Protein AF-0000000070588020 (afdb_homodimer)

Organism: Penaeus vannamei (NCBI:txid6689)

Radius of gyration: 31.37 Å; Cα contacts (8 Å, |Δi|>4): 2078; chains: 2; bounding box: 63×96×93 Å

InterPro domains:
  IPR008166 Glycosyltransferase family 92 [PF01697] (218-476)

Structure (mmCIF, N/CA/C/O backbone):
data_AF-0000000070588020-model_v1
#
loop_
_entity.id
_entity.type
_entity.pdbx_description
1 polymer 'Glycosyltransferase family 92 protein'
#
loop_
_atom_site.group_PDB
_atom_site.id
_atom_site.type_symbol
_atom_site.label_atom_id
_atom_site.label_alt_id
_atom_site.label_comp_id
_atom_site.label_asym_id
_atom_site.label_entity_id
_atom_site.label_seq_id
_atom_site.pdbx_PDB_ins_code
_atom_site.Cartn_x
_atom_site.Cartn_y
_atom_site.Cartn_z
_atom_site.occupancy
_atom_site.B_iso_or_equiv
_atom_site.auth_seq_id
_atom_site.auth_comp_id
_atom_site.auth_asym_id
_atom_site.auth_atom_id
_atom_site.pdbx_PDB_model_num
ATOM 1 N N . MET A 1 1 ? 3.719 -5.758 -60.031 1 23.67 1 MET A N 1
ATOM 2 C CA . MET A 1 1 ? 2.352 -5.301 -59.812 1 23.67 1 MET A CA 1
ATOM 3 C C . MET A 1 1 ? 2.18 -4.809 -58.375 1 23.67 1 MET A C 1
ATOM 5 O O . MET A 1 1 ? 1.057 -4.566 -57.906 1 23.67 1 MET A O 1
ATOM 9 N N . THR A 1 2 ? 3.215 -4.965 -57.625 1 24.34 2 THR A N 1
ATOM 10 C CA . THR A 1 2 ? 3.566 -5.09 -56.219 1 24.34 2 THR A CA 1
ATOM 11 C C . THR A 1 2 ? 3.494 -3.732 -55.531 1 24.34 2 THR A C 1
ATOM 13 O O . THR A 1 2 ? 3.756 -3.633 -54.312 1 24.34 2 THR A O 1
ATOM 16 N N . GLY A 1 3 ? 3.375 -2.676 -56.375 1 25.27 3 GLY A N 1
ATOM 17 C CA . GLY A 1 3 ? 3.58 -1.294 -55.969 1 25.27 3 GLY A CA 1
ATOM 18 C C . GLY A 1 3 ? 2.457 -0.75 -55.125 1 25.27 3 GLY A C 1
ATOM 19 O O . GLY A 1 3 ? 2.57 0.342 -54.562 1 25.27 3 GLY A O 1
ATOM 20 N N . THR A 1 4 ? 1.255 -1.271 -55.312 1 26.59 4 THR A N 1
ATOM 21 C CA . THR A 1 4 ? 0.01 -0.587 -55 1 26.59 4 THR A CA 1
ATOM 22 C C . THR A 1 4 ? -0.284 -0.695 -53.5 1 26.59 4 THR A C 1
ATOM 24 O O . THR A 1 4 ? -1.082 0.075 -52.969 1 26.59 4 THR A O 1
ATOM 27 N N . LYS A 1 5 ? 0.119 -1.901 -53.031 1 29.95 5 LYS A N 1
ATOM 28 C CA . LYS A 1 5 ? -0.513 -2.234 -51.75 1 29.95 5 LYS A CA 1
ATOM 29 C C . LYS A 1 5 ? 0.07 -1.399 -50.625 1 29.95 5 LYS A C 1
ATOM 31 O O . LYS A 1 5 ? -0.365 -1.515 -49.469 1 29.95 5 LYS A O 1
ATOM 36 N N . THR A 1 6 ? 1.229 -0.917 -50.938 1 26.84 6 THR A N 1
ATOM 37 C CA . THR A 1 6 ? 1.898 -0.215 -49.844 1 26.84 6 THR A CA 1
ATOM 38 C C . THR A 1 6 ? 1.159 1.074 -49.5 1 26.84 6 THR A C 1
ATOM 40 O O . THR A 1 6 ? 1.281 1.585 -48.406 1 26.84 6 THR A O 1
ATOM 43 N N . SER A 1 7 ? 0.362 1.589 -50.531 1 28.62 7 SER A N 1
ATOM 44 C CA . SER A 1 7 ? -0.241 2.914 -50.438 1 28.62 7 SER A CA 1
ATOM 45 C C . SER A 1 7 ? -1.449 2.908 -49.5 1 28.62 7 SER A C 1
ATOM 47 O O . SER A 1 7 ? -1.743 3.912 -48.875 1 28.62 7 SER A O 1
ATOM 49 N N . LEU A 1 8 ? -2.098 1.747 -49.562 1 28.33 8 LEU A N 1
ATOM 50 C CA . LEU A 1 8 ? -3.396 1.789 -48.906 1 28.33 8 LEU A CA 1
ATOM 51 C C . LEU A 1 8 ? -3.232 1.83 -47.406 1 28.33 8 LEU A C 1
ATOM 53 O O . LEU A 1 8 ? -4.004 2.492 -46.688 1 28.33 8 LEU A O 1
ATOM 57 N N . PHE A 1 9 ? -2.273 1.055 -46.969 1 25.88 9 PHE A N 1
ATOM 58 C CA . PHE A 1 9 ? -2.209 0.863 -45.531 1 25.88 9 PHE A CA 1
ATOM 59 C C . PHE A 1 9 ? -1.79 2.152 -44.844 1 25.88 9 PHE A C 1
ATOM 61 O O . PHE A 1 9 ? -2.334 2.498 -43.781 1 25.88 9 PHE A O 1
ATOM 68 N N . LEU A 1 10 ? -0.881 2.887 -45.438 1 25.8 10 LEU A N 1
ATOM 69 C CA . LEU A 1 10 ? -0.424 4.125 -44.812 1 25.8 10 LEU A CA 1
ATOM 70 C C . LEU A 1 10 ? -1.528 5.176 -44.812 1 25.8 10 LEU A C 1
ATOM 72 O O . LEU A 1 10 ? -1.511 6.102 -44 1 25.8 10 LEU A O 1
ATOM 76 N N . ARG A 1 11 ? -2.443 5.078 -45.719 1 28.81 11 ARG A N 1
ATOM 77 C CA . ARG A 1 11 ? -3.541 6.031 -45.812 1 28.81 11 ARG A CA 1
ATOM 78 C C . ARG A 1 11 ? -4.488 5.906 -44.625 1 28.81 11 ARG A C 1
ATOM 80 O O . ARG A 1 11 ? -5.031 6.906 -44.156 1 28.81 11 ARG A O 1
ATOM 87 N N . ASN A 1 12 ? -4.734 4.684 -44.312 1 24.94 12 ASN A N 1
ATOM 88 C CA . ASN A 1 12 ? -5.719 4.559 -43.25 1 24.94 12 ASN A CA 1
ATOM 89 C C . ASN A 1 12 ? -5.156 5.023 -41.906 1 24.94 12 ASN A C 1
ATOM 91 O O . ASN A 1 12 ? -5.914 5.352 -41 1 24.94 12 ASN A O 1
ATOM 95 N N . LEU A 1 13 ? -3.867 4.84 -41.625 1 25.8 13 LEU A N 1
ATOM 96 C CA . LEU A 1 13 ? -3.354 5.375 -40.375 1 25.8 13 LEU A CA 1
ATOM 97 C C . LEU A 1 13 ? -3.34 6.898 -40.406 1 25.8 13 LEU A C 1
ATOM 99 O O . LEU A 1 13 ? -3.441 7.543 -39.375 1 25.8 13 LEU A O 1
ATOM 103 N N . GLU A 1 14 ? -3.117 7.527 -41.562 1 27.31 14 GLU A N 1
ATOM 104 C CA . GLU A 1 14 ? -3.189 8.977 -41.688 1 27.31 14 GLU A CA 1
ATOM 105 C C . GLU A 1 14 ? -4.598 9.492 -41.406 1 27.31 14 GLU A C 1
ATOM 107 O O . GLU A 1 14 ? -4.801 10.688 -41.188 1 27.31 14 GLU A O 1
ATOM 112 N N . ALA A 1 15 ? -5.586 8.797 -41.844 1 27.66 15 ALA A N 1
ATOM 113 C CA . ALA A 1 15 ? -6.953 9.281 -41.656 1 27.66 15 ALA A CA 1
ATOM 114 C C . ALA A 1 15 ? -7.238 9.57 -40.188 1 27.66 15 ALA A C 1
ATOM 116 O O . ALA A 1 15 ? -8.055 10.438 -39.875 1 27.66 15 ALA A O 1
ATOM 117 N N . LEU A 1 16 ? -6.758 8.75 -39.312 1 26.17 16 LEU A N 1
ATOM 118 C CA . LEU A 1 16 ? -7.32 8.977 -38 1 26.17 16 LEU A CA 1
ATOM 119 C C . LEU A 1 16 ? -6.668 10.18 -37.312 1 26.17 16 LEU A C 1
ATOM 121 O O . LEU A 1 16 ? -7.273 10.82 -36.469 1 26.17 16 LEU A O 1
ATOM 125 N N . VAL A 1 17 ? -5.355 10.391 -37.625 1 27.28 17 VAL A N 1
ATOM 126 C CA . VAL A 1 17 ? -4.82 11.523 -36.875 1 27.28 17 VAL A CA 1
ATOM 127 C C . VAL A 1 17 ? -5.02 12.812 -37.656 1 27.28 17 VAL A C 1
ATOM 129 O O . VAL A 1 17 ? -4.105 13.273 -38.344 1 27.28 17 VAL A O 1
ATOM 132 N N . HIS A 1 18 ? -5.922 12.914 -38.5 1 25.34 18 HIS A N 1
ATOM 133 C CA . HIS A 1 18 ? -6.117 14.281 -38.969 1 25.34 18 HIS A CA 1
ATOM 134 C C . HIS A 1 18 ? -6.363 15.234 -37.812 1 25.34 18 HIS A C 1
ATOM 136 O O . HIS A 1 18 ? -7.445 15.234 -37.219 1 25.34 18 HIS A O 1
ATOM 142 N N . VAL A 1 19 ? -5.344 15.508 -37.125 1 27.91 19 VAL A N 1
ATOM 143 C CA . VAL A 1 19 ? -5.578 16.703 -36.312 1 27.91 19 VAL A CA 1
ATOM 144 C C . VAL A 1 19 ? -5.918 17.875 -37.219 1 27.91 19 VAL A C 1
ATOM 146 O O . VAL A 1 19 ? -5.125 18.25 -38.094 1 27.91 19 VAL A O 1
ATOM 149 N N . PRO A 1 20 ? -7.156 18.109 -37.438 1 26.8 20 PRO A N 1
ATOM 150 C CA . PRO A 1 20 ? -7.395 19.328 -38.219 1 26.8 20 PRO A CA 1
ATOM 151 C C . PRO A 1 20 ? -6.547 20.5 -37.75 1 26.8 20 PRO A C 1
ATOM 153 O O . PRO A 1 20 ? -6.254 20.609 -36.562 1 26.8 20 PRO A O 1
ATOM 156 N N . GLU A 1 21 ? -5.574 21 -38.531 1 30.08 21 GLU A N 1
ATOM 157 C CA . GLU A 1 21 ? -4.789 22.234 -38.406 1 30.08 21 GLU A CA 1
ATOM 158 C C . GLU A 1 21 ? -5.621 23.359 -37.812 1 30.08 21 GLU A C 1
ATOM 160 O O . GLU A 1 21 ? -5.074 24.391 -37.406 1 30.08 21 GLU A O 1
ATOM 165 N N . ASN A 1 22 ? -6.82 23.438 -38.312 1 28.75 22 ASN A N 1
ATOM 166 C CA . ASN A 1 22 ? -7.59 24.609 -37.938 1 28.75 22 ASN A CA 1
ATOM 167 C C . ASN A 1 22 ? -7.957 24.594 -36.438 1 28.75 22 ASN A C 1
ATOM 169 O O . ASN A 1 22 ? -9.023 24.094 -36.062 1 28.75 22 ASN A O 1
ATOM 173 N N . VAL A 1 23 ? -6.945 24.266 -35.688 1 32.94 23 VAL A N 1
ATOM 174 C CA . VAL A 1 23 ? -7.387 24.516 -34.312 1 32.94 23 VAL A CA 1
ATOM 175 C C . VAL A 1 23 ? -7.906 25.953 -34.219 1 32.94 23 VAL A C 1
ATOM 177 O O . VAL A 1 23 ? -7.148 26.906 -34.406 1 32.94 23 VAL A O 1
ATOM 180 N N . SER A 1 24 ? -9.078 26.188 -34.469 1 31.69 24 SER A N 1
ATOM 181 C CA . SER A 1 24 ? -9.734 27.453 -34.188 1 31.69 24 SER A CA 1
ATOM 182 C C . SER A 1 24 ? -9.305 28.031 -32.844 1 31.69 24 SER A C 1
ATOM 184 O O . SER A 1 24 ? -9.07 27.281 -31.906 1 31.69 24 SER A O 1
ATOM 186 N N . SER A 1 25 ? -8.531 29.188 -32.719 1 36.91 25 SER A N 1
ATOM 187 C CA . SER A 1 25 ? -8.266 30.109 -31.609 1 36.91 25 SER A CA 1
ATOM 188 C C . SER A 1 25 ? -9.344 30 -30.547 1 36.91 25 SER A C 1
ATOM 190 O O . SER A 1 25 ? -9.422 30.859 -29.656 1 36.91 25 SER A O 1
ATOM 192 N N . GLU A 1 26 ? -10.273 29.172 -30.719 1 38.88 26 GLU A N 1
ATOM 193 C CA . GLU A 1 26 ? -11.336 29.156 -29.719 1 38.88 26 GLU A CA 1
ATOM 194 C C . GLU A 1 26 ? -10.883 28.484 -28.422 1 38.88 26 GLU A C 1
ATOM 196 O O . GLU A 1 26 ? -10.258 27.422 -28.469 1 38.88 26 GLU A O 1
ATOM 201 N N . GLU A 1 27 ? -10.539 29.312 -27.359 1 48.28 27 GLU A N 1
ATOM 202 C CA . GLU A 1 27 ? -10.398 28.812 -26 1 48.28 27 GLU A CA 1
ATOM 203 C C . GLU A 1 27 ? -11.188 27.516 -25.797 1 48.28 27 GLU A C 1
ATOM 205 O O . GLU A 1 27 ? -12.352 27.438 -26.172 1 48.28 27 GLU A O 1
ATOM 210 N N . PRO A 1 28 ? -10.352 26.453 -25.75 1 53.16 28 PRO A N 1
ATOM 211 C CA . PRO A 1 28 ? -11.148 25.234 -25.547 1 53.16 28 PRO A CA 1
ATOM 212 C C . PRO A 1 28 ? -12.336 25.453 -24.609 1 53.16 28 PRO A C 1
ATOM 214 O O . PRO A 1 28 ? -12.234 26.219 -23.656 1 53.16 28 PRO A O 1
ATOM 217 N N . ASN A 1 29 ? -13.477 25.297 -25.156 1 56.84 29 ASN A N 1
ATOM 218 C CA . ASN A 1 29 ? -14.664 25.328 -24.312 1 56.84 29 ASN A CA 1
ATOM 219 C C . ASN A 1 29 ? -14.523 24.406 -23.094 1 56.84 29 ASN A C 1
ATOM 221 O O . ASN A 1 29 ? -14.68 23.188 -23.234 1 56.84 29 ASN A O 1
ATOM 225 N N . MET A 1 30 ? -13.922 24.969 -22.016 1 62.75 30 MET A N 1
ATOM 226 C CA . MET A 1 30 ? -13.656 24.219 -20.781 1 62.75 30 MET A CA 1
ATOM 227 C C . MET A 1 30 ? -14.883 23.438 -20.344 1 62.75 30 MET A C 1
ATOM 229 O O . MET A 1 30 ? -14.766 22.359 -19.766 1 62.75 30 MET A O 1
ATOM 233 N N . GLU A 1 31 ? -16 24 -20.641 1 62.56 31 GLU A N 1
ATOM 234 C CA . GLU A 1 31 ? -17.219 23.297 -20.234 1 62.56 31 GLU A CA 1
ATOM 235 C C . GLU A 1 31 ? -17.344 21.953 -20.938 1 62.56 31 GLU A C 1
ATOM 237 O O . GLU A 1 31 ? -17.875 21 -20.359 1 62.56 31 GLU A O 1
ATOM 242 N N . GLU A 1 32 ? -16.875 21.906 -22.094 1 58.12 32 GLU A N 1
ATOM 243 C CA . GLU A 1 32 ? -16.891 20.641 -22.844 1 58.12 32 GLU A CA 1
ATOM 244 C C . GLU A 1 32 ? -15.867 19.656 -22.281 1 58.12 32 GLU A C 1
ATOM 246 O O . GLU A 1 32 ? -16.125 18.453 -22.25 1 58.12 32 GLU A O 1
ATOM 251 N N . ILE A 1 33 ? -14.805 20.297 -21.922 1 56.44 33 ILE A N 1
ATOM 252 C CA . ILE A 1 33 ? -13.734 19.453 -21.391 1 56.44 33 ILE A CA 1
ATOM 253 C C . ILE A 1 33 ? -14.156 18.844 -20.062 1 56.44 33 ILE A C 1
ATOM 255 O O . ILE A 1 33 ? -13.766 17.719 -19.734 1 56.44 33 ILE A O 1
ATOM 259 N N . LEU A 1 34 ? -14.875 19.609 -19.375 1 63.94 34 LEU A N 1
ATOM 260 C CA . LEU A 1 34 ? -15.219 19.219 -18.016 1 63.94 34 LEU A CA 1
ATOM 261 C C . LEU A 1 34 ? -16.453 18.312 -17.984 1 63.94 34 LEU A C 1
ATOM 263 O O . LEU A 1 34 ? -17.016 18.062 -16.922 1 63.94 34 LEU A O 1
ATOM 267 N N . VAL A 1 35 ? -16.906 17.906 -19.188 1 53.19 35 VAL A N 1
ATOM 268 C CA . VAL A 1 35 ? -18.031 17 -19.016 1 53.19 35 VAL A CA 1
ATOM 269 C C . VAL A 1 35 ? -17.766 16.047 -17.844 1 53.19 35 VAL A C 1
ATOM 271 O O . VAL A 1 35 ? -16.797 15.289 -17.859 1 53.19 35 VAL A O 1
ATOM 274 N N . VAL A 1 36 ? -18.156 16.594 -16.719 1 52.81 36 VAL A N 1
ATOM 275 C CA . VAL A 1 36 ? -17.984 15.969 -15.406 1 52.81 36 VAL A CA 1
ATOM 276 C C . VAL A 1 36 ? -18.344 14.484 -15.492 1 52.81 36 VAL A C 1
ATOM 278 O O . VAL A 1 36 ? -19.469 14.125 -15.828 1 52.81 36 VAL A O 1
ATOM 281 N N . PRO A 1 37 ? -17.359 13.656 -15.609 1 54.88 37 PRO A N 1
ATOM 282 C CA . PRO A 1 37 ? -17.719 12.242 -15.57 1 54.88 37 PRO A CA 1
ATOM 283 C C . PRO A 1 37 ? -18.672 11.906 -14.438 1 54.88 37 PRO A C 1
ATOM 285 O O . PRO A 1 37 ? -18.656 12.57 -13.398 1 54.88 37 PRO A O 1
ATOM 288 N N . PRO A 1 38 ? -19.641 11.109 -14.742 1 59.38 38 PRO A N 1
ATOM 289 C CA . PRO A 1 38 ? -20.641 10.688 -13.766 1 59.38 38 PRO A CA 1
ATOM 290 C C . PRO A 1 38 ? -20.031 10.164 -12.469 1 59.38 38 PRO A C 1
ATOM 292 O O . PRO A 1 38 ? -18.938 9.609 -12.484 1 59.38 38 PRO A O 1
ATOM 295 N N . THR A 1 39 ? -20.531 10.664 -11.328 1 72.19 39 THR A N 1
ATOM 296 C CA . THR A 1 39 ? -20.297 10.07 -10.016 1 72.19 39 THR A CA 1
ATOM 297 C C . THR A 1 39 ? -20.609 8.578 -10.039 1 72.19 39 THR A C 1
ATOM 299 O O . THR A 1 39 ? -21.484 8.133 -10.789 1 72.19 39 THR A O 1
ATOM 302 N N . LEU A 1 40 ? -19.75 7.793 -9.461 1 85.12 40 LEU A N 1
ATOM 303 C CA . LEU A 1 40 ? -20.031 6.367 -9.336 1 85.12 40 LEU A CA 1
ATOM 304 C C . LEU A 1 40 ? -21.328 6.141 -8.578 1 85.12 40 LEU A C 1
ATOM 306 O O . LEU A 1 40 ? -21.625 6.84 -7.602 1 85.12 40 LEU A O 1
ATOM 310 N N . SER A 1 41 ? -22.172 5.281 -9.078 1 88.44 41 SER A N 1
ATOM 311 C CA . SER A 1 41 ? -23.328 4.832 -8.312 1 88.44 41 SER A CA 1
ATOM 312 C C . SER A 1 41 ? -22.906 4.121 -7.031 1 88.44 41 SER A C 1
ATOM 314 O O . SER A 1 41 ? -21.75 3.727 -6.891 1 88.44 41 SER A O 1
ATOM 316 N N . PRO A 1 42 ? -23.781 4.035 -6.121 1 88.94 42 PRO A N 1
ATOM 317 C CA . PRO A 1 42 ? -23.453 3.307 -4.895 1 88.94 42 PRO A CA 1
ATOM 318 C C . PRO A 1 42 ? -22.969 1.884 -5.16 1 88.94 42 PRO A C 1
ATOM 320 O O . PRO A 1 42 ? -22.031 1.416 -4.512 1 88.94 42 PRO A O 1
ATOM 323 N N . GLU A 1 43 ? -23.609 1.258 -6.094 1 91.94 43 GLU A N 1
ATOM 324 C CA . GLU A 1 43 ? -23.219 -0.107 -6.434 1 91.94 43 GLU A CA 1
ATOM 325 C C . GLU A 1 43 ? -21.812 -0.143 -7.051 1 91.94 43 GLU A C 1
ATOM 327 O O . GLU A 1 43 ? -21.031 -1.05 -6.77 1 91.94 43 GLU A O 1
ATOM 332 N N . GLU A 1 44 ? -21.547 0.805 -7.844 1 92.12 44 GLU A N 1
ATOM 333 C CA . GLU A 1 44 ? -20.234 0.886 -8.477 1 92.12 44 GLU A CA 1
ATOM 334 C C . GLU A 1 44 ? -19.141 1.164 -7.441 1 92.12 44 GLU A C 1
ATOM 336 O O . GLU A 1 44 ? -18.031 0.645 -7.547 1 92.12 44 GLU A O 1
ATOM 341 N N . LYS A 1 45 ? -19.484 2.006 -6.477 1 92.69 45 LYS A N 1
ATOM 342 C CA . LYS A 1 45 ? -18.547 2.291 -5.395 1 92.69 45 LYS A CA 1
ATOM 343 C C . LYS A 1 45 ? -18.203 1.024 -4.617 1 92.69 45 LYS A C 1
ATOM 345 O O . LYS A 1 45 ? -17.031 0.76 -4.336 1 92.69 45 LYS A O 1
ATOM 350 N N . ILE A 1 46 ? -19.234 0.287 -4.348 1 93.88 46 ILE A N 1
ATOM 351 C CA . ILE A 1 46 ? -19.047 -0.957 -3.609 1 93.88 46 ILE A CA 1
ATOM 352 C C . ILE A 1 46 ? -18.188 -1.918 -4.418 1 93.88 46 ILE A C 1
ATOM 354 O O . ILE A 1 46 ? -17.25 -2.525 -3.881 1 93.88 46 ILE A O 1
ATOM 358 N N . ARG A 1 47 ? -18.469 -2.064 -5.66 1 94 47 ARG A N 1
ATOM 359 C CA . ARG A 1 47 ? -17.703 -2.965 -6.523 1 94 47 ARG A CA 1
ATOM 360 C C . ARG A 1 47 ? -16.25 -2.545 -6.602 1 94 47 ARG A C 1
ATOM 362 O O . ARG A 1 47 ? -15.352 -3.393 -6.613 1 94 47 ARG A O 1
ATOM 369 N N . ARG A 1 48 ? -16.031 -1.263 -6.652 1 93.38 48 ARG A N 1
ATOM 370 C CA . ARG A 1 48 ? -14.664 -0.742 -6.738 1 93.38 48 ARG A CA 1
ATOM 371 C C . ARG A 1 48 ? -13.875 -1.063 -5.473 1 93.38 48 ARG A C 1
ATOM 373 O O . ARG A 1 48 ? -12.711 -1.464 -5.547 1 93.38 48 ARG A O 1
ATOM 380 N N . VAL A 1 49 ? -14.492 -0.867 -4.371 1 94.38 49 VAL A N 1
ATOM 381 C CA . VAL A 1 49 ? -13.828 -1.142 -3.102 1 94.38 49 VAL A CA 1
ATOM 382 C C . VAL A 1 49 ? -13.609 -2.645 -2.947 1 94.38 49 VAL A C 1
ATOM 384 O O . VAL A 1 49 ? -12.562 -3.078 -2.455 1 94.38 49 VAL A O 1
ATOM 387 N N . GLU A 1 50 ? -14.617 -3.393 -3.344 1 95.44 50 GLU A N 1
ATOM 388 C CA . GLU A 1 50 ? -14.484 -4.844 -3.287 1 95.44 50 GLU A CA 1
ATOM 389 C C . GLU A 1 50 ? -13.32 -5.328 -4.145 1 95.44 50 GLU A C 1
ATOM 391 O O . GLU A 1 50 ? -12.555 -6.199 -3.727 1 95.44 50 GLU A O 1
ATOM 396 N N . LYS A 1 51 ? -13.188 -4.797 -5.266 1 93 51 LYS A N 1
ATOM 397 C CA . LYS A 1 51 ? -12.07 -5.156 -6.137 1 93 51 LYS A CA 1
ATOM 398 C C . LYS A 1 51 ? -10.742 -4.758 -5.516 1 93 51 LYS A C 1
ATOM 400 O O . LYS A 1 51 ? -9.766 -5.508 -5.594 1 93 51 LYS A O 1
ATOM 405 N N . ALA A 1 52 ? -10.727 -3.613 -4.91 1 93.81 52 ALA A N 1
ATOM 406 C CA . ALA A 1 52 ? -9.5 -3.125 -4.285 1 93.81 52 ALA A CA 1
ATOM 407 C C . ALA A 1 52 ? -9.102 -4 -3.1 1 93.81 52 ALA A C 1
ATOM 409 O O . ALA A 1 52 ? -7.914 -4.191 -2.832 1 93.81 52 ALA A O 1
ATOM 410 N N . SER A 1 53 ? -10.016 -4.535 -2.393 1 94.5 53 SER A N 1
ATOM 411 C CA . SER A 1 53 ? -9.742 -5.34 -1.207 1 94.5 53 SER A CA 1
ATOM 412 C C . SER A 1 53 ? -9.281 -6.742 -1.584 1 94.5 53 SER A C 1
ATOM 414 O O . SER A 1 53 ? -8.609 -7.414 -0.796 1 94.5 53 SER A O 1
ATOM 416 N N . ARG A 1 54 ? -9.75 -7.227 -2.652 1 92.38 54 ARG A N 1
ATOM 417 C CA . ARG A 1 54 ? -9.398 -8.516 -3.23 1 92.38 54 ARG A CA 1
ATOM 418 C C . ARG A 1 54 ? -10.086 -9.656 -2.48 1 92.38 54 ARG A C 1
ATOM 420 O O . ARG A 1 54 ? -10.266 -10.75 -3.027 1 92.38 54 ARG A O 1
ATOM 427 N N . ASN A 1 55 ? -10.453 -9.391 -1.215 1 96.12 55 ASN A N 1
ATOM 428 C CA . ASN A 1 55 ? -10.945 -10.562 -0.496 1 96.12 55 ASN A CA 1
ATOM 429 C C . ASN A 1 55 ? -12.086 -10.203 0.449 1 96.12 55 ASN A C 1
ATOM 431 O O . ASN A 1 55 ? -12.562 -11.047 1.207 1 96.12 55 ASN A O 1
ATOM 435 N N . LEU A 1 56 ? -12.531 -8.992 0.454 1 97.25 56 LEU A N 1
ATOM 436 C CA . LEU A 1 56 ? -13.68 -8.602 1.271 1 97.25 56 LEU A CA 1
ATOM 437 C C . LEU A 1 56 ? -14.984 -8.773 0.499 1 97.25 56 LEU A C 1
ATOM 439 O O . LEU A 1 56 ? -15.086 -8.359 -0.658 1 97.25 56 LEU A O 1
ATOM 443 N N . PRO A 1 57 ? -15.961 -9.375 1.133 1 97.25 57 PRO A N 1
ATOM 444 C CA . PRO A 1 57 ? -17.266 -9.461 0.494 1 97.25 57 PRO A CA 1
ATOM 445 C C . PRO A 1 57 ? -18.125 -8.219 0.72 1 97.25 57 PRO A C 1
ATOM 447 O O . PRO A 1 57 ? -19.219 -8.305 1.278 1 97.25 57 PRO A O 1
ATOM 450 N N . MET A 1 58 ? -17.719 -7.098 0.247 1 94.56 58 MET A N 1
ATOM 451 C CA . MET A 1 58 ? -18.312 -5.805 0.562 1 94.56 58 MET A CA 1
ATOM 452 C C . MET A 1 58 ? -19.797 -5.789 0.173 1 94.56 58 MET A C 1
ATOM 454 O O . MET A 1 58 ? -20.641 -5.371 0.962 1 94.56 58 MET A O 1
ATOM 458 N N . GLY A 1 59 ? -20.109 -6.188 -1.111 1 93.5 59 GLY A N 1
ATOM 459 C CA . GLY A 1 59 ? -21.484 -6.203 -1.543 1 93.5 59 GLY A CA 1
ATOM 460 C C . GLY A 1 59 ? -22.375 -7.055 -0.66 1 93.5 59 GLY A C 1
ATOM 461 O O . GLY A 1 59 ? -23.453 -6.617 -0.245 1 93.5 59 GLY A O 1
ATOM 462 N N . PHE A 1 60 ? -21.938 -8.195 -0.348 1 95.75 60 PHE A N 1
ATOM 463 C CA . PHE A 1 60 ? -22.688 -9.109 0.51 1 95.75 60 PHE A CA 1
ATOM 464 C C . PHE A 1 60 ? -22.828 -8.539 1.916 1 95.75 60 PHE A C 1
ATOM 466 O O . PHE A 1 60 ? -23.891 -8.609 2.518 1 95.75 60 PHE A O 1
ATOM 473 N N . ALA A 1 61 ? -21.75 -8 2.463 1 93.56 61 ALA A N 1
ATOM 474 C CA . ALA A 1 61 ? -21.734 -7.461 3.818 1 93.56 61 ALA A CA 1
ATOM 475 C C . ALA A 1 61 ? -22.734 -6.305 3.953 1 93.56 61 ALA A C 1
ATOM 477 O O . ALA A 1 61 ? -23.438 -6.199 4.957 1 93.56 61 ALA A O 1
ATOM 478 N N . VAL A 1 62 ? -22.766 -5.457 2.979 1 89.38 62 VAL A N 1
ATOM 479 C CA . VAL A 1 62 ? -23.656 -4.309 3.012 1 89.38 62 VAL A CA 1
ATOM 480 C C . VAL A 1 62 ? -25.109 -4.781 2.955 1 89.38 62 VAL A C 1
ATOM 482 O O . VAL A 1 62 ? -25.969 -4.254 3.666 1 89.38 62 VAL A O 1
ATOM 485 N N . ARG A 1 63 ? -25.375 -5.773 2.188 1 89.69 63 ARG A N 1
ATOM 486 C CA . ARG A 1 63 ? -26.734 -6.281 2.039 1 89.69 63 ARG A CA 1
ATOM 487 C C . ARG A 1 63 ? -27.156 -7.098 3.26 1 89.69 63 ARG A C 1
ATOM 489 O O . ARG A 1 63 ? -28.344 -7.184 3.578 1 89.69 63 ARG A O 1
ATOM 496 N N . SER A 1 64 ? -26.188 -7.574 3.947 1 85.88 64 SER A N 1
ATOM 497 C CA . SER A 1 64 ? -26.484 -8.562 4.98 1 85.88 64 SER A CA 1
ATOM 498 C C . SER A 1 64 ? -26.484 -7.926 6.367 1 85.88 64 SER A C 1
ATOM 500 O O . SER A 1 64 ? -27 -8.508 7.324 1 85.88 64 SER A O 1
ATOM 502 N N . HIS A 1 65 ? -25.906 -6.852 6.516 1 76.81 65 HIS A N 1
ATOM 503 C CA . HIS A 1 65 ? -25.594 -6.312 7.84 1 76.81 65 HIS A CA 1
ATOM 504 C C . HIS A 1 65 ? -26.844 -6.207 8.695 1 76.81 65 HIS A C 1
ATOM 506 O O . HIS A 1 65 ? -26.859 -6.672 9.836 1 76.81 65 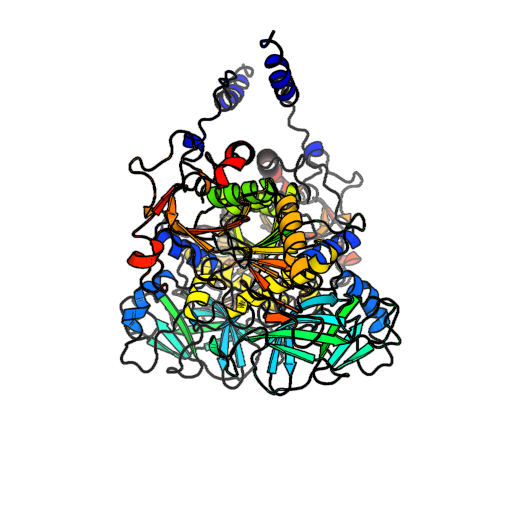HIS A O 1
ATOM 512 N N . MET A 1 66 ? -27.906 -5.703 8.227 1 70.94 66 MET A N 1
ATOM 513 C CA . MET A 1 66 ? -29.094 -5.535 9.055 1 70.94 66 MET A CA 1
ATOM 514 C C . MET A 1 66 ? -29.828 -6.859 9.234 1 70.94 66 MET A C 1
ATOM 516 O O . MET A 1 66 ? -30.281 -7.18 10.328 1 70.94 66 MET A O 1
ATOM 520 N N . LYS A 1 67 ? -29.812 -7.707 8.258 1 72.88 67 LYS A N 1
ATOM 521 C CA . LYS A 1 67 ? -30.609 -8.938 8.25 1 72.88 67 LYS A CA 1
ATOM 522 C C . LYS A 1 67 ? -29.922 -10.031 9.07 1 72.88 67 LYS A C 1
ATOM 524 O O . LYS A 1 67 ? -30.594 -10.773 9.797 1 72.88 67 LYS A O 1
ATOM 529 N N . LYS A 1 68 ? -28.672 -10.039 9.078 1 78.06 68 LYS A N 1
ATOM 530 C CA . LYS A 1 68 ? -27.953 -11.164 9.656 1 78.06 68 LYS A CA 1
ATOM 531 C C . LYS A 1 68 ? -27.391 -10.812 11.031 1 78.06 68 LYS A C 1
ATOM 533 O O . LYS A 1 68 ? -27.016 -11.703 11.805 1 78.06 68 LYS A O 1
ATOM 538 N N . LYS A 1 69 ? -27.312 -9.586 11.367 1 71.06 69 LYS A N 1
ATOM 539 C CA . LYS A 1 69 ? -26.812 -9.156 12.68 1 71.06 69 LYS A CA 1
ATOM 540 C C . LYS A 1 69 ? -27.75 -9.625 13.797 1 71.06 69 LYS A C 1
ATOM 542 O O . LYS A 1 69 ? -27.281 -9.961 14.891 1 71.06 69 LYS A O 1
ATOM 547 N N . MET A 1 70 ? -28.969 -9.781 13.523 1 70.81 70 MET A N 1
ATOM 548 C CA . MET A 1 70 ? -29.969 -10.094 14.539 1 70.81 70 MET A CA 1
ATOM 549 C C . MET A 1 70 ? -30.406 -11.555 14.453 1 70.81 70 MET A C 1
ATOM 551 O O . MET A 1 70 ? -31.469 -11.914 14.945 1 70.81 70 MET A O 1
ATOM 555 N N . ASN A 1 71 ? -29.391 -12.289 14.031 1 72.81 71 ASN A N 1
ATOM 556 C CA . ASN A 1 71 ? -29.828 -13.672 13.875 1 72.81 71 ASN A CA 1
ATOM 557 C C . ASN A 1 71 ? -29.906 -14.391 15.219 1 72.81 71 ASN A C 1
ATOM 559 O O . ASN A 1 71 ? -29.344 -13.938 16.203 1 72.81 71 ASN A O 1
ATOM 563 N N . ASN A 1 72 ? -30.703 -15.383 15.305 1 76.31 72 ASN A N 1
ATOM 564 C CA . ASN A 1 72 ? -30.953 -16.094 16.547 1 76.31 72 ASN A CA 1
ATOM 565 C C . ASN A 1 72 ? -29.953 -17.234 16.75 1 76.31 72 ASN A C 1
ATOM 567 O O . ASN A 1 72 ? -30.172 -18.125 17.578 1 76.31 72 ASN A O 1
ATOM 571 N N . SER A 1 73 ? -28.906 -17.141 16.047 1 78.19 73 SER A N 1
ATOM 572 C CA . SER A 1 73 ? -27.859 -18.125 16.266 1 78.19 73 SER A CA 1
ATOM 573 C C . SER A 1 73 ? -26.828 -17.625 17.281 1 78.19 73 SER A C 1
ATOM 575 O O . SER A 1 73 ? -26.922 -16.5 17.75 1 78.19 73 SER A O 1
ATOM 577 N N . CYS A 1 74 ? -25.859 -18.516 17.609 1 86.38 74 CYS A N 1
ATOM 578 C CA . CYS A 1 74 ? -24.828 -18.141 18.578 1 86.38 74 CYS A CA 1
ATOM 579 C C . CYS A 1 74 ? -23.719 -17.344 17.906 1 86.38 74 CYS A C 1
ATOM 581 O O . CYS A 1 74 ? -22.891 -16.734 18.578 1 86.38 74 CYS A O 1
ATOM 583 N N . ALA A 1 75 ? -23.672 -17.438 16.531 1 89.69 75 ALA A N 1
ATOM 584 C CA . ALA A 1 75 ? -22.641 -16.703 15.805 1 89.69 75 ALA A CA 1
ATOM 585 C C . ALA A 1 75 ? -23.25 -15.508 15.062 1 89.69 75 ALA A C 1
ATOM 587 O O . ALA A 1 75 ? -24.125 -15.68 14.219 1 89.69 75 ALA A O 1
ATOM 588 N N . HIS A 1 76 ? -22.75 -14.352 15.344 1 91.5 76 HIS A N 1
ATOM 589 C CA . HIS A 1 76 ? -23.203 -13.125 14.695 1 91.5 76 HIS A CA 1
ATOM 590 C C . HIS A 1 76 ? -22.359 -12.789 13.477 1 91.5 76 HIS A C 1
ATOM 592 O O . HIS A 1 76 ? -21.141 -13.039 13.477 1 91.5 76 HIS A O 1
ATOM 598 N N . PHE A 1 77 ? -23.062 -12.273 12.477 1 94.31 77 PHE A N 1
ATOM 599 C CA . PHE A 1 77 ? -22.359 -11.789 11.297 1 94.31 77 PHE A CA 1
ATOM 600 C C . PHE A 1 77 ? -21.422 -10.641 11.664 1 94.31 77 PHE A C 1
ATOM 602 O O . PHE A 1 77 ? -21.875 -9.633 12.219 1 94.31 77 PHE A O 1
ATOM 609 N N . PRO A 1 78 ? -20.188 -10.789 11.367 1 94.19 78 PRO A N 1
ATOM 610 C CA . PRO A 1 78 ? -19.281 -9.734 11.82 1 94.19 78 PRO A CA 1
ATOM 611 C C . PRO A 1 78 ? -19.391 -8.461 10.992 1 94.19 78 PRO A C 1
ATOM 613 O O . PRO A 1 78 ? -19.594 -8.531 9.773 1 94.19 78 PRO A O 1
ATOM 616 N N . SER A 1 79 ? -19.219 -7.344 11.648 1 92.06 79 SER A N 1
ATOM 617 C CA . SER A 1 79 ? -19.094 -6.07 10.953 1 92.06 79 SER A CA 1
ATOM 618 C C . SER A 1 79 ? -17.719 -5.953 10.281 1 92.06 79 SER A C 1
ATOM 620 O O . SER A 1 79 ? -16.703 -6.371 10.844 1 92.06 79 SER A O 1
ATOM 622 N N . MET A 1 80 ? -17.719 -5.348 9.125 1 92.19 80 MET A N 1
ATOM 623 C CA . MET A 1 80 ? -16.469 -5.129 8.43 1 92.19 80 MET A CA 1
ATOM 624 C C . MET A 1 80 ? -15.539 -4.242 9.25 1 92.19 80 MET A C 1
ATOM 626 O O . MET A 1 80 ? -14.32 -4.25 9.055 1 92.19 80 MET A O 1
ATOM 630 N N . TYR A 1 81 ? -16.062 -3.51 10.203 1 91.94 81 TYR A N 1
ATOM 631 C CA . TYR A 1 81 ? -15.305 -2.572 11.023 1 91.94 81 TYR A CA 1
ATOM 632 C C . TYR A 1 81 ? -14.75 -3.256 12.266 1 91.94 81 TYR A C 1
ATOM 634 O O . TYR A 1 81 ? -13.953 -2.674 13 1 91.94 81 TYR A O 1
ATOM 642 N N . ASP A 1 82 ? -15.109 -4.5 12.438 1 93.94 82 ASP A N 1
ATOM 643 C CA . ASP A 1 82 ? -14.633 -5.262 13.594 1 93.94 82 ASP A CA 1
ATOM 644 C C . ASP A 1 82 ? -13.594 -6.297 13.172 1 93.94 82 ASP A C 1
ATOM 646 O O . ASP A 1 82 ? -13.039 -7.004 14.023 1 93.94 82 ASP A O 1
ATOM 650 N N . LEU A 1 83 ? -13.383 -6.383 11.906 1 96.94 83 LEU A N 1
ATOM 651 C CA . LEU A 1 83 ? -12.383 -7.328 11.414 1 96.94 83 LEU A CA 1
ATOM 652 C C . LEU A 1 83 ? -10.984 -6.891 11.82 1 96.94 83 LEU A C 1
ATOM 654 O O . LEU A 1 83 ? -10.734 -5.707 12.055 1 96.94 83 LEU A O 1
ATOM 658 N N . HIS A 1 84 ? -10.141 -7.863 11.969 1 98.19 84 HIS A N 1
ATOM 659 C CA . HIS A 1 84 ? -8.727 -7.602 12.219 1 98.19 84 HIS A CA 1
ATOM 660 C C . HIS A 1 84 ? -7.918 -7.676 10.922 1 98.19 84 HIS A C 1
ATOM 662 O O . HIS A 1 84 ? -7.621 -8.766 10.438 1 98.19 84 HIS A O 1
ATOM 668 N N . TYR A 1 85 ? -7.559 -6.535 10.445 1 98.12 85 TYR A N 1
ATOM 669 C CA . TYR A 1 85 ? -6.777 -6.426 9.219 1 98.12 85 TYR A CA 1
ATOM 670 C C . TYR A 1 85 ? -5.285 -6.438 9.516 1 98.12 85 TYR A C 1
ATOM 672 O O . TYR A 1 85 ? -4.863 -6.105 10.633 1 98.12 85 TYR A O 1
ATOM 680 N N . ASN A 1 86 ? -4.512 -6.84 8.602 1 98.12 86 ASN A N 1
ATOM 681 C CA . ASN A 1 86 ? -3.053 -6.836 8.672 1 98.12 86 ASN A CA 1
ATOM 682 C C . ASN A 1 86 ? -2.424 -6.582 7.309 1 98.12 86 ASN A C 1
ATOM 684 O O . ASN A 1 86 ? -2.736 -7.273 6.336 1 98.12 86 ASN A O 1
ATOM 688 N N . ASN A 1 87 ? -1.588 -5.605 7.254 1 97 87 ASN A N 1
ATOM 689 C CA . ASN A 1 87 ? -0.834 -5.301 6.039 1 97 87 ASN A CA 1
ATOM 690 C C . ASN A 1 87 ? -1.723 -5.348 4.801 1 97 87 ASN A C 1
ATOM 692 O O . ASN A 1 87 ? -1.39 -6.016 3.82 1 97 87 ASN A O 1
ATOM 696 N N . MET A 1 88 ? -2.855 -4.746 4.906 1 95.06 88 MET A N 1
ATOM 697 C CA . MET A 1 88 ? -3.77 -4.41 3.82 1 95.06 88 MET A CA 1
ATOM 698 C C . MET A 1 88 ? -4.57 -5.633 3.385 1 95.06 88 MET A C 1
ATOM 700 O O . MET A 1 88 ? -5.789 -5.676 3.564 1 95.06 88 MET A O 1
ATOM 704 N N . TYR A 1 89 ? -3.93 -6.719 2.932 1 96.62 89 TYR A N 1
ATOM 705 C CA . TYR A 1 89 ? -4.652 -7.762 2.213 1 96.62 89 TYR A CA 1
ATOM 706 C C . TYR A 1 89 ? -4.82 -9.008 3.078 1 96.62 89 TYR A C 1
ATOM 708 O O . TYR A 1 89 ? -5.246 -10.055 2.59 1 96.62 89 TYR A O 1
ATOM 716 N N . TRP A 1 90 ? -4.453 -8.883 4.328 1 98.44 90 TRP A N 1
ATOM 717 C CA . TRP A 1 90 ? -4.547 -10.031 5.223 1 98.44 90 TRP A CA 1
ATOM 718 C C . TRP A 1 90 ? -5.559 -9.766 6.336 1 98.44 90 TRP A C 1
ATOM 720 O O . TRP A 1 90 ? -5.684 -8.641 6.82 1 98.44 90 TRP A O 1
ATOM 730 N N . GLN A 1 91 ? -6.297 -10.781 6.656 1 98.69 91 GLN A N 1
ATOM 731 C CA . GLN A 1 91 ? -7.156 -10.781 7.836 1 98.69 91 GLN A CA 1
ATOM 732 C C . GLN A 1 91 ? -6.672 -11.797 8.867 1 98.69 91 GLN A C 1
ATOM 734 O O . GLN A 1 91 ? -6.176 -12.867 8.508 1 98.69 91 GLN A O 1
ATOM 739 N N . THR A 1 92 ? -6.844 -11.484 10.172 1 98.62 92 THR A N 1
ATOM 740 C CA . THR A 1 92 ? -6.195 -12.344 11.148 1 98.62 92 THR A CA 1
ATOM 741 C C . THR A 1 92 ? -7.223 -12.938 12.117 1 98.62 92 THR A C 1
ATOM 743 O O . THR A 1 92 ? -8.273 -12.336 12.352 1 98.62 92 THR A O 1
ATOM 746 N N . VAL A 1 93 ? -6.957 -14.055 12.594 1 98.25 93 VAL A N 1
ATOM 747 C CA . VAL A 1 93 ? -7.641 -14.68 13.727 1 98.25 93 VAL A CA 1
ATOM 748 C C . VAL A 1 93 ? -6.613 -15.273 14.68 1 98.25 93 VAL A C 1
ATOM 750 O O . VAL A 1 93 ? -5.613 -15.852 14.25 1 98.25 93 VAL A O 1
ATOM 753 N N . GLU A 1 94 ? -6.816 -15.031 15.906 1 97.5 94 GLU A N 1
ATOM 754 C CA . GLU A 1 94 ? -5.973 -15.594 16.953 1 97.5 94 GLU A CA 1
ATOM 755 C C . GLU A 1 94 ? -6.723 -16.656 17.75 1 97.5 94 GLU A C 1
ATOM 757 O O . GLU A 1 94 ? -7.848 -16.422 18.203 1 97.5 94 GLU A O 1
ATOM 762 N N . THR A 1 95 ? -6.117 -17.766 17.844 1 97.69 95 THR A N 1
ATOM 763 C CA . THR A 1 95 ? -6.641 -18.844 18.688 1 97.69 95 THR A CA 1
ATOM 764 C C . THR A 1 95 ? -5.879 -18.922 20 1 97.69 95 THR A C 1
ATOM 766 O O . THR A 1 95 ? -5.027 -18.078 20.281 1 97.69 95 THR A O 1
ATOM 769 N N . SER A 1 96 ? -6.152 -19.922 20.781 1 97 96 SER A N 1
ATOM 770 C CA . SER A 1 96 ? -5.512 -20.094 22.078 1 97 96 SER A CA 1
ATOM 771 C C . SER A 1 96 ? -4.008 -20.312 21.938 1 97 96 SER A C 1
ATOM 773 O O . SER A 1 96 ? -3.238 -19.984 22.828 1 97 96 SER A O 1
ATOM 775 N N . ASN A 1 97 ? -3.586 -20.812 20.75 1 95.38 97 ASN A N 1
ATOM 776 C CA . ASN A 1 97 ? -2.152 -21.047 20.609 1 95.38 97 ASN A CA 1
ATOM 777 C C . ASN A 1 97 ? -1.697 -20.906 19.172 1 95.38 97 ASN A C 1
ATOM 779 O O . ASN A 1 97 ? -0.861 -21.688 18.703 1 95.38 97 ASN A O 1
ATOM 783 N N . GLY A 1 98 ? -2.322 -20 18.453 1 96.81 98 GLY A N 1
ATOM 784 C CA . GLY A 1 98 ? -1.897 -19.766 17.094 1 96.81 98 GLY A CA 1
ATOM 785 C C . GLY A 1 98 ? -2.418 -18.453 16.516 1 96.81 98 GLY A C 1
ATOM 786 O O . GLY A 1 98 ? -3.508 -18 16.875 1 96.81 98 GLY A O 1
ATOM 787 N N . LYS A 1 99 ? -1.636 -17.906 15.695 1 97.75 99 LYS A N 1
ATOM 788 C CA . LYS A 1 99 ? -2.041 -16.719 14.938 1 97.75 99 LYS A CA 1
ATOM 789 C C . LYS A 1 99 ? -2.141 -17.047 13.445 1 97.75 99 LYS A C 1
ATOM 791 O O . LYS A 1 99 ? -1.188 -17.547 12.852 1 97.75 99 LYS A O 1
ATOM 796 N N . PHE A 1 100 ? -3.318 -16.75 12.875 1 98.56 100 PHE A N 1
ATOM 797 C CA . PHE A 1 100 ? -3.605 -17.031 11.469 1 98.56 100 PHE A CA 1
ATOM 798 C C . PHE A 1 100 ? -3.678 -15.742 10.664 1 98.56 100 PHE A C 1
ATOM 800 O O . PHE A 1 100 ? -4.348 -14.789 11.062 1 98.56 100 PHE A O 1
ATOM 807 N N . HIS A 1 101 ? -2.967 -15.688 9.602 1 98.56 101 HIS A N 1
ATOM 808 C CA . HIS A 1 101 ? -3.127 -14.648 8.594 1 98.56 101 HIS A CA 1
ATOM 809 C C . HIS A 1 101 ? -3.797 -15.203 7.34 1 98.56 101 HIS A C 1
ATOM 811 O O . HIS A 1 101 ? -3.18 -15.953 6.578 1 98.56 101 HIS A O 1
ATOM 817 N N . LEU A 1 102 ? -5.027 -14.805 7.152 1 98.81 102 LEU A N 1
ATOM 818 C CA . LEU A 1 102 ? -5.836 -15.312 6.051 1 98.81 102 LEU A CA 1
ATOM 819 C C . LEU A 1 102 ? -5.734 -14.406 4.832 1 98.81 102 LEU A C 1
ATOM 821 O O . LEU A 1 102 ? -5.891 -13.188 4.949 1 98.81 102 LEU A O 1
ATOM 825 N N . TYR A 1 103 ? -5.48 -14.984 3.629 1 98.5 103 TYR A N 1
ATOM 826 C CA . TYR A 1 103 ? -5.262 -14.203 2.416 1 98.5 103 TYR A CA 1
ATOM 827 C C . TYR A 1 103 ? -6.496 -14.234 1.521 1 98.5 103 TYR A C 1
ATOM 829 O O . TYR A 1 103 ? -6.945 -13.188 1.042 1 98.5 103 TYR A O 1
ATOM 837 N N . GLY A 1 104 ? -7.008 -15.414 1.247 1 98.44 104 GLY A N 1
ATOM 838 C CA . GLY A 1 104 ? -8.164 -15.555 0.375 1 98.44 104 GLY A CA 1
ATOM 839 C C . GLY A 1 104 ? -8.961 -16.812 0.631 1 98.44 104 GLY A C 1
ATOM 840 O O . GLY A 1 104 ? -8.508 -17.703 1.353 1 98.44 104 GLY A O 1
ATOM 841 N N . ALA A 1 105 ? -10.211 -16.875 0.081 1 98.88 105 ALA A N 1
ATOM 842 C CA . ALA A 1 105 ? -11.102 -18.031 0.144 1 98.88 105 ALA A CA 1
ATOM 843 C C . ALA A 1 105 ? -11.68 -18.359 -1.23 1 98.88 105 ALA A C 1
ATOM 845 O O . ALA A 1 105 ? -11.961 -17.453 -2.021 1 98.88 105 ALA A O 1
ATOM 846 N N . TYR A 1 106 ? -11.906 -19.625 -1.479 1 98.88 106 TYR A N 1
ATOM 847 C CA . TYR A 1 106 ? -12.242 -20.078 -2.824 1 98.88 106 TYR A CA 1
ATOM 848 C C . TYR A 1 106 ? -13.242 -21.234 -2.777 1 98.88 106 TYR A C 1
ATOM 850 O O . TYR A 1 106 ? -13.07 -22.188 -2.002 1 98.88 106 TYR A O 1
ATOM 858 N N . TYR A 1 107 ? -14.227 -21.141 -3.604 1 98.81 107 TYR A N 1
ATOM 859 C CA . TYR A 1 107 ? -15.164 -22.234 -3.77 1 98.81 107 TYR A CA 1
ATOM 860 C C . TYR A 1 107 ? -14.547 -23.359 -4.586 1 98.81 107 TYR A C 1
ATOM 862 O O . TYR A 1 107 ? -14.023 -23.141 -5.68 1 98.81 107 TYR A O 1
ATOM 870 N N . ASP A 1 108 ? -14.523 -24.547 -4.066 1 98.56 108 ASP A N 1
ATOM 871 C CA . ASP A 1 108 ? -13.938 -25.719 -4.719 1 98.56 108 ASP A CA 1
ATOM 872 C C . ASP A 1 108 ? -14.953 -26.859 -4.82 1 98.56 108 ASP A C 1
ATOM 874 O O . ASP A 1 108 ? -15.188 -27.562 -3.846 1 98.56 108 ASP A O 1
ATOM 878 N N . ASN A 1 109 ? -15.461 -27 -5.938 1 97.75 109 ASN A N 1
ATOM 879 C CA . ASN A 1 109 ? -16.438 -28.062 -6.199 1 97.75 109 ASN A CA 1
ATOM 880 C C . ASN A 1 109 ? -15.906 -29.062 -7.223 1 97.75 109 ASN A C 1
ATOM 882 O O . ASN A 1 109 ? -16.688 -29.641 -7.984 1 97.75 109 ASN A O 1
ATOM 886 N N . ARG A 1 110 ? -14.68 -29.234 -7.336 1 96.19 110 ARG A N 1
ATOM 887 C CA . ARG A 1 110 ? -14.07 -30.172 -8.273 1 96.19 110 ARG A CA 1
ATOM 888 C C . ARG A 1 110 ? -14.422 -31.609 -7.926 1 96.19 110 ARG A C 1
ATOM 890 O O . ARG A 1 110 ? -14.523 -31.969 -6.75 1 96.19 110 ARG A O 1
ATOM 897 N N . THR A 1 111 ? -14.445 -32.406 -8.914 1 94.19 111 THR A N 1
ATOM 898 C CA . THR A 1 111 ? -15.008 -33.719 -8.781 1 94.19 111 THR A CA 1
ATOM 899 C C . THR A 1 111 ? -14.078 -34.625 -7.977 1 94.19 111 THR A C 1
ATOM 901 O O . THR A 1 111 ? -14.531 -35.562 -7.312 1 94.19 111 THR A O 1
ATOM 904 N N . LEU A 1 112 ? -12.812 -34.344 -7.973 1 92.38 112 LEU A N 1
ATOM 905 C CA . LEU A 1 112 ? -11.852 -35.219 -7.309 1 92.38 112 LEU A CA 1
ATOM 906 C C . LEU A 1 112 ? -11.805 -34.938 -5.812 1 92.38 112 LEU A C 1
ATOM 908 O O . LEU A 1 112 ? -11.188 -35.688 -5.051 1 92.38 112 LEU A O 1
ATOM 912 N N . GLU A 1 113 ? -12.398 -33.844 -5.387 1 93.19 113 GLU A N 1
ATOM 913 C CA . GLU A 1 113 ? -12.555 -33.562 -3.965 1 93.19 113 GLU A CA 1
ATOM 914 C C . GLU A 1 113 ? -13.664 -34.406 -3.352 1 93.19 113 GLU A C 1
ATOM 916 O O . GLU A 1 113 ? -14.844 -34.219 -3.66 1 93.19 113 GLU A O 1
ATOM 921 N N . PRO A 1 114 ? -13.328 -35.312 -2.504 1 91.38 114 PRO A N 1
ATOM 922 C CA . PRO A 1 114 ? -14.344 -36.25 -2.014 1 91.38 114 PRO A CA 1
ATOM 923 C C . PRO A 1 114 ? -15.422 -35.562 -1.184 1 91.38 114 PRO A C 1
ATOM 925 O O . PRO A 1 114 ? -16.578 -36 -1.184 1 91.38 114 PRO A O 1
ATOM 928 N N . ASP A 1 115 ? -15.086 -34.5 -0.534 1 93.25 115 ASP A N 1
ATOM 929 C CA . ASP A 1 115 ? -16.016 -33.812 0.347 1 93.25 115 ASP A CA 1
ATOM 930 C C . ASP A 1 115 ? -16.656 -32.625 -0.359 1 93.25 115 ASP A C 1
ATOM 932 O O . ASP A 1 115 ? -17.203 -31.719 0.292 1 93.25 115 ASP A O 1
ATOM 936 N N . ARG A 1 116 ? -16.562 -32.594 -1.597 1 95.25 116 ARG A N 1
ATOM 937 C CA . ARG A 1 116 ? -17.047 -31.422 -2.334 1 95.25 116 ARG A CA 1
ATOM 938 C C . ARG A 1 116 ? -18.547 -31.203 -2.098 1 95.25 116 ARG A C 1
ATOM 940 O O . ARG A 1 116 ? -19.281 -32.156 -1.842 1 95.25 116 ARG A O 1
ATOM 947 N N . PRO A 1 117 ? -18.984 -29.984 -2.189 1 98.06 117 PRO A N 1
ATOM 948 C CA . PRO A 1 117 ? -18.172 -28.766 -2.326 1 98.06 117 PRO A CA 1
ATOM 949 C C . PRO A 1 117 ? -17.531 -28.328 -1.012 1 98.06 117 PRO A C 1
ATOM 951 O O . PRO A 1 117 ? -18.047 -28.641 0.064 1 98.06 117 PRO A O 1
ATOM 954 N N . VAL A 1 118 ? -16.453 -27.672 -1.127 1 98.75 118 VAL A N 1
ATOM 955 C CA . VAL A 1 118 ? -15.758 -27.141 0.043 1 98.75 118 VAL A CA 1
ATOM 956 C C . VAL A 1 118 ? -15.336 -25.688 -0.22 1 98.75 118 VAL A C 1
ATOM 958 O O . VAL A 1 118 ? -15.391 -25.219 -1.356 1 98.75 118 VAL A O 1
ATOM 961 N N . VAL A 1 119 ? -14.977 -24.969 0.807 1 98.88 119 VAL A N 1
ATOM 962 C CA . VAL A 1 119 ? -14.289 -23.688 0.709 1 98.88 119 VAL A CA 1
ATOM 963 C C . VAL A 1 119 ? -12.828 -23.844 1.128 1 98.88 119 VAL A C 1
ATOM 965 O O . VAL A 1 119 ? -12.539 -24.359 2.209 1 98.88 119 VAL A O 1
ATOM 968 N N . ARG A 1 120 ? -11.938 -23.5 0.24 1 98.81 120 ARG A N 1
ATOM 969 C CA . ARG A 1 120 ? -10.508 -23.469 0.532 1 98.81 120 ARG A CA 1
ATOM 970 C C . ARG A 1 120 ? -10.07 -22.078 0.987 1 98.81 120 ARG A C 1
ATOM 972 O O . ARG A 1 120 ? -10.57 -21.078 0.484 1 98.81 120 ARG A O 1
ATOM 979 N N . MET A 1 121 ? -9.164 -22.016 1.926 1 98.81 121 MET A N 1
ATOM 980 C CA . MET A 1 121 ? -8.547 -20.75 2.311 1 98.81 121 MET A CA 1
ATOM 981 C C . MET A 1 121 ? -7.023 -20.844 2.256 1 98.81 121 MET A C 1
ATOM 983 O O . MET A 1 121 ? -6.453 -21.875 2.65 1 98.81 121 MET A O 1
ATOM 987 N N . THR A 1 122 ? -6.375 -19.875 1.669 1 98.62 122 THR A N 1
ATOM 988 C CA . THR A 1 122 ? -4.926 -19.75 1.774 1 98.62 122 THR A CA 1
ATOM 989 C C . THR A 1 122 ? -4.539 -18.922 2.996 1 98.62 122 THR A C 1
ATOM 991 O O . THR A 1 122 ? -5.133 -17.875 3.254 1 98.62 122 THR A O 1
ATOM 994 N N . ALA A 1 123 ? -3.547 -19.438 3.771 1 98.5 123 ALA A N 1
ATOM 995 C CA . ALA A 1 123 ? -3.205 -18.781 5.035 1 98.5 123 ALA A CA 1
ATOM 996 C C . ALA A 1 123 ? -1.729 -18.984 5.371 1 98.5 123 ALA A C 1
ATOM 998 O O . ALA A 1 123 ? -1.098 -19.922 4.895 1 98.5 123 ALA A O 1
ATOM 999 N N . ILE A 1 124 ? -1.184 -18.047 6.051 1 97.62 124 ILE A N 1
ATOM 1000 C CA . ILE A 1 124 ? 0.083 -18.188 6.762 1 97.62 124 ILE A CA 1
ATOM 1001 C C . ILE A 1 124 ? -0.178 -18.312 8.266 1 97.62 124 ILE A C 1
ATOM 1003 O O . ILE A 1 124 ? -0.888 -17.484 8.844 1 97.62 124 ILE A O 1
ATOM 1007 N N . ILE A 1 125 ? 0.325 -19.359 8.891 1 97.69 125 ILE A N 1
ATOM 1008 C CA . ILE A 1 125 ? 0.104 -19.641 10.312 1 97.69 125 ILE A CA 1
ATOM 1009 C C . ILE A 1 125 ? 1.446 -19.75 11.031 1 97.69 125 ILE A C 1
ATOM 1011 O O . ILE A 1 125 ? 2.393 -20.344 10.5 1 97.69 125 ILE A O 1
ATOM 1015 N N . ASN A 1 126 ? 1.552 -19.234 12.211 1 96.62 126 ASN A N 1
ATOM 1016 C CA . ASN A 1 126 ? 2.826 -19.219 12.922 1 96.62 126 ASN A CA 1
ATOM 1017 C C . ASN A 1 126 ? 3.02 -20.5 13.742 1 96.62 126 ASN A C 1
ATOM 1019 O O . ASN A 1 126 ? 3.656 -20.469 14.797 1 96.62 126 ASN A O 1
ATOM 1023 N N . ARG A 1 127 ? 2.408 -21.578 13.312 1 96.38 127 ARG A N 1
ATOM 1024 C CA . ARG A 1 127 ? 2.488 -22.844 14.016 1 96.38 127 ARG A CA 1
ATOM 1025 C C . ARG A 1 127 ? 2.742 -24 13.039 1 96.38 127 ARG A C 1
ATOM 1027 O O . ARG A 1 127 ? 2.387 -23.906 11.867 1 96.38 127 ARG A O 1
ATOM 1034 N N . VAL A 1 128 ? 3.309 -25.016 13.508 1 94.81 128 VAL A N 1
ATOM 1035 C CA . VAL A 1 128 ? 3.422 -26.297 12.82 1 94.81 128 VAL A CA 1
ATOM 1036 C C . VAL A 1 128 ? 3.025 -27.438 13.773 1 94.81 128 VAL A C 1
ATOM 1038 O O . VAL A 1 128 ? 2.92 -27.219 14.984 1 94.81 128 VAL A O 1
ATOM 1041 N N . GLY A 1 129 ? 2.705 -28.578 13.234 1 92 129 GLY A N 1
ATOM 1042 C CA . GLY A 1 129 ? 2.287 -29.688 14.078 1 92 129 GLY A CA 1
ATOM 1043 C C . GLY A 1 129 ? 0.881 -29.531 14.625 1 92 129 GLY A C 1
ATOM 1044 O O . GLY A 1 129 ? -0.039 -29.172 13.883 1 92 129 GLY A O 1
ATOM 1045 N N . GLU A 1 130 ? 0.713 -29.844 15.898 1 91.56 130 GLU A N 1
ATOM 1046 C CA . GLU A 1 130 ? -0.614 -29.781 16.5 1 91.56 130 GLU A CA 1
ATOM 1047 C C . GLU A 1 130 ? -0.857 -28.438 17.188 1 91.56 130 GLU A C 1
ATOM 1049 O O . GLU A 1 130 ? -0.054 -28 18.016 1 91.56 130 GLU A O 1
ATOM 1054 N N . PHE A 1 131 ? -1.883 -27.828 16.766 1 93.81 131 PHE A N 1
ATOM 1055 C CA . PHE A 1 131 ? -2.35 -26.594 17.391 1 93.81 131 PHE A CA 1
ATOM 1056 C C . PHE A 1 131 ? -3.865 -26.484 17.297 1 93.81 131 PHE A C 1
ATOM 1058 O O . PHE A 1 131 ? -4.535 -27.406 16.828 1 93.81 131 PHE A O 1
ATOM 1065 N N . ALA A 1 132 ? -4.441 -25.5 17.797 1 95.38 132 ALA A N 1
ATOM 1066 C CA . ALA A 1 132 ? -5.871 -25.359 18.062 1 95.38 132 ALA A CA 1
ATOM 1067 C C . ALA A 1 132 ? -6.695 -25.688 16.812 1 95.38 132 ALA A C 1
ATOM 1069 O O . ALA A 1 132 ? -6.367 -25.25 15.711 1 95.38 132 ALA A O 1
ATOM 1070 N N . GLN A 1 133 ? -7.68 -26.5 17.094 1 96.56 133 GLN A N 1
ATOM 1071 C CA . GLN A 1 133 ? -8.664 -26.75 16.031 1 96.56 133 GLN A CA 1
ATOM 1072 C C . GLN A 1 133 ? -9.5 -25.516 15.758 1 96.56 133 GLN A C 1
ATOM 1074 O O . GLN A 1 133 ? -9.82 -24.75 16.672 1 96.56 133 GLN A O 1
ATOM 1079 N N . THR A 1 134 ? -9.852 -25.328 14.5 1 98.44 134 THR A N 1
ATOM 1080 C CA . THR A 1 134 ? -10.656 -24.172 14.109 1 98.44 134 THR A CA 1
ATOM 1081 C C . THR A 1 134 ? -11.945 -24.625 13.43 1 98.44 134 THR A C 1
ATOM 1083 O O . THR A 1 134 ? -12.102 -25.797 13.094 1 98.44 134 THR A O 1
ATOM 1086 N N . ASN A 1 135 ? -12.844 -23.703 13.375 1 98.5 135 ASN A N 1
ATOM 1087 C CA . ASN A 1 135 ? -14.156 -23.906 12.773 1 98.5 135 ASN A CA 1
ATOM 1088 C C . ASN A 1 135 ? -14.477 -22.828 11.75 1 98.5 135 ASN A C 1
ATOM 1090 O O . ASN A 1 135 ? -14.008 -21.688 11.867 1 98.5 135 ASN A O 1
ATOM 1094 N N . CYS A 1 136 ? -15.297 -23.234 10.797 1 98.62 136 CYS A N 1
ATOM 1095 C CA . CYS A 1 136 ? -15.734 -22.312 9.758 1 98.62 136 CYS A CA 1
ATOM 1096 C C . CYS A 1 136 ? -17.156 -21.844 10.008 1 98.62 136 CYS A C 1
ATOM 1098 O O . CYS A 1 136 ? -18.031 -22.641 10.375 1 98.62 136 CYS A O 1
ATOM 1100 N N . GLN A 1 137 ? -17.391 -20.594 9.969 1 98.12 137 GLN A N 1
ATOM 1101 C CA . GLN A 1 137 ? -18.719 -20 9.805 1 98.12 137 GLN A CA 1
ATOM 1102 C C . GLN A 1 137 ? -18.984 -19.641 8.344 1 98.12 137 GLN A C 1
ATOM 1104 O O . GLN A 1 137 ? -18.469 -18.641 7.84 1 98.12 137 GLN A O 1
ATOM 1109 N N . ILE A 1 138 ? -19.797 -20.422 7.684 1 98.31 138 ILE A N 1
ATOM 1110 C CA . ILE A 1 138 ? -20.031 -20.266 6.254 1 98.31 138 ILE A CA 1
ATOM 1111 C C . ILE A 1 138 ? -21.344 -19.5 6.027 1 98.31 138 ILE A C 1
ATOM 1113 O O . ILE A 1 138 ? -22.406 -19.922 6.5 1 98.31 138 ILE A O 1
ATOM 1117 N N . TRP A 1 139 ? -21.25 -18.422 5.258 1 97.12 139 TRP A N 1
ATOM 1118 C CA . TRP A 1 139 ? -22.391 -17.516 5.098 1 97.12 139 TRP A CA 1
ATOM 1119 C C . TRP A 1 139 ? -22.953 -17.609 3.688 1 97.12 139 TRP A C 1
ATOM 1121 O O . TRP A 1 139 ? -22.219 -17.516 2.701 1 97.12 139 TRP A O 1
ATOM 1131 N N . PHE A 1 140 ? -24.297 -17.781 3.639 1 96.5 140 PHE A N 1
ATOM 1132 C CA . PHE A 1 140 ? -25.031 -17.875 2.377 1 96.5 140 PHE A CA 1
ATOM 1133 C C . PHE A 1 140 ? -25.969 -16.688 2.213 1 96.5 140 PHE A C 1
ATOM 1135 O O . PHE A 1 140 ? -26.422 -16.109 3.201 1 96.5 140 PHE A O 1
ATOM 1142 N N . GLU A 1 141 ? -26.203 -16.234 0.983 1 93.12 141 GLU A N 1
ATOM 1143 C CA . GLU A 1 141 ? -27 -15.062 0.646 1 93.12 141 GLU A CA 1
ATOM 1144 C C . GLU A 1 141 ? -28.375 -15.117 1.318 1 93.12 141 GLU A C 1
ATOM 1146 O O . GLU A 1 141 ? -28.797 -14.148 1.956 1 93.12 141 GLU A O 1
ATOM 1151 N N . ASP A 1 142 ? -29.094 -16.188 1.35 1 88.62 142 ASP A N 1
ATOM 1152 C CA . ASP A 1 142 ? -30.484 -16.203 1.761 1 88.62 142 ASP A CA 1
ATOM 1153 C C . ASP A 1 142 ? -30.656 -16.922 3.096 1 88.62 142 ASP A C 1
ATOM 1155 O O . ASP A 1 142 ? -31.766 -17.297 3.469 1 88.62 142 ASP A O 1
ATOM 1159 N N . LEU A 1 143 ? -29.547 -17.031 3.762 1 92.06 143 LEU A N 1
ATOM 1160 C CA . LEU A 1 143 ? -29.625 -17.625 5.086 1 92.06 143 LEU A CA 1
ATOM 1161 C C . LEU A 1 143 ? -29.219 -16.625 6.164 1 92.06 143 LEU A C 1
ATOM 1163 O O . LEU A 1 143 ? -28.203 -15.953 6.039 1 92.06 143 LEU A O 1
ATOM 1167 N N . GLU A 1 144 ? -29.922 -16.562 7.203 1 89.75 144 GLU A N 1
ATOM 1168 C CA . GLU A 1 144 ? -29.672 -15.617 8.281 1 89.75 144 GLU A CA 1
ATOM 1169 C C . GLU A 1 144 ? -28.531 -16.094 9.18 1 89.75 144 GLU A C 1
ATOM 1171 O O . GLU A 1 144 ? -27.797 -15.281 9.75 1 89.75 144 GLU A O 1
ATOM 1176 N N . LYS A 1 145 ? -28.516 -17.391 9.25 1 92.44 145 LYS A N 1
ATOM 1177 C CA . LYS A 1 145 ? -27.5 -17.984 10.109 1 92.44 145 LYS A CA 1
ATOM 1178 C C . LYS A 1 145 ? -26.391 -18.641 9.289 1 92.44 145 LYS A C 1
ATOM 1180 O O . LYS A 1 145 ? -26.641 -19.125 8.18 1 92.44 145 LYS A O 1
ATOM 1185 N N . PRO A 1 146 ? -25.188 -18.625 9.867 1 95.25 146 PRO A N 1
ATOM 1186 C CA . PRO A 1 146 ? -24.125 -19.359 9.148 1 95.25 146 PRO A CA 1
ATOM 1187 C C . PRO A 1 146 ? -24.25 -20.875 9.297 1 95.25 146 PRO A C 1
ATOM 1189 O O . PRO A 1 146 ? -24.922 -21.359 10.211 1 95.25 146 PRO A O 1
ATOM 1192 N N . VAL A 1 147 ? -23.688 -21.531 8.398 1 96.19 147 VAL A N 1
ATOM 1193 C CA . VAL A 1 147 ? -23.5 -22.969 8.492 1 96.19 147 VAL A CA 1
ATOM 1194 C C . VAL A 1 147 ? -22.125 -23.281 9.07 1 96.19 147 VAL A C 1
ATOM 1196 O O . VAL A 1 147 ? -21.125 -22.703 8.641 1 96.19 147 VAL A O 1
ATOM 1199 N N . PHE A 1 148 ? -22.078 -24.219 10 1 96.56 148 PHE A N 1
ATOM 1200 C CA . PHE A 1 148 ? -20.844 -24.5 10.703 1 96.56 148 PHE A CA 1
ATOM 1201 C C . PHE A 1 148 ? -20.188 -25.766 10.156 1 96.56 148 PHE A C 1
ATOM 1203 O O . PHE A 1 148 ? -20.891 -26.703 9.766 1 96.56 148 PHE A O 1
ATOM 1210 N N . SER A 1 149 ? -18.906 -25.75 10.117 1 97.12 149 SER A N 1
ATOM 1211 C CA . SER A 1 149 ? -18.125 -26.953 9.812 1 97.12 149 SER A CA 1
ATOM 1212 C C . SER A 1 149 ? -16.734 -26.891 10.461 1 97.12 149 SER A C 1
ATOM 1214 O O . SER A 1 149 ? -16.172 -25.812 10.617 1 97.12 149 SER A O 1
ATOM 1216 N N . GLU A 1 150 ? -16.25 -28.047 10.836 1 97.38 150 GLU A N 1
ATOM 1217 C CA . GLU A 1 150 ? -14.867 -28.109 11.312 1 97.38 150 GLU A CA 1
ATOM 1218 C C . GLU A 1 150 ? -13.875 -27.875 10.172 1 97.38 150 GLU A C 1
ATOM 1220 O O . GLU A 1 150 ? -14.07 -28.391 9.07 1 97.38 150 GLU A O 1
ATOM 1225 N N . ALA A 1 151 ? -12.875 -27.125 10.477 1 98.06 151 ALA A N 1
ATOM 1226 C CA . ALA A 1 151 ? -11.867 -26.844 9.461 1 98.06 151 ALA A CA 1
ATOM 1227 C C . ALA A 1 151 ? -10.734 -27.859 9.508 1 98.06 151 ALA A C 1
ATOM 1229 O O . ALA A 1 151 ? -10.328 -28.297 10.594 1 98.06 151 ALA A O 1
ATOM 1230 N N . SER A 1 152 ? -10.32 -28.312 8.406 1 97.38 152 SER A N 1
ATOM 1231 C CA . SER A 1 152 ? -9.07 -29.047 8.281 1 97.38 152 SER A CA 1
ATOM 1232 C C . SER A 1 152 ? -7.996 -28.219 7.586 1 97.38 152 SER A C 1
ATOM 1234 O O . SER A 1 152 ? -8.297 -27.156 7.016 1 97.38 152 SER A O 1
ATOM 1236 N N . ARG A 1 153 ? -6.758 -28.609 7.719 1 97.44 153 ARG A N 1
ATOM 1237 C CA . ARG A 1 153 ? -5.68 -27.828 7.109 1 97.44 153 ARG A CA 1
ATOM 1238 C C . ARG A 1 153 ? -4.531 -28.734 6.68 1 97.44 153 ARG A C 1
ATOM 1240 O O . ARG A 1 153 ? -4.312 -29.797 7.273 1 97.44 153 ARG A O 1
ATOM 1247 N N . VAL A 1 154 ? -3.844 -28.359 5.695 1 95.81 154 VAL A N 1
ATOM 1248 C CA . VAL A 1 154 ? -2.625 -29.031 5.27 1 95.81 154 VAL A CA 1
ATOM 1249 C C . VAL A 1 154 ? -1.506 -28.016 5.074 1 95.81 154 VAL A C 1
ATOM 1251 O O . VAL A 1 154 ? -1.744 -26.906 4.582 1 95.81 154 VAL A O 1
ATOM 1254 N N . LEU A 1 155 ? -0.342 -28.344 5.57 1 96.19 155 LEU A N 1
ATOM 1255 C CA . LEU A 1 155 ? 0.851 -27.531 5.363 1 96.19 155 LEU A CA 1
ATOM 1256 C C . LEU A 1 155 ? 1.356 -27.672 3.932 1 96.19 155 LEU A C 1
ATOM 1258 O O . LEU A 1 155 ? 1.548 -28.781 3.436 1 96.19 155 LEU A O 1
ATOM 1262 N N . VAL A 1 156 ? 1.531 -26.578 3.219 1 95.56 156 VAL A N 1
ATOM 1263 C CA . VAL A 1 156 ? 2.072 -26.609 1.863 1 95.56 156 VAL A CA 1
ATOM 1264 C C . VAL A 1 156 ? 3.566 -26.297 1.896 1 95.56 156 VAL A C 1
ATOM 1266 O O . VAL A 1 156 ? 4.012 -25.297 1.321 1 95.56 156 VAL A O 1
ATOM 1269 N N . TRP A 1 157 ? 4.246 -27.156 2.561 1 92.62 157 TRP A N 1
ATOM 1270 C CA . TRP A 1 157 ? 5.684 -27.047 2.799 1 92.62 157 TRP A CA 1
ATOM 1271 C C . TRP A 1 157 ? 6.262 -28.375 3.271 1 92.62 157 TRP A C 1
ATOM 1273 O O . TRP A 1 157 ? 5.547 -29.219 3.83 1 92.62 157 TRP A O 1
ATOM 1283 N N . TYR A 1 158 ? 7.551 -28.578 2.957 1 90.5 158 TYR A N 1
ATOM 1284 C CA . TYR A 1 158 ? 8.227 -29.766 3.492 1 90.5 158 TYR A CA 1
ATOM 1285 C C . TYR A 1 158 ? 9.156 -29.375 4.637 1 90.5 158 TYR A C 1
ATOM 1287 O O . TYR A 1 158 ? 9.906 -28.406 4.539 1 90.5 158 TYR A O 1
ATOM 1295 N N . LYS A 1 159 ? 9.156 -30.172 5.629 1 88.69 159 LYS A N 1
ATOM 1296 C CA . LYS A 1 159 ? 9.984 -29.938 6.805 1 88.69 159 LYS A CA 1
ATOM 1297 C C . LYS A 1 159 ? 11.461 -29.859 6.434 1 88.69 159 LYS A C 1
ATOM 1299 O O . LYS A 1 159 ? 12.211 -29.078 7.023 1 88.69 159 LYS A O 1
ATOM 1304 N N . GLU A 1 160 ? 11.875 -30.609 5.449 1 88.88 160 GLU A N 1
ATOM 1305 C CA . GLU A 1 160 ? 13.266 -30.719 5.031 1 88.88 160 GLU A CA 1
ATOM 1306 C C . GLU A 1 160 ? 13.773 -29.422 4.438 1 88.88 160 GLU A C 1
ATOM 1308 O O . GLU A 1 160 ? 14.984 -29.203 4.336 1 88.88 160 GLU A O 1
ATOM 1313 N N . TRP A 1 161 ? 12.844 -28.578 4.102 1 87.88 161 TRP A N 1
ATOM 1314 C CA . TRP A 1 161 ? 13.25 -27.328 3.467 1 87.88 161 TRP A CA 1
ATOM 1315 C C . TRP A 1 161 ? 13.578 -26.266 4.516 1 87.88 161 TRP A C 1
ATOM 1317 O O . TRP A 1 161 ? 14.023 -25.172 4.176 1 87.88 161 TRP A O 1
ATOM 1327 N N . GLY A 1 162 ? 13.297 -26.562 5.746 1 85.62 162 GLY A N 1
ATOM 1328 C CA . GLY A 1 162 ? 13.648 -25.672 6.832 1 85.62 162 GLY A CA 1
ATOM 1329 C C . GLY A 1 162 ? 12.516 -24.719 7.203 1 85.62 162 GLY A C 1
ATOM 1330 O O . GLY A 1 162 ? 11.43 -24.797 6.637 1 85.62 162 GLY A O 1
ATOM 1331 N N . HIS A 1 163 ? 12.75 -23.922 8.32 1 85.81 163 HIS A N 1
ATOM 1332 C CA . HIS A 1 163 ? 11.773 -22.969 8.836 1 85.81 163 HIS A CA 1
ATOM 1333 C C . HIS A 1 163 ? 10.484 -23.672 9.25 1 85.81 163 HIS A C 1
ATOM 1335 O O . HIS A 1 163 ? 9.391 -23.219 8.898 1 85.81 163 HIS A O 1
ATOM 1341 N N . TYR A 1 164 ? 10.719 -24.781 9.789 1 88.69 164 TYR A N 1
ATOM 1342 C CA . TYR A 1 164 ? 9.609 -25.609 10.25 1 88.69 164 TYR A CA 1
ATOM 1343 C C . TYR A 1 164 ? 9.531 -25.625 11.773 1 88.69 164 TYR A C 1
ATOM 1345 O O . TYR A 1 164 ? 9.688 -26.672 12.398 1 88.69 164 TYR A O 1
ATOM 1353 N N . ASN A 1 165 ? 9.352 -24.469 12.344 1 90.62 165 ASN A N 1
ATOM 1354 C CA . ASN A 1 165 ? 9.227 -24.297 13.789 1 90.62 165 ASN A CA 1
ATOM 1355 C C . ASN A 1 165 ? 8.008 -23.453 14.156 1 90.62 165 ASN A C 1
ATOM 1357 O O . ASN A 1 165 ? 7.477 -22.734 13.312 1 90.62 165 ASN A O 1
ATOM 1361 N N . ASN A 1 166 ? 7.633 -23.703 15.391 1 92 166 ASN A N 1
ATOM 1362 C CA . ASN A 1 166 ? 6.652 -22.75 15.922 1 92 166 ASN A CA 1
ATOM 1363 C C . ASN A 1 166 ? 7.188 -21.328 15.906 1 92 166 ASN A C 1
ATOM 1365 O O . ASN A 1 166 ? 8.375 -21.094 16.156 1 92 166 ASN A O 1
ATOM 1369 N N . HIS A 1 167 ? 6.387 -20.375 15.516 1 89.94 167 HIS A N 1
ATOM 1370 C CA . HIS A 1 167 ? 6.668 -18.938 15.43 1 89.94 167 HIS A CA 1
ATOM 1371 C C . HIS A 1 167 ? 7.211 -18.578 14.055 1 89.94 167 HIS A C 1
ATOM 1373 O O . HIS A 1 167 ? 7.367 -17.391 13.742 1 89.94 167 HIS A O 1
ATOM 1379 N N . ASP A 1 168 ? 7.52 -19.703 13.266 1 92.25 168 ASP A N 1
ATOM 1380 C CA . ASP A 1 168 ? 7.738 -19.422 11.852 1 92.25 168 ASP A CA 1
ATOM 1381 C C . ASP A 1 168 ? 6.418 -19.188 11.125 1 92.25 168 ASP A C 1
ATOM 1383 O O . ASP A 1 168 ? 5.352 -19.547 11.633 1 92.25 168 ASP A O 1
ATOM 1387 N N . LEU A 1 169 ? 6.5 -18.547 10.109 1 94.38 169 LEU A N 1
ATOM 1388 C CA . LEU A 1 169 ? 5.324 -18.297 9.289 1 94.38 169 LEU A CA 1
ATOM 1389 C C . LEU A 1 169 ? 5.191 -19.359 8.195 1 94.38 169 LEU A C 1
ATOM 1391 O O . LEU A 1 169 ? 5.957 -19.359 7.23 1 94.38 169 LEU A O 1
ATOM 1395 N N . ASN A 1 170 ? 4.199 -20.203 8.352 1 95.44 170 ASN A N 1
ATOM 1396 C CA . ASN A 1 170 ? 4.059 -21.375 7.508 1 95.44 170 ASN A CA 1
ATOM 1397 C C . ASN A 1 170 ? 2.816 -21.297 6.625 1 95.44 170 ASN A C 1
ATOM 1399 O O . ASN A 1 170 ? 1.743 -20.906 7.094 1 95.44 170 ASN A O 1
ATOM 1403 N N . PRO A 1 171 ? 2.967 -21.656 5.352 1 96.62 171 PRO A N 1
ATOM 1404 C CA . PRO A 1 171 ? 1.819 -21.594 4.441 1 96.62 171 PRO A CA 1
ATOM 1405 C C . PRO A 1 171 ? 0.905 -22.812 4.562 1 96.62 171 PRO A C 1
ATOM 1407 O O . PRO A 1 171 ? 1.384 -23.938 4.578 1 96.62 171 PRO A O 1
ATOM 1410 N N . TYR A 1 172 ? -0.365 -22.594 4.645 1 97.69 172 TYR A N 1
ATOM 1411 C CA . TYR A 1 172 ? -1.365 -23.656 4.785 1 97.69 172 TYR A CA 1
ATOM 1412 C C . TYR A 1 172 ? -2.514 -23.453 3.803 1 97.69 172 TYR A C 1
ATOM 1414 O O . TYR A 1 172 ? -2.777 -22.328 3.373 1 97.69 172 TYR A O 1
ATOM 1422 N N . ILE A 1 173 ? -3.123 -24.516 3.416 1 98.31 173 ILE A N 1
ATOM 1423 C CA . ILE A 1 173 ? -4.465 -24.516 2.84 1 98.31 173 ILE A CA 1
ATOM 1424 C C . ILE A 1 173 ? -5.469 -25.047 3.861 1 98.31 173 ILE A C 1
ATOM 1426 O O . ILE A 1 173 ? -5.309 -26.156 4.379 1 98.31 173 ILE A O 1
ATOM 1430 N N . ILE A 1 174 ? -6.438 -24.219 4.168 1 98.69 174 ILE A N 1
ATOM 1431 C CA . ILE A 1 174 ? -7.5 -24.594 5.094 1 98.69 174 ILE A CA 1
ATOM 1432 C C . ILE A 1 174 ? -8.742 -25.016 4.309 1 98.69 174 ILE A C 1
ATOM 1434 O O . ILE A 1 174 ? -9.07 -24.406 3.281 1 98.69 174 ILE A O 1
ATOM 1438 N N . THR A 1 175 ? -9.438 -26.031 4.797 1 98.69 175 THR A N 1
ATOM 1439 C CA . THR A 1 175 ? -10.609 -26.547 4.098 1 98.69 175 THR A CA 1
ATOM 1440 C C . THR A 1 175 ? -11.836 -26.516 5.004 1 98.69 175 THR A C 1
ATOM 1442 O O . THR A 1 175 ? -11.797 -27.031 6.125 1 98.69 175 THR A O 1
ATOM 1445 N N . CYS A 1 176 ? -12.875 -25.922 4.559 1 98.62 176 CYS A N 1
ATOM 1446 C CA . CYS A 1 176 ? -14.188 -25.906 5.199 1 98.62 176 CYS A CA 1
ATOM 1447 C C . CYS A 1 176 ? -15.195 -26.719 4.387 1 98.62 176 CYS A C 1
ATOM 1449 O O . CYS A 1 176 ? -15.633 -26.281 3.318 1 98.62 176 CYS A O 1
ATOM 1451 N N . LYS A 1 177 ? -15.672 -27.75 4.91 1 98.06 177 LYS A N 1
ATOM 1452 C CA . LYS A 1 177 ? -16.641 -28.594 4.227 1 98.06 177 LYS A CA 1
ATOM 1453 C C . LYS A 1 177 ? -18.047 -27.984 4.27 1 98.06 177 LYS A C 1
ATOM 1455 O O . LYS A 1 177 ? -18.469 -27.453 5.301 1 98.06 177 LYS A O 1
ATOM 1460 N N . ILE A 1 178 ? -18.625 -27.969 3.164 1 98.38 178 ILE A N 1
ATOM 1461 C CA . ILE A 1 178 ? -20.031 -27.594 3.143 1 98.38 178 ILE A CA 1
ATOM 1462 C C . ILE A 1 178 ? -20.906 -28.812 3.414 1 98.38 178 ILE A C 1
ATOM 1464 O O . ILE A 1 178 ? -20.844 -29.797 2.676 1 98.38 178 ILE A O 1
ATOM 1468 N N . PRO A 1 179 ? -21.703 -28.734 4.402 1 96.88 179 PRO A N 1
ATOM 1469 C CA . PRO A 1 179 ? -22.531 -29.906 4.75 1 96.88 179 PRO A CA 1
ATOM 1470 C C . PRO A 1 179 ? -23.469 -30.312 3.625 1 96.88 179 PRO A C 1
ATOM 1472 O O . PRO A 1 179 ? -23.875 -29.484 2.811 1 96.88 179 PRO A O 1
ATOM 1475 N N . ALA A 1 180 ? -23.969 -31.516 3.686 1 95.62 180 ALA A N 1
ATOM 1476 C CA . ALA A 1 180 ? -24.797 -32.125 2.643 1 95.62 180 ALA A CA 1
ATOM 1477 C C . ALA A 1 180 ? -26.078 -31.312 2.428 1 95.62 180 ALA A C 1
ATOM 1479 O O . ALA A 1 180 ? -26.547 -31.188 1.3 1 95.62 180 ALA A O 1
ATOM 1480 N N . SER A 1 181 ? -26.594 -30.781 3.434 1 95.38 181 SER A N 1
ATOM 1481 C CA . SER A 1 181 ? -27.859 -30.062 3.385 1 95.38 181 SER A CA 1
ATOM 1482 C C . SER A 1 181 ? -27.734 -28.766 2.588 1 95.38 181 SER A C 1
ATOM 1484 O O . SER A 1 181 ? -28.734 -28.188 2.158 1 95.38 181 SER A O 1
ATOM 1486 N N . HIS A 1 182 ? -26.516 -28.312 2.371 1 96.94 182 HIS A N 1
ATOM 1487 C CA . HIS A 1 182 ? -26.328 -27.016 1.735 1 96.94 182 HIS A CA 1
ATOM 1488 C C . HIS A 1 182 ? -25.453 -27.141 0.488 1 96.94 182 HIS A C 1
ATOM 1490 O O . HIS A 1 182 ? -24.906 -26.141 0.003 1 96.94 182 HIS A O 1
ATOM 1496 N N . ARG A 1 183 ? -25.281 -28.281 -0.05 1 94.81 183 ARG A N 1
ATOM 1497 C CA . ARG A 1 183 ? -24.359 -28.531 -1.155 1 94.81 183 ARG A CA 1
ATOM 1498 C C . ARG A 1 183 ? -24.844 -27.844 -2.432 1 94.81 183 ARG A C 1
ATOM 1500 O O . ARG A 1 183 ? -24.031 -27.578 -3.332 1 94.81 183 ARG A O 1
ATOM 1507 N N . GLY A 1 184 ? -26.062 -27.531 -2.516 1 94.69 184 GLY A N 1
ATOM 1508 C CA . GLY A 1 184 ? -26.594 -26.906 -3.711 1 94.69 184 GLY A CA 1
ATOM 1509 C C . GLY A 1 184 ? -26.453 -25.391 -3.711 1 94.69 184 GLY A C 1
ATOM 1510 O O . GLY A 1 184 ? -26.734 -24.734 -4.711 1 94.69 184 GLY A O 1
ATOM 1511 N N . LEU A 1 185 ? -25.906 -24.844 -2.654 1 96.88 185 LEU A N 1
ATOM 1512 C CA . LEU A 1 185 ? -25.75 -23.391 -2.52 1 96.88 185 LEU A CA 1
ATOM 1513 C C . LEU A 1 185 ? -24.281 -23 -2.607 1 96.88 185 LEU A C 1
ATOM 1515 O O . LEU A 1 185 ? -23.406 -23.797 -2.266 1 96.88 185 LEU A O 1
ATOM 1519 N N . VAL A 1 186 ? -24.016 -21.844 -3.133 1 97.75 186 VAL A N 1
ATOM 1520 C CA . VAL A 1 186 ? -22.672 -21.297 -3.168 1 97.75 186 VAL A CA 1
ATOM 1521 C C . VAL A 1 186 ? -22.5 -20.25 -2.068 1 97.75 186 VAL A C 1
ATOM 1523 O O . VAL A 1 186 ? -23.219 -19.25 -2.045 1 97.75 186 VAL A O 1
ATOM 1526 N N . PRO A 1 187 ? -21.672 -20.469 -1.161 1 98.31 187 PRO A N 1
ATOM 1527 C CA . PRO A 1 187 ? -21.484 -19.484 -0.094 1 98.31 187 PRO A CA 1
ATOM 1528 C C . PRO A 1 187 ? -20.922 -18.156 -0.606 1 98.31 187 PRO A C 1
ATOM 1530 O O . PRO A 1 187 ? -20.156 -18.141 -1.575 1 98.31 187 PRO A O 1
ATOM 1533 N N . GLN A 1 188 ? -21.25 -17.078 0.118 1 98 188 GLN A N 1
ATOM 1534 C CA . GLN A 1 188 ? -20.781 -15.75 -0.251 1 98 188 GLN A CA 1
ATOM 1535 C C . GLN A 1 188 ? -19.531 -15.359 0.546 1 98 188 GLN A C 1
ATOM 1537 O O . GLN A 1 188 ? -18.703 -14.594 0.066 1 98 188 GLN A O 1
ATOM 1542 N N . ALA A 1 189 ? -19.438 -15.875 1.742 1 98.44 189 ALA A N 1
ATOM 1543 C CA . ALA A 1 189 ? -18.328 -15.508 2.633 1 98.44 189 ALA A CA 1
ATOM 1544 C C . ALA A 1 189 ? -18.047 -16.625 3.639 1 98.44 189 ALA A C 1
ATOM 1546 O O . ALA A 1 189 ? -18.875 -17.531 3.811 1 98.44 189 ALA A O 1
ATOM 1547 N N . VAL A 1 190 ? -16.922 -16.562 4.25 1 98.81 190 VAL A N 1
ATOM 1548 C CA . VAL A 1 190 ? -16.547 -17.531 5.27 1 98.81 190 VAL A CA 1
ATOM 1549 C C . VAL A 1 190 ? -15.672 -16.859 6.332 1 98.81 190 VAL A C 1
ATOM 1551 O O . VAL A 1 190 ? -14.898 -15.961 6.023 1 98.81 190 VAL A O 1
ATOM 1554 N N . SER A 1 191 ? -15.859 -17.234 7.551 1 98.62 191 SER A N 1
ATOM 1555 C CA . SER A 1 191 ? -15.008 -16.844 8.672 1 98.62 191 SER A CA 1
ATOM 1556 C C . SER A 1 191 ? -14.383 -18.062 9.352 1 98.62 191 SER A C 1
ATOM 1558 O O . SER A 1 191 ? -14.969 -19.141 9.359 1 98.62 191 SER A O 1
ATOM 1560 N N . LEU A 1 192 ? -13.211 -17.875 9.789 1 98.88 192 LEU A N 1
ATOM 1561 C CA . LEU A 1 192 ? -12.516 -18.875 10.594 1 98.88 192 LEU A CA 1
ATOM 1562 C C . LEU A 1 192 ? -12.469 -18.469 12.055 1 98.88 192 LEU A C 1
ATOM 1564 O O . LEU A 1 192 ? -12.125 -17.328 12.375 1 98.88 192 LEU A O 1
ATOM 1568 N N . VAL A 1 193 ? -12.867 -19.422 12.945 1 98.62 193 VAL A N 1
ATOM 1569 C CA . VAL A 1 193 ? -12.891 -19.172 14.383 1 98.62 193 VAL A CA 1
ATOM 1570 C C . VAL A 1 193 ? -12.375 -20.406 15.125 1 98.62 193 VAL A C 1
ATOM 1572 O O . VAL A 1 193 ? -12.312 -21.5 14.562 1 98.62 193 VAL A O 1
ATOM 1575 N N . GLU A 1 194 ? -11.953 -20.203 16.391 1 98.31 194 GLU A N 1
ATOM 1576 C CA . GLU A 1 194 ? -11.562 -21.359 17.188 1 98.31 194 GLU A CA 1
ATOM 1577 C C . GLU A 1 194 ? -12.773 -22.156 17.641 1 98.31 194 GLU A C 1
ATOM 1579 O O . GLU A 1 194 ? -12.812 -23.391 17.516 1 98.31 194 GLU A O 1
ATOM 1584 N N . ARG A 1 195 ? -13.836 -21.469 18.266 1 96.88 195 ARG A N 1
ATOM 1585 C CA . ARG A 1 195 ? -15.102 -22.094 18.641 1 96.88 195 ARG A CA 1
ATOM 1586 C C . ARG A 1 195 ? -16.219 -21.625 17.719 1 96.88 195 ARG A C 1
ATOM 1588 O O . ARG A 1 195 ? -16.297 -20.453 17.328 1 96.88 195 ARG A O 1
ATOM 1595 N N . PRO A 1 196 ? -17.062 -22.469 17.375 1 95.88 196 PRO A N 1
ATOM 1596 C CA . PRO A 1 196 ? -18.078 -22.188 16.344 1 95.88 196 PRO A CA 1
ATOM 1597 C C . PRO A 1 196 ? -18.828 -20.891 16.609 1 95.88 196 PRO A C 1
ATOM 1599 O O . PRO A 1 196 ? -19.172 -20.156 15.68 1 95.88 196 PRO A O 1
ATOM 1602 N N . CYS A 1 197 ? -19.016 -20.531 17.906 1 95.38 197 CYS A N 1
ATOM 1603 C CA . CYS A 1 197 ? -19.875 -19.406 18.25 1 95.38 197 CYS A CA 1
ATOM 1604 C C . CYS A 1 197 ? -19.062 -18.156 18.594 1 95.38 197 CYS A C 1
ATOM 1606 O O . CYS A 1 197 ? -19.609 -17.172 19.062 1 95.38 197 CYS A O 1
ATOM 1608 N N . ASP A 1 198 ? -17.734 -18.203 18.344 1 96.62 198 ASP A N 1
ATOM 1609 C CA . ASP A 1 198 ? -16.906 -17.016 18.562 1 96.62 198 ASP A CA 1
ATOM 1610 C C . ASP A 1 198 ? -17.297 -15.898 17.609 1 96.62 198 ASP A C 1
ATOM 1612 O O . ASP A 1 198 ? -17.734 -16.156 16.484 1 96.62 198 ASP A O 1
ATOM 1616 N N . TYR A 1 199 ? -17.281 -14.656 18.078 1 96.19 199 TYR A N 1
ATOM 1617 C CA . TYR A 1 199 ? -17.406 -13.523 17.172 1 96.19 199 TYR A CA 1
ATOM 1618 C C . TYR A 1 199 ? -16.188 -13.43 16.25 1 96.19 199 TYR A C 1
ATOM 1620 O O . TYR A 1 199 ? -15.062 -13.258 16.719 1 96.19 199 TYR A O 1
ATOM 1628 N N . ALA A 1 200 ? -16.438 -13.586 15.031 1 97.5 200 ALA A N 1
ATOM 1629 C CA . ALA A 1 200 ? -15.352 -13.695 14.07 1 97.5 200 ALA A CA 1
ATOM 1630 C C . ALA A 1 200 ? -14.648 -12.359 13.875 1 97.5 200 ALA A C 1
ATOM 1632 O O . ALA A 1 200 ? -15.297 -11.312 13.82 1 97.5 200 ALA A O 1
ATOM 1633 N N . THR A 1 201 ? -13.328 -12.367 13.695 1 98.19 201 THR A N 1
ATOM 1634 C CA . THR A 1 201 ? -12.523 -11.188 13.391 1 98.19 201 THR A CA 1
ATOM 1635 C C . THR A 1 201 ? -12.102 -11.188 11.93 1 98.19 201 THR A C 1
ATOM 1637 O O . THR A 1 201 ? -11.188 -10.453 11.539 1 98.19 201 THR A O 1
ATOM 1640 N N . ASN A 1 202 ? -12.609 -12.055 11.141 1 98.62 202 ASN A N 1
ATOM 1641 C CA . ASN A 1 202 ? -12.336 -12.188 9.711 1 98.62 202 ASN A CA 1
ATOM 1642 C C . ASN A 1 202 ? -13.602 -12.531 8.93 1 98.62 202 ASN A C 1
ATOM 1644 O O . ASN A 1 202 ? -14.539 -13.109 9.484 1 98.62 202 ASN A O 1
ATOM 1648 N N . LEU A 1 203 ? -13.633 -12.156 7.754 1 98.31 203 LEU A N 1
ATOM 1649 C CA . LEU A 1 203 ? -14.719 -12.391 6.809 1 98.31 203 LEU A CA 1
ATOM 1650 C C . LEU A 1 203 ? -14.211 -12.344 5.375 1 98.31 203 LEU A C 1
ATOM 1652 O O . LEU A 1 203 ? -14.094 -11.258 4.789 1 98.31 203 LEU A O 1
ATOM 1656 N N . LEU A 1 204 ? -14.008 -13.516 4.773 1 98.81 204 LEU A N 1
ATOM 1657 C CA . LEU A 1 204 ? -13.43 -13.578 3.436 1 98.81 204 LEU A CA 1
ATOM 1658 C C . LEU A 1 204 ? -14.516 -13.812 2.387 1 98.81 204 LEU A C 1
ATOM 1660 O O . LEU A 1 204 ? -15.422 -14.625 2.596 1 98.81 204 LEU A O 1
ATOM 1664 N N . LYS A 1 205 ? -14.461 -13.078 1.346 1 98.62 205 LYS A N 1
ATOM 1665 C CA . LYS A 1 205 ? -15.281 -13.383 0.178 1 98.62 205 LYS A CA 1
ATOM 1666 C C . LYS A 1 205 ? -14.93 -14.758 -0.395 1 98.62 205 LYS A C 1
ATOM 1668 O O . LYS A 1 205 ? -13.75 -15.07 -0.578 1 98.62 205 LYS A O 1
ATOM 1673 N N . VAL A 1 206 ? -15.914 -15.547 -0.613 1 98.75 206 VAL A N 1
ATOM 1674 C CA . VAL A 1 206 ? -15.672 -16.812 -1.293 1 98.75 206 VAL A CA 1
ATOM 1675 C C . VAL A 1 206 ? -15.633 -16.594 -2.803 1 98.75 206 VAL A C 1
ATOM 1677 O O . VAL A 1 206 ? -16.672 -16.344 -3.428 1 98.75 206 VAL A O 1
ATOM 1680 N N . ILE A 1 207 ? -14.492 -16.719 -3.383 1 98.31 207 ILE A N 1
ATOM 1681 C CA . ILE A 1 207 ? -14.258 -16.438 -4.797 1 98.31 207 ILE A CA 1
ATOM 1682 C C . ILE A 1 207 ? -14.703 -17.641 -5.633 1 98.31 207 ILE A C 1
ATOM 1684 O O . ILE A 1 207 ? -14.344 -18.781 -5.34 1 98.31 207 ILE A O 1
ATOM 1688 N N . TYR A 1 208 ? -15.477 -17.375 -6.555 1 97.69 208 TYR A N 1
ATOM 1689 C CA . TYR A 1 208 ? -15.992 -18.344 -7.516 1 97.69 208 TYR A CA 1
ATOM 1690 C C . TYR A 1 208 ? -16 -17.766 -8.922 1 97.69 208 TYR A C 1
ATOM 1692 O O . TYR A 1 208 ? -17.047 -17.344 -9.43 1 97.69 208 TYR A O 1
ATOM 1700 N N . ASN A 1 209 ? -14.805 -17.766 -9.531 1 96.38 209 ASN A N 1
ATOM 1701 C CA . ASN A 1 209 ? -14.656 -17.172 -10.859 1 96.38 209 ASN A CA 1
ATOM 1702 C C . ASN A 1 209 ? -14.992 -18.172 -11.961 1 96.38 209 ASN A C 1
ATOM 1704 O O . ASN A 1 209 ? -14.258 -19.141 -12.164 1 96.38 209 ASN A O 1
ATOM 1708 N N . LEU A 1 210 ? -16.016 -17.922 -12.648 1 95.5 210 LEU A N 1
ATOM 1709 C CA . LEU A 1 210 ? -16.438 -18.781 -13.75 1 95.5 210 LEU A CA 1
ATOM 1710 C C . LEU A 1 210 ? -16.047 -18.172 -15.094 1 95.5 210 LEU A C 1
ATOM 1712 O O . LEU A 1 210 ? -15.883 -16.953 -15.203 1 95.5 210 LEU A O 1
ATOM 1716 N N . PRO A 1 211 ? -15.82 -19.031 -16.031 1 92.19 211 PRO A N 1
ATOM 1717 C CA . PRO A 1 211 ? -15.492 -18.484 -17.344 1 92.19 211 PRO A CA 1
ATOM 1718 C C . PRO A 1 211 ? -16.656 -17.734 -17.969 1 92.19 211 PRO A C 1
ATOM 1720 O O . PRO A 1 211 ? -17.828 -18.062 -17.719 1 92.19 211 PRO A O 1
ATOM 1723 N N . GLU A 1 212 ? -16.438 -16.812 -18.812 1 83.88 212 GLU A N 1
ATOM 1724 C CA . GLU A 1 212 ? -17.453 -15.977 -19.453 1 83.88 212 GLU A CA 1
ATOM 1725 C C . GLU A 1 212 ? -18.328 -16.797 -20.375 1 83.88 212 GLU A C 1
ATOM 1727 O O . GLU A 1 212 ? -19.547 -16.594 -20.438 1 83.88 212 GLU A O 1
ATOM 1732 N N . ASN A 1 213 ? -17.734 -17.703 -21.109 1 88.62 213 ASN A N 1
ATOM 1733 C CA . ASN A 1 213 ? -18.484 -18.438 -22.125 1 88.62 213 ASN A CA 1
ATOM 1734 C C . ASN A 1 213 ? -18.797 -19.859 -21.672 1 88.62 213 ASN A C 1
ATOM 1736 O O . ASN A 1 213 ? -19.156 -20.703 -22.484 1 88.62 213 ASN A O 1
ATOM 1740 N N . GLY A 1 214 ? -18.531 -20.109 -20.438 1 90.62 214 GLY A N 1
ATOM 1741 C CA . GLY A 1 214 ? -18.891 -21.406 -19.875 1 90.62 214 GLY A CA 1
ATOM 1742 C C . GLY A 1 214 ? -17.859 -22.484 -20.125 1 90.62 214 GLY A C 1
ATOM 1743 O O . GLY A 1 214 ? -18.016 -23.625 -19.703 1 90.62 214 GLY A O 1
ATOM 1744 N N . GLN A 1 215 ? -16.844 -22.125 -20.906 1 94.81 215 GLN A N 1
ATOM 1745 C CA . GLN A 1 215 ? -15.781 -23.078 -21.188 1 94.81 215 GLN A CA 1
ATOM 1746 C C . GLN A 1 215 ? -14.43 -22.562 -20.719 1 94.81 215 GLN A C 1
ATOM 1748 O O . GLN A 1 215 ? -14.125 -21.375 -20.859 1 94.81 215 GLN A O 1
ATOM 1753 N N . LYS A 1 216 ? -13.688 -23.547 -20.156 1 96.25 216 LYS A N 1
ATOM 1754 C CA . LYS A 1 216 ? -12.344 -23.172 -19.734 1 96.25 216 LYS A CA 1
ATOM 1755 C C . LYS A 1 216 ? -11.477 -22.781 -20.922 1 96.25 216 LYS A C 1
ATOM 1757 O O . LYS A 1 216 ? -11.547 -23.406 -21.984 1 96.25 216 LYS A O 1
ATOM 1762 N N . GLU A 1 217 ? -10.695 -21.781 -20.719 1 96.81 217 GLU A N 1
ATOM 1763 C CA . GLU A 1 217 ? -9.617 -21.484 -21.656 1 96.81 217 GLU A CA 1
ATOM 1764 C C . GLU A 1 217 ? -8.375 -22.312 -21.359 1 96.81 217 GLU A C 1
ATOM 1766 O O . GLU A 1 217 ? -8.375 -23.125 -20.422 1 96.81 217 GLU A O 1
ATOM 1771 N N . GLY A 1 218 ? -7.344 -22.141 -22.141 1 97.62 218 GLY A N 1
ATOM 1772 C CA . GLY A 1 218 ? -6.223 -23.062 -22.094 1 97.62 218 GLY A CA 1
ATOM 1773 C C . GLY A 1 218 ? -5.273 -22.797 -20.938 1 97.62 218 GLY A C 1
ATOM 1774 O O . GLY A 1 218 ? -5.102 -23.656 -20.062 1 97.62 218 GLY A O 1
ATOM 1775 N N . PHE A 1 219 ? -4.699 -21.547 -20.922 1 98.62 219 PHE A N 1
ATOM 1776 C CA . PHE A 1 219 ? -3.498 -21.422 -20.109 1 98.62 219 PHE A CA 1
ATOM 1777 C C . PHE A 1 219 ? -3.488 -20.094 -19.359 1 98.62 219 PHE A C 1
ATOM 1779 O O . PHE A 1 219 ? -3.57 -19.031 -19.969 1 98.62 219 PHE A O 1
ATOM 1786 N N . ALA A 1 220 ? -3.361 -20.141 -17.984 1 98.44 220 ALA A N 1
ATOM 1787 C CA . ALA A 1 220 ? -3.061 -19 -17.141 1 98.44 220 ALA A CA 1
ATOM 1788 C C . ALA A 1 220 ? -1.621 -19.047 -16.625 1 98.44 220 ALA A C 1
ATOM 1790 O O . ALA A 1 220 ? -1.184 -20.078 -16.094 1 98.44 220 ALA A O 1
ATOM 1791 N N . VAL A 1 221 ? -0.911 -17.984 -16.875 1 98.62 221 VAL A N 1
ATOM 1792 C CA . VAL A 1 221 ? 0.446 -17.891 -16.344 1 98.62 221 VAL A CA 1
ATOM 1793 C C . VAL A 1 221 ? 0.437 -17.125 -15.023 1 98.62 221 VAL A C 1
ATOM 1795 O O . VAL A 1 221 ? -0.093 -16.016 -14.945 1 98.62 221 VAL A O 1
ATOM 1798 N N . CYS A 1 222 ? 1.011 -17.734 -13.945 1 97.94 222 CYS A N 1
ATOM 1799 C CA . CYS A 1 222 ? 1.045 -17.156 -12.609 1 97.94 222 CYS A CA 1
ATOM 1800 C C . CYS A 1 222 ? 2.465 -16.75 -12.227 1 97.94 222 CYS A C 1
ATOM 1802 O O . CYS A 1 222 ? 3.352 -17.594 -12.133 1 97.94 222 CYS A O 1
ATOM 1804 N N . VAL A 1 223 ? 2.625 -15.445 -12.031 1 97.19 223 VAL A N 1
ATOM 1805 C CA . VAL A 1 223 ? 3.924 -14.93 -11.617 1 97.19 223 VAL A CA 1
ATOM 1806 C C . VAL A 1 223 ? 3.889 -14.586 -10.125 1 97.19 223 VAL A C 1
ATOM 1808 O O . VAL A 1 223 ? 3.031 -13.82 -9.68 1 97.19 223 VAL A O 1
ATOM 1811 N N . LYS A 1 224 ? 4.793 -15.141 -9.391 1 93.94 224 LYS A N 1
ATOM 1812 C CA . LYS A 1 224 ? 4.855 -14.906 -7.949 1 93.94 224 LYS A CA 1
ATOM 1813 C C . LYS A 1 224 ? 5.137 -13.438 -7.648 1 93.94 224 LYS A C 1
ATOM 1815 O O . LYS A 1 224 ? 5.227 -12.617 -8.562 1 93.94 224 LYS A O 1
ATOM 1820 N N . GLY A 1 225 ? 5.258 -13.172 -6.316 1 93.06 225 GLY A N 1
ATOM 1821 C CA . GLY A 1 225 ? 5.559 -11.797 -5.93 1 93.06 225 GLY A CA 1
ATOM 1822 C C . GLY A 1 225 ? 6.855 -11.281 -6.527 1 93.06 225 GLY A C 1
ATOM 1823 O O . GLY A 1 225 ? 7.926 -11.844 -6.277 1 93.06 225 GLY A O 1
ATOM 1824 N N . SER A 1 226 ? 6.699 -10.242 -7.379 1 91.75 226 SER A N 1
ATOM 1825 C CA . SER A 1 226 ? 7.852 -9.625 -8.031 1 91.75 226 SER A CA 1
ATOM 1826 C C . SER A 1 226 ? 8.102 -8.219 -7.504 1 91.75 226 SER A C 1
ATOM 1828 O O . SER A 1 226 ? 7.18 -7.559 -7.02 1 91.75 226 SER A O 1
ATOM 1830 N N . GLU A 1 227 ? 9.367 -7.883 -7.504 1 91.5 227 GLU A N 1
ATOM 1831 C CA . GLU A 1 227 ? 9.742 -6.535 -7.082 1 91.5 227 GLU A CA 1
ATOM 1832 C C . GLU A 1 227 ? 10.781 -5.93 -8.023 1 91.5 227 GLU A C 1
ATOM 1834 O O . GLU A 1 227 ? 11.938 -6.352 -8.031 1 91.5 227 GLU A O 1
ATOM 1839 N N . PHE A 1 228 ? 10.398 -4.953 -8.805 1 92.31 228 PHE A N 1
ATOM 1840 C CA . PHE A 1 228 ? 11.289 -4.238 -9.711 1 92.31 228 PHE A CA 1
ATOM 1841 C C . PHE A 1 228 ? 11.281 -2.744 -9.414 1 92.31 228 PHE A C 1
ATOM 1843 O O . PHE A 1 228 ? 11.336 -1.924 -10.336 1 92.31 228 PHE A O 1
ATOM 1850 N N . TYR A 1 229 ? 11.195 -2.432 -8.148 1 93.5 229 TYR A N 1
ATOM 1851 C CA . TYR A 1 229 ? 11.078 -1.038 -7.73 1 93.5 229 TYR A CA 1
ATOM 1852 C C . TYR A 1 229 ? 12.367 -0.276 -8.023 1 93.5 229 TYR A C 1
ATOM 1854 O O . TYR A 1 229 ? 12.328 0.897 -8.398 1 93.5 229 TYR A O 1
ATOM 1862 N N . THR A 1 230 ? 13.5 -0.912 -7.777 1 90.94 230 THR A N 1
ATOM 1863 C CA . THR A 1 230 ? 14.773 -0.241 -7.988 1 90.94 230 THR A CA 1
ATOM 1864 C C . THR A 1 230 ? 15.469 -0.777 -9.242 1 90.94 230 THR A C 1
ATOM 1866 O O . THR A 1 230 ? 16.578 -0.346 -9.578 1 90.94 230 THR A O 1
ATOM 1869 N N . GLY A 1 231 ? 14.922 -1.7 -9.875 1 86.06 231 GLY A N 1
ATOM 1870 C CA . GLY A 1 231 ? 15.445 -2.26 -11.117 1 86.06 231 GLY A CA 1
ATOM 1871 C C . GLY A 1 231 ? 14.523 -2.053 -12.297 1 86.06 231 GLY A C 1
ATOM 1872 O O . GLY A 1 231 ? 13.375 -1.637 -12.133 1 86.06 231 GLY A O 1
ATOM 1873 N N . ASP A 1 232 ? 15.078 -2.219 -13.445 1 85.25 232 ASP A N 1
ATOM 1874 C CA . ASP A 1 232 ? 14.258 -2.057 -14.641 1 85.25 232 ASP A CA 1
ATOM 1875 C C . ASP A 1 232 ? 14.398 -3.26 -15.57 1 85.25 232 ASP A C 1
ATOM 1877 O O . ASP A 1 232 ? 15.445 -3.451 -16.188 1 85.25 232 ASP A O 1
ATOM 1881 N N . ALA A 1 233 ? 13.391 -3.996 -15.648 1 88.75 233 ALA A N 1
ATOM 1882 C CA . ALA A 1 233 ? 13.336 -5.152 -16.547 1 88.75 233 ALA A CA 1
ATOM 1883 C C . ALA A 1 233 ? 12.188 -5.016 -17.547 1 88.75 233 ALA A C 1
ATOM 1885 O O . ALA A 1 233 ? 11.672 -6.016 -18.047 1 88.75 233 ALA A O 1
ATOM 1886 N N . THR A 1 234 ? 11.859 -3.809 -17.812 1 90.44 234 THR A N 1
ATOM 1887 C CA . THR A 1 234 ? 10.625 -3.531 -18.531 1 90.44 234 THR A CA 1
ATOM 1888 C C . THR A 1 234 ? 10.648 -4.168 -19.922 1 90.44 234 THR A C 1
ATOM 1890 O O . THR A 1 234 ? 9.727 -4.887 -20.297 1 90.44 234 THR A O 1
ATOM 1893 N N . VAL A 1 235 ? 11.727 -3.961 -20.734 1 91.06 235 VAL A N 1
ATOM 1894 C CA . VAL A 1 235 ? 11.805 -4.473 -22.094 1 91.06 235 VAL A CA 1
ATOM 1895 C C . VAL A 1 235 ? 11.852 -6 -22.078 1 91.06 235 VAL A C 1
ATOM 1897 O O . VAL A 1 235 ? 11.234 -6.66 -22.906 1 91.06 235 VAL A O 1
ATOM 1900 N N . ARG A 1 236 ? 12.586 -6.535 -21.125 1 93.44 236 ARG A N 1
ATOM 1901 C CA . ARG A 1 236 ? 12.664 -7.984 -20.969 1 93.44 236 ARG A CA 1
ATOM 1902 C C . ARG A 1 236 ? 11.297 -8.578 -20.641 1 93.44 236 ARG A C 1
ATOM 1904 O O . ARG A 1 236 ? 10.938 -9.641 -21.156 1 93.44 236 ARG A O 1
ATOM 1911 N N . ILE A 1 237 ? 10.609 -7.902 -19.812 1 95.88 237 ILE A N 1
ATOM 1912 C CA . ILE A 1 237 ? 9.289 -8.375 -19.438 1 95.88 237 ILE A CA 1
ATOM 1913 C C . ILE A 1 237 ? 8.336 -8.281 -20.625 1 95.88 237 ILE A C 1
ATOM 1915 O O . ILE A 1 237 ? 7.5 -9.164 -20.828 1 95.88 237 ILE A O 1
ATOM 1919 N N . ILE A 1 238 ? 8.43 -7.18 -21.406 1 96.06 238 ILE A N 1
ATOM 1920 C CA . ILE A 1 238 ? 7.617 -7.062 -22.609 1 96.06 238 ILE A CA 1
ATOM 1921 C C . ILE A 1 238 ? 7.887 -8.25 -23.531 1 96.06 238 ILE A C 1
ATOM 1923 O O . ILE A 1 238 ? 6.949 -8.891 -24.016 1 96.06 238 ILE A O 1
ATOM 1927 N N . GLU A 1 239 ? 9.164 -8.547 -23.797 1 96.94 239 GLU A N 1
ATOM 1928 C CA . GLU A 1 239 ? 9.531 -9.695 -24.625 1 96.94 239 GLU A CA 1
ATOM 1929 C C . GLU A 1 239 ? 8.945 -10.984 -24.047 1 96.94 239 GLU A C 1
ATOM 1931 O O . GLU A 1 239 ? 8.398 -11.797 -24.797 1 96.94 239 GLU A O 1
ATOM 1936 N N . TRP A 1 240 ? 9.109 -11.164 -22.781 1 98.38 240 TRP A N 1
ATOM 1937 C CA . TRP A 1 240 ? 8.641 -12.352 -22.078 1 98.38 240 TRP A CA 1
ATOM 1938 C C . TRP A 1 240 ? 7.129 -12.508 -22.203 1 98.38 240 TRP A C 1
ATOM 1940 O O . TRP A 1 240 ? 6.629 -13.602 -22.484 1 98.38 240 TRP A O 1
ATOM 1950 N N . LEU A 1 241 ? 6.383 -11.422 -22.031 1 98.69 241 LEU A N 1
ATOM 1951 C CA . LEU A 1 241 ? 4.934 -11.43 -22.188 1 98.69 241 LEU A CA 1
ATOM 1952 C C . LEU A 1 241 ? 4.543 -11.773 -23.625 1 98.69 241 LEU A C 1
ATOM 1954 O O . LEU A 1 241 ? 3.709 -12.656 -23.844 1 98.69 241 LEU A O 1
ATOM 1958 N N . GLU A 1 242 ? 5.176 -11.094 -24.578 1 98.62 242 GLU A N 1
ATOM 1959 C CA . GLU A 1 242 ? 4.84 -11.305 -25.984 1 98.62 242 GLU A CA 1
ATOM 1960 C C . GLU A 1 242 ? 5.117 -12.742 -26.406 1 98.62 242 GLU A C 1
ATOM 1962 O O . GLU A 1 242 ? 4.395 -13.305 -27.234 1 98.62 242 GLU A O 1
ATOM 1967 N N . LEU A 1 243 ? 6.148 -13.273 -25.906 1 98.75 243 LEU A N 1
ATOM 1968 C CA . LEU A 1 243 ? 6.465 -14.664 -26.219 1 98.75 243 LEU A CA 1
ATOM 1969 C C . LEU A 1 243 ? 5.418 -15.602 -25.641 1 98.75 243 LEU A C 1
ATOM 1971 O O . LEU A 1 243 ? 5.004 -16.562 -26.297 1 98.75 243 LEU A O 1
ATOM 1975 N N . HIS A 1 244 ? 4.988 -15.406 -24.406 1 98.75 244 HIS A N 1
ATOM 1976 C CA . HIS A 1 244 ? 3.916 -16.203 -23.812 1 98.75 244 HIS A CA 1
ATOM 1977 C C . HIS A 1 244 ? 2.656 -16.156 -24.672 1 98.75 244 HIS A C 1
ATOM 1979 O O . HIS A 1 244 ? 2.035 -17.188 -24.938 1 98.75 244 HIS A O 1
ATOM 1985 N N . PHE A 1 245 ? 2.34 -14.969 -25.094 1 98.69 245 PHE A N 1
ATOM 1986 C CA . PHE A 1 245 ? 1.118 -14.82 -25.875 1 98.69 245 PHE A CA 1
ATOM 1987 C C . PHE A 1 245 ? 1.28 -15.445 -27.266 1 98.69 245 PHE A C 1
ATOM 1989 O O . PHE A 1 245 ? 0.339 -16.031 -27.797 1 98.69 245 PHE A O 1
ATOM 1996 N N . ALA A 1 246 ? 2.439 -15.312 -27.828 1 98.56 246 ALA A N 1
ATOM 1997 C CA . ALA A 1 246 ? 2.715 -15.961 -29.094 1 98.56 246 ALA A CA 1
ATOM 1998 C C . ALA A 1 246 ? 2.555 -17.469 -29 1 98.56 246 ALA A C 1
ATOM 2000 O O . ALA A 1 246 ? 2.141 -18.125 -29.953 1 98.56 246 ALA A O 1
ATOM 2001 N N . MET A 1 247 ? 2.832 -18.016 -27.844 1 98.62 247 MET A N 1
ATOM 2002 C CA . MET A 1 247 ? 2.773 -19.469 -27.641 1 98.62 247 MET A CA 1
ATOM 2003 C C . MET A 1 247 ? 1.374 -19.906 -27.234 1 98.62 247 MET A C 1
ATOM 2005 O O . MET A 1 247 ? 1.102 -21.094 -27.109 1 98.62 247 MET A O 1
ATOM 2009 N N . GLY A 1 248 ? 0.53 -18.969 -26.906 1 98.25 248 GLY A N 1
ATOM 2010 C CA . GLY A 1 248 ? -0.863 -19.344 -26.703 1 98.25 248 GLY A CA 1
ATOM 2011 C C . GLY A 1 248 ? -1.33 -19.141 -25.281 1 98.25 248 GLY A C 1
ATOM 2012 O O . GLY A 1 248 ? -2.434 -19.547 -24.906 1 98.25 248 GLY A O 1
ATOM 2013 N N . ALA A 1 249 ? -0.528 -18.547 -24.438 1 98.56 249 ALA A N 1
ATOM 2014 C CA . ALA A 1 249 ? -1.015 -18.188 -23.109 1 98.56 249 ALA A CA 1
ATOM 2015 C C . ALA A 1 249 ? -2.203 -17.234 -23.203 1 98.56 249 ALA A C 1
ATOM 2017 O O . ALA A 1 249 ? -2.215 -16.328 -24.016 1 98.56 249 ALA A O 1
ATOM 2018 N N . ASN A 1 250 ? -3.229 -17.453 -22.344 1 98 250 ASN A N 1
ATOM 2019 C CA . ASN A 1 250 ? -4.438 -16.656 -22.422 1 98 250 ASN A CA 1
ATOM 2020 C C . ASN A 1 250 ? -4.324 -15.398 -21.547 1 98 250 ASN A C 1
ATOM 2022 O O . ASN A 1 250 ? -4.781 -14.32 -21.953 1 98 250 ASN A O 1
ATOM 2026 N N . LYS A 1 251 ? -3.758 -15.586 -20.391 1 98.12 251 LYS A N 1
ATOM 2027 C CA . LYS A 1 251 ? -3.689 -14.484 -19.438 1 98.12 251 LYS A CA 1
ATOM 2028 C C . LYS A 1 251 ? -2.521 -14.664 -18.484 1 98.12 251 LYS A C 1
ATOM 2030 O O . LYS A 1 251 ? -2.156 -15.797 -18.141 1 98.12 251 LYS A O 1
ATOM 2035 N N . VAL A 1 252 ? -1.925 -13.539 -18.125 1 98.69 252 VAL A N 1
ATOM 2036 C CA . VAL A 1 252 ? -0.848 -13.547 -17.141 1 98.69 252 VAL A CA 1
ATOM 2037 C C . VAL A 1 252 ? -1.311 -12.852 -15.859 1 98.69 252 VAL A C 1
ATOM 2039 O O . VAL A 1 252 ? -1.809 -11.727 -15.906 1 98.69 252 VAL A O 1
ATOM 2042 N N . PHE A 1 253 ? -1.211 -13.539 -14.742 1 98.5 253 PHE A N 1
ATOM 2043 C CA . PHE A 1 253 ? -1.464 -12.977 -13.414 1 98.5 253 PHE A CA 1
ATOM 2044 C C . PHE A 1 253 ? -0.156 -12.641 -12.711 1 98.5 253 PHE A C 1
ATOM 2046 O O . PHE A 1 253 ? 0.62 -13.539 -12.367 1 98.5 253 PHE A O 1
ATOM 2053 N N . TYR A 1 254 ? 0.051 -11.352 -12.539 1 98.25 254 TYR A N 1
ATOM 2054 C CA . TYR A 1 254 ? 1.33 -10.828 -12.062 1 98.25 254 TYR A CA 1
ATOM 2055 C C . TYR A 1 254 ? 1.203 -10.266 -10.656 1 98.25 254 TYR A C 1
ATOM 2057 O O . TYR A 1 254 ? 0.666 -9.172 -10.461 1 98.25 254 TYR A O 1
ATOM 2065 N N . TYR A 1 255 ? 1.708 -10.969 -9.648 1 97.56 255 TYR A N 1
ATOM 2066 C CA . TYR A 1 255 ? 1.698 -10.484 -8.273 1 97.56 255 TYR A CA 1
ATOM 2067 C C . TYR A 1 255 ? 2.855 -9.523 -8.023 1 97.56 255 TYR A C 1
ATOM 2069 O O . TYR A 1 255 ? 3.994 -9.797 -8.406 1 97.56 255 TYR A O 1
ATOM 2077 N N . ASP A 1 256 ? 2.561 -8.43 -7.367 1 96.56 256 ASP A N 1
ATOM 2078 C CA . ASP A 1 256 ? 3.514 -7.324 -7.348 1 96.56 256 ASP A CA 1
ATOM 2079 C C . ASP A 1 256 ? 3.729 -6.805 -5.93 1 96.56 256 ASP A C 1
ATOM 2081 O O . ASP A 1 256 ? 2.777 -6.402 -5.258 1 96.56 256 ASP A O 1
ATOM 2085 N N . PHE A 1 257 ? 5.051 -6.738 -5.473 1 95.94 257 PHE A N 1
ATOM 2086 C CA . PHE A 1 257 ? 5.426 -6.105 -4.215 1 95.94 257 PHE A CA 1
ATOM 2087 C C . PHE A 1 257 ? 5.781 -4.641 -4.43 1 95.94 257 PHE A C 1
ATOM 2089 O O . PHE A 1 257 ? 5.914 -3.881 -3.467 1 95.94 257 PHE A O 1
ATOM 2096 N N . GLY A 1 258 ? 5.914 -4.258 -5.648 1 94.56 258 GLY A N 1
ATOM 2097 C CA . GLY A 1 258 ? 6.301 -2.906 -6.023 1 94.56 258 GLY A CA 1
ATOM 2098 C C . GLY A 1 258 ? 7.121 -2.852 -7.297 1 94.56 258 GLY A C 1
ATOM 2099 O O . GLY A 1 258 ? 8.109 -3.572 -7.434 1 94.56 258 GLY A O 1
ATOM 2100 N N . MET A 1 259 ? 6.699 -2.043 -8.25 1 94 259 MET A N 1
ATOM 2101 C CA . MET A 1 259 ? 7.441 -1.897 -9.5 1 94 259 MET A CA 1
ATOM 2102 C C . MET A 1 259 ? 7.695 -0.426 -9.805 1 94 259 MET A C 1
ATOM 2104 O O . MET A 1 259 ? 7.094 0.457 -9.195 1 94 259 MET A O 1
ATOM 2108 N N . ASN A 1 260 ? 8.672 -0.209 -10.633 1 90.38 260 ASN A N 1
ATOM 2109 C CA . ASN A 1 260 ? 8.977 1.162 -11.023 1 90.38 260 ASN A CA 1
ATOM 2110 C C . ASN A 1 260 ? 7.934 1.706 -12 1 90.38 260 ASN A C 1
ATOM 2112 O O . ASN A 1 260 ? 7.062 0.968 -12.461 1 90.38 260 ASN A O 1
ATOM 2116 N N . ARG A 1 261 ? 7.988 2.955 -12.352 1 86.12 261 ARG A N 1
ATOM 2117 C CA . ARG A 1 261 ? 6.969 3.65 -13.133 1 86.12 261 ARG A CA 1
ATOM 2118 C C . ARG A 1 261 ? 6.895 3.107 -14.555 1 86.12 261 ARG A C 1
ATOM 2120 O O . ARG A 1 261 ? 5.816 3.053 -15.148 1 86.12 261 ARG A O 1
ATOM 2127 N N . ARG A 1 262 ? 8.008 2.762 -15.117 1 87.12 262 ARG A N 1
ATOM 2128 C CA . ARG A 1 262 ? 8.039 2.254 -16.484 1 87.12 262 ARG A CA 1
ATOM 2129 C C . ARG A 1 262 ? 7.289 0.929 -16.594 1 87.12 262 ARG A C 1
ATOM 2131 O O . ARG A 1 262 ? 6.465 0.744 -17.484 1 87.12 262 ARG A O 1
ATOM 2138 N N . LEU A 1 263 ? 7.652 0.101 -15.719 1 92.38 263 LEU A N 1
ATOM 2139 C CA . LEU A 1 263 ? 7 -1.202 -15.727 1 92.38 263 LEU A CA 1
ATOM 2140 C C . LEU A 1 263 ? 5.512 -1.065 -15.406 1 92.38 263 LEU A C 1
ATOM 2142 O O . LEU A 1 263 ? 4.684 -1.774 -15.984 1 92.38 263 LEU A O 1
ATOM 2146 N N . ALA A 1 264 ? 5.211 -0.189 -14.469 1 92.06 264 ALA A N 1
ATOM 2147 C CA . ALA A 1 264 ? 3.807 0.041 -14.133 1 92.06 264 ALA A CA 1
ATOM 2148 C C . ALA A 1 264 ? 3.016 0.48 -15.359 1 92.06 264 ALA A C 1
ATOM 2150 O O . ALA A 1 264 ? 1.899 0.007 -15.594 1 92.06 264 ALA A O 1
ATOM 2151 N N . LYS A 1 265 ? 3.555 1.392 -16.078 1 89.44 265 LYS A N 1
ATOM 2152 C CA . LYS A 1 265 ? 2.916 1.862 -17.297 1 89.44 265 LYS A CA 1
ATOM 2153 C C . LYS A 1 265 ? 2.752 0.726 -18.312 1 89.44 265 LYS A C 1
ATOM 2155 O O . LYS A 1 265 ? 1.718 0.623 -18.969 1 89.44 265 LYS A O 1
ATOM 2160 N N . THR A 1 266 ? 3.773 -0.035 -18.406 1 93.38 266 THR A N 1
ATOM 2161 C CA . THR A 1 266 ? 3.75 -1.189 -19.297 1 93.38 266 THR A CA 1
ATOM 2162 C C . THR A 1 266 ? 2.65 -2.166 -18.891 1 93.38 266 THR A C 1
ATOM 2164 O O . THR A 1 266 ? 1.884 -2.635 -19.734 1 93.38 266 THR A O 1
ATOM 2167 N N . MET A 1 267 ? 2.586 -2.461 -17.641 1 96.44 267 MET A N 1
ATOM 2168 C CA . MET A 1 267 ? 1.588 -3.404 -17.141 1 96.44 267 MET A CA 1
ATOM 2169 C C . MET A 1 267 ? 0.178 -2.859 -17.344 1 96.44 267 MET A C 1
ATOM 2171 O O . MET A 1 267 ? -0.752 -3.621 -17.609 1 96.44 267 MET A O 1
ATOM 2175 N N . GLU A 1 268 ? 0.045 -1.601 -17.188 1 93.25 268 GLU A N 1
ATOM 2176 C CA . GLU A 1 268 ? -1.251 -0.985 -17.453 1 93.25 268 GLU A CA 1
ATOM 2177 C C . GLU A 1 268 ? -1.669 -1.196 -18.906 1 93.25 268 GLU A C 1
ATOM 2179 O O . GLU A 1 268 ? -2.842 -1.446 -19.188 1 93.25 268 GLU A O 1
ATOM 2184 N N . TYR A 1 269 ? -0.787 -0.997 -19.812 1 94.5 269 TYR A N 1
ATOM 2185 C CA . TYR A 1 269 ? -1.027 -1.218 -21.234 1 94.5 269 TYR A CA 1
ATOM 2186 C C . TYR A 1 269 ? -1.593 -2.611 -21.484 1 94.5 269 TYR A C 1
ATOM 2188 O O . TYR A 1 269 ? -2.613 -2.764 -22.156 1 94.5 269 TYR A O 1
ATOM 2196 N N . TYR A 1 270 ? -0.98 -3.627 -20.922 1 98.06 270 TYR A N 1
ATOM 2197 C CA . TYR A 1 270 ? -1.411 -5.004 -21.141 1 98.06 270 TYR A CA 1
ATOM 2198 C C . TYR A 1 270 ? -2.701 -5.293 -20.375 1 98.06 270 TYR A C 1
ATOM 2200 O O . TYR A 1 270 ? -3.518 -6.105 -20.812 1 98.06 270 TYR A O 1
ATOM 2208 N N . THR A 1 271 ? -2.836 -4.652 -19.234 1 97.31 271 THR A N 1
ATOM 2209 C CA . THR A 1 271 ? -4.07 -4.816 -18.484 1 97.31 271 THR A CA 1
ATOM 2210 C C . THR A 1 271 ? -5.27 -4.305 -19.266 1 97.31 271 THR A C 1
ATOM 2212 O O . THR A 1 271 ? -6.32 -4.949 -19.297 1 97.31 271 THR A O 1
ATOM 2215 N N . LYS A 1 272 ? -5.145 -3.193 -19.938 1 93.5 272 LYS A N 1
ATOM 2216 C CA . LYS A 1 272 ? -6.211 -2.613 -20.75 1 93.5 272 LYS A CA 1
ATOM 2217 C C . LYS A 1 272 ? -6.586 -3.531 -21.906 1 93.5 272 LYS A C 1
ATOM 2219 O O . LYS A 1 272 ? -7.738 -3.541 -22.344 1 93.5 272 LYS A O 1
ATOM 2224 N N . LYS A 1 273 ? -5.672 -4.312 -22.297 1 96.69 273 LYS A N 1
ATOM 2225 C CA . LYS A 1 273 ? -5.91 -5.258 -23.375 1 96.69 273 LYS A CA 1
ATOM 2226 C C . LYS A 1 273 ? -6.492 -6.562 -22.844 1 96.69 273 LYS A C 1
ATOM 2228 O O . LYS A 1 273 ? -6.84 -7.453 -23.625 1 96.69 273 LYS A O 1
ATOM 2233 N N . GLY A 1 274 ? -6.555 -6.727 -21.531 1 96.62 274 GLY A N 1
ATOM 2234 C CA . GLY A 1 274 ? -7.113 -7.926 -20.922 1 96.62 274 GLY A CA 1
ATOM 2235 C C . GLY A 1 274 ? -6.133 -9.078 -20.859 1 96.62 274 GLY A C 1
ATOM 2236 O O . GLY A 1 274 ? -6.52 -10.219 -20.609 1 96.62 274 GLY A O 1
ATOM 2237 N N . LEU A 1 275 ? -4.848 -8.797 -21.047 1 98.56 275 LEU A N 1
ATOM 2238 C CA . LEU A 1 275 ? -3.854 -9.852 -21.203 1 98.56 275 LEU A CA 1
ATOM 2239 C C . LEU A 1 275 ? -3.092 -10.078 -19.891 1 98.56 275 LEU A C 1
ATOM 2241 O O . LEU A 1 275 ? -2.512 -11.141 -19.688 1 98.56 275 LEU A O 1
ATOM 2245 N N . VAL A 1 276 ? -3.053 -9.039 -19.078 1 98.56 276 VAL A N 1
ATOM 2246 C CA . VAL A 1 276 ? -2.344 -9.125 -17.812 1 98.56 276 VAL A CA 1
ATOM 2247 C C . VAL A 1 276 ? -3.236 -8.609 -16.688 1 98.56 276 VAL A C 1
ATOM 2249 O O . VAL A 1 276 ? -4.016 -7.672 -16.875 1 98.56 276 VAL A O 1
ATOM 2252 N N . GLU A 1 277 ? -3.244 -9.219 -15.586 1 97.81 277 GLU A N 1
ATOM 2253 C CA . GLU A 1 277 ? -3.793 -8.711 -14.328 1 97.81 277 GLU A CA 1
ATOM 2254 C C . GLU A 1 277 ? -2.703 -8.547 -13.273 1 97.81 277 GLU A C 1
ATOM 2256 O O . GLU A 1 277 ? -2.023 -9.516 -12.922 1 97.81 277 GLU A O 1
ATOM 2261 N N . VAL A 1 278 ? -2.535 -7.344 -12.898 1 97.56 278 VAL A N 1
ATOM 2262 C CA . VAL A 1 278 ? -1.567 -7.074 -11.844 1 97.56 278 VAL A CA 1
ATOM 2263 C C . VAL A 1 278 ? -2.254 -7.156 -10.484 1 97.56 278 VAL A C 1
ATOM 2265 O O . VAL A 1 278 ? -3.271 -6.496 -10.25 1 97.56 278 VAL A O 1
ATOM 2268 N N . ILE A 1 279 ? -1.709 -7.93 -9.578 1 97.38 279 ILE A N 1
ATOM 2269 C CA . ILE A 1 279 ? -2.285 -8.125 -8.25 1 97.38 279 ILE A CA 1
ATOM 2270 C C . ILE A 1 279 ? -1.323 -7.609 -7.184 1 97.38 279 ILE A C 1
ATOM 2272 O O . ILE A 1 279 ? -0.268 -8.203 -6.949 1 97.38 279 ILE A O 1
ATOM 2276 N N . PRO A 1 280 ? -1.679 -6.5 -6.547 1 95.88 280 PRO A N 1
ATOM 2277 C CA . PRO A 1 280 ? -0.818 -6.043 -5.453 1 95.88 280 PRO A CA 1
ATOM 2278 C C . PRO A 1 280 ? -0.723 -7.059 -4.316 1 95.88 280 PRO A C 1
ATOM 2280 O O . PRO A 1 280 ? -1.72 -7.695 -3.967 1 95.88 280 PRO A O 1
ATOM 2283 N N . LEU A 1 281 ? 0.468 -7.18 -3.766 1 96.69 281 LEU A N 1
ATOM 2284 C CA . LEU A 1 281 ? 0.761 -8.188 -2.758 1 96.69 281 LEU A CA 1
ATOM 2285 C C . LEU A 1 281 ? 1.499 -7.578 -1.572 1 96.69 281 LEU A C 1
ATOM 2287 O O . LEU A 1 281 ? 2.27 -6.629 -1.737 1 96.69 281 LEU A O 1
ATOM 2291 N N . THR A 1 282 ? 1.233 -8.039 -0.352 1 96.94 282 THR A N 1
ATOM 2292 C CA . THR A 1 282 ? 1.985 -7.672 0.845 1 96.94 282 THR A CA 1
ATOM 2293 C C . THR A 1 282 ? 2.332 -8.914 1.663 1 96.94 282 THR A C 1
ATOM 2295 O O . THR A 1 282 ? 1.704 -9.961 1.504 1 96.94 282 THR A O 1
ATOM 2298 N N . LEU A 1 283 ? 3.369 -8.781 2.418 1 96.88 283 LEU A N 1
ATOM 2299 C CA . LEU A 1 283 ? 3.691 -9.797 3.414 1 96.88 283 LEU A CA 1
ATOM 2300 C C . LEU A 1 283 ? 2.867 -9.602 4.68 1 96.88 283 LEU A C 1
ATOM 2302 O O . LEU A 1 283 ? 2.555 -8.469 5.051 1 96.88 283 LEU A O 1
ATOM 2306 N N . PRO A 1 284 ? 2.502 -10.672 5.344 1 96.75 284 PRO A N 1
ATOM 2307 C CA . PRO A 1 284 ? 1.71 -10.562 6.57 1 96.75 284 PRO A CA 1
ATOM 2308 C C . PRO A 1 284 ? 2.57 -10.297 7.805 1 96.75 284 PRO A C 1
ATOM 2310 O O . PRO A 1 284 ? 3.793 -10.188 7.695 1 96.75 284 PRO A O 1
ATOM 2313 N N . ASP A 1 285 ? 1.937 -10.227 8.961 1 96.12 285 ASP A N 1
ATOM 2314 C CA . ASP A 1 285 ? 2.57 -10.133 10.266 1 96.12 285 ASP A CA 1
ATOM 2315 C C . ASP A 1 285 ? 3.377 -8.836 10.398 1 96.12 285 ASP A C 1
ATOM 2317 O O . ASP A 1 285 ? 2.932 -7.777 9.961 1 96.12 285 ASP A O 1
ATOM 2321 N N . GLU A 1 286 ? 4.539 -8.906 11.07 1 96.5 286 GLU A N 1
ATOM 2322 C CA . GLU A 1 286 ? 5.348 -7.719 11.328 1 96.5 286 GLU A CA 1
ATOM 2323 C C . GLU A 1 286 ? 6.43 -7.547 10.258 1 96.5 286 GLU A C 1
ATOM 2325 O O . GLU A 1 286 ? 7.477 -6.949 10.523 1 96.5 286 GLU A O 1
ATOM 2330 N N . GLN A 1 287 ? 6.16 -8.07 9.102 1 96.25 287 GLN A N 1
ATOM 2331 C CA . GLN A 1 287 ? 7.137 -8.039 8.023 1 96.25 287 GLN A CA 1
ATOM 2332 C C . GLN A 1 287 ? 7.051 -6.73 7.242 1 96.25 287 GLN A C 1
ATOM 2334 O O . GLN A 1 287 ? 6.004 -6.082 7.219 1 96.25 287 GLN A O 1
ATOM 2339 N N . PRO A 1 288 ? 8.125 -6.309 6.613 1 96.12 288 PRO A N 1
ATOM 2340 C CA . PRO A 1 288 ? 8.125 -5.051 5.867 1 96.12 288 PRO A CA 1
ATOM 2341 C C . PRO A 1 288 ? 7.422 -5.164 4.516 1 96.12 288 PRO A C 1
ATOM 2343 O O . PRO A 1 288 ? 7.512 -6.203 3.855 1 96.12 288 PRO A O 1
ATOM 2346 N N . ASN A 1 289 ? 6.766 -4.125 4.129 1 97.06 289 ASN A N 1
ATOM 2347 C CA . ASN A 1 289 ? 6.117 -4.047 2.824 1 97.06 289 ASN A CA 1
ATOM 2348 C C . ASN A 1 289 ? 6.453 -2.746 2.104 1 97.06 289 ASN A C 1
ATOM 2350 O O . ASN A 1 289 ? 5.617 -2.197 1.382 1 97.06 289 ASN A O 1
ATOM 2354 N N . ILE A 1 290 ? 7.652 -2.248 2.314 1 96 290 ILE A N 1
ATOM 2355 C CA . ILE A 1 290 ? 8.195 -1.091 1.607 1 96 290 ILE A CA 1
ATOM 2356 C C . ILE A 1 290 ? 8.766 -1.529 0.261 1 96 290 ILE A C 1
ATOM 2358 O O . ILE A 1 290 ? 9.641 -2.391 0.204 1 96 290 ILE A O 1
ATOM 2362 N N . PRO A 1 291 ? 8.266 -0.87 -0.803 1 94.19 291 PRO A N 1
ATOM 2363 C CA . PRO A 1 291 ? 8.828 -1.259 -2.1 1 94.19 291 PRO A CA 1
ATOM 2364 C C . PRO A 1 291 ? 10.344 -1.138 -2.148 1 94.19 291 PRO A C 1
ATOM 2366 O O . PRO A 1 291 ? 10.898 -0.112 -1.746 1 94.19 291 PRO A O 1
ATOM 2369 N N . GLY A 1 292 ? 11.023 -2.191 -2.654 1 93.12 292 GLY A N 1
ATOM 2370 C CA . GLY A 1 292 ? 12.477 -2.223 -2.746 1 93.12 292 GLY A CA 1
ATOM 2371 C C . GLY A 1 292 ? 13.133 -2.914 -1.567 1 93.12 292 GLY A C 1
ATOM 2372 O O . GLY A 1 292 ? 14.32 -3.25 -1.62 1 93.12 292 GLY A O 1
ATOM 2373 N N . LEU A 1 293 ? 12.352 -3.154 -0.544 1 94.19 293 LEU A N 1
ATOM 2374 C CA . LEU A 1 293 ? 12.914 -3.746 0.665 1 94.19 293 LEU A CA 1
ATOM 2375 C C . LEU A 1 293 ? 12.438 -5.184 0.841 1 94.19 293 LEU A C 1
ATOM 2377 O O . LEU A 1 293 ? 13.062 -5.965 1.564 1 94.19 293 LEU A O 1
ATOM 2381 N N . VAL A 1 294 ? 11.383 -5.59 0.198 1 94 294 VAL A N 1
ATOM 2382 C CA . VAL A 1 294 ? 10.703 -6.855 0.46 1 94 294 VAL A CA 1
ATOM 2383 C C . VAL A 1 294 ? 11.617 -8.023 0.084 1 94 294 VAL A C 1
ATOM 2385 O O . VAL A 1 294 ? 11.844 -8.922 0.892 1 94 294 VAL A O 1
ATOM 2388 N N . TYR A 1 295 ? 12.188 -7.988 -1.067 1 89.31 295 TYR A N 1
ATOM 2389 C CA . TYR A 1 295 ? 13.008 -9.109 -1.521 1 89.31 295 TYR A CA 1
ATOM 2390 C C . TYR A 1 295 ? 14.289 -9.211 -0.71 1 89.31 295 TYR A C 1
ATOM 2392 O O . TYR A 1 295 ? 14.797 -10.312 -0.468 1 89.31 295 TYR A O 1
ATOM 2400 N N . LYS A 1 296 ? 14.82 -8.047 -0.384 1 88.38 296 LYS A N 1
ATOM 2401 C CA . LYS A 1 296 ? 16 -8.078 0.473 1 88.38 296 LYS A CA 1
ATOM 2402 C C . LYS A 1 296 ? 15.695 -8.734 1.812 1 88.38 296 LYS A C 1
ATOM 2404 O O . LYS A 1 296 ? 16.5 -9.516 2.324 1 88.38 296 LYS A O 1
ATOM 2409 N N . TYR A 1 297 ? 14.609 -8.414 2.289 1 92.25 297 TYR A N 1
ATOM 2410 C CA . TYR A 1 297 ? 14.156 -9.016 3.541 1 92.25 297 TYR A CA 1
ATOM 2411 C C . TYR A 1 297 ? 13.953 -10.516 3.383 1 92.25 297 TYR A C 1
ATOM 2413 O O . TYR A 1 297 ? 14.406 -11.305 4.219 1 92.25 297 TYR A O 1
ATOM 2421 N N . LEU A 1 298 ? 13.211 -10.898 2.316 1 88.06 298 LEU A N 1
ATOM 2422 C CA . LEU A 1 298 ? 12.906 -12.305 2.078 1 88.06 298 LEU A CA 1
ATOM 2423 C C . LEU A 1 298 ? 14.18 -13.109 1.855 1 88.06 298 LEU A C 1
ATOM 2425 O O . LEU A 1 298 ? 14.273 -14.266 2.271 1 88.06 298 LEU A O 1
ATOM 2429 N N . ASP A 1 299 ? 15.133 -12.531 1.24 1 83.12 299 ASP A N 1
ATOM 2430 C CA . ASP A 1 299 ? 16.406 -13.195 1.006 1 83.12 299 ASP A CA 1
ATOM 2431 C C . ASP A 1 299 ? 17.156 -13.438 2.318 1 83.12 299 ASP A C 1
ATOM 2433 O O . ASP A 1 299 ? 17.875 -14.43 2.455 1 83.12 299 ASP A O 1
ATOM 2437 N N . ALA A 1 300 ? 16.828 -12.617 3.225 1 82.69 300 ALA A N 1
ATOM 2438 C CA . ALA A 1 300 ? 17.531 -12.703 4.504 1 82.69 300 ALA A CA 1
ATOM 2439 C C . ALA A 1 300 ? 16.797 -13.625 5.473 1 82.69 300 ALA A C 1
ATOM 2441 O O . ALA A 1 300 ? 17.406 -14.203 6.375 1 82.69 300 ALA A O 1
ATOM 2442 N N . LYS A 1 301 ? 15.547 -13.781 5.379 1 78.75 301 LYS A N 1
ATOM 2443 C CA . LYS A 1 301 ? 14.781 -14.461 6.426 1 78.75 301 LYS A CA 1
ATOM 2444 C C . LYS A 1 301 ? 14.039 -15.664 5.867 1 78.75 301 LYS A C 1
ATOM 2446 O O . LYS A 1 301 ? 14.297 -16.797 6.262 1 78.75 301 LYS A O 1
ATOM 2451 N N . PHE A 1 302 ? 12.844 -15.43 5.168 1 69 302 PHE A N 1
ATOM 2452 C CA . PHE A 1 302 ? 11.875 -16.469 4.84 1 69 302 PHE A CA 1
ATOM 2453 C C . PHE A 1 302 ? 11.531 -16.453 3.355 1 69 302 PHE A C 1
ATOM 2455 O O . PHE A 1 302 ? 10.359 -16.516 2.979 1 69 302 PHE A O 1
ATOM 2462 N N . LYS A 1 303 ? 12.336 -16.531 2.553 1 63.84 303 LYS A N 1
ATOM 2463 C CA . LYS A 1 303 ? 12.008 -16.203 1.168 1 63.84 303 LYS A CA 1
ATOM 2464 C C . LYS A 1 303 ? 10.969 -17.172 0.61 1 63.84 303 LYS A C 1
ATOM 2466 O O . LYS A 1 303 ? 9.875 -16.75 0.214 1 63.84 303 LYS A O 1
ATOM 2471 N N . TYR A 1 304 ? 10.953 -18.375 0.756 1 76.75 304 TYR A N 1
ATOM 2472 C CA . TYR A 1 304 ? 10.25 -19.312 -0.106 1 76.75 304 TYR A CA 1
ATOM 2473 C C . TYR A 1 304 ? 8.859 -19.625 0.438 1 76.75 304 TYR A C 1
ATOM 2475 O O . TYR A 1 304 ? 7.926 -19.859 -0.329 1 76.75 304 TYR A O 1
ATOM 2483 N N . GLN A 1 305 ? 8.641 -19.422 1.68 1 87.06 305 GLN A N 1
ATOM 2484 C CA . GLN A 1 305 ? 7.348 -19.766 2.258 1 87.06 305 GLN A CA 1
ATOM 2485 C C . GLN A 1 305 ? 6.273 -18.766 1.823 1 87.06 305 GLN A C 1
ATOM 2487 O O . GLN A 1 305 ? 5.125 -19.156 1.583 1 87.06 305 GLN A O 1
ATOM 2492 N N . HIS A 1 306 ? 6.648 -17.594 1.697 1 90.56 306 HIS A N 1
ATOM 2493 C CA . HIS A 1 306 ? 5.68 -16.562 1.358 1 90.56 306 HIS A CA 1
ATOM 2494 C C . HIS A 1 306 ? 5.289 -16.625 -0.115 1 90.56 306 HIS A C 1
ATOM 2496 O O . HIS A 1 306 ? 4.227 -16.141 -0.505 1 90.56 306 HIS A O 1
ATOM 2502 N N . GLU A 1 307 ? 6.086 -17.266 -0.92 1 92.75 307 GLU A N 1
ATOM 2503 C CA . GLU A 1 307 ? 5.785 -17.391 -2.342 1 92.75 307 GLU A CA 1
ATOM 2504 C C . GLU A 1 307 ? 4.672 -18.422 -2.578 1 92.75 307 GLU A C 1
ATOM 2506 O O . GLU A 1 307 ? 4.043 -18.422 -3.639 1 92.75 307 GLU A O 1
ATOM 2511 N N . VAL A 1 308 ? 4.441 -19.203 -1.637 1 95.19 308 VAL A N 1
ATOM 2512 C CA . VAL A 1 308 ? 3.436 -20.25 -1.755 1 95.19 308 VAL A CA 1
ATOM 2513 C C . VAL A 1 308 ? 2.045 -19.625 -1.854 1 95.19 308 VAL A C 1
ATOM 2515 O O . VAL A 1 308 ? 1.17 -20.156 -2.547 1 95.19 308 VAL A O 1
ATOM 2518 N N . ILE A 1 309 ? 1.854 -18.5 -1.198 1 96.69 309 ILE A N 1
ATOM 2519 C CA . ILE A 1 309 ? 0.536 -17.875 -1.116 1 96.69 309 ILE A CA 1
ATOM 2520 C C . ILE A 1 309 ? 0.11 -17.391 -2.498 1 96.69 309 ILE A C 1
ATOM 2522 O O . ILE A 1 309 ? -0.96 -17.75 -2.99 1 96.69 309 ILE A O 1
ATOM 2526 N N . PRO A 1 310 ? 0.958 -16.625 -3.215 1 96.75 310 PRO A N 1
ATOM 2527 C CA . PRO A 1 310 ? 0.5 -16.203 -4.539 1 96.75 310 PRO A CA 1
ATOM 2528 C C . PRO A 1 310 ? 0.366 -17.359 -5.52 1 96.75 310 PRO A C 1
ATOM 2530 O O . PRO A 1 310 ? -0.493 -17.328 -6.406 1 96.75 310 PRO A O 1
ATOM 2533 N N . TYR A 1 311 ? 1.139 -18.469 -5.422 1 96.75 311 TYR A N 1
ATOM 2534 C CA . TYR A 1 311 ? 0.978 -19.641 -6.277 1 96.75 311 TYR A CA 1
ATOM 2535 C C . TYR A 1 311 ? -0.427 -20.219 -6.148 1 96.75 311 TYR A C 1
ATOM 2537 O O . TYR A 1 311 ? -1.107 -20.438 -7.152 1 96.75 311 TYR A O 1
ATOM 2545 N N . ASN A 1 312 ? -0.772 -20.344 -4.984 1 98.38 312 ASN A N 1
ATOM 2546 C CA . ASN A 1 312 ? -2.041 -21.031 -4.742 1 98.38 312 ASN A CA 1
ATOM 2547 C C . ASN A 1 312 ? -3.225 -20.078 -4.906 1 98.38 312 ASN A C 1
ATOM 2549 O O . ASN A 1 312 ? -4.301 -20.5 -5.34 1 98.38 312 ASN A O 1
ATOM 2553 N N . ASP A 1 313 ? -3.053 -18.797 -4.574 1 98.38 313 ASP A N 1
ATOM 2554 C CA . ASP A 1 313 ? -4.102 -17.828 -4.863 1 98.38 313 ASP A CA 1
ATOM 2555 C C . ASP A 1 313 ? -4.414 -17.781 -6.359 1 98.38 313 ASP A C 1
ATOM 2557 O O . ASP A 1 313 ? -5.582 -17.828 -6.754 1 98.38 313 ASP A O 1
ATOM 2561 N N . CYS A 1 314 ? -3.373 -17.703 -7.148 1 98.31 314 CYS A N 1
ATOM 2562 C CA . CYS A 1 314 ? -3.537 -17.703 -8.594 1 98.31 314 CYS A CA 1
ATOM 2563 C C . CYS A 1 314 ? -4.211 -18.969 -9.078 1 98.31 314 CYS A C 1
ATOM 2565 O O . CYS A 1 314 ? -5.125 -18.922 -9.906 1 98.31 314 CYS A O 1
ATOM 2567 N N . TYR A 1 315 ? -3.77 -20.109 -8.57 1 98.31 315 TYR A N 1
ATOM 2568 C CA . TYR A 1 315 ? -4.32 -21.391 -8.961 1 98.31 315 TYR A CA 1
ATOM 2569 C C . TYR A 1 315 ? -5.812 -21.469 -8.656 1 98.31 315 TYR A C 1
ATOM 2571 O O . TYR A 1 315 ? -6.625 -21.703 -9.555 1 98.31 315 TYR A O 1
ATOM 2579 N N . TYR A 1 316 ? -6.227 -21.172 -7.469 1 98.75 316 TYR A N 1
ATOM 2580 C CA . TYR A 1 316 ? -7.609 -21.359 -7.035 1 98.75 316 TYR A CA 1
ATOM 2581 C C . TYR A 1 316 ? -8.523 -20.344 -7.695 1 98.75 316 TYR A C 1
ATOM 2583 O O . TYR A 1 316 ? -9.688 -20.641 -7.984 1 98.75 316 TYR A O 1
ATOM 2591 N N . ARG A 1 317 ? -8.047 -19.156 -7.941 1 98.12 317 ARG A N 1
ATOM 2592 C CA . ARG A 1 317 ? -8.852 -18.141 -8.625 1 98.12 317 ARG A CA 1
ATOM 2593 C C . ARG A 1 317 ? -9.164 -18.562 -10.055 1 98.12 317 ARG A C 1
ATOM 2595 O O . ARG A 1 317 ? -10.086 -18.031 -10.68 1 98.12 317 ARG A O 1
ATOM 2602 N N . ASN A 1 318 ? -8.383 -19.594 -10.523 1 98.19 318 ASN A N 1
ATOM 2603 C CA . ASN A 1 318 ? -8.469 -19.875 -11.953 1 98.19 318 ASN A CA 1
ATOM 2604 C C . ASN A 1 318 ? -8.828 -21.328 -12.211 1 98.19 318 ASN A C 1
ATOM 2606 O O . ASN A 1 318 ? -8.773 -21.797 -13.352 1 98.19 318 ASN A O 1
ATOM 2610 N N . ILE A 1 319 ? -9.195 -22.078 -11.25 1 98.06 319 ILE A N 1
ATOM 2611 C CA . ILE A 1 319 ? -9.453 -23.5 -11.414 1 98.06 319 ILE A CA 1
ATOM 2612 C C . ILE A 1 319 ? -10.664 -23.703 -12.32 1 98.06 319 ILE A C 1
ATOM 2614 O O . ILE A 1 319 ? -10.789 -24.734 -12.984 1 98.06 319 ILE A O 1
ATOM 2618 N N . TYR A 1 320 ? -11.555 -22.734 -12.477 1 97.81 320 TYR A N 1
ATOM 2619 C CA . TYR A 1 320 ? -12.727 -22.906 -13.336 1 97.81 320 TYR A CA 1
ATOM 2620 C C . TYR A 1 320 ? -12.555 -22.141 -14.648 1 97.81 320 TYR A C 1
ATOM 2622 O O . TYR A 1 320 ? -13.367 -22.281 -15.562 1 97.81 320 TYR A O 1
ATOM 2630 N N . ARG A 1 321 ? -11.516 -21.391 -14.812 1 98 321 ARG A N 1
ATOM 2631 C CA . ARG A 1 321 ? -11.383 -20.516 -15.961 1 98 321 ARG A CA 1
ATOM 2632 C C . ARG A 1 321 ? -10.383 -21.078 -16.969 1 98 321 ARG A C 1
ATOM 2634 O O . ARG A 1 321 ? -10.508 -20.844 -18.172 1 98 321 ARG A O 1
ATOM 2641 N N . TYR A 1 322 ? -9.398 -21.797 -16.469 1 98.19 322 TYR A N 1
ATOM 2642 C CA . TYR A 1 322 ? -8.336 -22.281 -17.344 1 98.19 322 TYR A CA 1
ATOM 2643 C C . TYR A 1 322 ? -8.07 -23.766 -17.094 1 98.19 322 TYR A C 1
ATOM 2645 O O . TYR A 1 322 ? -8.273 -24.266 -15.984 1 98.19 322 TYR A O 1
ATOM 2653 N N . ARG A 1 323 ? -7.613 -24.438 -18.094 1 97.75 323 ARG A N 1
ATOM 2654 C CA . ARG A 1 323 ? -7.316 -25.859 -17.984 1 97.75 323 ARG A CA 1
ATOM 2655 C C . ARG A 1 323 ? -6.012 -26.094 -17.234 1 97.75 323 ARG A C 1
ATOM 2657 O O . ARG A 1 323 ? -5.891 -27.062 -16.469 1 97.75 323 ARG A O 1
ATOM 2664 N N . TYR A 1 324 ? -5.055 -25.188 -17.484 1 98.19 324 TYR A N 1
ATOM 2665 C CA . TYR A 1 324 ? -3.746 -25.297 -16.859 1 98.19 324 TYR A CA 1
ATOM 2666 C C . TYR A 1 324 ? -3.299 -23.969 -16.281 1 98.19 324 TYR A C 1
ATOM 2668 O O . TYR A 1 324 ? -3.557 -22.906 -16.875 1 98.19 324 TYR A O 1
ATOM 2676 N N . THR A 1 325 ? -2.658 -24.016 -15.133 1 98 325 THR A N 1
ATOM 2677 C CA . THR A 1 325 ? -1.862 -22.875 -14.688 1 98 325 THR A CA 1
ATOM 2678 C C . THR A 1 325 ? -0.371 -23.172 -14.828 1 98 325 THR A C 1
ATOM 2680 O O . THR A 1 325 ? 0.061 -24.312 -14.648 1 98 325 THR A O 1
ATOM 2683 N N . VAL A 1 326 ? 0.343 -22.188 -15.234 1 97.88 326 VAL A N 1
ATOM 2684 C CA . VAL A 1 326 ? 1.795 -22.266 -15.352 1 97.88 326 VAL A CA 1
ATOM 2685 C C . VAL A 1 326 ? 2.451 -21.266 -14.414 1 97.88 326 VAL A C 1
ATOM 2687 O O . VAL A 1 326 ? 2.256 -20.047 -14.57 1 97.88 326 VAL A O 1
ATOM 2690 N N . HIS A 1 327 ? 3.164 -21.75 -13.438 1 95.75 327 HIS A N 1
ATOM 2691 C CA . HIS A 1 327 ? 3.861 -20.891 -12.492 1 95.75 327 HIS A CA 1
ATOM 2692 C C . HIS A 1 327 ? 5.297 -20.625 -12.945 1 95.75 327 HIS A C 1
ATOM 2694 O O . HIS A 1 327 ? 6.117 -21.547 -12.984 1 95.75 327 HIS A O 1
ATOM 2700 N N . ALA A 1 328 ? 5.555 -19.406 -13.367 1 93.06 328 ALA A N 1
ATOM 2701 C CA . ALA A 1 328 ? 6.859 -19.125 -13.953 1 93.06 328 ALA A CA 1
ATOM 2702 C C . ALA A 1 328 ? 7.371 -17.75 -13.539 1 93.06 328 ALA A C 1
ATOM 2704 O O . ALA A 1 328 ? 6.594 -16.797 -13.438 1 93.06 328 ALA A O 1
ATOM 2705 N N . ASP A 1 329 ? 8.68 -17.672 -13.289 1 92.94 329 ASP A N 1
ATOM 2706 C CA . ASP A 1 329 ? 9.352 -16.391 -13.117 1 92.94 329 ASP A CA 1
ATOM 2707 C C . ASP A 1 329 ? 9.672 -15.742 -1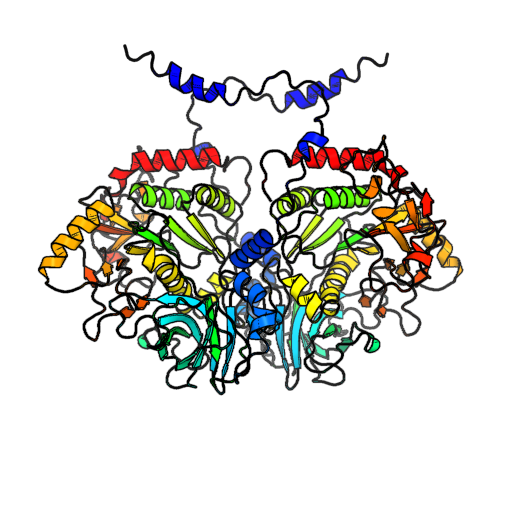4.461 1 92.94 329 ASP A C 1
ATOM 2709 O O . ASP A 1 329 ? 9.734 -16.438 -15.484 1 92.94 329 ASP A O 1
ATOM 2713 N N . PRO A 1 330 ? 9.938 -14.508 -14.43 1 93.56 330 PRO A N 1
ATOM 2714 C CA . PRO A 1 330 ? 10.148 -13.82 -15.703 1 93.56 330 PRO A CA 1
ATOM 2715 C C . PRO A 1 330 ? 11.43 -14.258 -16.406 1 93.56 330 PRO A C 1
ATOM 2717 O O . PRO A 1 330 ? 11.641 -13.938 -17.578 1 93.56 330 PRO A O 1
ATOM 2720 N N . ASP A 1 331 ? 12.297 -14.961 -15.758 1 94.5 331 ASP A N 1
ATOM 2721 C CA . ASP A 1 331 ? 13.5 -15.461 -16.406 1 94.5 331 ASP A CA 1
ATOM 2722 C C . ASP A 1 331 ? 13.344 -16.922 -16.812 1 94.5 331 ASP A C 1
ATOM 2724 O O . ASP A 1 331 ? 14.32 -17.594 -17.156 1 94.5 331 ASP A O 1
ATOM 2728 N N . GLU A 1 332 ? 12.141 -17.344 -16.703 1 95.88 332 GLU A N 1
ATOM 2729 C CA . GLU A 1 332 ? 11.812 -18.734 -17.047 1 95.88 332 GLU A CA 1
ATOM 2730 C C . GLU A 1 332 ? 10.664 -18.797 -18.047 1 95.88 332 GLU A C 1
ATOM 2732 O O . GLU A 1 332 ? 9.711 -18.016 -17.969 1 95.88 332 GLU A O 1
ATOM 2737 N N . ILE A 1 333 ? 10.836 -19.781 -18.984 1 97.44 333 ILE A N 1
ATOM 2738 C CA . ILE A 1 333 ? 9.742 -19.938 -19.938 1 97.44 333 ILE A CA 1
ATOM 2739 C C . ILE A 1 333 ? 9.773 -21.344 -20.531 1 97.44 333 ILE A C 1
ATOM 2741 O O . ILE A 1 333 ? 10.844 -21.875 -20.828 1 97.44 333 ILE A O 1
ATOM 2745 N N . ILE A 1 334 ? 8.625 -21.984 -20.672 1 98.06 334 ILE A N 1
ATOM 2746 C CA . ILE A 1 334 ? 8.492 -23.281 -21.328 1 98.06 334 ILE A CA 1
ATOM 2747 C C . ILE A 1 334 ? 8.289 -23.062 -22.828 1 98.06 334 ILE A C 1
ATOM 2749 O O . ILE A 1 334 ? 7.309 -22.453 -23.25 1 98.06 334 ILE A O 1
ATOM 2753 N N . ILE A 1 335 ? 9.18 -23.641 -23.625 1 98.38 335 ILE A N 1
ATOM 2754 C CA . ILE A 1 335 ? 9.078 -23.484 -25.062 1 98.38 335 ILE A CA 1
ATOM 2755 C C . ILE A 1 335 ? 8.805 -24.828 -25.719 1 98.38 335 ILE A C 1
ATOM 2757 O O . ILE A 1 335 ? 9.531 -25.797 -25.484 1 98.38 335 ILE A O 1
ATOM 2761 N N . PRO A 1 336 ? 7.734 -24.906 -26.562 1 98.5 336 PRO A N 1
ATOM 2762 C CA . PRO A 1 336 ? 7.523 -26.125 -27.344 1 98.5 336 PRO A CA 1
ATOM 2763 C C . PRO A 1 336 ? 8.617 -26.375 -28.375 1 98.5 336 PRO A C 1
ATOM 2765 O O . PRO A 1 336 ? 9.055 -25.438 -29.047 1 98.5 336 PRO A O 1
ATOM 2768 N N . ARG A 1 337 ? 9.039 -27.578 -28.438 1 97.88 337 ARG A N 1
ATOM 2769 C CA . ARG A 1 337 ? 10.047 -27.922 -29.422 1 97.88 337 ARG A CA 1
ATOM 2770 C C . ARG A 1 337 ? 9.406 -28.562 -30.656 1 97.88 337 ARG A C 1
ATOM 2772 O O . ARG A 1 337 ? 9.805 -28.297 -31.781 1 97.88 337 ARG A O 1
ATOM 2779 N N . ASN A 1 338 ? 8.453 -29.406 -30.516 1 96.75 338 ASN A N 1
ATOM 2780 C CA . ASN A 1 338 ? 7.809 -30.109 -31.609 1 96.75 338 ASN A CA 1
ATOM 2781 C C . ASN A 1 338 ? 6.387 -29.625 -31.844 1 96.75 338 ASN A C 1
ATOM 2783 O O . ASN A 1 338 ? 5.508 -30.391 -32.219 1 96.75 338 ASN A O 1
ATOM 2787 N N . ALA A 1 339 ? 6.086 -28.438 -31.422 1 98 339 ALA A N 1
ATOM 2788 C CA . ALA A 1 339 ? 4.789 -27.781 -31.594 1 98 339 ALA A CA 1
ATOM 2789 C C . ALA A 1 339 ? 4.949 -26.281 -31.75 1 98 339 ALA A C 1
ATOM 2791 O O . ALA A 1 339 ? 6.035 -25.734 -31.516 1 98 339 ALA A O 1
ATOM 2792 N N . ASN A 1 340 ? 3.838 -25.641 -32.156 1 97.5 340 ASN A N 1
ATOM 2793 C CA . ASN A 1 340 ? 3.902 -24.203 -32.406 1 97.5 340 ASN A CA 1
ATOM 2794 C C . ASN A 1 340 ? 3.033 -23.422 -31.422 1 97.5 340 ASN A C 1
ATOM 2796 O O . ASN A 1 340 ? 2.807 -22.219 -31.594 1 97.5 340 ASN A O 1
ATOM 2800 N N . SER A 1 341 ? 2.539 -24.141 -30.438 1 98.38 341 SER A N 1
ATOM 2801 C CA . SER A 1 341 ? 1.764 -23.516 -29.359 1 98.38 341 SER A CA 1
ATOM 2802 C C . SER A 1 341 ? 1.675 -24.422 -28.156 1 98.38 341 SER A C 1
ATOM 2804 O O . SER A 1 341 ? 1.956 -25.625 -28.234 1 98.38 341 SER A O 1
ATOM 2806 N N . TRP A 1 342 ? 1.356 -23.875 -27.031 1 98.75 342 TRP A N 1
ATOM 2807 C CA . TRP A 1 342 ? 1.125 -24.672 -25.828 1 98.75 342 TRP A CA 1
ATOM 2808 C C . TRP A 1 342 ? -0.061 -25.609 -26.016 1 98.75 342 TRP A C 1
ATOM 2810 O O . TRP A 1 342 ? -0.066 -26.719 -25.5 1 98.75 342 TRP A O 1
ATOM 2820 N N . HIS A 1 343 ? -1.073 -25.188 -26.781 1 98.38 343 HIS A N 1
ATOM 2821 C CA . HIS A 1 343 ? -2.221 -26.047 -27.062 1 98.38 343 HIS A CA 1
ATOM 2822 C C . HIS A 1 343 ? -1.797 -27.312 -27.797 1 98.38 343 HIS A C 1
ATOM 2824 O O . HIS A 1 343 ? -2.145 -28.422 -27.375 1 98.38 343 HIS A O 1
ATOM 2830 N N . GLU A 1 344 ? -1.082 -27.062 -28.859 1 98.5 344 GLU A N 1
ATOM 2831 C CA . GLU A 1 344 ? -0.599 -28.203 -29.625 1 98.5 344 GLU A CA 1
ATOM 2832 C C . GLU A 1 344 ? 0.327 -29.078 -28.797 1 98.5 344 GLU A C 1
ATOM 2834 O O . GLU A 1 344 ? 0.244 -30.312 -28.859 1 98.5 344 GLU A O 1
ATOM 2839 N N . LEU A 1 345 ? 1.181 -28.469 -28.062 1 98.69 345 LEU A N 1
ATOM 2840 C CA . LEU A 1 345 ? 2.107 -29.203 -27.219 1 98.69 345 LEU A CA 1
ATOM 2841 C C . LEU A 1 345 ? 1.354 -30.094 -26.234 1 98.69 345 LEU A C 1
ATOM 2843 O O . LEU A 1 345 ? 1.641 -31.297 -26.125 1 98.69 345 LEU A O 1
ATOM 2847 N N . MET A 1 346 ? 0.394 -29.531 -25.516 1 98.31 346 MET A N 1
ATOM 2848 C CA . MET A 1 346 ? -0.312 -30.266 -24.469 1 98.31 346 MET A CA 1
ATOM 2849 C C . MET A 1 346 ? -1.161 -31.375 -25.078 1 98.31 346 MET A C 1
ATOM 2851 O O . MET A 1 346 ? -1.332 -32.438 -24.469 1 98.31 346 MET A O 1
ATOM 2855 N N . ASP A 1 347 ? -1.669 -31.141 -26.312 1 97.62 347 ASP A N 1
ATOM 2856 C CA . ASP A 1 347 ? -2.355 -32.219 -27.016 1 97.62 347 ASP A CA 1
ATOM 2857 C C . ASP A 1 347 ? -1.432 -33.438 -27.203 1 97.62 347 ASP A C 1
ATOM 2859 O O . ASP A 1 347 ? -1.834 -34.562 -26.984 1 97.62 347 ASP A O 1
ATOM 2863 N N . ILE A 1 348 ? -0.246 -33.156 -27.594 1 98.06 348 ILE A N 1
ATOM 2864 C CA . ILE A 1 348 ? 0.75 -34.219 -27.812 1 98.06 348 ILE A CA 1
ATOM 2865 C C . ILE A 1 348 ? 1.092 -34.875 -26.5 1 98.06 348 ILE A C 1
ATOM 2867 O O . ILE A 1 348 ? 1.081 -36.125 -26.406 1 98.06 348 ILE A O 1
ATOM 2871 N N . ILE A 1 349 ? 1.375 -34.125 -25.5 1 97.81 349 ILE A N 1
ATOM 2872 C CA . ILE A 1 349 ? 1.863 -34.594 -24.219 1 97.81 349 ILE A CA 1
ATOM 2873 C C . ILE A 1 349 ? 0.781 -35.438 -23.531 1 97.81 349 ILE A C 1
ATOM 2875 O O . ILE A 1 349 ? 1.064 -36.5 -22.984 1 97.81 349 ILE A O 1
ATOM 2879 N N . VAL A 1 350 ? -0.428 -34.938 -23.531 1 96.25 350 VAL A N 1
ATOM 2880 C CA . VAL A 1 350 ? -1.526 -35.625 -22.875 1 96.25 350 VAL A CA 1
ATOM 2881 C C . VAL A 1 350 ? -1.778 -36.969 -23.578 1 96.25 350 VAL A C 1
ATOM 2883 O O . VAL A 1 350 ? -2.008 -37.969 -22.922 1 96.25 350 VAL A O 1
ATOM 2886 N N . LYS A 1 351 ? -1.754 -36.906 -24.875 1 95.88 351 LYS A N 1
ATOM 2887 C CA . LYS A 1 351 ? -1.915 -38.156 -25.625 1 95.88 351 LYS A CA 1
ATOM 2888 C C . LYS A 1 351 ? -0.822 -39.156 -25.266 1 95.88 351 LYS A C 1
ATOM 2890 O O . LYS A 1 351 ? -1.104 -40.344 -25.047 1 95.88 351 LYS A O 1
ATOM 2895 N N . LYS A 1 352 ? 0.359 -38.719 -25.172 1 96.31 352 LYS A N 1
ATOM 2896 C CA . LYS A 1 352 ? 1.483 -39.594 -24.828 1 96.31 352 LYS A CA 1
ATOM 2897 C C . LYS A 1 352 ? 1.354 -40.125 -23.406 1 96.31 352 LYS A C 1
ATOM 2899 O O . LYS A 1 352 ? 1.689 -41.281 -23.125 1 96.31 352 LYS A O 1
ATOM 2904 N N . SER A 1 353 ? 0.917 -39.281 -22.531 1 94.38 353 SER A N 1
ATOM 2905 C CA . SER A 1 353 ? 0.852 -39.625 -21.125 1 94.38 353 SER A CA 1
ATOM 2906 C C . SER A 1 353 ? -0.245 -40.656 -20.844 1 94.38 353 SER A C 1
ATOM 2908 O O . SER A 1 353 ? -0.185 -41.375 -19.859 1 94.38 353 SER A O 1
ATOM 2910 N N . LYS A 1 354 ? -1.231 -40.719 -21.672 1 92.38 354 LYS A N 1
ATOM 2911 C CA . LYS A 1 354 ? -2.346 -41.656 -21.5 1 92.38 354 LYS A CA 1
ATOM 2912 C C . LYS A 1 354 ? -1.87 -43.094 -21.547 1 92.38 354 LYS A C 1
ATOM 2914 O O . LYS A 1 354 ? -2.52 -44 -20.984 1 92.38 354 LYS A O 1
ATOM 2919 N N . LYS A 1 355 ? -0.806 -43.25 -22.156 1 92.81 355 LYS A N 1
ATOM 2920 C CA . LYS A 1 355 ? -0.263 -44.594 -22.281 1 92.81 355 LYS A CA 1
ATOM 2921 C C . LYS A 1 355 ? 0.117 -45.156 -20.922 1 92.81 355 LYS A C 1
ATOM 2923 O O . LYS A 1 355 ? 0.116 -46.375 -20.719 1 92.81 355 LYS A O 1
ATOM 2928 N N . ASP A 1 356 ? 0.465 -44.312 -20 1 90.56 356 ASP A N 1
ATOM 2929 C CA . ASP A 1 356 ? 0.888 -44.719 -18.672 1 90.56 356 ASP A CA 1
ATOM 2930 C C . ASP A 1 356 ? -0.305 -45.188 -17.828 1 90.56 356 ASP A C 1
ATOM 2932 O O . ASP A 1 356 ? -0.131 -45.844 -16.797 1 90.56 356 ASP A O 1
ATOM 2936 N N . LYS A 1 357 ? -1.528 -44.938 -18.203 1 87.12 357 LYS A N 1
ATOM 2937 C CA . LYS A 1 357 ? -2.758 -45.344 -17.516 1 87.12 357 LYS A CA 1
ATOM 2938 C C . LYS A 1 357 ? -2.793 -44.781 -16.094 1 87.12 357 LYS A C 1
ATOM 2940 O O . LYS A 1 357 ? -3.188 -45.5 -15.164 1 87.12 357 LYS A O 1
ATOM 2945 N N . VAL A 1 358 ? -2.174 -43.719 -15.945 1 84.62 358 VAL A N 1
ATOM 2946 C CA . VAL A 1 358 ? -2.207 -43 -14.672 1 84.62 358 VAL A CA 1
ATOM 2947 C C . VAL A 1 358 ? -2.65 -41.562 -14.898 1 84.62 358 VAL A C 1
ATOM 2949 O O . VAL A 1 358 ? -2.557 -41.031 -16.016 1 84.62 358 VAL A O 1
ATOM 2952 N N . LEU A 1 359 ? -3.219 -40.969 -13.82 1 82.94 359 LEU A N 1
ATOM 2953 C CA . LEU A 1 359 ? -3.594 -39.562 -13.867 1 82.94 359 LEU A CA 1
ATOM 2954 C C . LEU A 1 359 ? -2.445 -38.688 -13.398 1 82.94 359 LEU A C 1
ATOM 2956 O O . LEU A 1 359 ? -1.87 -38.906 -12.328 1 82.94 359 LEU A O 1
ATOM 2960 N N . TYR A 1 360 ? -2.102 -37.719 -14.234 1 91.38 360 TYR A N 1
ATOM 2961 C CA . TYR A 1 360 ? -1.044 -36.781 -13.859 1 91.38 360 TYR A CA 1
ATOM 2962 C C . TYR A 1 360 ? -1.629 -35.438 -13.398 1 91.38 360 TYR A C 1
ATOM 2964 O O . TYR A 1 360 ? -2.613 -34.969 -13.969 1 91.38 360 TYR A O 1
ATOM 2972 N N . THR A 1 361 ? -1.033 -34.875 -12.312 1 93.12 361 THR A N 1
ATOM 2973 C CA . THR A 1 361 ? -1.447 -33.594 -11.773 1 93.12 361 THR A CA 1
ATOM 2974 C C . THR A 1 361 ? -0.725 -32.469 -12.484 1 93.12 361 THR A C 1
ATOM 2976 O O . THR A 1 361 ? -1.24 -31.344 -12.555 1 93.12 361 THR A O 1
ATOM 2979 N N . SER A 1 362 ? 0.469 -32.781 -12.977 1 94.06 362 SER A N 1
ATOM 2980 C CA . SER A 1 362 ? 1.272 -31.75 -13.617 1 94.06 362 SER A CA 1
ATOM 2981 C C . SER A 1 362 ? 2.146 -32.344 -14.719 1 94.06 362 SER A C 1
ATOM 2983 O O . SER A 1 362 ? 2.369 -33.562 -14.766 1 94.06 362 SER A O 1
ATOM 2985 N N . TYR A 1 363 ? 2.539 -31.516 -15.633 1 95.88 363 TYR A N 1
ATOM 2986 C CA . TYR A 1 363 ? 3.418 -31.859 -16.75 1 95.88 363 TYR A CA 1
ATOM 2987 C C . TYR A 1 363 ? 4.668 -30.984 -16.734 1 95.88 363 TYR A C 1
ATOM 2989 O O . TYR A 1 363 ? 4.598 -29.781 -17.047 1 95.88 363 TYR A O 1
ATOM 2997 N N . SER A 1 364 ? 5.77 -31.609 -16.406 1 95.38 364 SER A N 1
ATOM 2998 C CA . SER A 1 364 ? 7.008 -30.875 -16.141 1 95.38 364 SER A CA 1
ATOM 2999 C C . SER A 1 364 ? 7.906 -30.828 -17.375 1 95.38 364 SER A C 1
ATOM 3001 O O . SER A 1 364 ? 8.219 -31.875 -17.953 1 95.38 364 SER A O 1
ATOM 3003 N N . ALA A 1 365 ? 8.32 -29.656 -17.703 1 96.12 365 ALA A N 1
ATOM 3004 C CA . ALA A 1 365 ? 9.234 -29.484 -18.828 1 96.12 365 ALA A CA 1
ATOM 3005 C C . ALA A 1 365 ? 10.688 -29.578 -18.375 1 96.12 365 ALA A C 1
ATOM 3007 O O . ALA A 1 365 ? 11.047 -29.047 -17.328 1 96.12 365 ALA A O 1
ATOM 3008 N N . PRO A 1 366 ? 11.508 -30.25 -19.188 1 95.69 366 PRO A N 1
ATOM 3009 C CA . PRO A 1 366 ? 12.914 -30.359 -18.812 1 95.69 366 PRO A CA 1
ATOM 3010 C C . PRO A 1 366 ? 13.625 -29.016 -18.797 1 95.69 366 PRO A C 1
ATOM 3012 O O . PRO A 1 366 ? 13.391 -28.172 -19.688 1 95.69 366 PRO A O 1
ATOM 3015 N N . HIS A 1 367 ? 14.516 -28.859 -17.844 1 95.06 367 HIS A N 1
ATOM 3016 C CA . HIS A 1 367 ? 15.156 -27.578 -17.547 1 95.06 367 HIS A CA 1
ATOM 3017 C C . HIS A 1 367 ? 16.516 -27.469 -18.219 1 95.06 367 HIS A C 1
ATOM 3019 O O . HIS A 1 367 ? 17.281 -28.438 -18.25 1 95.06 367 HIS A O 1
ATOM 3025 N N . THR A 1 368 ? 16.859 -26.375 -18.812 1 95.5 368 THR A N 1
ATOM 3026 C CA . THR A 1 368 ? 18.172 -26.078 -19.359 1 95.5 368 THR A CA 1
ATOM 3027 C C . THR A 1 368 ? 18.531 -24.609 -19.141 1 95.5 368 THR A C 1
ATOM 3029 O O . THR A 1 368 ? 17.641 -23.766 -18.969 1 95.5 368 THR A O 1
ATOM 3032 N N . PHE A 1 369 ? 19.844 -24.312 -19.172 1 96 369 PHE A N 1
ATOM 3033 C CA . PHE A 1 369 ? 20.328 -22.969 -18.891 1 96 369 PHE A CA 1
ATOM 3034 C C . PHE A 1 369 ? 20.688 -22.25 -20.188 1 96 369 PHE A C 1
ATOM 3036 O O . PHE A 1 369 ? 21.328 -22.828 -21.078 1 96 369 PHE A O 1
ATOM 3043 N N . TYR A 1 370 ? 20.25 -21.078 -20.328 1 96.69 370 TYR A N 1
ATOM 3044 C CA . TYR A 1 370 ? 20.766 -20.062 -21.25 1 96.69 370 TYR A CA 1
ATOM 3045 C C . TYR A 1 370 ? 21.453 -18.938 -20.484 1 96.69 370 TYR A C 1
ATOM 3047 O O . TYR A 1 370 ? 20.812 -18.172 -19.766 1 96.69 370 TYR A O 1
ATOM 3055 N N . MET A 1 371 ? 22.797 -18.828 -20.641 1 95.81 371 MET A N 1
ATOM 3056 C CA . MET A 1 371 ? 23.531 -17.875 -19.828 1 95.81 371 MET A CA 1
ATOM 3057 C C . MET A 1 371 ? 24.109 -16.75 -20.688 1 95.81 371 MET A C 1
ATOM 3059 O O . MET A 1 371 ? 24.391 -16.969 -21.875 1 95.81 371 MET A O 1
ATOM 3063 N N . ASP A 1 372 ? 24.172 -15.602 -20.062 1 93.56 372 ASP A N 1
ATOM 3064 C CA . ASP A 1 372 ? 24.75 -14.445 -20.75 1 93.56 372 ASP A CA 1
ATOM 3065 C C . ASP A 1 372 ? 26.156 -14.75 -21.234 1 93.56 372 ASP A C 1
ATOM 3067 O O . ASP A 1 372 ? 26.594 -14.25 -22.281 1 93.56 372 ASP A O 1
ATOM 3071 N N . GLU A 1 373 ? 26.844 -15.516 -20.547 1 92.56 373 GLU A N 1
ATOM 3072 C CA . GLU A 1 373 ? 28.234 -15.836 -20.859 1 92.56 373 GLU A CA 1
ATOM 3073 C C . GLU A 1 373 ? 28.312 -16.812 -22.047 1 92.56 373 GLU A C 1
ATOM 3075 O O . GLU A 1 373 ? 29.406 -17.094 -22.531 1 92.56 373 GLU A O 1
ATOM 3080 N N . MET A 1 374 ? 27.203 -17.219 -22.562 1 92.62 374 MET A N 1
ATOM 3081 C CA . MET A 1 374 ? 27.172 -18.156 -23.672 1 92.62 374 MET A CA 1
ATOM 3082 C C . MET A 1 374 ? 26.906 -17.438 -24.984 1 92.62 374 MET A C 1
ATOM 3084 O O . MET A 1 374 ? 26.812 -18.078 -26.031 1 92.62 374 MET A O 1
ATOM 3088 N N . LEU A 1 375 ? 26.781 -16.172 -24.906 1 87.75 375 LEU A N 1
ATOM 3089 C CA . LEU A 1 375 ? 26.5 -15.391 -26.109 1 87.75 375 LEU A CA 1
ATOM 3090 C C . LEU A 1 375 ? 27.625 -15.547 -27.125 1 87.75 375 LEU A C 1
ATOM 3092 O O . LEU A 1 375 ? 28.766 -15.844 -26.75 1 87.75 375 LEU A O 1
ATOM 3096 N N . PRO A 1 376 ? 27.297 -15.32 -28.391 1 86 376 PRO A N 1
ATOM 3097 C CA . PRO A 1 376 ? 28.344 -15.445 -29.406 1 86 376 PRO A CA 1
ATOM 3098 C C . PRO A 1 376 ? 29.453 -14.391 -29.266 1 86 376 PRO A C 1
ATOM 3100 O O . PRO A 1 376 ? 29.25 -13.391 -28.562 1 86 376 PRO A O 1
ATOM 3103 N N . PRO A 1 377 ? 30.547 -14.625 -29.891 1 81.31 377 PRO A N 1
ATOM 3104 C CA . PRO A 1 377 ? 31.703 -13.727 -29.766 1 81.31 377 PRO A CA 1
ATOM 3105 C C . PRO A 1 377 ? 31.359 -12.281 -30.109 1 81.31 377 PRO A C 1
ATOM 3107 O O . PRO A 1 377 ? 31.906 -11.352 -29.516 1 81.31 377 PRO A O 1
ATOM 3110 N N . GLU A 1 378 ? 30.406 -12.078 -31 1 82.69 378 GLU A N 1
ATOM 3111 C CA . GLU A 1 378 ? 30.031 -10.727 -31.422 1 82.69 378 GLU A CA 1
ATOM 3112 C C . GLU A 1 378 ? 29.141 -10.07 -30.359 1 82.69 378 GLU A C 1
ATOM 3114 O O . GLU A 1 378 ? 28.875 -8.859 -30.438 1 82.69 378 GLU A O 1
ATOM 3119 N N . GLY A 1 379 ? 28.734 -10.875 -29.531 1 82.94 379 GLY A N 1
ATOM 3120 C CA . GLY A 1 379 ? 27.906 -10.375 -28.453 1 82.94 379 GLY A CA 1
ATOM 3121 C C . GLY A 1 379 ? 26.422 -10.414 -28.766 1 82.94 379 GLY A C 1
ATOM 3122 O O . GLY A 1 379 ? 25.578 -10.297 -27.859 1 82.94 379 GLY A O 1
ATOM 3123 N N . HIS A 1 380 ? 26.062 -10.461 -30.062 1 88.12 380 HIS A N 1
ATOM 3124 C CA . HIS A 1 380 ? 24.656 -10.516 -30.453 1 88.12 380 HIS A CA 1
ATOM 3125 C C . HIS A 1 380 ? 24.484 -11.266 -31.766 1 88.12 380 HIS A C 1
ATOM 3127 O O . HIS A 1 380 ? 25.422 -11.383 -32.562 1 88.12 380 HIS A O 1
ATOM 3133 N N . PHE A 1 381 ? 23.297 -11.828 -31.969 1 91.5 381 PHE A N 1
ATOM 3134 C CA . PHE A 1 381 ? 22.922 -12.406 -33.25 1 91.5 381 PHE A CA 1
ATOM 3135 C C . PHE A 1 381 ? 22.422 -11.328 -34.219 1 91.5 381 PHE A C 1
ATOM 3137 O O . PHE A 1 381 ? 21.578 -10.523 -33.844 1 91.5 381 PHE A O 1
ATOM 3144 N N . LYS A 1 382 ? 22.984 -11.227 -35.406 1 85.62 382 LYS A N 1
ATOM 3145 C CA . LYS A 1 382 ? 22.797 -10.133 -36.344 1 85.62 382 LYS A CA 1
ATOM 3146 C C . LYS A 1 382 ? 21.328 -10.016 -36.75 1 85.62 382 LYS A C 1
ATOM 3148 O O . LYS A 1 382 ? 20.812 -8.906 -36.938 1 85.62 382 LYS A O 1
ATOM 3153 N N . ASP A 1 383 ? 20.578 -11.031 -37 1 86.19 383 ASP A N 1
ATOM 3154 C CA . ASP A 1 383 ? 19.219 -10.969 -37.5 1 86.19 383 ASP A CA 1
ATOM 3155 C C . ASP A 1 383 ? 18.203 -10.914 -36.344 1 86.19 383 ASP A C 1
ATOM 3157 O O . ASP A 1 383 ? 17.016 -11.125 -36.531 1 86.19 383 ASP A O 1
ATOM 3161 N N . ILE A 1 384 ? 18.656 -10.594 -35.094 1 92.19 384 ILE A N 1
ATOM 3162 C CA . ILE A 1 384 ? 17.828 -10.453 -33.906 1 92.19 384 ILE A CA 1
ATOM 3163 C C . ILE A 1 384 ? 18.078 -9.086 -33.25 1 92.19 384 ILE A C 1
ATOM 3165 O O . ILE A 1 384 ? 19.219 -8.711 -33 1 92.19 384 ILE A O 1
ATOM 3169 N N . PRO A 1 385 ? 16.969 -8.297 -33.062 1 90.06 385 PRO A N 1
ATOM 3170 C CA . PRO A 1 385 ? 17.188 -7.008 -32.406 1 90.06 385 PRO A CA 1
ATOM 3171 C C . PRO A 1 385 ? 17.953 -7.145 -31.094 1 90.06 385 PRO A C 1
ATOM 3173 O O . PRO A 1 385 ? 17.672 -8.031 -30.281 1 90.06 385 PRO A O 1
ATOM 3176 N N . LYS A 1 386 ? 18.875 -6.238 -30.797 1 86.44 386 LYS A N 1
ATOM 3177 C CA . LYS A 1 386 ? 19.797 -6.305 -29.656 1 86.44 386 LYS A CA 1
ATOM 3178 C C . LYS A 1 386 ? 19.047 -6.145 -28.344 1 86.44 386 LYS A C 1
ATOM 3180 O O . LYS A 1 386 ? 19.516 -6.621 -27.297 1 86.44 386 LYS A O 1
ATOM 3185 N N . TYR A 1 387 ? 17.906 -5.48 -28.406 1 87 387 TYR A N 1
ATOM 3186 C CA . TYR A 1 387 ? 17.203 -5.188 -27.156 1 87 387 TYR A CA 1
ATOM 3187 C C . TYR A 1 387 ? 16.375 -6.383 -26.703 1 87 387 TYR A C 1
ATOM 3189 O O . TYR A 1 387 ? 15.797 -6.367 -25.609 1 87 387 TYR A O 1
ATOM 3197 N N . LEU A 1 388 ? 16.328 -7.387 -27.469 1 93.12 388 LEU A N 1
ATOM 3198 C CA . LEU A 1 388 ? 15.641 -8.609 -27.047 1 93.12 388 LEU A CA 1
ATOM 3199 C C . LEU A 1 388 ? 16.578 -9.539 -26.297 1 93.12 388 LEU A C 1
ATOM 3201 O O . LEU A 1 388 ? 17.703 -9.789 -26.75 1 93.12 388 LEU A O 1
ATOM 3205 N N . HIS A 1 389 ? 16.156 -9.953 -25.172 1 93.56 389 HIS A N 1
ATOM 3206 C CA . HIS A 1 389 ? 17.016 -10.773 -24.312 1 93.56 389 HIS A CA 1
ATOM 3207 C C . HIS A 1 389 ? 16.859 -12.258 -24.656 1 93.56 389 HIS A C 1
ATOM 3209 O O . HIS A 1 389 ? 17.844 -12.953 -24.891 1 93.56 389 HIS A O 1
ATOM 3215 N N . ILE A 1 390 ? 15.617 -12.742 -24.688 1 96.56 390 ILE A N 1
ATOM 3216 C CA . ILE A 1 390 ? 15.336 -14.156 -24.922 1 96.56 390 ILE A CA 1
ATOM 3217 C C . ILE A 1 390 ? 15.781 -14.562 -26.312 1 96.56 390 ILE A C 1
ATOM 3219 O O . ILE A 1 390 ? 16.516 -15.539 -26.484 1 96.56 390 ILE A O 1
ATOM 3223 N N . MET A 1 391 ? 15.508 -13.766 -27.328 1 96.44 391 MET A N 1
ATOM 3224 C CA . MET A 1 391 ? 15.82 -14.094 -28.719 1 96.44 391 MET A CA 1
ATOM 3225 C C . MET A 1 391 ? 17.328 -14.016 -28.969 1 96.44 391 MET A C 1
ATOM 3227 O O . MET A 1 391 ? 17.844 -14.688 -29.859 1 96.44 391 MET A O 1
ATOM 3231 N N . GLN A 1 392 ? 18 -13.258 -28.141 1 94.81 392 GLN A N 1
ATOM 3232 C CA . GLN A 1 392 ? 19.453 -13.133 -28.297 1 94.81 392 GLN A CA 1
ATOM 3233 C C . GLN A 1 392 ? 20.172 -14.312 -27.656 1 94.81 392 GLN A C 1
ATOM 3235 O O . GLN A 1 392 ? 21.375 -14.516 -27.875 1 94.81 392 GLN A O 1
ATOM 3240 N N . HIS A 1 393 ? 19.516 -15.055 -26.859 1 96.19 393 HIS A N 1
ATOM 3241 C CA . HIS A 1 393 ? 20.125 -16.203 -26.203 1 96.19 393 HIS A CA 1
ATOM 3242 C C . HIS A 1 393 ? 19.734 -17.5 -26.906 1 96.19 393 HIS A C 1
ATOM 3244 O O . HIS A 1 393 ? 18.703 -18.094 -26.594 1 96.19 393 HIS A O 1
ATOM 3250 N N . ALA A 1 394 ? 20.672 -17.969 -27.766 1 96.25 394 ALA A N 1
ATOM 3251 C CA . ALA A 1 394 ? 20.391 -19.172 -28.547 1 96.25 394 ALA A CA 1
ATOM 3252 C C . ALA A 1 394 ? 21.438 -20.25 -28.281 1 96.25 394 ALA A C 1
ATOM 3254 O O . ALA A 1 394 ? 21.406 -21.312 -28.906 1 96.25 394 ALA A O 1
ATOM 3255 N N . TYR A 1 395 ? 22.359 -19.984 -27.422 1 96.44 395 TYR A N 1
ATOM 3256 C CA . TYR A 1 395 ? 23.234 -21.047 -26.891 1 96.44 395 TYR A CA 1
ATOM 3257 C C . TYR A 1 395 ? 22.781 -21.484 -25.516 1 96.44 395 TYR A C 1
ATOM 3259 O O . TYR A 1 395 ? 22.469 -20.641 -24.656 1 96.44 395 TYR A O 1
ATOM 3267 N N . ARG A 1 396 ? 22.688 -22.703 -25.312 1 96.88 396 ARG A N 1
ATOM 3268 C CA . ARG A 1 396 ? 22.297 -23.234 -24.016 1 96.88 396 ARG A CA 1
ATOM 3269 C C . ARG A 1 396 ? 23.297 -24.266 -23.516 1 96.88 396 ARG A C 1
ATOM 3271 O O . ARG A 1 396 ? 24.172 -24.688 -24.281 1 96.88 396 ARG A O 1
ATOM 3278 N N . SER A 1 397 ? 23.125 -24.609 -22.266 1 96.44 397 SER A N 1
ATOM 3279 C CA . SER A 1 397 ? 23.875 -25.75 -21.734 1 96.44 397 SER A CA 1
ATOM 3280 C C . SER A 1 397 ? 23.609 -27.016 -22.562 1 96.44 397 SER A C 1
ATOM 3282 O O . SER A 1 397 ? 22.469 -27.281 -22.953 1 96.44 397 SER A O 1
ATOM 3284 N N . ALA A 1 398 ? 24.688 -27.781 -22.797 1 96.81 398 ALA A N 1
ATOM 3285 C CA . ALA A 1 398 ? 24.516 -29.047 -23.516 1 96.81 398 ALA A CA 1
ATOM 3286 C C . ALA A 1 398 ? 23.688 -30.031 -22.688 1 96.81 398 ALA A C 1
ATOM 3288 O O . ALA A 1 398 ? 22.922 -30.812 -23.25 1 96.81 398 ALA A O 1
ATOM 3289 N N . ASN A 1 399 ? 23.828 -29.891 -21.438 1 95 399 ASN A N 1
ATOM 3290 C CA . ASN A 1 399 ? 23.125 -30.781 -20.531 1 95 399 ASN A CA 1
ATOM 3291 C C . ASN A 1 399 ? 21.828 -30.156 -20.016 1 95 399 ASN A C 1
ATOM 3293 O O . ASN A 1 399 ? 21.797 -28.969 -19.703 1 95 399 ASN A O 1
ATOM 3297 N N . TYR A 1 400 ? 20.828 -30.953 -20.062 1 94.69 400 TYR A N 1
ATOM 3298 C CA . TYR A 1 400 ? 19.656 -30.641 -19.25 1 94.69 400 TYR A CA 1
ATOM 3299 C C . TYR A 1 400 ? 19.891 -30.969 -17.781 1 94.69 400 TYR A C 1
ATOM 3301 O O . TYR A 1 400 ? 20.75 -31.781 -17.469 1 94.69 400 TYR A O 1
ATOM 3309 N N . THR A 1 401 ? 19.125 -30.297 -16.922 1 91.88 401 THR A N 1
ATOM 3310 C CA . THR A 1 401 ? 19.156 -30.734 -15.531 1 91.88 401 THR A CA 1
ATOM 3311 C C . THR A 1 401 ? 18.406 -32.031 -15.367 1 91.88 401 THR A C 1
ATOM 3313 O O . THR A 1 401 ? 17.562 -32.406 -16.203 1 91.88 401 THR A O 1
ATOM 3316 N N . PRO A 1 402 ? 18.719 -32.75 -14.289 1 87.25 402 PRO A N 1
ATOM 3317 C CA . PRO A 1 402 ? 18 -34 -14.078 1 87.25 402 PRO A CA 1
ATOM 3318 C C . PRO A 1 402 ? 16.484 -33.812 -13.938 1 87.25 402 PRO A C 1
ATOM 3320 O O . PRO A 1 402 ? 16.047 -32.75 -13.477 1 87.25 402 PRO A O 1
ATOM 3323 N N . PRO A 1 403 ? 15.82 -34.875 -14.344 1 78.75 403 PRO A N 1
ATOM 3324 C CA . PRO A 1 403 ? 14.367 -34.75 -14.195 1 78.75 403 PRO A CA 1
ATOM 3325 C C . PRO A 1 403 ? 13.953 -34.406 -12.766 1 78.75 403 PRO A C 1
ATOM 3327 O O . PRO A 1 403 ? 14.477 -35 -11.805 1 78.75 403 PRO A O 1
ATOM 3330 N N . GLY A 1 404 ? 13.016 -33.438 -12.672 1 75.56 404 GLY A N 1
ATOM 3331 C CA . GLY A 1 404 ? 12.5 -33.062 -11.367 1 75.56 404 GLY A CA 1
ATOM 3332 C C . GLY A 1 404 ? 13.258 -31.891 -10.758 1 75.56 404 GLY A C 1
ATOM 3333 O O . GLY A 1 404 ? 12.781 -31.25 -9.812 1 75.56 404 GLY A O 1
ATOM 3334 N N . ALA A 1 405 ? 14.375 -31.578 -11.328 1 74.88 405 ALA A N 1
ATOM 3335 C CA . ALA A 1 405 ? 15.188 -30.484 -10.781 1 74.88 405 ALA A CA 1
ATOM 3336 C C . ALA A 1 405 ? 14.914 -29.172 -11.516 1 74.88 405 ALA A C 1
ATOM 3338 O O . ALA A 1 405 ? 15.023 -29.109 -12.742 1 74.88 405 ALA A O 1
ATOM 3339 N N . SER A 1 406 ? 14.523 -28.172 -10.758 1 70.44 406 SER A N 1
ATOM 3340 C CA . SER A 1 406 ? 14.391 -26.812 -11.25 1 70.44 406 SER A CA 1
ATOM 3341 C C . SER A 1 406 ? 13.359 -26.719 -12.367 1 70.44 406 SER A C 1
ATOM 3343 O O . SER A 1 406 ? 13.555 -26 -13.352 1 70.44 406 SER A O 1
ATOM 3345 N N . ILE A 1 407 ? 12.375 -27.484 -12.234 1 77.75 407 ILE A N 1
ATOM 3346 C CA . ILE A 1 407 ? 11.422 -27.609 -13.328 1 77.75 407 ILE A CA 1
ATOM 3347 C C . ILE A 1 407 ? 10.273 -26.625 -13.125 1 77.75 407 ILE A C 1
ATOM 3349 O O . ILE A 1 407 ? 10.133 -26.047 -12.047 1 77.75 407 ILE A O 1
ATOM 3353 N N . LYS A 1 408 ? 9.625 -26.344 -14.211 1 90.44 408 LYS A N 1
ATOM 3354 C CA . LYS A 1 408 ? 8.328 -25.672 -14.219 1 90.44 408 LYS A CA 1
ATOM 3355 C C . LYS A 1 408 ? 7.273 -26.547 -14.906 1 90.44 408 LYS A C 1
ATOM 3357 O O . LYS A 1 408 ? 7.594 -27.328 -15.805 1 90.44 408 LYS A O 1
ATOM 3362 N N . CYS A 1 409 ? 6.074 -26.406 -14.516 1 94.38 409 CYS A N 1
ATOM 3363 C CA . CYS A 1 409 ? 5.047 -27.359 -14.938 1 94.38 409 CYS A CA 1
ATOM 3364 C C . CYS A 1 409 ? 3.816 -26.625 -15.461 1 94.38 409 CYS A C 1
ATOM 3366 O O . CYS A 1 409 ? 3.576 -25.469 -15.094 1 94.38 409 CYS A O 1
ATOM 3368 N N . PHE A 1 410 ? 3.133 -27.375 -16.359 1 97.19 410 PHE A N 1
ATOM 3369 C CA . PHE A 1 410 ? 1.703 -27.141 -16.531 1 97.19 410 PHE A CA 1
ATOM 3370 C C . PHE A 1 410 ? 0.909 -27.875 -15.445 1 97.19 410 PHE A C 1
ATOM 3372 O O . PHE A 1 410 ? 0.912 -29.094 -15.375 1 97.19 410 PHE A O 1
ATOM 3379 N N . HIS A 1 411 ? 0.223 -27.172 -14.633 1 96.62 411 HIS A N 1
ATOM 3380 C CA . HIS A 1 411 ? -0.572 -27.781 -13.57 1 96.62 411 HIS A CA 1
ATOM 3381 C C . HIS A 1 411 ? -2.029 -27.938 -13.992 1 96.62 411 HIS A C 1
ATOM 3383 O O . HIS A 1 411 ? -2.682 -26.953 -14.352 1 96.62 411 HIS A O 1
ATOM 3389 N N . ASP A 1 412 ? -2.514 -29.109 -13.93 1 95.44 412 ASP A N 1
ATOM 3390 C CA . ASP A 1 412 ? -3.918 -29.391 -14.219 1 95.44 412 ASP A CA 1
ATOM 3391 C C . ASP A 1 412 ? -4.824 -28.812 -13.133 1 95.44 412 ASP A C 1
ATOM 3393 O O . ASP A 1 412 ? -4.699 -29.156 -11.961 1 95.44 412 ASP A O 1
ATOM 3397 N N . THR A 1 413 ? -5.777 -27.984 -13.453 1 96.75 413 THR A N 1
ATOM 3398 C CA . THR A 1 413 ? -6.57 -27.234 -12.484 1 96.75 413 THR A CA 1
ATOM 3399 C C . THR A 1 413 ? -7.625 -28.125 -11.836 1 96.75 413 THR A C 1
ATOM 3401 O O . THR A 1 413 ? -8.312 -27.703 -10.906 1 96.75 413 THR A O 1
ATOM 3404 N N . GLU A 1 414 ? -7.656 -29.391 -12.227 1 95 414 GLU A N 1
ATOM 3405 C CA . GLU A 1 414 ? -8.641 -30.297 -11.648 1 95 414 GLU A CA 1
ATOM 3406 C C . GLU A 1 414 ? -8.023 -31.156 -10.547 1 95 414 GLU A C 1
ATOM 3408 O O . GLU A 1 414 ? -8.734 -31.875 -9.844 1 95 414 GLU A O 1
ATOM 3413 N N . ARG A 1 415 ? -6.734 -30.953 -10.297 1 94 415 ARG A N 1
ATOM 3414 C CA . ARG A 1 415 ? -6.129 -32.094 -9.586 1 94 415 ARG A CA 1
ATOM 3415 C C . ARG A 1 415 ? -5.34 -31.594 -8.375 1 94 415 ARG A C 1
ATOM 3417 O O . ARG A 1 415 ? -5.156 -32.344 -7.41 1 94 415 ARG A O 1
ATOM 3424 N N . ALA A 1 416 ? -4.805 -30.469 -8.422 1 94.94 416 ALA A N 1
ATOM 3425 C CA . ALA A 1 416 ? -3.898 -30.031 -7.363 1 94.94 416 ALA A CA 1
ATOM 3426 C C . ALA A 1 416 ? -4.676 -29.484 -6.168 1 94.94 416 ALA A C 1
ATOM 3428 O O . ALA A 1 416 ? -5.73 -28.875 -6.336 1 94.94 416 ALA A O 1
ATOM 3429 N N . LEU A 1 417 ? -4.18 -29.75 -4.965 1 95.69 417 LEU A N 1
ATOM 3430 C CA . LEU A 1 417 ? -4.707 -29.156 -3.736 1 95.69 417 LEU A CA 1
ATOM 3431 C C . LEU A 1 417 ? -3.789 -28.047 -3.227 1 95.69 417 LEU A C 1
ATOM 3433 O O . LEU A 1 417 ? -4.262 -26.984 -2.816 1 95.69 417 LEU A O 1
ATOM 3437 N N . GLY A 1 418 ? -2.537 -28.25 -3.18 1 95.5 418 GLY A N 1
ATOM 3438 C CA . GLY A 1 418 ? -1.514 -27.297 -2.793 1 95.5 418 GLY A CA 1
ATOM 3439 C C . GLY A 1 418 ? -0.302 -27.312 -3.707 1 95.5 418 GLY A C 1
ATOM 3440 O O . GLY A 1 418 ? 0.281 -28.375 -3.947 1 95.5 418 GLY A O 1
ATOM 3441 N N . LEU A 1 419 ? 0.042 -26.094 -4.18 1 94.31 419 LEU A N 1
ATOM 3442 C CA . LEU A 1 419 ? 1.107 -26.016 -5.172 1 94.31 419 LEU A CA 1
ATOM 3443 C C . LEU A 1 419 ? 2.326 -25.297 -4.594 1 94.31 419 LEU A C 1
ATOM 3445 O O . LEU A 1 419 ? 2.189 -24.375 -3.793 1 94.31 419 LEU A O 1
ATOM 3449 N N . HIS A 1 420 ? 3.449 -25.797 -4.996 1 90.06 420 HIS A N 1
ATOM 3450 C CA . HIS A 1 420 ? 4.695 -25.047 -4.98 1 90.06 420 HIS A CA 1
ATOM 3451 C C . HIS A 1 420 ? 5.059 -24.547 -6.375 1 90.06 420 HIS A C 1
ATOM 3453 O O . HIS A 1 420 ? 4.32 -24.781 -7.336 1 90.06 420 HIS A O 1
ATOM 3459 N N . ASN A 1 421 ? 6.16 -23.844 -6.512 1 83.88 421 ASN A N 1
ATOM 3460 C CA . ASN A 1 421 ? 6.543 -23.266 -7.793 1 83.88 421 ASN A CA 1
ATOM 3461 C C . ASN A 1 421 ? 6.895 -24.344 -8.812 1 83.88 421 ASN A C 1
ATOM 3463 O O . ASN A 1 421 ? 6.711 -24.141 -10.016 1 83.88 421 ASN A O 1
ATOM 3467 N N . HIS A 1 422 ? 7.355 -25.516 -8.391 1 84.94 422 HIS A N 1
ATOM 3468 C CA . HIS A 1 422 ? 7.895 -26.516 -9.305 1 84.94 422 HIS A CA 1
ATOM 3469 C C . HIS A 1 422 ? 6.945 -27.703 -9.453 1 84.94 422 HIS A C 1
ATOM 3471 O O . HIS A 1 422 ? 6.949 -28.375 -10.484 1 84.94 422 HIS A O 1
ATOM 3477 N N . PHE A 1 423 ? 6.219 -28 -8.414 1 88.19 423 PHE A N 1
ATOM 3478 C CA . PHE A 1 423 ? 5.402 -29.203 -8.422 1 88.19 423 PHE A CA 1
ATOM 3479 C C . PHE A 1 423 ? 4.277 -29.109 -7.402 1 88.19 423 PHE A C 1
ATOM 3481 O O . PHE A 1 423 ? 4.324 -28.266 -6.5 1 88.19 423 PHE A O 1
ATOM 3488 N N . PRO A 1 424 ? 3.291 -29.953 -7.59 1 91.81 424 PRO A N 1
ATOM 3489 C CA . PRO A 1 424 ? 2.25 -30 -6.562 1 91.81 424 PRO A CA 1
ATOM 3490 C C . PRO A 1 424 ? 2.713 -30.703 -5.289 1 91.81 424 PRO A C 1
ATOM 3492 O O . PRO A 1 424 ? 3.406 -31.734 -5.359 1 91.81 424 PRO A O 1
ATOM 3495 N N . ILE A 1 425 ? 2.385 -30.156 -4.18 1 91.81 425 ILE A N 1
ATOM 3496 C CA . ILE A 1 425 ? 2.738 -30.734 -2.885 1 91.81 425 ILE A CA 1
ATOM 3497 C C . ILE A 1 425 ? 1.627 -31.672 -2.418 1 91.81 425 ILE A C 1
ATOM 3499 O O . ILE A 1 425 ? 1.899 -32.75 -1.886 1 91.81 425 ILE A O 1
ATOM 3503 N N . HIS A 1 426 ? 0.425 -31.25 -2.559 1 93.38 426 HIS A N 1
ATOM 3504 C CA . HIS A 1 426 ? -0.763 -32.031 -2.262 1 93.38 426 HIS A CA 1
ATOM 3505 C C . HIS A 1 426 ? -1.694 -32.094 -3.467 1 93.38 426 HIS A C 1
ATOM 3507 O O . HIS A 1 426 ? -1.807 -31.141 -4.227 1 93.38 426 HIS A O 1
ATOM 3513 N N . CYS A 1 427 ? -2.324 -33.25 -3.619 1 94.12 427 CYS A N 1
ATOM 3514 C CA . CYS A 1 427 ? -3.188 -33.469 -4.777 1 94.12 427 CYS A CA 1
ATOM 3515 C C . CYS A 1 427 ? -4.516 -34.094 -4.367 1 94.12 427 CYS A C 1
ATOM 3517 O O . CYS A 1 427 ? -4.617 -34.688 -3.293 1 94.12 427 CYS A O 1
ATOM 3519 N N . LEU A 1 428 ? -5.457 -33.812 -5.16 1 93.06 428 LEU A N 1
ATOM 3520 C CA . LEU A 1 428 ? -6.77 -34.406 -4.969 1 93.06 428 LEU A CA 1
ATOM 3521 C C . LEU A 1 428 ? -6.805 -35.844 -5.531 1 93.06 428 LEU A C 1
ATOM 3523 O O . LEU A 1 428 ? -5.996 -36.188 -6.395 1 93.06 428 LEU A O 1
ATOM 3527 N N . GLY A 1 429 ? -7.785 -36.688 -5.129 1 80.12 429 GLY A N 1
ATOM 3528 C CA . GLY A 1 429 ? -8 -38 -5.711 1 80.12 429 GLY A CA 1
ATOM 3529 C C . GLY A 1 429 ? -7.293 -39.125 -4.957 1 80.12 429 GLY A C 1
ATOM 3530 O O . GLY A 1 429 ? -7.156 -40.219 -5.465 1 80.12 429 GLY A O 1
ATOM 3531 N N . GLY A 1 430 ? -6.922 -39.031 -3.609 1 65.31 430 GLY A N 1
ATOM 3532 C CA . GLY A 1 430 ? -6.406 -40.094 -2.758 1 65.31 430 GLY A CA 1
ATOM 3533 C C . 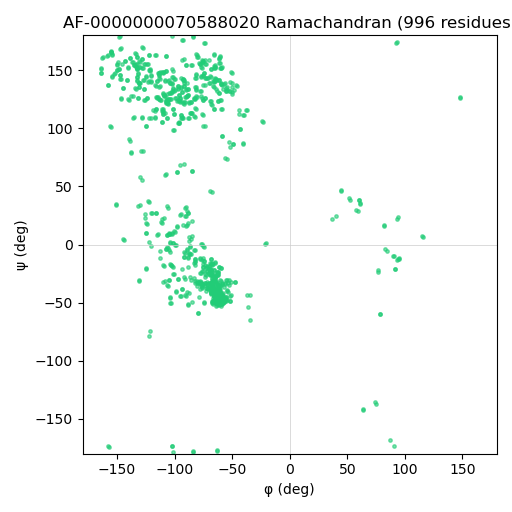GLY A 1 430 ? -4.898 -40.25 -2.836 1 65.31 430 GLY A C 1
ATOM 3534 O O . GLY A 1 430 ? -4.195 -39.312 -3.225 1 65.31 430 GLY A O 1
ATOM 3535 N N . LYS A 1 431 ? -4.195 -41.375 -2.279 1 54.31 431 LYS A N 1
ATOM 3536 C CA . LYS A 1 431 ? -2.812 -41.688 -1.921 1 54.31 431 LYS A CA 1
ATOM 3537 C C . LYS A 1 431 ? -1.879 -41.5 -3.111 1 54.31 431 LYS A C 1
ATOM 3539 O O . LYS A 1 431 ? -0.71 -41.125 -2.939 1 54.31 431 LYS A O 1
ATOM 3544 N N . TYR A 1 432 ? -2.061 -41.938 -4.215 1 53.62 432 TYR A N 1
ATOM 3545 C CA . TYR A 1 432 ? -1.068 -42.125 -5.27 1 53.62 432 TYR A CA 1
ATOM 3546 C C . TYR A 1 432 ? -0.872 -40.844 -6.062 1 53.62 432 TYR A C 1
ATOM 3548 O O . TYR A 1 432 ? -0.254 -40.844 -7.129 1 53.62 432 TYR A O 1
ATOM 3556 N N . ASN A 1 433 ? -1.256 -39.5 -5.504 1 64.5 433 ASN A N 1
ATOM 3557 C CA . ASN A 1 433 ? -1.924 -38.781 -6.578 1 64.5 433 ASN A CA 1
ATOM 3558 C C . ASN A 1 433 ? -1.1 -37.594 -7.043 1 64.5 433 ASN A C 1
ATOM 3560 O O . ASN A 1 433 ? -1.447 -36.938 -8.023 1 64.5 433 ASN A O 1
ATOM 3564 N N . CYS A 1 434 ? 0.012 -37.156 -6.305 1 84.62 434 CYS A N 1
ATOM 3565 C CA . CYS A 1 434 ? 0.563 -35.938 -6.918 1 84.62 434 CYS A CA 1
ATOM 3566 C C . CYS A 1 434 ? 1.648 -36.312 -7.93 1 84.62 434 CYS A C 1
ATOM 3568 O O . CYS A 1 434 ? 2.834 -36.094 -7.676 1 84.62 434 CYS A O 1
ATOM 3570 N N . ARG A 1 435 ? 1.327 -36.906 -9.047 1 86.81 435 ARG A N 1
ATOM 3571 C CA . ARG A 1 435 ? 2.287 -37.344 -10.062 1 86.81 435 ARG A CA 1
ATOM 3572 C C . ARG A 1 435 ? 2.5 -36.25 -11.109 1 86.81 435 ARG A C 1
ATOM 3574 O O . ARG A 1 435 ? 1.551 -35.562 -11.5 1 86.81 435 ARG A O 1
ATOM 3581 N N . SER A 1 436 ? 3.748 -36.156 -11.492 1 91.06 436 SER A N 1
ATOM 3582 C CA . SER A 1 436 ? 4.113 -35.25 -12.578 1 91.06 436 SER A CA 1
ATOM 3583 C C . SER A 1 436 ? 4.645 -36 -13.781 1 91.06 436 SER A C 1
ATOM 3585 O O . SER A 1 436 ? 5.461 -36.938 -13.633 1 91.06 436 SER A O 1
ATOM 3587 N N . TYR A 1 437 ? 4.105 -35.781 -14.898 1 93.94 437 TYR A N 1
ATOM 3588 C CA . TYR A 1 437 ? 4.625 -36.344 -16.141 1 93.94 437 TYR A CA 1
ATOM 3589 C C . TYR A 1 437 ? 5.863 -35.594 -16.609 1 93.94 437 TYR A C 1
ATOM 3591 O O . TYR A 1 437 ? 5.836 -34.344 -16.734 1 93.94 437 TYR A O 1
ATOM 3599 N N . PHE A 1 438 ? 6.91 -36.25 -16.844 1 95 438 PHE A N 1
ATOM 3600 C CA . PHE A 1 438 ? 8.133 -35.625 -17.344 1 95 438 PHE A CA 1
ATOM 3601 C C . PHE A 1 438 ? 8.133 -35.562 -18.859 1 95 438 PHE A C 1
ATOM 3603 O O . PHE A 1 438 ? 8.297 -36.562 -19.547 1 95 438 PHE A O 1
ATOM 3610 N N . ILE A 1 439 ? 7.988 -34.406 -19.328 1 96.31 439 ILE A N 1
ATOM 3611 C CA . ILE A 1 439 ? 7.957 -34.156 -20.766 1 96.31 439 ILE A CA 1
ATOM 3612 C C . ILE A 1 439 ? 9.328 -34.469 -21.375 1 96.31 439 ILE A C 1
ATOM 3614 O O . ILE A 1 439 ? 10.359 -34.125 -20.781 1 96.31 439 ILE A O 1
ATOM 3618 N N . SER A 1 440 ? 9.336 -35.062 -22.562 1 95.69 440 SER A N 1
ATOM 3619 C CA . SER A 1 440 ? 10.602 -35.375 -23.219 1 95.69 440 SER A CA 1
ATOM 3620 C C . SER A 1 440 ? 11.25 -34.094 -23.766 1 95.69 440 SER A C 1
ATOM 3622 O O . SER A 1 440 ? 10.562 -33.125 -24.109 1 95.69 440 SER A O 1
ATOM 3624 N N . THR A 1 441 ? 12.625 -34.125 -23.922 1 95.75 441 THR A N 1
ATOM 3625 C CA . THR A 1 441 ? 13.367 -32.969 -24.438 1 95.75 441 THR A CA 1
ATOM 3626 C C . THR A 1 441 ? 13.016 -32.719 -25.906 1 95.75 441 THR A C 1
ATOM 3628 O O . THR A 1 441 ? 13.273 -31.641 -26.438 1 95.75 441 THR A O 1
ATOM 3631 N N . GLU A 1 442 ? 12.453 -33.688 -26.547 1 96.88 442 GLU A N 1
ATOM 3632 C CA . GLU A 1 442 ? 12.047 -33.531 -27.953 1 96.88 442 GLU A CA 1
ATOM 3633 C C . GLU A 1 442 ? 10.758 -32.719 -28.062 1 96.88 442 GLU A C 1
ATOM 3635 O O . GLU A 1 442 ? 10.508 -32.094 -29.094 1 96.88 442 GLU A O 1
ATOM 3640 N N . ASP A 1 443 ? 10.023 -32.75 -27.016 1 97.94 443 ASP A N 1
ATOM 3641 C CA . ASP A 1 443 ? 8.695 -32.125 -27.078 1 97.94 443 ASP A CA 1
ATOM 3642 C C . ASP A 1 443 ? 8.734 -30.688 -26.562 1 97.94 443 ASP A C 1
ATOM 3644 O O . ASP A 1 443 ? 8.062 -29.812 -27.109 1 97.94 443 ASP A O 1
ATOM 3648 N N . ALA A 1 444 ? 9.406 -30.5 -25.484 1 97.81 444 ALA A N 1
ATOM 3649 C CA . ALA A 1 444 ? 9.461 -29.156 -24.906 1 97.81 444 ALA A CA 1
ATOM 3650 C C . ALA A 1 444 ? 10.719 -28.969 -24.062 1 97.81 444 ALA A C 1
ATOM 3652 O O . ALA A 1 444 ? 11.406 -29.953 -23.734 1 97.81 444 ALA A O 1
ATOM 3653 N N . GLN A 1 445 ? 11.008 -27.75 -23.734 1 97.19 445 GLN A N 1
ATOM 3654 C CA . GLN A 1 445 ? 12.055 -27.438 -22.781 1 97.19 445 GLN A CA 1
ATOM 3655 C C . GLN A 1 445 ? 11.719 -26.188 -21.984 1 97.19 445 GLN A C 1
ATOM 3657 O O . GLN A 1 445 ? 11.008 -25.297 -22.484 1 97.19 445 GLN A O 1
ATOM 3662 N N . MET A 1 446 ? 12.125 -26.156 -20.75 1 96.94 446 MET A N 1
ATOM 3663 C CA . MET A 1 446 ? 12.062 -24.969 -19.906 1 96.94 446 MET A CA 1
ATOM 3664 C C . MET A 1 446 ? 13.375 -24.203 -19.938 1 96.94 446 MET A C 1
ATOM 3666 O O . MET A 1 446 ? 14.406 -24.703 -19.484 1 96.94 446 MET A O 1
ATOM 3670 N N . GLN A 1 447 ? 13.336 -23.047 -20.531 1 97.44 447 GLN A N 1
ATOM 3671 C CA . GLN A 1 447 ? 14.531 -22.234 -20.672 1 97.44 447 GLN A CA 1
ATOM 3672 C C . GLN A 1 447 ? 14.688 -21.266 -19.5 1 97.44 447 GLN A C 1
ATOM 3674 O O . GLN A 1 447 ? 13.773 -20.5 -19.203 1 97.44 447 GLN A O 1
ATOM 3679 N N . HIS A 1 448 ? 15.781 -21.359 -18.828 1 96.31 448 HIS A N 1
ATOM 3680 C CA . HIS A 1 448 ? 16.125 -20.5 -17.719 1 96.31 448 HIS A CA 1
ATOM 3681 C C . HIS A 1 448 ? 17.281 -19.562 -18.078 1 96.31 448 HIS A C 1
ATOM 3683 O O . HIS A 1 448 ? 18.406 -20 -18.312 1 96.31 448 HIS A O 1
ATOM 3689 N N . TYR A 1 449 ? 16.969 -18.328 -18.141 1 96.06 449 TYR A N 1
ATOM 3690 C CA . TYR A 1 449 ? 17.953 -17.312 -18.531 1 96.06 449 TYR A CA 1
ATOM 3691 C C . TYR A 1 449 ? 18.656 -16.734 -17.312 1 96.06 449 TYR A C 1
ATOM 3693 O O . TYR A 1 449 ? 18.016 -16.203 -16.422 1 96.06 449 TYR A O 1
ATOM 3701 N N . ARG A 1 450 ? 19.938 -16.875 -17.312 1 94 450 ARG A N 1
ATOM 3702 C CA . ARG A 1 450 ? 20.766 -16.406 -16.203 1 94 450 ARG A CA 1
ATOM 3703 C C . ARG A 1 450 ? 22.016 -15.688 -16.703 1 94 450 ARG A C 1
ATOM 3705 O O . ARG A 1 450 ? 22.422 -15.859 -17.844 1 94 450 ARG A O 1
ATOM 3712 N N . ARG A 1 451 ? 22.469 -14.867 -15.766 1 91.25 451 ARG A N 1
ATOM 3713 C CA . ARG A 1 451 ? 23.734 -14.227 -16.109 1 91.25 451 ARG A CA 1
ATOM 3714 C C . ARG A 1 451 ? 24.875 -15.25 -16.172 1 91.25 451 ARG A C 1
ATOM 3716 O O . ARG A 1 451 ? 25.672 -15.242 -17.109 1 91.25 451 ARG A O 1
ATOM 3723 N N . THR A 1 452 ? 24.969 -16.047 -15.148 1 93.12 452 THR A N 1
ATOM 3724 C CA . THR A 1 452 ? 26 -17.047 -15 1 93.12 452 THR A CA 1
ATOM 3725 C C . THR A 1 452 ? 25.562 -18.156 -14.031 1 93.12 452 THR A C 1
ATOM 3727 O O . THR A 1 452 ? 24.375 -18.219 -13.664 1 93.12 452 THR A O 1
ATOM 3730 N N . CYS A 1 453 ? 26.531 -19.031 -13.75 1 90.44 453 CYS A N 1
ATOM 3731 C CA . CYS A 1 453 ? 26.266 -20.094 -12.773 1 90.44 453 CYS A CA 1
ATOM 3732 C C . CYS A 1 453 ? 25.922 -19.5 -11.414 1 90.44 453 CYS A C 1
ATOM 3734 O O . CYS A 1 453 ? 26.594 -18.578 -10.938 1 90.44 453 CYS A O 1
ATOM 3736 N N . GLN A 1 454 ? 24.75 -19.969 -11.016 1 81.75 454 GLN A N 1
ATOM 3737 C CA . GLN A 1 454 ? 24.375 -19.562 -9.664 1 81.75 454 GLN A CA 1
ATOM 3738 C C . GLN A 1 454 ? 25.172 -20.328 -8.617 1 81.75 454 GLN A C 1
ATOM 3740 O O . GLN A 1 454 ? 25.484 -21.516 -8.812 1 81.75 454 GLN A O 1
ATOM 3745 N N . GLY A 1 455 ? 25.438 -19.75 -7.578 1 72.75 455 GLY A N 1
ATOM 3746 C CA . GLY A 1 455 ? 26.328 -20.266 -6.555 1 72.75 455 GLY A CA 1
ATOM 3747 C C . GLY A 1 455 ? 25.844 -21.562 -5.941 1 72.75 455 GLY A C 1
ATOM 3748 O O . GLY A 1 455 ? 26.656 -22.406 -5.543 1 72.75 455 GLY A O 1
ATOM 3749 N N . PHE A 1 456 ? 24.547 -21.781 -5.973 1 71.62 456 PHE A N 1
ATOM 3750 C CA . PHE A 1 456 ? 24.047 -22.922 -5.227 1 71.62 456 PHE A CA 1
ATOM 3751 C C . PHE A 1 456 ? 24.016 -24.172 -6.109 1 71.62 456 PHE A C 1
ATOM 3753 O O . PHE A 1 456 ? 23.828 -25.281 -5.613 1 71.62 456 PHE A O 1
ATOM 3760 N N . VAL A 1 457 ? 24.281 -24.078 -7.402 1 81.56 457 VAL A N 1
ATOM 3761 C CA . VAL A 1 457 ? 24.328 -25.219 -8.297 1 81.56 457 VAL A CA 1
ATOM 3762 C C . VAL A 1 457 ? 25.703 -25.875 -8.25 1 81.56 457 VAL A C 1
ATOM 3764 O O . VAL A 1 457 ? 26.703 -25.266 -8.656 1 81.56 457 VAL A O 1
ATOM 3767 N N . GLN A 1 458 ? 25.781 -27.062 -7.746 1 83.12 458 GLN A N 1
ATOM 3768 C CA . GLN A 1 458 ? 27.047 -27.781 -7.609 1 83.12 458 GLN A CA 1
ATOM 3769 C C . GLN A 1 458 ? 27.656 -28.062 -8.977 1 83.12 458 GLN A C 1
ATOM 3771 O O . GLN A 1 458 ? 26.969 -28.484 -9.906 1 83.12 458 GLN A O 1
ATOM 3776 N N . ASN A 1 459 ? 28.984 -27.781 -9.102 1 91.25 459 ASN A N 1
ATOM 3777 C CA . ASN A 1 459 ? 29.75 -28.031 -10.305 1 91.25 459 ASN A CA 1
ATOM 3778 C C . ASN A 1 459 ? 29.078 -27.438 -11.539 1 91.25 459 ASN A C 1
ATOM 3780 O O . ASN A 1 459 ? 29 -28.078 -12.586 1 91.25 459 ASN A O 1
ATOM 3784 N N . CYS A 1 460 ? 28.578 -26.359 -11.375 1 91.94 460 CYS A N 1
ATOM 3785 C CA . CYS A 1 460 ? 27.797 -25.703 -12.414 1 91.94 460 CYS A CA 1
ATOM 3786 C C . CYS A 1 460 ? 28.625 -25.5 -13.68 1 91.94 460 CYS A C 1
ATOM 3788 O O . CYS A 1 460 ? 28.141 -25.734 -14.789 1 91.94 460 CYS A O 1
ATOM 3790 N N . TYR A 1 461 ? 29.859 -25.078 -13.523 1 93.69 461 TYR A N 1
ATOM 3791 C CA . TYR A 1 461 ? 30.703 -24.812 -14.695 1 93.69 461 TYR A CA 1
ATOM 3792 C C . TYR A 1 461 ? 30.938 -26.094 -15.492 1 93.69 461 TYR A C 1
ATOM 3794 O O . TYR A 1 461 ? 30.672 -26.141 -16.688 1 93.69 461 TYR A O 1
ATOM 3802 N N . GLU A 1 462 ? 31.375 -27.125 -14.859 1 94.69 462 GLU A N 1
ATOM 3803 C CA . GLU A 1 462 ? 31.703 -28.375 -15.531 1 94.69 462 GLU A CA 1
ATOM 3804 C C . GLU A 1 462 ? 30.469 -29.031 -16.125 1 94.69 462 GLU A C 1
ATOM 3806 O O . GLU A 1 462 ? 30.531 -29.625 -17.203 1 94.69 462 GLU A O 1
ATOM 3811 N N . THR A 1 463 ? 29.391 -28.828 -15.492 1 94.31 463 THR A N 1
ATOM 3812 C CA . THR A 1 463 ? 28.203 -29.594 -15.852 1 94.31 463 THR A CA 1
ATOM 3813 C C . THR A 1 463 ? 27.344 -28.844 -16.875 1 94.31 463 THR A C 1
ATOM 3815 O O . THR A 1 463 ? 26.766 -29.453 -17.766 1 94.31 463 THR A O 1
ATOM 3818 N N . TYR A 1 464 ? 27.266 -27.5 -16.688 1 94.81 464 TYR A N 1
ATOM 3819 C CA . TYR A 1 464 ? 26.234 -26.812 -17.453 1 94.81 464 TYR A CA 1
ATOM 3820 C C . TYR A 1 464 ? 26.828 -25.688 -18.281 1 94.81 464 TYR A C 1
ATOM 3822 O O . TYR A 1 464 ? 26.219 -25.234 -19.25 1 94.81 464 TYR A O 1
ATOM 3830 N N . LYS A 1 465 ? 27.969 -25.203 -17.953 1 94.56 465 LYS A N 1
ATOM 3831 C CA . LYS A 1 465 ? 28.453 -24 -18.625 1 94.56 465 LYS A CA 1
ATOM 3832 C C . LYS A 1 465 ? 29.578 -24.328 -19.609 1 94.56 465 LYS A C 1
ATOM 3834 O O . LYS A 1 465 ? 29.688 -23.703 -20.656 1 94.56 465 LYS A O 1
ATOM 3839 N N . LYS A 1 466 ? 30.422 -25.266 -19.344 1 93.69 466 LYS A N 1
ATOM 3840 C CA . LYS A 1 466 ? 31.625 -25.594 -20.109 1 93.69 466 LYS A CA 1
ATOM 3841 C C . LYS A 1 466 ? 31.266 -26 -21.531 1 93.69 466 LYS A C 1
ATOM 3843 O O . LYS A 1 466 ? 31.953 -25.594 -22.484 1 93.69 466 LYS A O 1
ATOM 3848 N N . ASN A 1 467 ? 30.312 -26.844 -21.703 1 95.44 467 ASN A N 1
ATOM 3849 C CA . ASN A 1 467 ? 29.859 -27.297 -23.016 1 95.44 467 ASN A CA 1
ATOM 3850 C C . ASN A 1 467 ? 28.516 -26.703 -23.391 1 95.44 467 ASN A C 1
ATOM 3852 O O . ASN A 1 467 ? 27.531 -26.844 -22.656 1 95.44 467 ASN A O 1
ATOM 3856 N N . THR A 1 468 ? 28.484 -26.031 -24.5 1 95.88 468 THR A N 1
ATOM 3857 C CA . THR A 1 468 ? 27.266 -25.375 -24.938 1 95.88 468 THR A CA 1
ATOM 3858 C C . THR A 1 468 ? 26.844 -25.859 -26.328 1 95.88 468 THR A C 1
ATOM 3860 O O . THR A 1 468 ? 27.656 -26.422 -27.062 1 95.88 468 THR A O 1
ATOM 3863 N N . VAL A 1 469 ? 25.609 -25.766 -26.656 1 96.81 469 VAL A N 1
ATOM 3864 C CA . VAL A 1 469 ? 25.078 -26.109 -27.969 1 96.81 469 VAL A CA 1
ATOM 3865 C C . VAL A 1 469 ? 24.188 -24.984 -28.484 1 96.81 469 VAL A C 1
ATOM 3867 O O . VAL A 1 469 ? 23.453 -24.359 -27.703 1 96.81 469 VAL A O 1
ATOM 3870 N N . LEU A 1 470 ? 24.281 -24.672 -29.75 1 96.5 470 LEU A N 1
ATOM 3871 C CA . LEU A 1 470 ? 23.375 -23.734 -30.375 1 96.5 470 LEU A CA 1
ATOM 3872 C C . LEU A 1 470 ? 21.969 -24.328 -30.453 1 96.5 470 LEU A C 1
ATOM 3874 O O . LEU A 1 470 ? 21.766 -25.406 -31.016 1 96.5 470 LEU A O 1
ATOM 3878 N N . ASP A 1 471 ? 20.984 -23.688 -29.859 1 96.81 471 ASP A N 1
ATOM 3879 C CA . ASP A 1 471 ? 19.594 -24.109 -29.828 1 96.81 471 ASP A CA 1
ATOM 3880 C C . ASP A 1 471 ? 18.656 -22.922 -30 1 96.81 471 ASP A C 1
ATOM 3882 O O . ASP A 1 471 ? 18.141 -22.375 -29.031 1 96.81 471 ASP A O 1
ATOM 3886 N N . PRO A 1 472 ? 18.281 -22.609 -31.234 1 95.81 472 PRO A N 1
ATOM 3887 C CA . PRO A 1 472 ? 17.438 -21.453 -31.516 1 95.81 472 PRO A CA 1
ATOM 3888 C C . PRO A 1 472 ? 15.945 -21.797 -31.516 1 95.81 472 PRO A C 1
ATOM 3890 O O . PRO A 1 472 ? 15.188 -21.266 -32.312 1 95.81 472 PRO A O 1
ATOM 3893 N N . THR A 1 473 ? 15.516 -22.75 -30.734 1 96.56 473 THR A N 1
ATOM 3894 C CA . THR A 1 473 ? 14.148 -23.234 -30.719 1 96.56 473 THR A CA 1
ATOM 3895 C C . THR A 1 473 ? 13.164 -22.078 -30.547 1 96.56 473 THR A C 1
ATOM 3897 O O . THR A 1 473 ? 12.094 -22.078 -31.156 1 96.56 473 THR A O 1
ATOM 3900 N N . ALA A 1 474 ? 13.508 -21.062 -29.797 1 97.69 474 ALA A N 1
ATOM 3901 C CA . ALA A 1 474 ? 12.602 -19.938 -29.531 1 97.69 474 ALA A CA 1
ATOM 3902 C C . ALA A 1 474 ? 12.391 -19.094 -30.766 1 97.69 474 ALA A C 1
ATOM 3904 O O . ALA A 1 474 ? 11.406 -18.359 -30.875 1 97.69 474 ALA A O 1
ATOM 3905 N N . TRP A 1 475 ? 13.273 -19.188 -31.797 1 97.5 475 TRP A N 1
ATOM 3906 C CA . TRP A 1 475 ? 13.258 -18.312 -32.969 1 97.5 475 TRP A CA 1
ATOM 3907 C C . TRP A 1 475 ? 12.031 -18.609 -33.844 1 97.5 475 TRP A C 1
ATOM 3909 O O . TRP A 1 475 ? 11.672 -17.797 -34.688 1 97.5 475 TRP A O 1
ATOM 3919 N N . LYS A 1 476 ? 11.453 -19.703 -33.719 1 96.94 476 LYS A N 1
ATOM 3920 C CA . LYS A 1 476 ? 10.242 -19.969 -34.5 1 96.94 476 LYS A CA 1
ATOM 3921 C C . LYS A 1 476 ? 9.156 -18.953 -34.188 1 96.94 476 LYS A C 1
ATOM 3923 O O . LYS A 1 476 ? 8.234 -18.75 -34.969 1 96.94 476 LYS A O 1
ATOM 3928 N N . PHE A 1 477 ? 9.273 -18.281 -33.031 1 98.06 477 PHE A N 1
ATOM 3929 C CA . PHE A 1 477 ? 8.297 -17.266 -32.625 1 98.06 477 PHE A CA 1
ATOM 3930 C C . PHE A 1 477 ? 8.852 -15.867 -32.812 1 98.06 477 PHE A C 1
ATOM 3932 O O . PHE A 1 477 ? 8.195 -14.883 -32.469 1 98.06 477 PHE A O 1
ATOM 3939 N N . LYS A 1 478 ? 10.039 -15.711 -33.312 1 97.06 478 LYS A N 1
ATOM 3940 C CA . LYS A 1 478 ? 10.781 -14.453 -33.281 1 97.06 478 LYS A CA 1
ATOM 3941 C C . LYS A 1 478 ? 10.047 -13.344 -34.031 1 97.06 478 LYS A C 1
ATOM 3943 O O . LYS A 1 478 ? 9.992 -12.203 -33.562 1 97.06 478 LYS A O 1
ATOM 3948 N N . ASP A 1 479 ? 9.453 -13.641 -35.219 1 96.81 479 ASP A N 1
ATOM 3949 C CA . ASP A 1 479 ? 8.797 -12.594 -36 1 96.81 479 ASP A CA 1
ATOM 3950 C C . ASP A 1 479 ? 7.598 -12.016 -35.25 1 96.81 479 ASP A C 1
ATOM 3952 O O . ASP A 1 479 ? 7.426 -10.797 -35.219 1 96.81 479 ASP A O 1
ATOM 3956 N N . GLN A 1 480 ? 6.836 -12.852 -34.75 1 97.56 480 GLN A N 1
ATOM 3957 C CA . GLN A 1 480 ? 5.668 -12.414 -34 1 97.56 480 GLN A CA 1
ATOM 3958 C C . GLN A 1 480 ? 6.078 -11.641 -32.75 1 97.56 480 GLN A C 1
ATOM 3960 O O . GLN A 1 480 ? 5.465 -10.633 -32.406 1 97.56 480 GLN A O 1
ATOM 3965 N N . VAL A 1 481 ? 7.066 -12.102 -32.031 1 98.12 481 VAL A N 1
ATOM 3966 C CA . VAL A 1 481 ? 7.531 -11.477 -30.812 1 98.12 481 VAL A CA 1
ATOM 3967 C C . VAL A 1 481 ? 8.109 -10.094 -31.125 1 98.12 481 VAL A C 1
ATOM 3969 O O . VAL A 1 481 ? 7.812 -9.117 -30.422 1 98.12 481 VAL A O 1
ATOM 3972 N N . ILE A 1 482 ? 8.914 -10.047 -32.188 1 95.19 482 ILE A N 1
ATOM 3973 C CA . ILE A 1 482 ? 9.508 -8.773 -32.562 1 95.19 482 ILE A CA 1
ATOM 3974 C C . ILE A 1 482 ? 8.406 -7.77 -32.906 1 95.19 482 ILE A C 1
ATOM 3976 O O . ILE A 1 482 ? 8.445 -6.625 -32.438 1 95.19 482 ILE A O 1
ATOM 3980 N N . ALA A 1 483 ? 7.438 -8.164 -33.656 1 95.94 483 ALA A N 1
ATOM 3981 C CA . ALA A 1 483 ? 6.32 -7.289 -34 1 95.94 483 ALA A CA 1
ATOM 3982 C C . ALA A 1 483 ? 5.566 -6.832 -32.75 1 95.94 483 ALA A C 1
ATOM 3984 O O . ALA A 1 483 ? 5.195 -5.66 -32.625 1 95.94 483 ALA A O 1
ATOM 3985 N N . GLY A 1 484 ? 5.324 -7.77 -31.859 1 96.56 484 GLY A N 1
ATOM 3986 C CA . GLY A 1 484 ? 4.621 -7.445 -30.625 1 96.56 484 GLY A CA 1
ATOM 3987 C C . GLY A 1 484 ? 5.379 -6.477 -29.75 1 96.56 484 GLY A C 1
ATOM 3988 O O . GLY A 1 484 ? 4.809 -5.512 -29.234 1 96.56 484 GLY A O 1
ATOM 3989 N N . VAL A 1 485 ? 6.629 -6.742 -29.516 1 94.81 485 VAL A N 1
ATOM 3990 C CA . VAL A 1 485 ? 7.469 -5.891 -28.672 1 94.81 485 VAL A CA 1
ATOM 3991 C C . VAL A 1 485 ? 7.527 -4.484 -29.266 1 94.81 485 VAL A C 1
ATOM 3993 O O . VAL A 1 485 ? 7.367 -3.496 -28.547 1 94.81 485 VAL A O 1
ATOM 3996 N N . ASN A 1 486 ? 7.742 -4.441 -30.594 1 91 486 ASN A N 1
ATOM 3997 C CA . ASN A 1 486 ? 7.824 -3.145 -31.266 1 91 486 ASN A CA 1
ATOM 3998 C C . ASN A 1 486 ? 6.523 -2.359 -31.125 1 91 486 ASN A C 1
ATOM 4000 O O . ASN A 1 486 ? 6.543 -1.149 -30.891 1 91 486 ASN A O 1
ATOM 4004 N N . ARG A 1 487 ? 5.445 -2.965 -31.297 1 93.19 487 ARG A N 1
ATOM 4005 C CA . ARG A 1 487 ? 4.141 -2.326 -31.141 1 93.19 487 ARG A CA 1
ATOM 4006 C C . ARG A 1 487 ? 3.969 -1.764 -29.734 1 93.19 487 ARG A C 1
ATOM 4008 O O . ARG A 1 487 ? 3.494 -0.639 -29.562 1 93.19 487 ARG A O 1
ATOM 4015 N N . THR A 1 488 ? 4.281 -2.578 -28.75 1 92.75 488 THR A N 1
ATOM 4016 C CA . THR A 1 488 ? 4.141 -2.146 -27.359 1 92.75 488 THR A CA 1
ATOM 4017 C C . THR A 1 488 ? 5.059 -0.962 -27.062 1 92.75 488 THR A C 1
ATOM 4019 O O . THR A 1 488 ? 4.633 0.02 -26.453 1 92.75 488 THR A O 1
ATOM 4022 N N . LEU A 1 489 ? 6.312 -1.083 -27.484 1 88.81 489 LEU A N 1
ATOM 4023 C CA . LEU A 1 489 ? 7.27 -0.009 -27.25 1 88.81 489 LEU A CA 1
ATOM 4024 C C . LEU A 1 489 ? 6.824 1.276 -27.938 1 88.81 489 LEU A C 1
ATOM 4026 O O . LEU A 1 489 ? 6.965 2.367 -27.391 1 88.81 489 LEU A O 1
ATOM 4030 N N . ALA A 1 490 ? 6.305 1.196 -29.125 1 85.12 490 ALA A N 1
ATOM 4031 C CA . ALA A 1 490 ? 5.805 2.354 -29.859 1 85.12 490 ALA A CA 1
ATOM 4032 C C . ALA A 1 490 ? 4.605 2.98 -29.156 1 85.12 490 ALA A C 1
ATOM 4034 O O . ALA A 1 490 ? 4.523 4.207 -29.031 1 85.12 490 ALA A O 1
ATOM 4035 N N . ALA A 1 491 ? 3.725 2.119 -28.719 1 86.62 491 ALA A N 1
ATOM 4036 C CA . ALA A 1 491 ? 2.51 2.586 -28.047 1 86.62 491 ALA A CA 1
ATOM 4037 C C . ALA A 1 491 ? 2.842 3.33 -26.766 1 86.62 491 ALA A C 1
ATOM 4039 O O . ALA A 1 491 ? 2.154 4.285 -26.391 1 86.62 491 ALA A O 1
ATOM 4040 N N . LEU A 1 492 ? 3.789 2.91 -26.078 1 84.69 492 LEU A N 1
ATOM 4041 C CA . LEU A 1 492 ? 4.137 3.473 -24.781 1 84.69 492 LEU A CA 1
ATOM 4042 C C . LEU A 1 492 ? 5.094 4.648 -24.938 1 84.69 492 LEU A C 1
ATOM 4044 O O . LEU A 1 492 ? 5.41 5.328 -23.953 1 84.69 492 LEU A O 1
ATOM 4048 N N . ASN A 1 493 ? 5.34 5.02 -25.891 1 76.19 493 ASN A N 1
ATOM 4049 C CA . ASN A 1 493 ? 6.332 6.062 -26.141 1 76.19 493 ASN A CA 1
ATOM 4050 C C . ASN A 1 493 ? 7.52 5.945 -25.188 1 76.19 493 ASN A C 1
ATOM 4052 O O . ASN A 1 493 ? 7.93 6.93 -24.578 1 76.19 493 ASN A O 1
ATOM 4056 N N . TYR A 1 494 ? 7.734 4.824 -24.656 1 61.28 494 TYR A N 1
ATOM 4057 C CA . TYR A 1 494 ? 8.633 4.477 -23.562 1 61.28 494 TYR A CA 1
ATOM 4058 C C . TYR A 1 494 ? 9.898 5.328 -23.609 1 61.28 494 TYR A C 1
ATOM 4060 O O . TYR A 1 494 ? 10.406 5.738 -22.562 1 61.28 494 TYR A O 1
ATOM 4068 N N . PHE A 1 495 ? 10.844 5.453 -24.391 1 53.38 495 PHE A N 1
ATOM 4069 C CA . PHE A 1 495 ? 12.227 5.848 -24.188 1 53.38 495 PHE A CA 1
ATOM 4070 C C . PHE A 1 495 ? 12.383 7.359 -24.281 1 53.38 495 PHE A C 1
ATOM 4072 O O . PHE A 1 495 ? 13.375 7.918 -23.812 1 53.38 495 PHE A O 1
ATOM 4079 N N . ARG A 1 496 ? 11.57 8.023 -24.812 1 51.56 496 ARG A N 1
ATOM 4080 C CA . ARG A 1 496 ? 11.93 9.438 -24.859 1 51.56 496 ARG A CA 1
ATOM 4081 C C . ARG A 1 496 ? 11.672 10.109 -23.516 1 51.56 496 ARG A C 1
ATOM 4083 O O . ARG A 1 496 ? 12.453 10.961 -23.078 1 51.56 496 ARG A O 1
ATOM 4090 N N . ASN A 1 497 ? 10.57 9.891 -22.891 1 49.69 497 ASN A N 1
ATOM 4091 C CA . ASN A 1 497 ? 10.117 10.812 -21.859 1 49.69 497 ASN A CA 1
ATOM 4092 C C . ASN A 1 497 ? 9.836 10.086 -20.547 1 49.69 497 ASN A C 1
ATOM 4094 O O . ASN A 1 497 ? 9.086 10.586 -19.703 1 49.69 497 ASN A O 1
ATOM 4098 N N . TYR A 1 498 ? 10.516 8.82 -20.375 1 55.22 498 TYR A N 1
ATOM 4099 C CA . TYR A 1 498 ? 9.992 8.297 -19.125 1 55.22 498 TYR A CA 1
ATOM 4100 C C . TYR A 1 498 ? 11.125 7.875 -18.188 1 55.22 498 TYR A C 1
ATOM 4102 O O . TYR A 1 498 ? 11.641 6.758 -18.297 1 55.22 498 TYR A O 1
ATOM 4110 N N . PRO A 1 499 ? 11.672 8.891 -17.531 1 55.16 499 PRO A N 1
ATOM 4111 C CA . PRO A 1 499 ? 12.664 8.484 -16.547 1 55.16 499 PRO A CA 1
ATOM 4112 C C . PRO A 1 499 ? 12.148 7.395 -15.609 1 55.16 499 PRO A C 1
ATOM 4114 O O . PRO A 1 499 ? 10.938 7.219 -15.461 1 55.16 499 PRO A O 1
ATOM 4117 N N . LEU A 1 500 ? 13.156 6.422 -15.094 1 53.56 500 LEU A N 1
ATOM 4118 C CA . LEU A 1 500 ? 12.82 5.332 -14.188 1 53.56 500 LEU A CA 1
ATOM 4119 C C . LEU A 1 500 ? 12.078 5.852 -12.953 1 53.56 500 LEU A C 1
ATOM 4121 O O . LEU A 1 500 ? 12.406 6.922 -12.438 1 53.56 500 LEU A O 1
ATOM 4125 N N . MET B 1 1 ? -2.432 50.812 -31.891 1 22.92 1 MET B N 1
ATOM 4126 C CA . MET B 1 1 ? -1.103 50.219 -32.062 1 22.92 1 MET B CA 1
ATOM 4127 C C . MET B 1 1 ? -1.066 48.781 -31.562 1 22.92 1 MET B C 1
ATOM 4129 O O . MET B 1 1 ? 0.009 48.188 -31.422 1 22.92 1 MET B O 1
ATOM 4133 N N . THR B 1 2 ? -2.174 48.344 -31.078 1 24.16 2 THR B N 1
ATOM 4134 C CA . THR B 1 2 ? -2.627 47.312 -30.156 1 24.16 2 THR B CA 1
ATOM 4135 C C . THR B 1 2 ? -2.572 45.938 -30.844 1 24.16 2 THR B C 1
ATOM 4137 O O . THR B 1 2 ? -2.898 44.906 -30.219 1 24.16 2 THR B O 1
ATOM 4140 N N . GLY B 1 3 ? -2.402 45.969 -32.188 1 25.19 3 GLY B N 1
ATOM 4141 C CA . GLY B 1 3 ? -2.596 44.844 -33.094 1 25.19 3 GLY B CA 1
ATOM 4142 C C . GLY B 1 3 ? -1.496 43.781 -32.969 1 25.19 3 GLY B C 1
ATOM 4143 O O . GLY B 1 3 ? -1.615 42.688 -33.531 1 25.19 3 GLY B O 1
ATOM 4144 N N . THR B 1 4 ? -0.275 44.219 -32.656 1 26.62 4 THR B N 1
ATOM 4145 C CA . THR B 1 4 ? 0.964 43.531 -32.969 1 26.62 4 THR B CA 1
ATOM 4146 C C . THR B 1 4 ? 1.202 42.375 -32 1 26.62 4 THR B C 1
ATOM 4148 O O . THR B 1 4 ? 1.985 41.469 -32.281 1 26.62 4 THR B O 1
ATOM 4151 N N . LYS B 1 5 ? 0.819 42.688 -30.75 1 30.02 5 LYS B N 1
ATOM 4152 C CA . LYS B 1 5 ? 1.41 41.844 -29.719 1 30.02 5 LYS B CA 1
ATOM 4153 C C . LYS B 1 5 ? 0.789 40.438 -29.75 1 30.02 5 LYS B C 1
ATOM 4155 O O . LYS B 1 5 ? 1.223 39.562 -29.016 1 30.02 5 LYS B O 1
ATOM 4160 N N . THR B 1 6 ? -0.357 40.438 -30.375 1 26.88 6 THR B N 1
ATOM 4161 C CA . THR B 1 6 ? -1.07 39.188 -30.328 1 26.88 6 THR B CA 1
ATOM 4162 C C . THR B 1 6 ? -0.353 38.125 -31.156 1 26.88 6 THR B C 1
ATOM 4164 O O . THR B 1 6 ? -0.53 36.906 -30.938 1 26.88 6 THR B O 1
ATOM 4167 N N . SER B 1 7 ? 0.494 38.625 -32.156 1 28.38 7 SER B N 1
ATOM 4168 C CA . SER B 1 7 ? 1.086 37.75 -33.156 1 28.38 7 SER B CA 1
ATOM 4169 C C . SER B 1 7 ? 2.248 36.938 -32.562 1 28.38 7 SER B C 1
ATOM 4171 O O . SER B 1 7 ? 2.512 35.812 -33 1 28.38 7 SER B O 1
ATOM 4173 N N . LEU B 1 8 ? 2.92 37.656 -31.672 1 28.09 8 LEU B N 1
ATOM 4174 C CA . LEU B 1 8 ? 4.191 37.031 -31.281 1 28.09 8 LEU B CA 1
ATOM 4175 C C . LEU B 1 8 ? 3.963 35.812 -30.438 1 28.09 8 LEU B C 1
ATOM 4177 O O . LEU B 1 8 ? 4.711 34.812 -30.531 1 28.09 8 LEU B O 1
ATOM 4181 N N . PHE B 1 9 ? 2.971 35.969 -29.609 1 25.98 9 PHE B N 1
ATOM 4182 C CA . PHE B 1 9 ? 2.85 34.906 -28.609 1 25.98 9 PHE B CA 1
ATOM 4183 C C . PHE B 1 9 ? 2.455 33.594 -29.25 1 25.98 9 PHE B C 1
ATOM 4185 O O . PHE B 1 9 ? 2.969 32.531 -28.891 1 25.98 9 PHE B O 1
ATOM 4192 N N . LEU B 1 10 ? 1.57 33.656 -30.25 1 25.58 10 LEU B N 1
ATOM 4193 C CA . LEU B 1 10 ? 1.104 32.438 -30.891 1 25.58 10 LEU B CA 1
ATOM 4194 C C . LEU B 1 10 ? 2.221 31.781 -31.703 1 25.58 10 LEU B C 1
ATOM 4196 O O . LEU B 1 10 ? 2.203 30.562 -31.938 1 25.58 10 LEU B O 1
ATOM 4200 N N . ARG B 1 11 ? 3.158 32.562 -32.156 1 28.42 11 ARG B N 1
ATOM 4201 C CA . ARG B 1 11 ? 4.254 32.031 -32.969 1 28.42 11 ARG B CA 1
ATOM 4202 C C . ARG B 1 11 ? 5.164 31.125 -32.125 1 28.42 11 ARG B C 1
ATOM 4204 O O . ARG B 1 11 ? 5.695 30.141 -32.656 1 28.42 11 ARG B O 1
ATOM 4211 N N . ASN B 1 12 ? 5.398 31.594 -30.938 1 25.23 12 ASN B N 1
ATOM 4212 C CA . ASN B 1 12 ? 6.344 30.781 -30.172 1 25.23 12 ASN B CA 1
ATOM 4213 C C . ASN B 1 12 ? 5.734 29.438 -29.781 1 25.23 12 ASN B C 1
ATOM 4215 O O . ASN B 1 12 ? 6.457 28.5 -29.453 1 25.23 12 ASN B O 1
ATOM 4219 N N . LEU B 1 13 ? 4.422 29.344 -29.516 1 25.77 13 LEU B N 1
ATOM 4220 C CA . LEU B 1 13 ? 3.863 28.031 -29.234 1 25.77 13 LEU B CA 1
ATOM 4221 C C . LEU B 1 13 ? 3.891 27.141 -30.469 1 25.77 13 LEU B C 1
ATOM 4223 O O . LEU B 1 13 ? 3.957 25.922 -30.359 1 25.77 13 LEU B O 1
ATOM 4227 N N . GLU B 1 14 ? 3.756 27.719 -31.672 1 27.3 14 GLU B N 1
ATOM 4228 C CA . GLU B 1 14 ? 3.85 26.953 -32.906 1 27.3 14 GLU B CA 1
ATOM 4229 C C . GLU B 1 14 ? 5.246 26.359 -33.094 1 27.3 14 GLU B C 1
ATOM 4231 O O . GLU B 1 14 ? 5.441 25.453 -33.906 1 27.3 14 GLU B O 1
ATOM 4236 N N . ALA B 1 15 ? 6.27 27.094 -32.75 1 28.05 15 ALA B N 1
ATOM 4237 C CA . ALA B 1 15 ? 7.629 26.609 -33 1 28.05 15 ALA B CA 1
ATOM 4238 C C . ALA B 1 15 ? 7.848 25.25 -32.312 1 28.05 15 ALA B C 1
ATOM 4240 O O . ALA B 1 15 ? 8.672 24.453 -32.781 1 28.05 15 ALA B O 1
ATOM 4241 N N . LEU B 1 16 ? 7.301 25.047 -31.156 1 26.23 16 LEU B N 1
ATOM 4242 C CA . LEU B 1 16 ? 7.789 23.828 -30.5 1 26.23 16 LEU B CA 1
ATOM 4243 C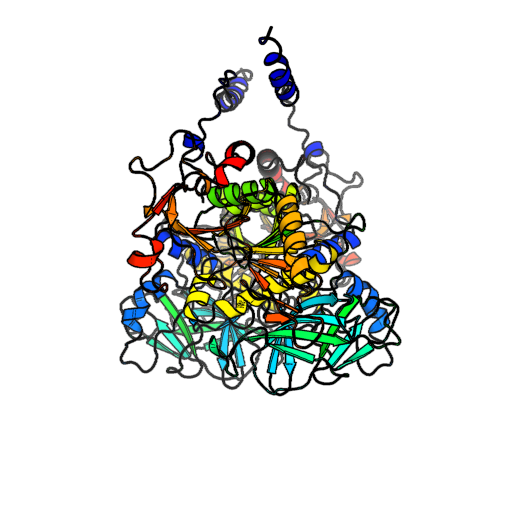 C . LEU B 1 16 ? 7.141 22.594 -31.109 1 26.23 16 LEU B C 1
ATOM 4245 O O . LEU B 1 16 ? 7.73 21.516 -31.109 1 26.23 16 LEU B O 1
ATOM 4249 N N . VAL B 1 17 ? 5.859 22.75 -31.547 1 27.42 17 VAL B N 1
ATOM 4250 C CA . VAL B 1 17 ? 5.309 21.469 -32.031 1 27.42 17 VAL B CA 1
ATOM 4251 C C . VAL B 1 17 ? 5.578 21.312 -33.5 1 27.42 17 VAL B C 1
ATOM 4253 O O . VAL B 1 17 ? 4.707 21.594 -34.344 1 27.42 17 VAL B O 1
ATOM 4256 N N . HIS B 1 18 ? 6.531 21.906 -34.062 1 25.42 18 HIS B N 1
ATOM 4257 C CA . HIS B 1 18 ? 6.766 21.469 -35.438 1 25.42 18 HIS B CA 1
ATOM 4258 C C . HIS B 1 18 ? 6.992 19.953 -35.469 1 25.42 18 HIS B C 1
ATOM 4260 O O . HIS B 1 18 ? 8.062 19.469 -35.094 1 25.42 18 HIS B O 1
ATOM 4266 N N . VAL B 1 19 ? 5.969 19.234 -35.312 1 27.83 19 VAL B N 1
ATOM 4267 C CA . VAL B 1 19 ? 6.203 17.859 -35.75 1 27.83 19 VAL B CA 1
ATOM 4268 C C . VAL B 1 19 ? 6.59 17.844 -37.219 1 27.83 19 VAL B C 1
ATOM 4270 O O . VAL B 1 19 ? 5.832 18.312 -38.062 1 27.83 19 VAL B O 1
ATOM 4273 N N . PRO B 1 20 ? 7.844 17.859 -37.5 1 26.92 20 PRO B N 1
ATOM 4274 C CA . PRO B 1 20 ? 8.133 17.719 -38.938 1 26.92 20 PRO B CA 1
ATOM 4275 C C . PRO B 1 20 ? 7.293 16.641 -39.594 1 26.92 20 PRO B C 1
ATOM 4277 O O . PRO B 1 20 ? 6.949 15.641 -38.969 1 26.92 20 PRO B O 1
ATOM 4280 N N . GLU B 1 21 ? 6.391 16.953 -40.562 1 29.98 21 GLU B N 1
ATOM 4281 C CA . GLU B 1 21 ? 5.621 16.125 -41.469 1 29.98 21 GLU B CA 1
ATOM 4282 C C . GLU B 1 21 ? 6.43 14.914 -41.938 1 29.98 21 GLU B C 1
ATOM 4284 O O . GLU B 1 21 ? 5.871 13.961 -42.469 1 29.98 21 GLU B O 1
ATOM 4289 N N . ASN B 1 22 ? 7.656 15.188 -42.25 1 28.58 22 ASN B N 1
ATOM 4290 C CA . ASN B 1 22 ? 8.422 14.133 -42.906 1 28.58 22 ASN B CA 1
ATOM 4291 C C . ASN B 1 22 ? 8.719 12.977 -41.969 1 28.58 22 ASN B C 1
ATOM 4293 O O . ASN B 1 22 ? 9.75 12.977 -41.281 1 28.58 22 ASN B O 1
ATOM 4297 N N . VAL B 1 23 ? 7.668 12.602 -41.281 1 33.16 23 VAL B N 1
ATOM 4298 C CA . VAL B 1 23 ? 8.023 11.359 -40.625 1 33.16 23 VAL B CA 1
ATOM 4299 C C . VAL B 1 23 ? 8.586 10.367 -41.625 1 33.16 23 VAL B C 1
ATOM 4301 O O . VAL B 1 23 ? 7.875 9.922 -42.531 1 33.16 23 VAL B O 1
ATOM 4304 N N . SER B 1 24 ? 9.797 10.414 -41.938 1 31.58 24 SER B N 1
ATOM 4305 C CA . SER B 1 24 ? 10.469 9.398 -42.719 1 31.58 24 SER B CA 1
ATOM 4306 C C . SER B 1 24 ? 10.031 7.996 -42.312 1 31.58 24 SER B C 1
ATOM 4308 O O . SER B 1 24 ? 9.766 7.738 -41.156 1 31.58 24 SER B O 1
ATOM 4310 N N . SER B 1 25 ? 9.266 7.164 -43.156 1 36.75 25 SER B N 1
ATOM 4311 C CA . SER B 1 25 ? 8.984 5.734 -43.156 1 36.75 25 SER B CA 1
ATOM 4312 C C . SER B 1 25 ? 10.039 4.957 -42.375 1 36.75 25 SER B C 1
ATOM 4314 O O . SER B 1 25 ? 10.117 3.73 -42.469 1 36.75 25 SER B O 1
ATOM 4316 N N . GLU B 1 26 ? 10.977 5.609 -41.844 1 38.56 26 GLU B N 1
ATOM 4317 C CA . GLU B 1 26 ? 12.023 4.836 -41.188 1 38.56 26 GLU B CA 1
ATOM 4318 C C . GLU B 1 26 ? 11.539 4.262 -39.875 1 38.56 26 GLU B C 1
ATOM 4320 O O . GLU B 1 26 ? 10.906 4.969 -39.062 1 38.56 26 GLU B O 1
ATOM 4325 N N . GLU B 1 27 ? 11.188 2.908 -39.844 1 47.81 27 GLU B N 1
ATOM 4326 C CA . GLU B 1 27 ? 11.008 2.17 -38.625 1 47.81 27 GLU B CA 1
ATOM 4327 C C . GLU B 1 27 ? 11.789 2.812 -37.469 1 47.81 27 GLU B C 1
ATOM 4329 O O . GLU B 1 27 ? 12.961 3.152 -37.625 1 47.81 27 GLU B O 1
ATOM 4334 N N . PRO B 1 28 ? 10.961 3.463 -36.594 1 52.91 28 PRO B N 1
ATOM 4335 C CA . PRO B 1 28 ? 11.75 4.07 -35.531 1 52.91 28 PRO B CA 1
ATOM 4336 C C . PRO B 1 28 ? 12.922 3.195 -35.094 1 52.91 28 PRO B C 1
ATOM 4338 O O . PRO B 1 28 ? 12.812 1.966 -35.094 1 52.91 28 PRO B O 1
ATOM 4341 N N . ASN B 1 29 ? 14.062 3.68 -35.312 1 56.41 29 ASN B N 1
ATOM 4342 C CA . ASN B 1 29 ? 15.242 2.988 -34.812 1 56.41 29 ASN B CA 1
ATOM 4343 C C . ASN B 1 29 ? 15.086 2.619 -33.344 1 56.41 29 ASN B C 1
ATOM 4345 O O . ASN B 1 29 ? 15.227 3.473 -32.438 1 56.41 29 ASN B O 1
ATOM 4349 N N . MET B 1 30 ? 14.469 1.433 -33.094 1 62.06 30 MET B N 1
ATOM 4350 C CA . MET B 1 30 ? 14.18 0.93 -31.75 1 62.06 30 MET B CA 1
ATOM 4351 C C . MET B 1 30 ? 15.398 1.056 -30.844 1 62.06 30 MET B C 1
ATOM 4353 O O . MET B 1 30 ? 15.258 1.271 -29.641 1 62.06 30 MET B O 1
ATOM 4357 N N . GLU B 1 31 ? 16.516 0.927 -31.438 1 62.12 31 GLU B N 1
ATOM 4358 C CA . GLU B 1 31 ? 17.719 1.032 -30.625 1 62.12 31 GLU B CA 1
ATOM 4359 C C . GLU B 1 31 ? 17.844 2.42 -30 1 62.12 31 GLU B C 1
ATOM 4361 O O . GLU B 1 31 ? 18.375 2.564 -28.906 1 62.12 31 GLU B O 1
ATOM 4366 N N . GLU B 1 32 ? 17.406 3.369 -30.703 1 57.56 32 GLU B N 1
ATOM 4367 C CA . GLU B 1 32 ? 17.422 4.734 -30.188 1 57.56 32 GLU B CA 1
ATOM 4368 C C . GLU B 1 32 ? 16.375 4.922 -29.094 1 57.56 32 GLU B C 1
ATOM 4370 O O . GLU B 1 32 ? 16.609 5.641 -28.125 1 57.56 32 GLU B O 1
ATOM 4375 N N . ILE B 1 33 ? 15.32 4.254 -29.391 1 56.38 33 ILE B N 1
ATOM 4376 C CA . ILE B 1 33 ? 14.227 4.367 -28.438 1 56.38 33 ILE B CA 1
ATOM 4377 C C . ILE B 1 33 ? 14.625 3.699 -27.125 1 56.38 33 ILE B C 1
ATOM 4379 O O . ILE B 1 33 ? 14.234 4.152 -26.047 1 56.38 33 ILE B O 1
ATOM 4383 N N . LEU B 1 34 ? 15.328 2.688 -27.266 1 63.44 34 LEU B N 1
ATOM 4384 C CA . LEU B 1 34 ? 15.648 1.852 -26.109 1 63.44 34 LEU B CA 1
ATOM 4385 C C . LEU B 1 34 ? 16.875 2.381 -25.375 1 63.44 34 LEU B C 1
ATOM 4387 O O . LEU B 1 34 ? 17.406 1.719 -24.484 1 63.44 34 LEU B O 1
ATOM 4391 N N . VAL B 1 35 ? 17.406 3.529 -25.812 1 52.47 35 VAL B N 1
ATOM 4392 C CA . VAL B 1 35 ? 18.531 3.934 -25 1 52.47 35 VAL B CA 1
ATOM 4393 C C . VAL B 1 35 ? 18.234 3.674 -23.531 1 52.47 35 VAL B C 1
ATOM 4395 O O . VAL B 1 35 ? 17.281 4.242 -22.969 1 52.47 35 VAL B O 1
ATOM 4398 N N . VAL B 1 36 ? 18.547 2.465 -23.188 1 51.97 36 VAL B N 1
ATOM 4399 C CA . VAL B 1 36 ? 18.344 1.848 -21.891 1 51.97 36 VAL B CA 1
ATOM 4400 C C . VAL B 1 36 ? 18.734 2.832 -20.781 1 51.97 36 VAL B C 1
ATOM 4402 O O . VAL B 1 36 ? 19.875 3.295 -20.719 1 51.97 36 VAL B O 1
ATOM 4405 N N . PRO B 1 37 ? 17.766 3.479 -20.203 1 54.81 37 PRO B N 1
ATOM 4406 C CA . PRO B 1 37 ? 18.141 4.312 -19.062 1 54.81 37 PRO B CA 1
ATOM 4407 C C . PRO B 1 37 ? 19.078 3.598 -18.094 1 54.81 37 PRO B C 1
ATOM 4409 O O . PRO B 1 37 ? 19.016 2.371 -17.969 1 54.81 37 PRO B O 1
ATOM 4412 N N . PRO B 1 38 ? 20.047 4.305 -17.672 1 58.62 38 PRO B N 1
ATOM 4413 C CA . PRO B 1 38 ? 21.031 3.777 -16.719 1 58.62 38 PRO B CA 1
ATOM 4414 C C . PRO B 1 38 ? 20.375 3.117 -15.508 1 58.62 38 PRO B C 1
ATOM 4416 O O . PRO B 1 38 ? 19.297 3.523 -15.094 1 58.62 38 PRO B O 1
ATOM 4419 N N . THR B 1 39 ? 20.812 1.875 -15.188 1 71.88 39 THR B N 1
ATOM 4420 C CA . THR B 1 39 ? 20.562 1.233 -13.898 1 71.88 39 THR B CA 1
ATOM 4421 C C . THR B 1 39 ? 20.891 2.182 -12.75 1 71.88 39 THR B C 1
ATOM 4423 O O . THR B 1 39 ? 21.781 3.027 -12.867 1 71.88 39 THR B O 1
ATOM 4426 N N . LEU B 1 40 ? 20 2.277 -11.797 1 85 40 LEU B N 1
ATOM 4427 C CA . LEU B 1 40 ? 20.281 3.07 -10.609 1 85 40 LEU B CA 1
ATOM 4428 C C . LEU B 1 40 ? 21.562 2.609 -9.938 1 85 40 LEU B C 1
ATOM 4430 O O . LEU B 1 40 ? 21.844 1.409 -9.867 1 85 40 LEU B O 1
ATOM 4434 N N . SER B 1 41 ? 22.406 3.539 -9.562 1 88.44 41 SER B N 1
ATOM 4435 C CA . SER B 1 41 ? 23.547 3.211 -8.719 1 88.44 41 SER B CA 1
ATOM 4436 C C . SER B 1 41 ? 23.109 2.658 -7.371 1 88.44 41 SER B C 1
ATOM 4438 O O . SER B 1 41 ? 21.938 2.809 -6.988 1 88.44 41 SER B O 1
ATOM 4440 N N . PRO B 1 42 ? 23.969 1.987 -6.727 1 88.88 42 PRO B N 1
ATOM 4441 C CA . PRO B 1 42 ? 23.625 1.487 -5.395 1 88.88 42 PRO B CA 1
ATOM 4442 C C . PRO B 1 42 ? 23.125 2.59 -4.461 1 88.88 42 PRO B C 1
ATOM 4444 O O . PRO B 1 42 ? 22.172 2.385 -3.703 1 88.88 42 PRO B O 1
ATOM 4447 N N . GLU B 1 43 ? 23.781 3.711 -4.547 1 91.88 43 GLU B N 1
ATOM 4448 C CA . GLU B 1 43 ? 23.391 4.832 -3.703 1 91.88 43 GLU B CA 1
ATOM 4449 C C . GLU B 1 43 ? 22.016 5.348 -4.078 1 91.88 43 GLU B C 1
ATOM 4451 O O . GLU B 1 43 ? 21.219 5.703 -3.205 1 91.88 43 GLU B O 1
ATOM 4456 N N . GLU B 1 44 ? 21.75 5.371 -5.32 1 92.12 44 GLU B N 1
ATOM 4457 C CA . GLU B 1 44 ? 20.438 5.82 -5.793 1 92.12 44 GLU B CA 1
ATOM 4458 C C . GLU B 1 44 ? 19.344 4.852 -5.379 1 92.12 44 GLU B C 1
ATOM 4460 O O . GLU B 1 44 ? 18.219 5.266 -5.055 1 92.12 44 GLU B O 1
ATOM 4465 N N . LYS B 1 45 ? 19.672 3.57 -5.434 1 92.69 45 LYS B N 1
ATOM 4466 C CA . LYS B 1 45 ? 18.719 2.557 -4.992 1 92.69 45 LYS B CA 1
ATOM 4467 C C . LYS B 1 45 ? 18.359 2.742 -3.521 1 92.69 45 LYS B C 1
ATOM 4469 O O . LYS B 1 45 ? 17.172 2.693 -3.154 1 92.69 45 LYS B O 1
ATOM 4474 N N . ILE B 1 46 ? 19.375 2.984 -2.762 1 93.88 46 ILE B N 1
ATOM 4475 C CA . ILE B 1 46 ? 19.188 3.186 -1.329 1 93.88 46 ILE B CA 1
ATOM 4476 C C . ILE B 1 46 ? 18.328 4.426 -1.097 1 93.88 46 ILE B C 1
ATOM 4478 O O . ILE B 1 46 ? 17.375 4.395 -0.3 1 93.88 46 ILE B O 1
ATOM 4482 N N . ARG B 1 47 ? 18.625 5.488 -1.757 1 93.94 47 ARG B N 1
ATOM 4483 C CA . ARG B 1 47 ? 17.875 6.73 -1.604 1 93.94 47 ARG B CA 1
ATOM 4484 C C . ARG B 1 47 ? 16.406 6.539 -1.999 1 93.94 47 ARG B C 1
ATOM 4486 O O . ARG B 1 47 ? 15.508 7.086 -1.356 1 93.94 47 ARG B O 1
ATOM 4493 N N . ARG B 1 48 ? 16.203 5.777 -3.035 1 93.44 48 ARG B N 1
ATOM 4494 C CA . ARG B 1 48 ? 14.844 5.527 -3.514 1 93.44 48 ARG B CA 1
ATOM 4495 C C . ARG B 1 48 ? 14.031 4.75 -2.482 1 93.44 48 ARG B C 1
ATOM 4497 O O . ARG B 1 48 ? 12.867 5.066 -2.23 1 93.44 48 ARG B O 1
ATOM 4504 N N . VAL B 1 49 ? 14.648 3.766 -1.936 1 94.38 49 VAL B N 1
ATOM 4505 C CA . VAL B 1 49 ? 13.961 2.951 -0.936 1 94.38 49 VAL B CA 1
ATOM 4506 C C . VAL B 1 49 ? 13.727 3.773 0.33 1 94.38 49 VAL B C 1
ATOM 4508 O O . VAL B 1 49 ? 12.672 3.668 0.962 1 94.38 49 VAL B O 1
ATOM 4511 N N . GLU B 1 50 ? 14.742 4.535 0.682 1 95.5 50 GLU B N 1
ATOM 4512 C CA . GLU B 1 50 ? 14.602 5.398 1.851 1 95.5 50 GLU B CA 1
ATOM 4513 C C . GLU B 1 50 ? 13.445 6.379 1.676 1 95.5 50 GLU B C 1
ATOM 4515 O O . GLU B 1 50 ? 12.672 6.605 2.607 1 95.5 50 GLU B O 1
ATOM 4520 N N . LYS B 1 51 ? 13.328 6.918 0.558 1 93 51 LYS B N 1
ATOM 4521 C CA . LYS B 1 51 ? 12.219 7.832 0.274 1 93 51 LYS B CA 1
ATOM 4522 C C . LYS B 1 51 ? 10.875 7.109 0.335 1 93 51 LYS B C 1
ATOM 4524 O O . LYS B 1 51 ? 9.898 7.648 0.859 1 93 51 LYS B O 1
ATOM 4529 N N . ALA B 1 52 ? 10.867 5.914 -0.17 1 93.81 52 ALA B N 1
ATOM 4530 C CA . ALA B 1 52 ? 9.641 5.133 -0.173 1 93.81 52 ALA B CA 1
ATOM 4531 C C . ALA B 1 52 ? 9.219 4.766 1.247 1 93.81 52 ALA B C 1
ATOM 4533 O O . ALA B 1 52 ? 8.023 4.688 1.548 1 93.81 52 ALA B O 1
ATOM 4534 N N . SER B 1 53 ? 10.117 4.547 2.115 1 94.5 53 SER B N 1
ATOM 4535 C CA . SER B 1 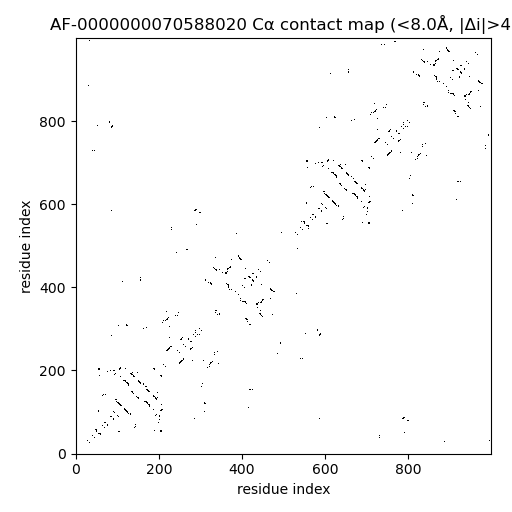53 ? 9.828 4.129 3.482 1 94.5 53 SER B CA 1
ATOM 4536 C C . SER B 1 53 ? 9.359 5.305 4.336 1 94.5 53 SER B C 1
ATOM 4538 O O . SER B 1 53 ? 8.672 5.117 5.34 1 94.5 53 SER B O 1
ATOM 4540 N N . ARG B 1 54 ? 9.852 6.438 4.055 1 92.38 54 ARG B N 1
ATOM 4541 C CA . ARG B 1 54 ? 9.5 7.699 4.695 1 92.38 54 ARG B CA 1
ATOM 4542 C C . ARG B 1 54 ? 10.156 7.82 6.066 1 92.38 54 ARG B C 1
ATOM 4544 O O . ARG B 1 54 ? 10.336 8.922 6.582 1 92.38 54 ARG B O 1
ATOM 4551 N N . ASN B 1 55 ? 10.523 6.664 6.652 1 96.25 55 ASN B N 1
ATOM 4552 C CA . ASN B 1 55 ? 10.992 6.828 8.023 1 96.25 55 ASN B CA 1
ATOM 4553 C C . ASN B 1 55 ? 12.117 5.855 8.352 1 96.25 55 ASN B C 1
ATOM 4555 O O . ASN B 1 55 ? 12.57 5.781 9.492 1 96.25 55 ASN B O 1
ATOM 4559 N N . LEU B 1 56 ? 12.578 5.094 7.402 1 97.31 56 LEU B N 1
ATOM 4560 C CA . LEU B 1 56 ? 13.711 4.207 7.621 1 97.31 56 LEU B CA 1
ATOM 4561 C C . LEU B 1 56 ? 15.023 4.91 7.293 1 97.31 56 LEU B C 1
ATOM 4563 O O . LEU B 1 56 ? 15.141 5.559 6.25 1 97.31 56 LEU B O 1
ATOM 4567 N N . PRO B 1 57 ? 16 4.781 8.164 1 97.31 57 PRO B N 1
ATOM 4568 C CA . PRO B 1 57 ? 17.328 5.324 7.855 1 97.31 57 PRO B CA 1
ATOM 4569 C C . PRO B 1 57 ? 18.172 4.359 7.035 1 97.31 57 PRO B C 1
ATOM 4571 O O . PRO B 1 57 ? 19.266 3.973 7.465 1 97.31 57 PRO B O 1
ATOM 4574 N N . MET B 1 58 ? 17.766 4.039 5.852 1 94.62 58 MET B N 1
ATOM 4575 C CA . MET B 1 58 ? 18.375 2.979 5.051 1 94.62 58 MET B CA 1
ATOM 4576 C C . MET B 1 58 ? 19.844 3.262 4.809 1 94.62 58 MET B C 1
ATOM 4578 O O . MET B 1 58 ? 20.688 2.377 4.98 1 94.62 58 MET B O 1
ATOM 4582 N N . GLY B 1 59 ? 20.172 4.516 4.328 1 93.5 59 GLY B N 1
ATOM 4583 C CA . GLY B 1 59 ? 21.562 4.855 4.082 1 93.5 59 GLY B CA 1
ATOM 4584 C C . GLY B 1 59 ? 22.438 4.695 5.309 1 93.5 59 GLY B C 1
ATOM 4585 O O . GLY B 1 59 ? 23.516 4.098 5.234 1 93.5 59 GLY B O 1
ATOM 4586 N N . PHE B 1 60 ? 21.984 5.164 6.398 1 95.94 60 PHE B N 1
ATOM 4587 C CA . PHE B 1 60 ? 22.719 5.062 7.656 1 95.94 60 PHE B CA 1
ATOM 4588 C C . PHE B 1 60 ? 22.844 3.607 8.094 1 95.94 60 PHE B C 1
ATOM 4590 O O . PHE B 1 60 ? 23.906 3.176 8.531 1 95.94 60 PHE B O 1
ATOM 4597 N N . ALA B 1 61 ? 21.766 2.848 7.996 1 93.56 61 ALA B N 1
ATOM 4598 C CA . ALA B 1 61 ? 21.75 1.449 8.422 1 93.56 61 ALA B CA 1
ATOM 4599 C C . ALA B 1 61 ? 22.734 0.619 7.613 1 93.56 61 ALA B C 1
ATOM 4601 O O . ALA B 1 61 ? 23.438 -0.235 8.164 1 93.56 61 ALA B O 1
ATOM 4602 N N . VAL B 1 62 ? 22.781 0.844 6.344 1 89.44 62 VAL B N 1
ATOM 4603 C CA . VAL B 1 62 ? 23.688 0.094 5.477 1 89.44 62 VAL B CA 1
ATOM 4604 C C . VAL B 1 62 ? 25.141 0.427 5.828 1 89.44 62 VAL B C 1
ATOM 4606 O O . VAL B 1 62 ? 25.984 -0.461 5.871 1 89.44 62 VAL B O 1
ATOM 4609 N N . ARG B 1 63 ? 25.406 1.643 6.133 1 89.75 63 ARG B N 1
ATOM 4610 C CA . ARG B 1 63 ? 26.766 2.066 6.449 1 89.75 63 ARG B CA 1
ATOM 4611 C C . ARG B 1 63 ? 27.172 1.62 7.852 1 89.75 63 ARG B C 1
ATOM 4613 O O . ARG B 1 63 ? 28.359 1.413 8.125 1 89.75 63 ARG B O 1
ATOM 4620 N N . SER B 1 64 ? 26.188 1.39 8.641 1 85.81 64 SER B N 1
ATOM 4621 C CA . SER B 1 64 ? 26.484 1.202 10.062 1 85.81 64 SER B CA 1
ATOM 4622 C C . SER B 1 64 ? 26.453 -0.275 10.445 1 85.81 64 SER B C 1
ATOM 4624 O O . SER B 1 64 ? 26.938 -0.658 11.5 1 85.81 64 SER B O 1
ATOM 4626 N N . HIS B 1 65 ? 25.875 -1.062 9.688 1 76.94 65 HIS B N 1
ATOM 4627 C CA . HIS B 1 65 ? 25.547 -2.422 10.094 1 76.94 65 HIS B CA 1
ATOM 4628 C C . HIS B 1 65 ? 26.781 -3.172 10.578 1 76.94 65 HIS B C 1
ATOM 4630 O O . HIS B 1 65 ? 26.781 -3.764 11.656 1 76.94 65 HIS B O 1
ATOM 4636 N N . MET B 1 66 ? 27.844 -3.139 9.898 1 71 66 MET B N 1
ATOM 4637 C CA . MET B 1 66 ? 29.016 -3.906 10.305 1 71 66 MET B CA 1
ATOM 4638 C C . MET B 1 66 ? 29.734 -3.225 11.461 1 71 66 MET B C 1
ATOM 4640 O O . MET B 1 66 ? 30.172 -3.887 12.406 1 71 66 MET B O 1
ATOM 4644 N N . LYS B 1 67 ? 29.766 -1.928 11.523 1 73.69 67 LYS B N 1
ATOM 4645 C CA . LYS B 1 67 ? 30.547 -1.169 12.492 1 73.69 67 LYS B CA 1
ATOM 4646 C C . LYS B 1 67 ? 29.844 -1.112 13.844 1 73.69 67 LYS B C 1
ATOM 4648 O O . LYS B 1 67 ? 30.484 -1.221 14.891 1 73.69 67 LYS B O 1
ATOM 4653 N N . LYS B 1 68 ? 28.578 -1.099 13.844 1 79 68 LYS B N 1
ATOM 4654 C CA . LYS B 1 68 ? 27.844 -0.845 15.07 1 79 68 LYS B CA 1
ATOM 4655 C C . LYS B 1 68 ? 27.281 -2.141 15.648 1 79 68 LYS B C 1
ATOM 4657 O O . LYS B 1 68 ? 26.891 -2.188 16.812 1 79 68 LYS B O 1
ATOM 4662 N N . LYS B 1 69 ? 27.203 -3.176 14.891 1 72.12 69 LYS B N 1
ATOM 4663 C CA . LYS B 1 69 ? 26.703 -4.461 15.367 1 72.12 69 LYS B CA 1
ATOM 4664 C C . LYS B 1 69 ? 27.625 -5.051 16.438 1 72.12 69 LYS B C 1
ATOM 4666 O O . LYS B 1 69 ? 27.156 -5.695 17.375 1 72.12 69 LYS B O 1
ATOM 4671 N N . MET B 1 70 ? 28.844 -4.723 16.406 1 71 70 MET B N 1
ATOM 4672 C CA . MET B 1 70 ? 29.844 -5.324 17.297 1 71 70 MET B CA 1
ATOM 4673 C C . MET B 1 70 ? 30.266 -4.34 18.375 1 71 70 MET B C 1
ATOM 4675 O O . MET B 1 70 ? 31.344 -4.484 18.969 1 71 70 MET B O 1
ATOM 4679 N N . ASN B 1 71 ? 29.25 -3.58 18.703 1 73.06 71 ASN B N 1
ATOM 4680 C CA . ASN B 1 71 ? 29.672 -2.586 19.688 1 73.06 71 ASN B CA 1
ATOM 4681 C C . ASN B 1 71 ? 29.766 -3.186 21.094 1 73.06 71 ASN B C 1
ATOM 4683 O O . ASN B 1 71 ? 29.203 -4.25 21.344 1 73.06 71 ASN B O 1
ATOM 4687 N N . ASN B 1 72 ? 30.531 -2.619 21.922 1 77.38 72 ASN B N 1
ATOM 4688 C CA . ASN B 1 72 ? 30.781 -3.139 23.266 1 77.38 72 ASN B CA 1
ATOM 4689 C C . ASN B 1 72 ? 29.766 -2.6 24.266 1 77.38 72 ASN B C 1
ATOM 4691 O O . ASN B 1 72 ? 29.969 -2.705 25.484 1 77.38 72 ASN B O 1
ATOM 4695 N N . SER B 1 73 ? 28.719 -2.1 23.75 1 79.06 73 SER B N 1
ATOM 4696 C CA . SER B 1 73 ? 27.656 -1.65 24.641 1 79.06 73 SER B CA 1
ATOM 4697 C C . SER B 1 73 ? 26.625 -2.746 24.859 1 79.06 73 SER B C 1
ATOM 4699 O O . SER B 1 73 ? 26.719 -3.822 24.266 1 79.06 73 SER B O 1
ATOM 4701 N N . CYS B 1 74 ? 25.641 -2.465 25.734 1 86.88 74 CYS B N 1
ATOM 4702 C CA . CYS B 1 74 ? 24.609 -3.447 26.016 1 86.88 74 CYS B CA 1
ATOM 4703 C C . CYS B 1 74 ? 23.5 -3.406 24.969 1 86.88 74 CYS B C 1
ATOM 4705 O O . CYS B 1 74 ? 22.656 -4.305 24.906 1 86.88 74 CYS B O 1
ATOM 4707 N N . ALA B 1 75 ? 23.484 -2.289 24.188 1 90.19 75 ALA B N 1
ATOM 4708 C CA . ALA B 1 75 ? 22.469 -2.158 23.141 1 90.19 75 ALA B CA 1
ATOM 4709 C C . ALA B 1 75 ? 23.078 -2.324 21.75 1 90.19 75 ALA B C 1
ATOM 4711 O O . ALA B 1 75 ? 23.969 -1.564 21.375 1 90.19 75 ALA B O 1
ATOM 4712 N N . HIS B 1 76 ? 22.578 -3.258 21.016 1 91.62 76 HIS B N 1
ATOM 4713 C CA . HIS B 1 76 ? 23.062 -3.52 19.672 1 91.62 76 HIS B CA 1
ATOM 4714 C C . HIS B 1 76 ? 22.219 -2.775 18.625 1 91.62 76 HIS B C 1
ATOM 4716 O O . HIS B 1 76 ? 21.016 -2.617 18.812 1 91.62 76 HIS B O 1
ATOM 4722 N N . PHE B 1 77 ? 22.938 -2.318 17.609 1 94.38 77 PHE B N 1
ATOM 4723 C CA . PHE B 1 77 ? 22.25 -1.697 16.484 1 94.38 77 PHE B CA 1
ATOM 4724 C C . PHE B 1 77 ? 21.328 -2.699 15.797 1 94.38 77 PHE B C 1
ATOM 4726 O O . PHE B 1 77 ? 21.766 -3.764 15.367 1 94.38 77 PHE B O 1
ATOM 4733 N N . PRO B 1 78 ? 20.078 -2.365 15.711 1 94.25 78 PRO B N 1
ATOM 4734 C CA . PRO B 1 78 ? 19.172 -3.373 15.164 1 94.25 78 PRO B CA 1
ATOM 4735 C C . PRO B 1 78 ? 19.297 -3.521 13.648 1 94.25 78 PRO B C 1
ATOM 4737 O O . PRO B 1 78 ? 19.516 -2.531 12.945 1 94.25 78 PRO B O 1
ATOM 4740 N N . SER B 1 79 ? 19.141 -4.742 13.18 1 92.12 79 SER B N 1
ATOM 4741 C CA . SER B 1 79 ? 19.016 -4.988 11.75 1 92.12 79 SER B CA 1
ATOM 4742 C C . SER B 1 79 ? 17.656 -4.531 11.219 1 92.12 79 SER B C 1
ATOM 4744 O O . SER B 1 79 ? 16.641 -4.699 11.891 1 92.12 79 SER B O 1
ATOM 4746 N N . MET B 1 80 ? 17.688 -4.008 10.023 1 92.31 80 MET B N 1
ATOM 4747 C CA . MET B 1 80 ? 16.438 -3.594 9.406 1 92.31 80 MET B CA 1
ATOM 4748 C C . MET B 1 80 ? 15.5 -4.785 9.219 1 92.31 80 MET B C 1
ATOM 4750 O O . MET B 1 80 ? 14.289 -4.613 9.086 1 92.31 80 MET B O 1
ATOM 4754 N N . TYR B 1 81 ? 16.031 -5.988 9.242 1 92.25 81 TYR B N 1
ATOM 4755 C CA . TYR B 1 81 ? 15.258 -7.203 9.016 1 92.25 81 TYR B CA 1
ATOM 4756 C C . TYR B 1 81 ? 14.68 -7.746 10.32 1 92.25 81 TYR B C 1
ATOM 4758 O O . TYR B 1 81 ? 13.875 -8.68 10.312 1 92.25 81 TYR B O 1
ATOM 4766 N N . ASP B 1 82 ? 15.031 -7.098 11.406 1 94 82 ASP B N 1
ATOM 4767 C CA . ASP B 1 82 ? 14.531 -7.52 12.711 1 94 82 ASP B CA 1
ATOM 4768 C C . ASP B 1 82 ? 13.492 -6.539 13.25 1 94 82 ASP B C 1
ATOM 4770 O O . ASP B 1 82 ? 12.922 -6.754 14.32 1 94 82 ASP B O 1
ATOM 4774 N N . LEU B 1 83 ? 13.297 -5.5 12.516 1 96.94 83 LEU B N 1
ATOM 4775 C CA . LEU B 1 83 ? 12.305 -4.52 12.938 1 96.94 83 LEU B CA 1
ATOM 4776 C C . LEU B 1 83 ? 10.891 -5.098 12.836 1 96.94 83 LEU B C 1
ATOM 4778 O O . LEU B 1 83 ? 10.656 -6.023 12.055 1 96.94 83 LEU B O 1
ATOM 4782 N N . HIS B 1 84 ? 10.047 -4.605 13.688 1 98.25 84 HIS B N 1
ATOM 4783 C CA . HIS B 1 84 ? 8.633 -4.957 13.625 1 98.25 84 HIS B CA 1
ATOM 4784 C C . HIS B 1 84 ? 7.836 -3.9 12.867 1 98.25 84 HIS B C 1
ATOM 4786 O O . HIS B 1 84 ? 7.531 -2.838 13.414 1 98.25 84 HIS B O 1
ATOM 4792 N N . TYR B 1 85 ? 7.496 -4.246 11.672 1 98.19 85 TYR B N 1
ATOM 4793 C CA . TYR B 1 85 ? 6.73 -3.352 10.812 1 98.19 85 TYR B CA 1
ATOM 4794 C C . TYR B 1 85 ? 5.23 -3.568 10.992 1 98.19 85 TYR B C 1
ATOM 4796 O O . TYR B 1 85 ? 4.801 -4.637 11.43 1 98.19 85 TYR B O 1
ATOM 4804 N N . ASN B 1 86 ? 4.469 -2.598 10.727 1 98.19 86 ASN B N 1
ATOM 4805 C CA . ASN B 1 86 ? 3.01 -2.648 10.75 1 98.19 86 ASN B CA 1
ATOM 4806 C C . ASN B 1 86 ? 2.398 -1.742 9.688 1 98.19 86 ASN B C 1
ATOM 4808 O O . ASN B 1 86 ? 2.719 -0.554 9.617 1 98.19 86 ASN B O 1
ATOM 4812 N N . ASN B 1 87 ? 1.573 -2.303 8.875 1 97.12 87 ASN B N 1
ATOM 4813 C CA . ASN B 1 87 ? 0.843 -1.548 7.863 1 97.12 87 ASN B CA 1
ATOM 4814 C C . ASN B 1 87 ? 1.749 -0.554 7.145 1 97.12 87 ASN B C 1
ATOM 4816 O O . ASN B 1 87 ? 1.428 0.631 7.051 1 97.12 87 ASN B O 1
ATOM 4820 N N . MET B 1 88 ? 2.883 -1.02 6.758 1 95.25 88 MET B N 1
ATOM 4821 C CA . MET B 1 88 ? 3.816 -0.386 5.832 1 95.25 88 MET B CA 1
ATOM 4822 C C . MET B 1 88 ? 4.609 0.713 6.527 1 95.25 88 MET B C 1
ATOM 4824 O O . MET B 1 88 ? 5.824 0.588 6.707 1 95.25 88 MET B O 1
ATOM 4828 N N . TYR B 1 89 ? 3.971 1.757 7.074 1 96.69 89 TYR B N 1
ATOM 4829 C CA . TYR B 1 89 ? 4.691 2.969 7.453 1 96.69 89 TYR B CA 1
ATOM 4830 C C . TYR B 1 89 ? 4.832 3.072 8.969 1 96.69 89 TYR B C 1
ATOM 4832 O O . TYR B 1 89 ? 5.254 4.105 9.484 1 96.69 89 TYR B O 1
ATOM 4840 N N . TRP B 1 90 ? 4.449 2.027 9.641 1 98.44 90 TRP B N 1
ATOM 4841 C CA . TRP B 1 90 ? 4.523 2.045 11.094 1 98.44 90 TRP B CA 1
ATOM 4842 C C . TRP B 1 90 ? 5.523 1.008 11.602 1 98.44 90 TRP B C 1
ATOM 4844 O O . TRP B 1 90 ? 5.652 -0.073 11.023 1 98.44 90 TRP B O 1
ATOM 4854 N N . GLN B 1 91 ? 6.25 1.385 12.609 1 98.69 91 GLN B N 1
ATOM 4855 C CA . GLN B 1 91 ? 7.098 0.461 13.352 1 98.69 91 GLN B CA 1
ATOM 4856 C C . GLN B 1 91 ? 6.598 0.288 14.789 1 98.69 91 GLN B C 1
ATOM 4858 O O . GLN B 1 91 ? 6.102 1.239 15.398 1 98.69 91 GLN B O 1
ATOM 4863 N N . THR B 1 92 ? 6.75 -0.921 15.352 1 98.62 92 THR B N 1
ATOM 4864 C CA . THR B 1 92 ? 6.082 -1.151 16.625 1 98.62 92 THR B CA 1
ATOM 4865 C C . THR B 1 92 ? 7.094 -1.538 17.703 1 98.62 92 THR B C 1
ATOM 4867 O O . THR B 1 92 ? 8.141 -2.105 17.406 1 98.62 92 THR B O 1
ATOM 4870 N N . VAL B 1 93 ? 6.82 -1.194 18.875 1 98.25 93 VAL B N 1
ATOM 4871 C CA . VAL B 1 93 ? 7.488 -1.683 20.078 1 98.25 93 VAL B CA 1
ATOM 4872 C C . VAL B 1 93 ? 6.445 -2.066 21.125 1 98.25 93 VAL B C 1
ATOM 4874 O O . VAL B 1 93 ? 5.441 -1.371 21.297 1 98.25 93 VAL B O 1
ATOM 4877 N N . GLU B 1 94 ? 6.641 -3.176 21.688 1 97.5 94 GLU B N 1
ATOM 4878 C CA . GLU B 1 94 ? 5.785 -3.646 22.781 1 97.5 94 GLU B CA 1
ATOM 4879 C C . GLU B 1 94 ? 6.52 -3.609 24.109 1 97.5 94 GLU B C 1
ATOM 4881 O O . GLU B 1 94 ? 7.645 -4.102 24.219 1 97.5 94 GLU B O 1
ATOM 4886 N N . THR B 1 95 ? 5.898 -2.982 25.047 1 97.69 95 THR B N 1
ATOM 4887 C CA . THR B 1 95 ? 6.406 -2.969 26.406 1 97.69 95 THR B CA 1
ATOM 4888 C C . THR B 1 95 ? 5.629 -3.951 27.281 1 97.69 95 THR B C 1
ATOM 4890 O O . THR B 1 95 ? 4.785 -4.699 26.797 1 97.69 95 THR B O 1
ATOM 4893 N N . SER B 1 96 ? 5.891 -3.938 28.547 1 97 96 SER B N 1
ATOM 4894 C CA . SER B 1 96 ? 5.234 -4.836 29.5 1 97 96 SER B CA 1
ATOM 4895 C C . SER B 1 96 ? 3.73 -4.582 29.547 1 97 96 SER B C 1
ATOM 4897 O O . SER B 1 96 ? 2.951 -5.488 29.844 1 97 96 SER B O 1
ATOM 4899 N N . ASN B 1 97 ? 3.316 -3.346 29.203 1 95.38 97 ASN B N 1
ATOM 4900 C CA . ASN B 1 97 ? 1.882 -3.094 29.281 1 95.38 97 ASN B CA 1
ATOM 4901 C C . ASN B 1 97 ? 1.444 -2.045 28.266 1 95.38 97 ASN B C 1
ATOM 4903 O O . ASN B 1 97 ? 0.603 -1.196 28.562 1 95.38 97 ASN B O 1
ATOM 4907 N N . GLY B 1 98 ? 2.082 -2.066 27.125 1 96.81 98 GLY B N 1
ATOM 4908 C CA . GLY B 1 98 ? 1.676 -1.137 26.078 1 96.81 98 GLY B CA 1
ATOM 4909 C C . GLY B 1 98 ? 2.211 -1.507 24.703 1 96.81 98 GLY B C 1
ATOM 4910 O O . GLY B 1 98 ? 3.299 -2.074 24.594 1 96.81 98 GLY B O 1
ATOM 4911 N N . LYS B 1 99 ? 1.447 -1.2 23.75 1 97.75 99 LYS B N 1
ATOM 4912 C CA . LYS B 1 99 ? 1.867 -1.34 22.359 1 97.75 99 LYS B CA 1
ATOM 4913 C C . LYS B 1 99 ? 1.979 0.022 21.672 1 97.75 99 LYS B C 1
ATOM 4915 O O . LYS B 1 99 ? 1.028 0.806 21.688 1 97.75 99 LYS B O 1
ATOM 4920 N N . PHE B 1 100 ? 3.164 0.284 21.109 1 98.56 100 PHE B N 1
ATOM 4921 C CA . PHE B 1 100 ? 3.459 1.555 20.453 1 98.56 100 PHE B CA 1
ATOM 4922 C C . PHE B 1 100 ? 3.555 1.379 18.953 1 98.56 100 PHE B C 1
ATOM 4924 O O . PHE B 1 100 ? 4.223 0.462 18.469 1 98.56 100 PHE B O 1
ATOM 4931 N N . HIS B 1 101 ? 2.855 2.172 18.234 1 98.5 101 HIS B N 1
ATOM 4932 C CA . HIS B 1 101 ? 3.037 2.314 16.797 1 98.5 101 HIS B CA 1
ATOM 4933 C C . HIS B 1 101 ? 3.721 3.635 16.453 1 98.5 101 HIS B C 1
ATOM 4935 O O . HIS B 1 101 ? 3.107 4.699 16.547 1 98.5 101 HIS B O 1
ATOM 4941 N N . LEU B 1 102 ? 4.965 3.525 16.031 1 98.81 102 LEU B N 1
ATOM 4942 C CA . LEU B 1 102 ? 5.785 4.699 15.758 1 98.81 102 LEU B CA 1
ATOM 4943 C C . LEU B 1 102 ? 5.703 5.082 14.281 1 98.81 102 LEU B C 1
ATOM 4945 O O . LEU B 1 102 ? 5.863 4.227 13.406 1 98.81 102 LEU B O 1
ATOM 4949 N N . TYR B 1 103 ? 5.457 6.383 13.984 1 98.5 103 TYR B N 1
ATOM 4950 C CA . TYR B 1 103 ? 5.258 6.844 12.609 1 98.5 103 TYR B CA 1
ATOM 4951 C C . TYR B 1 103 ? 6.5 7.555 12.086 1 98.5 103 TYR B C 1
ATOM 4953 O O . TYR B 1 103 ? 6.961 7.281 10.977 1 98.5 103 TYR B O 1
ATOM 4961 N N . GLY B 1 104 ? 7.008 8.516 12.859 1 98.44 104 GLY B N 1
ATOM 4962 C CA . GLY B 1 104 ? 8.172 9.273 12.438 1 98.44 104 GLY B CA 1
ATOM 4963 C C . GLY B 1 104 ? 8.961 9.859 13.594 1 98.44 104 GLY B C 1
ATOM 4964 O O . GLY B 1 104 ? 8.492 9.852 14.734 1 98.44 104 GLY B O 1
ATOM 4965 N N . ALA B 1 105 ? 10.219 10.312 13.312 1 98.88 105 ALA B N 1
ATOM 4966 C CA . ALA B 1 105 ? 11.102 10.984 14.266 1 98.88 105 ALA B CA 1
ATOM 4967 C C . ALA B 1 105 ? 11.695 12.25 13.664 1 98.88 105 ALA B C 1
ATOM 4969 O O . ALA B 1 105 ? 11.992 12.297 12.469 1 98.88 105 ALA B O 1
ATOM 4970 N N . TYR B 1 106 ? 11.922 13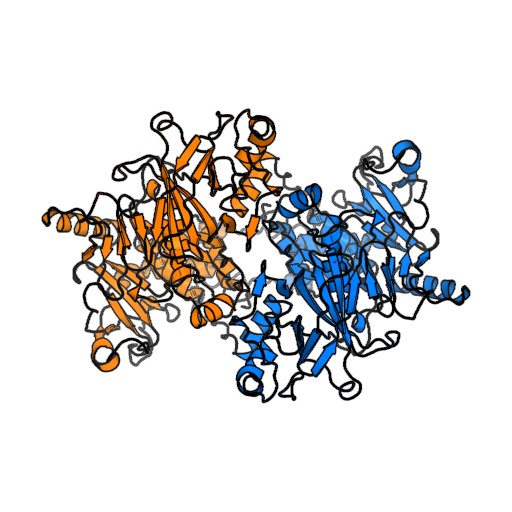.242 14.5 1 98.88 106 TYR B N 1
ATOM 4971 C CA . TYR B 1 106 ? 12.266 14.57 14.023 1 98.88 106 TYR B CA 1
ATOM 4972 C C . TYR B 1 106 ? 13.258 15.25 14.961 1 98.88 106 TYR B C 1
ATOM 4974 O O . TYR B 1 106 ? 13.078 15.234 16.188 1 98.88 106 TYR B O 1
ATOM 4982 N N . TYR B 1 107 ? 14.25 15.836 14.383 1 98.81 107 TYR B N 1
ATOM 4983 C CA . TYR B 1 107 ? 15.188 16.656 15.148 1 98.81 107 TYR B CA 1
ATOM 4984 C C . TYR B 1 107 ? 14.57 18 15.516 1 98.81 107 TYR B C 1
ATOM 4986 O O . TYR B 1 107 ? 14.062 18.703 14.648 1 98.81 107 TYR B O 1
ATOM 4994 N N . ASP B 1 108 ? 14.531 18.328 16.75 1 98.56 108 ASP B N 1
ATOM 4995 C CA . ASP B 1 108 ? 13.945 19.562 17.25 1 98.56 108 ASP B CA 1
ATOM 4996 C C . ASP B 1 108 ? 14.953 20.344 18.078 1 98.56 108 ASP B C 1
ATOM 4998 O O . ASP B 1 108 ? 15.172 20.031 19.25 1 98.56 108 ASP B O 1
ATOM 5002 N N . ASN B 1 109 ? 15.484 21.312 17.516 1 97.81 109 ASN B N 1
ATOM 5003 C CA . ASN B 1 109 ? 16.453 22.172 18.188 1 97.81 109 ASN B CA 1
ATOM 5004 C C . ASN B 1 109 ? 15.93 23.594 18.328 1 97.81 109 ASN B C 1
ATOM 5006 O O . ASN B 1 109 ? 16.703 24.547 18.312 1 97.81 109 ASN B O 1
ATOM 5010 N N . ARG B 1 110 ? 14.695 23.797 18.375 1 96.25 110 ARG B N 1
ATOM 5011 C CA . ARG B 1 110 ? 14.094 25.125 18.516 1 96.25 110 ARG B CA 1
ATOM 5012 C C . ARG B 1 110 ? 14.43 25.734 19.859 1 96.25 110 ARG B C 1
ATOM 5014 O O . ARG B 1 110 ? 14.508 25.047 20.875 1 96.25 110 ARG B O 1
ATOM 5021 N N . THR B 1 111 ? 14.461 27 19.859 1 94.19 111 THR B N 1
ATOM 5022 C CA . THR B 1 111 ? 15.016 27.734 21 1 94.19 111 THR B CA 1
ATOM 5023 C C . THR B 1 111 ? 14.062 27.672 22.188 1 94.19 111 THR B C 1
ATOM 5025 O O . THR B 1 111 ? 14.5 27.719 23.344 1 94.19 111 THR B O 1
ATOM 5028 N N . LEU B 1 112 ? 12.805 27.5 21.969 1 92.56 112 LEU B N 1
ATOM 5029 C CA . LEU B 1 112 ? 11.828 27.531 23.047 1 92.56 112 LEU B CA 1
ATOM 5030 C C . LEU B 1 112 ? 11.766 26.188 23.75 1 92.56 112 LEU B C 1
ATOM 5032 O O . LEU B 1 112 ? 11.133 26.062 24.812 1 92.56 112 LEU B O 1
ATOM 5036 N N . GLU B 1 113 ? 12.359 25.172 23.172 1 93.38 113 GLU B N 1
ATOM 5037 C CA . GLU B 1 113 ? 12.508 23.875 23.844 1 93.38 113 GLU B CA 1
ATOM 5038 C C . GLU B 1 113 ? 13.602 23.922 24.906 1 93.38 113 GLU B C 1
ATOM 5040 O O . GLU B 1 113 ? 14.781 24.031 24.578 1 93.38 113 GLU B O 1
ATOM 5045 N N . PRO B 1 114 ? 13.242 23.828 26.141 1 91.5 114 PRO B N 1
ATOM 5046 C CA . PRO B 1 114 ? 14.25 24.031 27.188 1 91.5 114 PRO B CA 1
ATOM 5047 C C . PRO B 1 114 ? 15.328 22.953 27.172 1 91.5 114 PRO B C 1
ATOM 5049 O O . PRO B 1 114 ? 16.484 23.219 27.531 1 91.5 114 PRO B O 1
ATOM 5052 N N . ASP B 1 115 ? 15 21.781 26.75 1 93.38 115 ASP B N 1
ATOM 5053 C CA . ASP B 1 115 ? 15.93 20.656 26.766 1 93.38 115 ASP B CA 1
ATOM 5054 C C . ASP B 1 115 ? 16.578 20.453 25.406 1 93.38 115 ASP B C 1
ATOM 5056 O O . ASP B 1 115 ? 17.125 19.391 25.125 1 93.38 115 ASP B O 1
ATOM 5060 N N . ARG B 1 116 ? 16.484 21.391 24.594 1 95.25 116 ARG B N 1
ATOM 5061 C CA . ARG B 1 116 ? 16.984 21.234 23.234 1 95.25 116 ARG B CA 1
ATOM 5062 C C . ARG B 1 116 ? 18.469 20.906 23.234 1 95.25 116 ARG B C 1
ATOM 5064 O O . ARG B 1 116 ? 19.203 21.312 24.141 1 95.25 116 ARG B O 1
ATOM 5071 N N . PRO B 1 117 ? 18.922 20.219 22.219 1 98.06 117 PRO B N 1
ATOM 5072 C CA . PRO B 1 117 ? 18.141 19.578 21.172 1 98.06 117 PRO B CA 1
ATOM 5073 C C . PRO B 1 117 ? 17.484 18.281 21.641 1 98.06 117 PRO B C 1
ATOM 5075 O O . PRO B 1 117 ? 17.984 17.625 22.562 1 98.06 117 PRO B O 1
ATOM 5078 N N . VAL B 1 118 ? 16.406 17.953 21.062 1 98.75 118 VAL B N 1
ATOM 5079 C CA . VAL B 1 118 ? 15.703 16.719 21.359 1 98.75 118 VAL B CA 1
ATOM 5080 C C . VAL B 1 118 ? 15.289 16.016 20.078 1 98.75 118 VAL B C 1
ATOM 5082 O O . VAL B 1 118 ? 15.359 16.609 19 1 98.75 118 VAL B O 1
ATOM 5085 N N . VAL B 1 119 ? 14.93 14.766 20.141 1 98.88 119 VAL B N 1
ATOM 5086 C CA . VAL B 1 119 ? 14.25 14.047 19.062 1 98.88 119 VAL B CA 1
ATOM 5087 C C . VAL B 1 119 ? 12.781 13.828 19.438 1 98.88 119 VAL B C 1
ATOM 5089 O O . VAL B 1 119 ? 12.484 13.312 20.516 1 98.88 119 VAL B O 1
ATOM 5092 N N . ARG B 1 120 ? 11.906 14.32 18.609 1 98.81 120 ARG B N 1
ATOM 5093 C CA . ARG B 1 120 ? 10.477 14.078 18.734 1 98.81 120 ARG B CA 1
ATOM 5094 C C . ARG B 1 120 ? 10.039 12.852 17.938 1 98.81 120 ARG B C 1
ATOM 5096 O O . ARG B 1 120 ? 10.555 12.617 16.844 1 98.81 120 ARG B O 1
ATOM 5103 N N . MET B 1 121 ? 9.125 12.086 18.469 1 98.88 121 MET B N 1
ATOM 5104 C CA . MET B 1 121 ? 8.508 11 17.703 1 98.88 121 MET B CA 1
ATOM 5105 C C . MET B 1 121 ? 6.988 11.117 17.734 1 98.88 121 MET B C 1
ATOM 5107 O O . MET B 1 121 ? 6.402 11.453 18.766 1 98.88 121 MET B O 1
ATOM 5111 N N . THR B 1 122 ? 6.352 10.977 16.594 1 98.62 122 THR B N 1
ATOM 5112 C CA . THR B 1 122 ? 4.898 10.82 16.547 1 98.62 122 THR B CA 1
ATOM 5113 C C . THR B 1 122 ? 4.504 9.352 16.656 1 98.62 122 THR B C 1
ATOM 5115 O O . THR B 1 122 ? 5.098 8.492 16 1 98.62 122 THR B O 1
ATOM 5118 N N . ALA B 1 123 ? 3.492 9.07 17.531 1 98.5 123 ALA B N 1
ATOM 5119 C CA . ALA B 1 123 ? 3.143 7.684 17.812 1 98.5 123 ALA B CA 1
ATOM 5120 C C . ALA B 1 123 ? 1.66 7.551 18.156 1 98.5 123 ALA B C 1
ATOM 5122 O O . ALA B 1 123 ? 1.025 8.516 18.578 1 98.5 123 ALA B O 1
ATOM 5123 N N . ILE B 1 124 ? 1.112 6.43 17.844 1 97.5 124 ILE B N 1
ATOM 5124 C CA . ILE B 1 124 ? -0.165 5.969 18.375 1 97.5 124 ILE B CA 1
ATOM 5125 C C . ILE B 1 124 ? 0.073 4.871 19.406 1 97.5 124 ILE B C 1
ATOM 5127 O O . ILE B 1 124 ? 0.775 3.895 19.125 1 97.5 124 ILE B O 1
ATOM 5131 N N . ILE B 1 125 ? -0.438 5.047 20.625 1 97.62 125 ILE B N 1
ATOM 5132 C CA . ILE B 1 125 ? -0.234 4.109 21.719 1 97.62 125 ILE B CA 1
ATOM 5133 C C . ILE B 1 125 ? -1.585 3.621 22.234 1 97.62 125 ILE B C 1
ATOM 5135 O O . ILE B 1 125 ? -2.531 4.402 22.359 1 97.62 125 ILE B O 1
ATOM 5139 N N . ASN B 1 126 ? -1.704 2.367 22.578 1 96.62 126 ASN B N 1
ATOM 5140 C CA . ASN B 1 126 ? -2.984 1.811 23 1 96.62 126 ASN B CA 1
ATOM 5141 C C . ASN B 1 126 ? -3.195 1.972 24.5 1 96.62 126 ASN B C 1
ATOM 5143 O O . ASN B 1 126 ? -3.834 1.131 25.141 1 96.62 126 ASN B O 1
ATOM 5147 N N . ARG B 1 127 ? -2.586 2.98 25.078 1 96.38 127 ARG B N 1
ATOM 5148 C CA . ARG B 1 127 ? -2.684 3.23 26.516 1 96.38 127 ARG B CA 1
ATOM 5149 C C . ARG B 1 127 ? -2.936 4.707 26.797 1 96.38 127 ARG B C 1
ATOM 5151 O O . ARG B 1 127 ? -2.562 5.57 26 1 96.38 127 ARG B O 1
ATOM 5158 N N . VAL B 1 128 ? -3.514 4.988 27.875 1 94.88 128 VAL B N 1
ATOM 5159 C CA . VAL B 1 128 ? -3.629 6.324 28.438 1 94.88 128 VAL B CA 1
ATOM 5160 C C . VAL B 1 128 ? -3.252 6.285 29.922 1 94.88 128 VAL B C 1
ATOM 5162 O O . VAL B 1 128 ? -3.158 5.211 30.516 1 94.88 128 VAL B O 1
ATOM 5165 N N . GLY B 1 129 ? -2.932 7.43 30.484 1 92.06 129 GLY B N 1
ATOM 5166 C CA . GLY B 1 129 ? -2.527 7.473 31.875 1 92.06 129 GLY B CA 1
ATOM 5167 C C . GLY B 1 129 ? -1.129 6.934 32.125 1 92.06 129 GLY B C 1
ATOM 5168 O O . GLY B 1 129 ? -0.197 7.27 31.375 1 92.06 129 GLY B O 1
ATOM 5169 N N . GLU B 1 130 ? -0.982 6.125 33.156 1 91.56 130 GLU B N 1
ATOM 5170 C CA . GLU B 1 130 ? 0.336 5.609 33.5 1 91.56 130 GLU B CA 1
ATOM 5171 C C . GLU B 1 130 ? 0.578 4.234 32.906 1 91.56 130 GLU B C 1
ATOM 5173 O O . GLU B 1 130 ? -0.236 3.324 33.062 1 91.56 130 GLU B O 1
ATOM 5178 N N . PHE B 1 131 ? 1.614 4.164 32.156 1 93.69 131 PHE B N 1
ATOM 5179 C CA . PHE B 1 131 ? 2.076 2.902 31.594 1 93.69 131 PHE B CA 1
ATOM 5180 C C . PHE B 1 131 ? 3.596 2.891 31.469 1 93.69 131 PHE B C 1
ATOM 5182 O O . PHE B 1 131 ? 4.266 3.83 31.906 1 93.69 131 PHE B O 1
ATOM 5189 N N . ALA B 1 132 ? 4.18 1.898 31.016 1 95.25 132 ALA B N 1
ATOM 5190 C CA . ALA B 1 132 ? 5.605 1.592 31.094 1 95.25 132 ALA B CA 1
ATOM 5191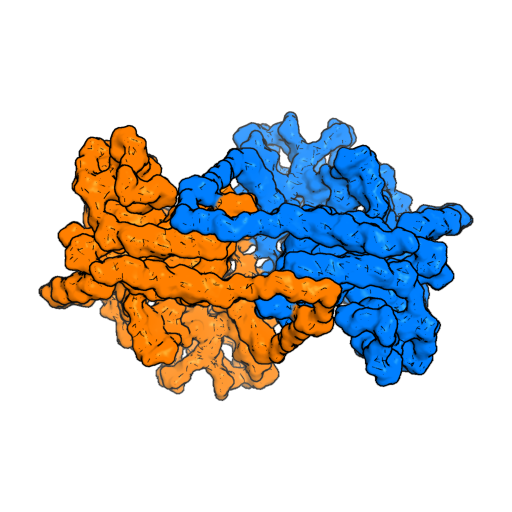 C C . ALA B 1 132 ? 6.445 2.762 30.578 1 95.25 132 ALA B C 1
ATOM 5193 O O . ALA B 1 132 ? 6.133 3.357 29.547 1 95.25 132 ALA B O 1
ATOM 5194 N N . GLN B 1 133 ? 7.414 3.051 31.391 1 96.5 133 GLN B N 1
ATOM 5195 C CA . GLN B 1 133 ? 8.406 4.023 30.953 1 96.5 133 GLN B CA 1
ATOM 5196 C C . GLN B 1 133 ? 9.266 3.461 29.812 1 96.5 133 GLN B C 1
ATOM 5198 O O . GLN B 1 133 ? 9.57 2.268 29.797 1 96.5 133 GLN B O 1
ATOM 5203 N N . THR B 1 134 ? 9.625 4.336 28.891 1 98.44 134 THR B N 1
ATOM 5204 C CA . THR B 1 134 ? 10.445 3.912 27.766 1 98.44 134 THR B CA 1
ATOM 5205 C C . THR B 1 134 ? 11.734 4.719 27.703 1 98.44 134 THR B C 1
ATOM 5207 O O . THR B 1 134 ? 11.891 5.715 28.422 1 98.44 134 THR B O 1
ATOM 5210 N N . ASN B 1 135 ? 12.648 4.18 26.969 1 98.5 135 ASN B N 1
ATOM 5211 C CA . ASN B 1 135 ? 13.969 4.773 26.766 1 98.5 135 ASN B CA 1
ATOM 5212 C C . ASN B 1 135 ? 14.312 4.895 25.281 1 98.5 135 ASN B C 1
ATOM 5214 O O . ASN B 1 135 ? 13.844 4.098 24.469 1 98.5 135 ASN B O 1
ATOM 5218 N N . CYS B 1 136 ? 15.133 5.887 25.031 1 98.69 136 CYS B N 1
ATOM 5219 C CA . CYS B 1 136 ? 15.586 6.109 23.656 1 98.69 136 CYS B CA 1
ATOM 5220 C C . CYS B 1 136 ? 17.016 5.617 23.469 1 98.69 136 CYS B C 1
ATOM 5222 O O . CYS B 1 136 ? 17.875 5.82 24.344 1 98.69 136 CYS B O 1
ATOM 5224 N N . GLN B 1 137 ? 17.25 4.867 22.469 1 98.19 137 GLN B N 1
ATOM 5225 C CA . GLN B 1 137 ? 18.578 4.617 21.922 1 98.19 137 GLN B CA 1
ATOM 5226 C C . GLN B 1 137 ? 18.875 5.531 20.734 1 98.19 137 GLN B C 1
ATOM 5228 O O . GLN B 1 137 ? 18.375 5.305 19.625 1 98.19 137 GLN B O 1
ATOM 5233 N N . ILE B 1 138 ? 19.688 6.539 20.953 1 98.31 138 ILE B N 1
ATOM 5234 C CA . ILE B 1 138 ? 19.938 7.562 19.938 1 98.31 138 ILE B CA 1
ATOM 5235 C C . ILE B 1 138 ? 21.25 7.254 19.219 1 98.31 138 ILE B C 1
ATOM 5237 O O . ILE B 1 138 ? 22.297 7.133 19.859 1 98.31 138 ILE B O 1
ATOM 5241 N N . TRP B 1 139 ? 21.188 7.172 17.891 1 97.19 139 TRP B N 1
ATOM 5242 C CA . TRP B 1 139 ? 22.328 6.727 17.094 1 97.19 139 TRP B CA 1
ATOM 5243 C C . TRP B 1 139 ? 22.922 7.883 16.297 1 97.19 139 TRP B C 1
ATOM 5245 O O . TRP B 1 139 ? 22.203 8.602 15.602 1 97.19 139 TRP B O 1
ATOM 5255 N N . PHE B 1 140 ? 24.25 8.031 16.422 1 96.56 140 PHE B N 1
ATOM 5256 C CA . PHE B 1 140 ? 25 9.062 15.719 1 96.56 140 PHE B CA 1
ATOM 5257 C C . PHE B 1 140 ? 25.953 8.445 14.703 1 96.56 140 PHE B C 1
ATOM 5259 O O . PHE B 1 140 ? 26.391 7.305 14.867 1 96.56 140 PHE B O 1
ATOM 5266 N N . GLU B 1 141 ? 26.203 9.117 13.578 1 93.06 141 GLU B N 1
ATOM 5267 C CA . GLU B 1 141 ? 27.016 8.641 12.461 1 93.06 141 GLU B CA 1
ATOM 5268 C C . GLU B 1 141 ? 28.375 8.141 12.938 1 93.06 141 GLU B C 1
ATOM 5270 O O . GLU B 1 141 ? 28.797 7.031 12.594 1 93.06 141 GLU B O 1
ATOM 5275 N N . ASP B 1 142 ? 29.078 8.773 13.805 1 88.75 142 ASP B N 1
ATOM 5276 C CA . ASP B 1 142 ? 30.469 8.461 14.094 1 88.75 142 ASP B CA 1
ATOM 5277 C C . ASP B 1 142 ? 30.625 7.867 15.5 1 88.75 142 ASP B C 1
ATOM 5279 O O . ASP B 1 142 ? 31.734 7.797 16.031 1 88.75 142 ASP B O 1
ATOM 5283 N N . LEU B 1 143 ? 29.5 7.402 15.977 1 92.19 143 LEU B N 1
ATOM 5284 C CA . LEU B 1 143 ? 29.562 6.742 17.281 1 92.19 143 LEU B CA 1
ATOM 5285 C C . LEU B 1 143 ? 29.156 5.281 17.156 1 92.19 143 LEU B C 1
ATOM 5287 O O . LEU B 1 143 ? 28.125 4.969 16.531 1 92.19 143 LEU B O 1
ATOM 5291 N N . GLU B 1 144 ? 29.828 4.426 17.766 1 89.94 144 GLU B N 1
ATOM 5292 C CA . GLU B 1 144 ? 29.562 2.99 17.688 1 89.94 144 GLU B CA 1
ATOM 5293 C C . GLU B 1 144 ? 28.422 2.594 18.609 1 89.94 144 GLU B C 1
ATOM 5295 O O . GLU B 1 144 ? 27.703 1.634 18.344 1 89.94 144 GLU B O 1
ATOM 5300 N N . LYS B 1 145 ? 28.391 3.365 19.656 1 92.62 145 LYS B N 1
ATOM 5301 C CA . LYS B 1 145 ? 27.359 3.072 20.656 1 92.62 145 LYS B CA 1
ATOM 5302 C C . LYS B 1 145 ? 26.266 4.129 20.625 1 92.62 145 LYS B C 1
ATOM 5304 O O . LYS B 1 145 ? 26.516 5.297 20.328 1 92.62 145 LYS B O 1
ATOM 5309 N N . PRO B 1 146 ? 25.062 3.678 20.969 1 95.31 146 PRO B N 1
ATOM 5310 C CA . PRO B 1 146 ? 24 4.691 21.078 1 95.31 146 PRO B CA 1
ATOM 5311 C C . PRO B 1 146 ? 24.125 5.527 22.344 1 95.31 146 PRO B C 1
ATOM 5313 O O . PRO B 1 146 ? 24.781 5.113 23.312 1 95.31 146 PRO B O 1
ATOM 5316 N N . VAL B 1 147 ? 23.562 6.645 22.297 1 96.31 147 VAL B N 1
ATOM 5317 C CA . VAL B 1 147 ? 23.359 7.477 23.484 1 96.31 147 VAL B CA 1
ATOM 5318 C C . VAL B 1 147 ? 21.984 7.227 24.078 1 96.31 147 VAL B C 1
ATOM 5320 O O . VAL B 1 147 ? 20.984 7.199 23.344 1 96.31 147 VAL B O 1
ATOM 5323 N N . PHE B 1 148 ? 21.922 7.078 25.375 1 96.69 148 PHE B N 1
ATOM 5324 C CA . PHE B 1 148 ? 20.672 6.711 26.031 1 96.69 148 PHE B CA 1
ATOM 5325 C C . PHE B 1 148 ? 20.016 7.93 26.672 1 96.69 148 PHE B C 1
ATOM 5327 O O . PHE B 1 148 ? 20.703 8.82 27.172 1 96.69 148 PHE B O 1
ATOM 5334 N N . SER B 1 149 ? 18.734 7.961 26.625 1 97.25 149 SER B N 1
ATOM 5335 C CA . SER B 1 149 ? 17.938 8.953 27.359 1 97.25 149 SER B CA 1
ATOM 5336 C C . SER B 1 149 ? 16.562 8.422 27.703 1 97.25 149 SER B C 1
ATOM 5338 O O . SER B 1 149 ? 15.992 7.625 26.938 1 97.25 149 SER B O 1
ATOM 5340 N N . GLU B 1 150 ? 16.047 8.852 28.828 1 97.44 150 GLU B N 1
ATOM 5341 C CA . GLU B 1 150 ? 14.672 8.523 29.156 1 97.44 150 GLU B CA 1
ATOM 5342 C C . GLU B 1 150 ? 13.695 9.281 28.25 1 97.44 150 GLU B C 1
ATOM 5344 O O . GLU B 1 150 ? 13.898 10.461 27.969 1 97.44 150 GLU B O 1
ATOM 5349 N N . ALA B 1 151 ? 12.688 8.578 27.844 1 98.12 151 ALA B N 1
ATOM 5350 C CA . ALA B 1 151 ? 11.695 9.203 26.969 1 98.12 151 ALA B CA 1
ATOM 5351 C C . ALA B 1 151 ? 10.555 9.812 27.781 1 98.12 151 ALA B C 1
ATOM 5353 O O . ALA B 1 151 ? 10.125 9.234 28.797 1 98.12 151 ALA B O 1
ATOM 5354 N N . SER B 1 152 ? 10.156 10.953 27.438 1 97.44 152 SER B N 1
ATOM 5355 C CA . SER B 1 152 ? 8.906 11.523 27.922 1 97.44 152 SER B CA 1
ATOM 5356 C C . SER B 1 152 ? 7.848 11.555 26.828 1 97.44 152 SER B C 1
ATOM 5358 O O . SER B 1 152 ? 8.164 11.336 25.656 1 97.44 152 SER B O 1
ATOM 5360 N N . ARG B 1 153 ? 6.598 11.703 27.203 1 97.44 153 ARG B N 1
ATOM 5361 C CA . ARG B 1 153 ? 5.535 11.703 26.203 1 97.44 153 ARG B CA 1
ATOM 5362 C C . ARG B 1 153 ? 4.383 12.609 26.625 1 97.44 153 ARG B C 1
ATOM 5364 O O . ARG B 1 153 ? 4.16 12.82 27.812 1 97.44 153 ARG B O 1
ATOM 5371 N N . VAL B 1 154 ? 3.717 13.141 25.703 1 95.88 154 VAL B N 1
ATOM 5372 C CA . VAL B 1 154 ? 2.498 13.906 25.953 1 95.88 154 VAL B CA 1
ATOM 5373 C C . VAL B 1 154 ? 1.388 13.43 25.016 1 95.88 154 VAL B C 1
ATOM 5375 O O . VAL B 1 154 ? 1.64 13.117 23.859 1 95.88 154 VAL B O 1
ATOM 5378 N N . LEU B 1 155 ? 0.206 13.258 25.562 1 96.31 155 LEU B N 1
ATOM 5379 C CA . LEU B 1 155 ? -0.979 12.914 24.781 1 96.31 155 LEU B CA 1
ATOM 5380 C C . LEU B 1 155 ? -1.467 14.117 23.984 1 96.31 155 LEU B C 1
ATOM 5382 O O . LEU B 1 155 ? -1.656 15.203 24.531 1 96.31 155 LEU B O 1
ATOM 5386 N N . VAL B 1 156 ? -1.625 14 22.703 1 95.62 156 VAL B N 1
ATOM 5387 C CA . VAL B 1 156 ? -2.148 15.078 21.875 1 95.62 156 VAL B CA 1
ATOM 5388 C C . VAL B 1 156 ? -3.641 14.867 21.625 1 95.62 156 VAL B C 1
ATOM 5390 O O . VAL B 1 156 ? -4.07 14.688 20.484 1 95.62 156 VAL B O 1
ATOM 5393 N N . TRP B 1 157 ? -4.344 14.883 22.688 1 92.62 157 TRP B N 1
ATOM 5394 C CA . TRP B 1 157 ? -5.781 14.633 22.734 1 92.62 157 TRP B CA 1
ATOM 5395 C C . TRP B 1 157 ? -6.375 15.102 24.062 1 92.62 157 TRP B C 1
ATOM 5397 O O . TRP B 1 157 ? -5.672 15.188 25.062 1 92.62 157 TRP B O 1
ATOM 5407 N N . TYR B 1 158 ? -7.652 15.484 24 1 90.5 158 TYR B N 1
ATOM 5408 C CA . TYR B 1 158 ? -8.344 15.812 25.25 1 90.5 158 TYR B CA 1
ATOM 5409 C C . TYR B 1 158 ? -9.289 14.688 25.656 1 90.5 158 TYR B C 1
ATOM 5411 O O . TYR B 1 158 ? -10.031 14.164 24.812 1 90.5 158 TYR B O 1
ATOM 5419 N N . LYS B 1 159 ? -9.312 14.406 26.891 1 88.75 159 LYS B N 1
ATOM 5420 C CA . LYS B 1 159 ? -10.148 13.336 27.422 1 88.75 159 LYS B CA 1
ATOM 5421 C C . LYS B 1 159 ? -11.625 13.586 27.109 1 88.75 159 LYS B C 1
ATOM 5423 O O . LYS B 1 159 ? -12.383 12.648 26.859 1 88.75 159 LYS B O 1
ATOM 5428 N N . GLU B 1 160 ? -12.023 14.836 27.078 1 88.69 160 GLU B N 1
ATOM 5429 C CA . GLU B 1 160 ? -13.414 15.242 26.875 1 88.69 160 GLU B CA 1
ATOM 5430 C C . GLU B 1 160 ? -13.906 14.891 25.484 1 88.69 160 GLU B C 1
ATOM 5432 O O . GLU B 1 160 ? -15.109 14.836 25.234 1 88.69 160 GLU B O 1
ATOM 5437 N N . TRP B 1 161 ? -12.961 14.633 24.641 1 87.62 161 TRP B N 1
ATOM 5438 C CA . TRP B 1 161 ? -13.344 14.352 23.25 1 87.62 161 TRP B CA 1
ATOM 5439 C C . TRP B 1 161 ? -13.68 12.875 23.078 1 87.62 161 TRP B C 1
ATOM 5441 O O . TRP B 1 161 ? -14.125 12.453 22.016 1 87.62 161 TRP B O 1
ATOM 5451 N N . GLY B 1 162 ? -13.43 12.078 24.094 1 85.69 162 GLY B N 1
ATOM 5452 C CA . GLY B 1 162 ? -13.781 10.672 24.062 1 85.69 162 GLY B CA 1
ATOM 5453 C C . GLY B 1 162 ? -12.656 9.781 23.562 1 85.69 162 GLY B C 1
ATOM 5454 O O . GLY B 1 162 ? -11.555 10.266 23.281 1 85.69 162 GLY B O 1
ATOM 5455 N N . HIS B 1 163 ? -12.898 8.414 23.641 1 85.69 163 HIS B N 1
ATOM 5456 C CA . HIS B 1 163 ? -11.93 7.402 23.234 1 85.69 163 HIS B CA 1
ATOM 5457 C C . HIS B 1 163 ? -10.648 7.504 24.047 1 85.69 163 HIS B C 1
ATOM 5459 O O . HIS B 1 163 ? -9.547 7.484 23.5 1 85.69 163 HIS B O 1
ATOM 5465 N N . TYR B 1 164 ? -10.883 7.781 25.25 1 88.56 164 TYR B N 1
ATOM 5466 C CA . TYR B 1 164 ? -9.789 7.93 26.203 1 88.56 164 TYR B CA 1
ATOM 5467 C C . TYR B 1 164 ? -9.734 6.75 27.156 1 88.56 164 TYR B C 1
ATOM 5469 O O . TYR B 1 164 ? -9.914 6.918 28.359 1 88.56 164 TYR B O 1
ATOM 5477 N N . ASN B 1 165 ? -9.539 5.578 26.609 1 90.56 165 ASN B N 1
ATOM 5478 C CA . ASN B 1 165 ? -9.43 4.352 27.391 1 90.56 165 ASN B CA 1
ATOM 5479 C C . ASN B 1 165 ? -8.203 3.533 26.984 1 90.56 165 ASN B C 1
ATOM 5481 O O . ASN B 1 165 ? -7.656 3.732 25.891 1 90.56 165 ASN B O 1
ATOM 5485 N N . ASN B 1 166 ? -7.859 2.723 27.953 1 91.88 166 ASN B N 1
ATOM 5486 C CA . ASN B 1 166 ? -6.879 1.718 27.562 1 91.88 166 ASN B CA 1
ATOM 5487 C C . ASN B 1 166 ? -7.398 0.837 26.422 1 91.88 166 ASN B C 1
ATOM 5489 O O . ASN B 1 166 ? -8.586 0.515 26.375 1 91.88 166 ASN B O 1
ATOM 5493 N N . HIS B 1 167 ? -6.59 0.53 25.469 1 89.88 167 HIS B N 1
ATOM 5494 C CA . HIS B 1 167 ? -6.855 -0.296 24.297 1 89.88 167 HIS B CA 1
ATOM 5495 C C . HIS B 1 167 ? -7.375 0.545 23.125 1 89.88 167 HIS B C 1
ATOM 5497 O O . HIS B 1 167 ? -7.512 0.048 22.016 1 89.88 167 HIS B O 1
ATOM 5503 N N . ASP B 1 168 ? -7.688 1.869 23.516 1 92.06 168 ASP B N 1
ATOM 5504 C CA . ASP B 1 168 ? -7.887 2.797 22.406 1 92.06 168 ASP B CA 1
ATOM 5505 C C . ASP B 1 168 ? -6.551 3.207 21.781 1 92.06 168 ASP B C 1
ATOM 5507 O O . ASP B 1 168 ? -5.496 3.02 22.391 1 92.06 168 ASP B O 1
ATOM 5511 N N . LEU B 1 169 ? -6.613 3.621 20.656 1 94.25 169 LEU B N 1
ATOM 5512 C CA . LEU B 1 169 ? -5.426 4.102 19.969 1 94.25 169 LEU B CA 1
ATOM 5513 C C . LEU B 1 169 ? -5.285 5.613 20.109 1 94.25 169 LEU B C 1
ATOM 5515 O O . LEU B 1 169 ? -6.031 6.375 19.484 1 94.25 169 LEU B O 1
ATOM 5519 N N . ASN B 1 170 ? -4.309 6.008 20.891 1 95.31 170 ASN B N 1
ATOM 5520 C CA . ASN B 1 170 ? -4.164 7.406 21.281 1 95.31 170 ASN B CA 1
ATOM 5521 C C . ASN B 1 170 ? -2.91 8.031 20.688 1 95.31 170 ASN B C 1
ATOM 5523 O O . ASN B 1 170 ? -1.841 7.422 20.703 1 95.31 170 ASN B O 1
ATOM 5527 N N . PRO B 1 171 ? -3.053 9.25 20.172 1 96.56 171 PRO B N 1
ATOM 5528 C CA . PRO B 1 171 ? -1.893 9.914 19.562 1 96.56 171 PRO B CA 1
ATOM 5529 C C . PRO B 1 171 ? -0.988 10.578 20.609 1 96.56 171 PRO B C 1
ATOM 5531 O O . PRO B 1 171 ? -1.474 11.273 21.5 1 96.56 171 PRO B O 1
ATOM 5534 N N . TYR B 1 172 ? 0.287 10.383 20.516 1 97.69 172 TYR B N 1
ATOM 5535 C CA . TYR B 1 172 ? 1.277 10.922 21.438 1 97.69 172 TYR B CA 1
ATOM 5536 C C . TYR B 1 172 ? 2.439 11.555 20.672 1 97.69 172 TYR B C 1
ATOM 5538 O O . TYR B 1 172 ? 2.717 11.188 19.531 1 97.69 172 TYR B O 1
ATOM 5546 N N . ILE B 1 173 ? 3.043 12.523 21.281 1 98.31 173 ILE B N 1
ATOM 5547 C CA . ILE B 1 173 ? 4.391 12.961 20.922 1 98.31 173 ILE B CA 1
ATOM 5548 C C . ILE B 1 173 ? 5.379 12.492 21.984 1 98.31 173 ILE B C 1
ATOM 5550 O O . ILE B 1 173 ? 5.207 12.781 23.172 1 98.31 173 ILE B O 1
ATOM 5554 N N . ILE B 1 174 ? 6.344 11.742 21.547 1 98.69 174 ILE B N 1
ATOM 5555 C CA . ILE B 1 174 ? 7.395 11.242 22.438 1 98.69 174 ILE B CA 1
ATOM 5556 C C . ILE B 1 174 ? 8.648 12.109 22.281 1 98.69 174 ILE B C 1
ATOM 5558 O O . ILE B 1 174 ? 8.984 12.531 21.172 1 98.69 174 ILE B O 1
ATOM 5562 N N . THR B 1 175 ? 9.336 12.359 23.391 1 98.69 175 THR B N 1
ATOM 5563 C CA . THR B 1 175 ? 10.508 13.219 23.375 1 98.69 175 THR B CA 1
ATOM 5564 C C . THR B 1 175 ? 11.727 12.484 23.938 1 98.69 175 THR B C 1
ATOM 5566 O O . THR B 1 175 ? 11.672 11.922 25.031 1 98.69 175 THR B O 1
ATOM 5569 N N . CYS B 1 176 ? 12.781 12.445 23.203 1 98.62 176 CYS B N 1
ATOM 5570 C CA . CYS B 1 176 ? 14.086 11.938 23.609 1 98.62 176 CYS B CA 1
ATOM 5571 C C . CYS B 1 176 ? 15.102 13.062 23.75 1 98.62 176 CYS B C 1
ATOM 5573 O O . CYS B 1 176 ? 15.555 13.625 22.75 1 98.62 176 CYS B O 1
ATOM 5575 N N . LYS B 1 177 ? 15.562 13.305 24.891 1 98.06 177 LYS B N 1
ATOM 5576 C CA . LYS B 1 177 ? 16.531 14.359 25.141 1 98.06 177 LYS B CA 1
ATOM 5577 C C . LYS B 1 177 ? 17.938 13.938 24.703 1 98.06 177 LYS B C 1
ATOM 5579 O O . LYS B 1 177 ? 18.344 12.797 24.953 1 98.06 177 LYS B O 1
ATOM 5584 N N . ILE B 1 178 ? 18.516 14.789 24.016 1 98.38 178 ILE B N 1
ATOM 5585 C CA . ILE B 1 178 ? 19.922 14.562 23.719 1 98.38 178 ILE B CA 1
ATOM 5586 C C . ILE B 1 178 ? 20.797 15.102 24.844 1 98.38 178 ILE B C 1
ATOM 5588 O O . ILE B 1 178 ? 20.734 16.297 25.156 1 98.38 178 ILE B O 1
ATOM 5592 N N . PRO B 1 179 ? 21.594 14.297 25.422 1 96.94 179 PRO B N 1
ATOM 5593 C CA . PRO B 1 179 ? 22.406 14.742 26.547 1 96.94 179 PRO B CA 1
ATOM 5594 C C . PRO B 1 179 ? 23.359 15.875 26.188 1 96.94 179 PRO B C 1
ATOM 5596 O O . PRO B 1 179 ? 23.766 15.984 25.031 1 96.94 179 PRO B O 1
ATOM 5599 N N . ALA B 1 180 ? 23.828 16.562 27.172 1 95.69 180 ALA B N 1
ATOM 5600 C CA . ALA B 1 180 ? 24.672 17.75 27 1 95.69 180 ALA B CA 1
ATOM 5601 C C . ALA B 1 180 ? 25.953 17.406 26.25 1 95.69 180 ALA B C 1
ATOM 5603 O O . ALA B 1 180 ? 26.453 18.219 25.453 1 95.69 180 ALA B O 1
ATOM 5604 N N . SER B 1 181 ? 26.469 16.281 26.453 1 95.38 181 SER B N 1
ATOM 5605 C CA . SER B 1 181 ? 27.75 15.859 25.875 1 95.38 181 SER B CA 1
ATOM 5606 C C . SER B 1 181 ? 27.641 15.672 24.375 1 95.38 181 SER B C 1
ATOM 5608 O O . SER B 1 181 ? 28.656 15.641 23.672 1 95.38 181 SER B O 1
ATOM 5610 N N . HIS B 1 182 ? 26.406 15.578 23.875 1 96.94 182 HIS B N 1
ATOM 5611 C CA . HIS B 1 182 ? 26.234 15.258 22.469 1 96.94 182 HIS B CA 1
ATOM 5612 C C . HIS B 1 182 ? 25.375 16.312 21.766 1 96.94 182 HIS B C 1
ATOM 5614 O O . HIS B 1 182 ? 24.859 16.062 20.672 1 96.94 182 HIS B O 1
ATOM 5620 N N . ARG B 1 183 ? 25.219 17.453 22.312 1 94.94 183 ARG B N 1
ATOM 5621 C CA . ARG B 1 183 ? 24.312 18.484 21.812 1 94.94 183 ARG B CA 1
ATOM 5622 C C . ARG B 1 183 ? 24.812 19.031 20.484 1 94.94 183 ARG B C 1
ATOM 5624 O O . ARG B 1 183 ? 24.031 19.578 19.703 1 94.94 183 ARG B O 1
ATOM 5631 N N . GLY B 1 184 ? 26.031 18.891 20.203 1 94.69 184 GLY B N 1
ATOM 5632 C CA . GLY B 1 184 ? 26.594 19.438 18.969 1 94.69 184 GLY B CA 1
ATOM 5633 C C . GLY B 1 184 ? 26.453 18.484 17.781 1 94.69 184 GLY B C 1
ATOM 5634 O O . GLY B 1 184 ? 26.766 18.859 16.656 1 94.69 184 GLY B O 1
ATOM 5635 N N . LEU B 1 185 ? 25.906 17.312 18.016 1 96.88 185 LEU B N 1
ATOM 5636 C CA . LEU B 1 185 ? 25.75 16.312 16.969 1 96.88 185 LEU B CA 1
ATOM 5637 C C . LEU B 1 185 ? 24.281 16.156 16.594 1 96.88 185 LEU B C 1
ATOM 5639 O O . LEU B 1 185 ? 23.391 16.375 17.422 1 96.88 185 LEU B O 1
ATOM 5643 N N . VAL B 1 186 ? 24.047 15.844 15.344 1 97.75 186 VAL B N 1
ATOM 5644 C CA . VAL B 1 186 ? 22.688 15.531 14.883 1 97.75 186 VAL B CA 1
ATOM 5645 C C . VAL B 1 186 ? 22.516 14.023 14.75 1 97.75 186 VAL B C 1
ATOM 5647 O O . VAL B 1 186 ? 23.234 13.375 13.992 1 97.75 186 VAL B O 1
ATOM 5650 N N . PRO B 1 187 ? 21.672 13.469 15.484 1 98.38 187 PRO B N 1
ATOM 5651 C CA . PRO B 1 187 ? 21.484 12.023 15.383 1 98.38 187 PRO B CA 1
ATOM 5652 C C . PRO B 1 187 ? 20.938 11.594 14.023 1 98.38 187 PRO B C 1
ATOM 5654 O O . PRO B 1 187 ? 20.188 12.344 13.391 1 98.38 187 PRO B O 1
ATOM 5657 N N . GLN B 1 188 ? 21.266 10.352 13.633 1 98 188 GLN B N 1
ATOM 5658 C CA . GLN B 1 188 ? 20.812 9.805 12.352 1 98 188 GLN B CA 1
ATOM 5659 C C . GLN B 1 188 ? 19.562 8.945 12.531 1 98 188 GLN B C 1
ATOM 5661 O O . GLN B 1 188 ? 18.734 8.852 11.617 1 98 188 GLN B O 1
ATOM 5666 N N . ALA B 1 189 ? 19.438 8.336 13.672 1 98.44 189 ALA B N 1
ATOM 5667 C CA . ALA B 1 189 ? 18.328 7.418 13.938 1 98.44 189 ALA B CA 1
ATOM 5668 C C . ALA B 1 189 ? 18.031 7.332 15.43 1 98.44 189 ALA B C 1
ATOM 5670 O O . ALA B 1 189 ? 18.828 7.766 16.25 1 98.44 189 ALA B O 1
ATOM 5671 N N . VAL B 1 190 ? 16.875 6.824 15.75 1 98.81 190 VAL B N 1
ATOM 5672 C CA . VAL B 1 190 ? 16.484 6.641 17.141 1 98.81 190 VAL B CA 1
ATOM 5673 C C . VAL B 1 190 ? 15.609 5.395 17.266 1 98.81 190 VAL B C 1
ATOM 5675 O O . VAL B 1 190 ? 14.836 5.074 16.359 1 98.81 190 VAL B O 1
ATOM 5678 N N . SER B 1 191 ? 15.773 4.676 18.328 1 98.62 191 SER B N 1
ATOM 5679 C CA . SER B 1 191 ? 14.906 3.561 18.703 1 98.62 191 SER B CA 1
ATOM 5680 C C . SER B 1 191 ? 14.266 3.793 20.062 1 98.62 191 SER B C 1
ATOM 5682 O O . SER B 1 191 ? 14.844 4.465 20.922 1 98.62 191 SER B O 1
ATOM 5684 N N . LEU B 1 192 ? 13.094 3.338 20.188 1 98.88 192 LEU B N 1
ATOM 5685 C CA . LEU B 1 192 ? 12.383 3.348 21.453 1 98.88 192 LEU B CA 1
ATOM 5686 C C . LEU B 1 192 ? 12.312 1.945 22.047 1 98.88 192 LEU B C 1
ATOM 5688 O O . LEU B 1 192 ? 11.969 0.987 21.359 1 98.88 192 LEU B O 1
ATOM 5692 N N . VAL B 1 193 ? 12.703 1.843 23.359 1 98.62 193 VAL B N 1
ATOM 5693 C CA . VAL B 1 193 ? 12.703 0.564 24.062 1 98.62 193 VAL B CA 1
ATOM 5694 C C . VAL B 1 193 ? 12.172 0.751 25.484 1 98.62 193 VAL B C 1
ATOM 5696 O O . VAL B 1 193 ? 12.117 1.876 25.984 1 98.62 193 VAL B O 1
ATOM 5699 N N . GLU B 1 194 ? 11.742 -0.351 26.109 1 98.31 194 GLU B N 1
ATOM 5700 C CA . GLU B 1 194 ? 11.328 -0.254 27.5 1 98.31 194 GLU B CA 1
ATOM 5701 C C . GLU B 1 194 ? 12.531 -0.12 28.438 1 98.31 194 GLU B C 1
ATOM 5703 O O . GLU B 1 194 ? 12.562 0.751 29.297 1 98.31 194 GLU B O 1
ATOM 5708 N N . ARG B 1 195 ? 13.586 -1.028 28.281 1 96.94 195 ARG B N 1
ATOM 5709 C CA . ARG B 1 195 ? 14.852 -0.938 29.016 1 96.94 195 ARG B CA 1
ATOM 5710 C C . ARG B 1 195 ? 15.984 -0.512 28.094 1 96.94 195 ARG B C 1
ATOM 5712 O O . ARG B 1 195 ? 16.062 -0.951 26.938 1 96.94 195 ARG B O 1
ATOM 5719 N N . PRO B 1 196 ? 16.828 0.259 28.547 1 96.06 196 PRO B N 1
ATOM 5720 C CA . PRO B 1 196 ? 17.844 0.869 27.688 1 96.06 196 PRO B CA 1
ATOM 5721 C C . PRO B 1 196 ? 18.609 -0.157 26.859 1 96.06 196 PRO B C 1
ATOM 5723 O O . PRO B 1 196 ? 18.953 0.115 25.703 1 96.06 196 PRO B O 1
ATOM 5726 N N . CYS B 1 197 ? 18.781 -1.396 27.391 1 95.5 197 CYS B N 1
ATOM 5727 C CA . CYS B 1 197 ? 19.641 -2.367 26.734 1 95.5 197 CYS B CA 1
ATOM 5728 C C . CYS B 1 197 ? 18.828 -3.404 25.969 1 95.5 197 CYS B C 1
ATOM 5730 O O . CYS B 1 197 ? 19.359 -4.406 25.5 1 95.5 197 CYS B O 1
ATOM 5732 N N . ASP B 1 198 ? 17.5 -3.182 25.844 1 96.75 198 ASP B N 1
ATOM 5733 C CA . ASP B 1 198 ? 16.672 -4.082 25.031 1 96.75 198 ASP B CA 1
ATOM 5734 C C . ASP B 1 198 ? 17.094 -4.039 23.562 1 96.75 198 ASP B C 1
ATOM 5736 O O . ASP B 1 198 ? 17.531 -2.998 23.078 1 96.75 198 ASP B O 1
ATOM 5740 N N . TYR B 1 199 ? 17.078 -5.18 22.891 1 96.25 199 TYR B N 1
ATOM 5741 C CA . TYR B 1 199 ? 17.219 -5.176 21.438 1 96.25 199 TYR B CA 1
ATOM 5742 C C . TYR B 1 199 ? 16.016 -4.508 20.781 1 96.25 199 TYR B C 1
ATOM 5744 O O . TYR B 1 199 ? 14.875 -4.969 20.922 1 96.25 199 TYR B O 1
ATOM 5752 N N . ALA B 1 200 ? 16.281 -3.459 20.141 1 97.56 200 ALA B N 1
ATOM 5753 C CA . ALA B 1 200 ? 15.203 -2.629 19.625 1 97.56 200 ALA B CA 1
ATOM 5754 C C . ALA B 1 200 ? 14.508 -3.311 18.453 1 97.56 200 ALA B C 1
ATOM 5756 O O . ALA B 1 200 ? 15.156 -3.924 17.594 1 97.56 200 ALA B O 1
ATOM 5757 N N . THR B 1 201 ? 13.188 -3.16 18.328 1 98.25 201 THR B N 1
ATOM 5758 C CA . THR B 1 201 ? 12.398 -3.654 17.203 1 98.25 201 THR B CA 1
ATOM 5759 C C . THR B 1 201 ? 11.992 -2.508 16.281 1 98.25 201 THR B C 1
ATOM 5761 O O . THR B 1 201 ? 11.094 -2.66 15.453 1 98.25 201 THR B O 1
ATOM 5764 N N . ASN B 1 202 ? 12.508 -1.358 16.484 1 98.62 202 ASN B N 1
ATOM 5765 C CA . ASN B 1 202 ? 12.25 -0.162 15.68 1 98.62 202 ASN B CA 1
ATOM 5766 C C . ASN B 1 202 ? 13.516 0.659 15.477 1 98.62 202 ASN B C 1
ATOM 5768 O O . ASN B 1 202 ? 14.453 0.581 16.281 1 98.62 202 ASN B O 1
ATOM 5772 N N . LEU B 1 203 ? 13.562 1.355 14.445 1 98.31 203 LEU B N 1
ATOM 5773 C CA . LEU B 1 203 ? 14.656 2.236 14.055 1 98.31 203 LEU B CA 1
ATOM 5774 C C . LEU B 1 203 ? 14.164 3.328 13.109 1 98.31 203 LEU B C 1
ATOM 5776 O O . LEU B 1 203 ? 14.055 3.107 11.906 1 98.31 203 LEU B O 1
ATOM 5780 N N . LEU B 1 204 ? 13.977 4.531 13.656 1 98.81 204 LEU B N 1
ATOM 5781 C CA . LEU B 1 204 ? 13.422 5.617 12.859 1 98.81 204 LEU B CA 1
ATOM 5782 C C . LEU B 1 204 ? 14.516 6.574 12.398 1 98.81 204 LEU B C 1
ATOM 5784 O O . LEU B 1 204 ? 15.414 6.91 13.18 1 98.81 204 LEU B O 1
ATOM 5788 N N . LYS B 1 205 ? 14.477 6.93 11.172 1 98.62 205 LYS B N 1
ATOM 5789 C CA . LYS B 1 205 ? 15.305 8.031 10.695 1 98.62 205 LYS B CA 1
ATOM 5790 C C . LYS B 1 205 ? 14.953 9.336 11.406 1 98.62 205 LYS B C 1
ATOM 5792 O O . LYS B 1 205 ? 13.781 9.68 11.531 1 98.62 205 LYS B O 1
ATOM 5797 N N . VAL B 1 206 ? 15.938 9.992 11.898 1 98.75 206 VAL B N 1
ATOM 5798 C CA . VAL B 1 206 ? 15.695 11.312 12.461 1 98.75 206 VAL B CA 1
ATOM 5799 C C . VAL B 1 206 ? 15.68 12.352 11.344 1 98.75 206 VAL B C 1
ATOM 5801 O O . VAL B 1 206 ? 16.719 12.68 10.781 1 98.75 206 VAL B O 1
ATOM 5804 N N . ILE B 1 207 ? 14.547 12.891 11.07 1 98.38 207 ILE B N 1
ATOM 5805 C CA . ILE B 1 207 ? 14.328 13.828 9.977 1 98.38 207 ILE B CA 1
ATOM 5806 C C . ILE B 1 207 ? 14.773 15.227 10.391 1 98.38 207 ILE B C 1
ATOM 5808 O O . ILE B 1 207 ? 14.398 15.711 11.461 1 98.38 207 ILE B O 1
ATOM 5812 N N . TYR B 1 208 ? 15.562 15.766 9.617 1 97.75 208 TYR B N 1
ATOM 5813 C CA . TYR B 1 208 ? 16.078 17.125 9.781 1 97.75 208 TYR B CA 1
ATOM 5814 C C . TYR B 1 208 ? 16.109 17.859 8.445 1 97.75 208 TYR B C 1
ATOM 5816 O O . TYR B 1 208 ? 17.172 17.984 7.824 1 97.75 208 TYR B O 1
ATOM 5824 N N . ASN B 1 209 ? 14.914 18.344 8.055 1 96.38 209 ASN B N 1
ATOM 5825 C CA . ASN B 1 209 ? 14.789 19 6.762 1 96.38 209 ASN B CA 1
ATOM 5826 C C . ASN B 1 209 ? 15.133 20.484 6.863 1 96.38 209 ASN B C 1
ATOM 5828 O O . ASN B 1 209 ? 14.383 21.266 7.473 1 96.38 209 ASN B O 1
ATOM 5832 N N . LEU B 1 210 ? 16.172 20.875 6.258 1 95.56 210 LEU B N 1
ATOM 5833 C CA . LEU B 1 210 ? 16.609 22.266 6.246 1 95.56 210 LEU B CA 1
ATOM 5834 C C . LEU B 1 210 ? 16.234 22.938 4.93 1 95.56 210 LEU B C 1
ATOM 5836 O O . LEU B 1 210 ? 16.062 22.266 3.908 1 95.56 210 LEU B O 1
ATOM 5840 N N . PRO B 1 211 ? 16 24.203 5.023 1 92.25 211 PRO B N 1
ATOM 5841 C CA . PRO B 1 211 ? 15.695 24.891 3.766 1 92.25 211 PRO B CA 1
ATOM 5842 C C . PRO B 1 211 ? 16.875 24.891 2.793 1 92.25 211 PRO B C 1
ATOM 5844 O O . PRO B 1 211 ? 18.031 24.891 3.219 1 92.25 211 PRO B O 1
ATOM 5847 N N . GLU B 1 212 ? 16.656 24.984 1.549 1 83.94 212 GLU B N 1
ATOM 5848 C CA . GLU B 1 212 ? 17.688 24.953 0.513 1 83.94 212 GLU B CA 1
ATOM 5849 C C . GLU B 1 212 ? 18.578 26.188 0.582 1 83.94 212 GLU B C 1
ATOM 5851 O O . GLU B 1 212 ? 19.797 26.094 0.408 1 83.94 212 GLU B O 1
ATOM 5856 N N . ASN B 1 213 ? 18 27.328 0.831 1 88.62 213 ASN B N 1
ATOM 5857 C CA . ASN B 1 213 ? 18.75 28.578 0.775 1 88.62 213 ASN B CA 1
ATOM 5858 C C . ASN B 1 213 ? 19.047 29.109 2.172 1 88.62 213 ASN B C 1
ATOM 5860 O O . ASN B 1 213 ? 19.422 30.281 2.326 1 88.62 213 ASN B O 1
ATOM 5864 N N . GLY B 1 214 ? 18.781 28.312 3.135 1 90.62 214 GLY B N 1
ATOM 5865 C CA . GLY B 1 214 ? 19.109 28.672 4.5 1 90.62 214 GLY B CA 1
ATOM 5866 C C . GLY B 1 214 ? 18.062 29.562 5.156 1 90.62 214 GLY B C 1
ATOM 5867 O O . GLY B 1 214 ? 18.203 29.938 6.32 1 90.62 214 GLY B O 1
ATOM 5868 N N . GLN B 1 215 ? 17.062 29.938 4.387 1 94.81 215 GLN B N 1
ATOM 5869 C CA . GLN B 1 215 ? 16 30.781 4.938 1 94.81 215 GLN B CA 1
ATOM 5870 C C . GLN B 1 215 ? 14.641 30.078 4.809 1 94.81 215 GLN B C 1
ATOM 5872 O O . GLN B 1 215 ? 14.352 29.453 3.791 1 94.81 215 GLN B O 1
ATOM 5877 N N . LYS B 1 216 ? 13.891 30.281 5.906 1 96.25 216 LYS B N 1
ATOM 5878 C CA . LYS B 1 216 ? 12.539 29.719 5.867 1 96.25 216 LYS B CA 1
ATOM 5879 C C . LYS B 1 216 ? 11.688 30.406 4.809 1 96.25 216 LYS B C 1
ATOM 5881 O O . LYS B 1 216 ? 11.766 31.625 4.637 1 96.25 216 LYS B O 1
ATOM 5886 N N . GLU B 1 217 ? 10.914 29.625 4.141 1 96.81 217 GLU B N 1
ATOM 5887 C CA . GLU B 1 217 ? 9.844 30.172 3.307 1 96.81 217 GLU B CA 1
ATOM 5888 C C . GLU B 1 217 ? 8.594 30.453 4.129 1 96.81 217 GLU B C 1
ATOM 5890 O O . GLU B 1 217 ? 8.578 30.25 5.344 1 96.81 217 GLU B O 1
ATOM 5895 N N . GLY B 1 218 ? 7.578 30.969 3.494 1 97.62 218 GLY B N 1
ATOM 5896 C CA . GLY B 1 218 ? 6.449 31.516 4.227 1 97.62 218 GLY B CA 1
ATOM 5897 C C . GLY B 1 218 ? 5.488 30.469 4.73 1 97.62 218 GLY B C 1
ATOM 5898 O O . GLY B 1 218 ? 5.305 30.312 5.941 1 97.62 218 GLY B O 1
ATOM 5899 N N . PHE B 1 219 ? 4.922 29.672 3.764 1 98.62 219 PHE B N 1
ATOM 5900 C CA . PHE B 1 219 ? 3.717 28.953 4.168 1 98.62 219 PHE B CA 1
ATOM 5901 C C . PHE B 1 219 ? 3.707 27.547 3.602 1 98.62 219 PHE B C 1
ATOM 5903 O O . PHE B 1 219 ? 3.805 27.359 2.387 1 98.62 219 PHE B O 1
ATOM 5910 N N . ALA B 1 220 ? 3.559 26.5 4.484 1 98.44 220 ALA B N 1
ATOM 5911 C CA . ALA B 1 220 ? 3.256 25.109 4.125 1 98.44 220 ALA B CA 1
ATOM 5912 C C . ALA B 1 220 ? 1.811 24.766 4.465 1 98.44 220 ALA B C 1
ATOM 5914 O O . ALA B 1 220 ? 1.361 24.984 5.594 1 98.44 220 ALA B O 1
ATOM 5915 N N . VAL B 1 221 ? 1.11 24.297 3.467 1 98.62 221 VAL B N 1
ATOM 5916 C CA . VAL B 1 221 ? -0.252 23.828 3.715 1 98.62 221 VAL B CA 1
ATOM 5917 C C . VAL B 1 221 ? -0.252 22.328 3.945 1 98.62 221 VAL B C 1
ATOM 5919 O O . VAL B 1 221 ? 0.284 21.562 3.135 1 98.62 221 VAL B O 1
ATOM 5922 N N . CYS B 1 222 ? -0.839 21.859 5.082 1 97.88 222 CYS B N 1
ATOM 5923 C CA . CYS B 1 222 ? -0.885 20.453 5.461 1 97.88 222 CYS B CA 1
ATOM 5924 C C . CYS B 1 222 ? -2.307 19.906 5.371 1 97.88 222 CYS B C 1
ATOM 5926 O O . CYS B 1 222 ? -3.197 20.375 6.086 1 97.88 222 CYS B O 1
ATOM 5928 N N . VAL B 1 223 ? -2.461 18.953 4.473 1 97.06 223 VAL B N 1
ATOM 5929 C CA . VAL B 1 223 ? -3.762 18.312 4.312 1 97.06 223 VAL B CA 1
ATOM 5930 C C . VAL B 1 223 ? -3.742 16.938 4.973 1 97.06 223 VAL B C 1
ATOM 5932 O O . VAL B 1 223 ? -2.877 16.109 4.676 1 97.06 223 VAL B O 1
ATOM 5935 N N . LYS B 1 224 ? -4.668 16.703 5.855 1 93.69 224 LYS B N 1
ATOM 5936 C CA . LYS B 1 224 ? -4.75 15.438 6.566 1 93.69 224 LYS B CA 1
ATOM 5937 C C . LYS B 1 224 ? -5.012 14.281 5.605 1 93.69 224 LYS B C 1
ATOM 5939 O O . LYS B 1 224 ? -5.051 14.477 4.387 1 93.69 224 LYS B O 1
ATOM 5944 N N . GLY B 1 225 ? -5.164 13.07 6.223 1 92.81 225 GLY B N 1
ATOM 5945 C CA . GLY B 1 225 ? -5.453 11.922 5.387 1 92.81 225 GLY B CA 1
ATOM 5946 C C . GLY B 1 225 ? -6.738 12.07 4.594 1 92.81 225 GLY B C 1
ATOM 5947 O O . GLY B 1 225 ? -7.816 12.219 5.172 1 92.81 225 GLY B O 1
ATOM 5948 N N . SER B 1 226 ? -6.555 12.094 3.25 1 91.75 226 SER B N 1
ATOM 5949 C CA . SER B 1 226 ? -7.695 12.227 2.352 1 91.75 226 SER B CA 1
ATOM 5950 C C . SER B 1 226 ? -7.945 10.93 1.583 1 91.75 226 SER B C 1
ATOM 5952 O O . SER B 1 226 ? -7.027 10.133 1.389 1 91.75 226 SER B O 1
ATOM 5954 N N . GLU B 1 227 ? -9.219 10.727 1.308 1 91.44 227 GLU B N 1
ATOM 5955 C CA . GLU B 1 227 ? -9.586 9.562 0.517 1 91.44 227 GLU B CA 1
ATOM 5956 C C . GLU B 1 227 ? -10.609 9.922 -0.555 1 91.44 227 GLU B C 1
ATOM 5958 O O . GLU B 1 227 ? -11.773 10.211 -0.242 1 91.44 227 GLU B O 1
ATOM 5963 N N . PHE B 1 228 ? -10.219 9.914 -1.797 1 92.19 228 PHE B N 1
ATOM 5964 C CA . PHE B 1 228 ? -11.094 10.18 -2.934 1 92.19 228 PHE B CA 1
ATOM 5965 C C . PHE B 1 228 ? -11.078 9.016 -3.914 1 92.19 228 PHE B C 1
ATOM 5967 O O . PHE B 1 228 ? -11.117 9.219 -5.129 1 92.19 228 PHE B O 1
ATOM 5974 N N . TYR B 1 229 ? -11.008 7.832 -3.373 1 93.56 229 TYR B N 1
ATOM 5975 C CA . TYR B 1 229 ? -10.891 6.637 -4.199 1 93.56 229 TYR B CA 1
ATOM 5976 C C . TYR B 1 229 ? -12.172 6.395 -4.992 1 93.56 229 TYR B C 1
ATOM 5978 O O . TYR B 1 229 ? -12.117 5.957 -6.145 1 93.56 229 TYR B O 1
ATOM 5986 N N . THR B 1 230 ? -13.312 6.605 -4.359 1 91.06 230 THR B N 1
ATOM 5987 C CA . THR B 1 230 ? -14.578 6.363 -5.031 1 91.06 230 THR B CA 1
ATOM 5988 C C . THR B 1 230 ? -15.258 7.676 -5.406 1 91.06 230 THR B C 1
ATOM 5990 O O . THR B 1 230 ? -16.359 7.68 -5.973 1 91.06 230 THR B O 1
ATOM 5993 N N . GLY B 1 231 ? -14.719 8.742 -5.066 1 86.12 231 GLY B N 1
ATOM 5994 C CA . GLY B 1 231 ? -15.234 10.062 -5.41 1 86.12 231 GLY B CA 1
ATOM 5995 C C . GLY B 1 231 ? -14.297 10.852 -6.305 1 86.12 231 GLY B C 1
ATOM 5996 O O . GLY B 1 231 ? -13.141 10.461 -6.508 1 86.12 231 GLY B O 1
ATOM 5997 N N . ASP B 1 232 ? -14.844 11.859 -6.906 1 85.38 232 ASP B N 1
ATOM 5998 C CA . ASP B 1 232 ? -14.016 12.688 -7.773 1 85.38 232 ASP B CA 1
ATOM 5999 C C . ASP B 1 232 ? -14.141 14.164 -7.414 1 85.38 232 ASP B C 1
ATOM 6001 O O . ASP B 1 232 ? -15.18 14.781 -7.668 1 85.38 232 ASP B O 1
ATOM 6005 N N . ALA B 1 233 ? -13.141 14.68 -6.863 1 88.75 233 ALA B N 1
ATOM 6006 C CA . ALA B 1 233 ? -13.07 16.094 -6.512 1 88.75 233 ALA B CA 1
ATOM 6007 C C . ALA B 1 233 ? -11.906 16.781 -7.23 1 88.75 233 ALA B C 1
ATOM 6009 O O . ALA B 1 233 ? -11.391 17.797 -6.754 1 88.75 233 ALA B O 1
ATOM 6010 N N . THR B 1 234 ? -11.562 16.25 -8.344 1 90.56 234 THR B N 1
ATOM 6011 C CA . THR B 1 234 ? -10.32 16.625 -9 1 90.56 234 THR B CA 1
ATOM 6012 C C . THR B 1 234 ? -10.336 18.109 -9.367 1 90.56 234 THR B C 1
ATOM 6014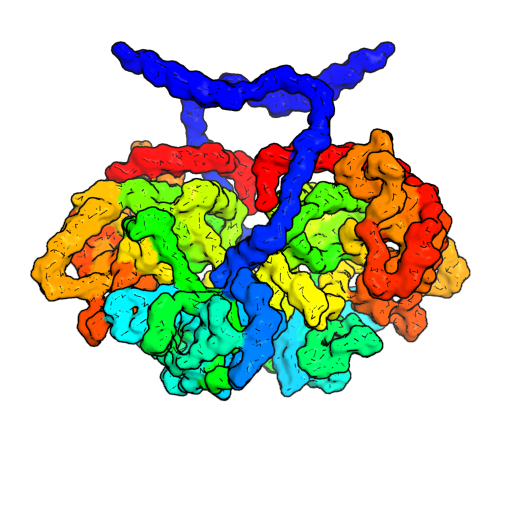 O O . THR B 1 234 ? -9.406 18.844 -9.039 1 90.56 234 THR B O 1
ATOM 6017 N N . VAL B 1 235 ? -11.398 18.609 -10.047 1 91 235 VAL B N 1
ATOM 6018 C CA . VAL B 1 235 ? -11.461 20 -10.5 1 91 235 VAL B CA 1
ATOM 6019 C C . VAL B 1 235 ? -11.523 20.938 -9.289 1 91 235 VAL B C 1
ATOM 6021 O O . VAL B 1 235 ? -10.898 22 -9.289 1 91 235 VAL B O 1
ATOM 6024 N N . ARG B 1 236 ? -12.273 20.531 -8.281 1 93.38 236 ARG B N 1
ATOM 6025 C CA . ARG B 1 236 ? -12.359 21.312 -7.059 1 93.38 236 ARG B CA 1
ATOM 6026 C C . ARG B 1 236 ? -11 21.422 -6.379 1 93.38 236 ARG B C 1
ATOM 6028 O O . ARG B 1 236 ? -10.648 22.484 -5.855 1 93.38 236 ARG B O 1
ATOM 6035 N N . ILE B 1 237 ? -10.328 20.359 -6.375 1 95.81 237 ILE B N 1
ATOM 6036 C CA . ILE B 1 237 ? -9.008 20.344 -5.746 1 95.81 237 ILE B CA 1
ATOM 6037 C C . ILE B 1 237 ? -8.039 21.203 -6.555 1 95.81 237 ILE B C 1
ATOM 6039 O O . ILE B 1 237 ? -7.211 21.906 -5.984 1 95.81 237 ILE B O 1
ATOM 6043 N N . ILE B 1 238 ? -8.117 21.141 -7.91 1 96 238 ILE B N 1
ATOM 6044 C CA . ILE B 1 238 ? -7.293 22 -8.742 1 96 238 ILE B CA 1
ATOM 6045 C C . ILE B 1 238 ? -7.555 23.469 -8.391 1 96 238 ILE B C 1
ATOM 6047 O O . ILE B 1 238 ? -6.621 24.234 -8.188 1 96 238 ILE B O 1
ATOM 6051 N N . GLU B 1 239 ? -8.836 23.859 -8.336 1 96.88 239 GLU B N 1
ATOM 6052 C CA . GLU B 1 239 ? -9.195 25.219 -7.961 1 96.88 239 GLU B CA 1
ATOM 6053 C C . GLU B 1 239 ? -8.633 25.594 -6.59 1 96.88 239 GLU B C 1
ATOM 6055 O O . GLU B 1 239 ? -8.078 26.672 -6.414 1 96.88 239 GLU B O 1
ATOM 6060 N N . TRP B 1 240 ? -8.812 24.703 -5.66 1 98.31 240 TRP B N 1
ATOM 6061 C CA . TRP B 1 240 ? -8.352 24.891 -4.289 1 98.31 240 TRP B CA 1
ATOM 6062 C C . TRP B 1 240 ? -6.844 25.094 -4.238 1 98.31 240 TRP B C 1
ATOM 6064 O O . TRP B 1 240 ? -6.348 25.984 -3.543 1 98.31 240 TRP B O 1
ATOM 6074 N N . LEU B 1 241 ? -6.09 24.266 -4.965 1 98.69 241 LEU B N 1
ATOM 6075 C CA . LEU B 1 241 ? -4.637 24.391 -5.039 1 98.69 241 LEU B CA 1
ATOM 6076 C C . LEU B 1 241 ? -4.23 25.719 -5.66 1 98.69 241 LEU B C 1
ATOM 6078 O O . LEU B 1 241 ? -3.402 26.438 -5.102 1 98.69 241 LEU B O 1
ATOM 6082 N N . GLU B 1 242 ? -4.848 26.047 -6.797 1 98.62 242 GLU B N 1
ATOM 6083 C CA . GLU B 1 242 ? -4.496 27.266 -7.504 1 98.62 242 GLU B CA 1
ATOM 6084 C C . GLU B 1 242 ? -4.777 28.5 -6.645 1 98.62 242 GLU B C 1
ATOM 6086 O O . GLU B 1 242 ? -4.051 29.5 -6.719 1 98.62 242 GLU B O 1
ATOM 6091 N N . LEU B 1 243 ? -5.824 28.453 -5.926 1 98.75 243 LEU B N 1
ATOM 6092 C CA . LEU B 1 243 ? -6.145 29.562 -5.043 1 98.75 243 LEU B CA 1
ATOM 6093 C C . LEU B 1 243 ? -5.105 29.688 -3.934 1 98.75 243 LEU B C 1
ATOM 6095 O O . LEU B 1 243 ? -4.688 30.797 -3.594 1 98.75 243 LEU B O 1
ATOM 6099 N N . HIS B 1 244 ? -4.688 28.594 -3.314 1 98.75 244 HIS B N 1
ATOM 6100 C CA . HIS B 1 244 ? -3.627 28.625 -2.311 1 98.75 244 HIS B CA 1
ATOM 6101 C C . HIS B 1 244 ? -2.355 29.266 -2.871 1 98.75 244 HIS B C 1
ATOM 6103 O O . HIS B 1 244 ? -1.737 30.109 -2.219 1 98.75 244 HIS B O 1
ATOM 6109 N N . PHE B 1 245 ? -2.033 28.844 -4.059 1 98.69 245 PHE B N 1
ATOM 6110 C CA . PHE B 1 245 ? -0.804 29.359 -4.652 1 98.69 245 PHE B CA 1
ATOM 6111 C C . PHE B 1 245 ? -0.954 30.828 -5.027 1 98.69 245 PHE B C 1
ATOM 6113 O O . PHE B 1 245 ? -0.008 31.609 -4.891 1 98.69 245 PHE B O 1
ATOM 6120 N N . ALA B 1 246 ? -2.102 31.203 -5.484 1 98.56 246 ALA B N 1
ATOM 6121 C CA . ALA B 1 246 ? -2.365 32.594 -5.781 1 98.56 246 ALA B CA 1
ATOM 6122 C C . ALA B 1 246 ? -2.215 33.469 -4.531 1 98.56 246 ALA B C 1
ATOM 6124 O O . ALA B 1 246 ? -1.792 34.625 -4.613 1 98.56 246 ALA B O 1
ATOM 6125 N N . MET B 1 247 ? -2.506 32.906 -3.389 1 98.62 247 MET B N 1
ATOM 6126 C CA . MET B 1 247 ? -2.457 33.656 -2.139 1 98.62 247 MET B CA 1
ATOM 6127 C C . MET B 1 247 ? -1.065 33.594 -1.52 1 98.62 247 MET B C 1
ATOM 6129 O O . MET B 1 247 ? -0.801 34.25 -0.508 1 98.62 247 MET B O 1
ATOM 6133 N N . GLY B 1 248 ? -0.217 32.75 -2.041 1 98.19 248 GLY B N 1
ATOM 6134 C CA . GLY B 1 248 ? 1.172 32.812 -1.614 1 98.19 248 GLY B CA 1
ATOM 6135 C C . GLY B 1 248 ? 1.623 31.562 -0.877 1 98.19 248 GLY B C 1
ATOM 6136 O O . GLY B 1 248 ? 2.727 31.531 -0.329 1 98.19 248 GLY B O 1
ATOM 6137 N N . ALA B 1 249 ? 0.817 30.547 -0.831 1 98.56 249 ALA B N 1
ATOM 6138 C CA . ALA B 1 249 ? 1.291 29.281 -0.272 1 98.56 249 ALA B CA 1
ATOM 6139 C C . ALA B 1 249 ? 2.484 28.75 -1.058 1 98.56 249 ALA B C 1
ATOM 6141 O O . ALA B 1 249 ? 2.508 28.828 -2.289 1 98.56 249 ALA B O 1
ATOM 6142 N N . ASN B 1 250 ? 3.504 28.234 -0.342 1 98 250 ASN B N 1
ATOM 6143 C CA . ASN B 1 250 ? 4.719 27.766 -1.004 1 98 250 ASN B CA 1
ATOM 6144 C C . ASN B 1 250 ? 4.602 26.312 -1.443 1 98 250 ASN B C 1
ATOM 6146 O O . ASN B 1 250 ? 5.066 25.953 -2.523 1 98 250 ASN B O 1
ATOM 6150 N N . LYS B 1 251 ? 4.02 25.531 -0.571 1 98.12 251 LYS B N 1
ATOM 6151 C CA . LYS B 1 251 ? 3.943 24.094 -0.835 1 98.12 251 LYS B CA 1
ATOM 6152 C C . LYS B 1 251 ? 2.762 23.469 -0.106 1 98.12 251 LYS B C 1
ATOM 6154 O O . LYS B 1 251 ? 2.387 23.906 0.981 1 98.12 251 LYS B O 1
ATOM 6159 N N . VAL B 1 252 ? 2.168 22.484 -0.778 1 98.69 252 VAL B N 1
ATOM 6160 C CA . VAL B 1 252 ? 1.079 21.734 -0.169 1 98.69 252 VAL B CA 1
ATOM 6161 C C . VAL B 1 252 ? 1.528 20.297 0.091 1 98.69 252 VAL B C 1
ATOM 6163 O O . VAL B 1 252 ? 2.029 19.625 -0.812 1 98.69 252 VAL B O 1
ATOM 6166 N N . PHE B 1 253 ? 1.417 19.859 1.33 1 98.5 253 PHE B N 1
ATOM 6167 C CA . PHE B 1 253 ? 1.657 18.469 1.723 1 98.5 253 PHE B CA 1
ATOM 6168 C C . PHE B 1 253 ? 0.342 17.719 1.882 1 98.5 253 PHE B C 1
ATOM 6170 O O . PHE B 1 253 ? -0.444 18.016 2.785 1 98.5 253 PHE B O 1
ATOM 6177 N N . TYR B 1 254 ? 0.141 16.766 0.973 1 98.25 254 TYR B N 1
ATOM 6178 C CA . TYR B 1 254 ? -1.14 16.078 0.843 1 98.25 254 TYR B CA 1
ATOM 6179 C C . TYR B 1 254 ? -1.027 14.625 1.283 1 98.25 254 TYR B C 1
ATOM 6181 O O . TYR B 1 254 ? -0.49 13.789 0.553 1 98.25 254 TYR B O 1
ATOM 6189 N N . TYR B 1 255 ? -1.553 14.289 2.461 1 97.44 255 TYR B N 1
ATOM 6190 C CA . TYR B 1 255 ? -1.556 12.914 2.939 1 97.44 255 TYR B CA 1
ATOM 6191 C C . TYR B 1 255 ? -2.713 12.125 2.336 1 97.44 255 TYR B C 1
ATOM 6193 O O . TYR B 1 255 ? -3.848 12.609 2.297 1 97.44 255 TYR B O 1
ATOM 6201 N N . ASP B 1 256 ? -2.416 10.922 1.895 1 96.5 256 ASP B N 1
ATOM 6202 C CA . ASP B 1 256 ? -3.365 10.227 1.033 1 96.5 256 ASP B CA 1
ATOM 6203 C C . ASP B 1 256 ? -3.592 8.789 1.51 1 96.5 256 ASP B C 1
ATOM 6205 O O . ASP B 1 256 ? -2.641 8.016 1.631 1 96.5 256 ASP B O 1
ATOM 6209 N N . PHE B 1 257 ? -4.914 8.398 1.73 1 95.81 257 PHE B N 1
ATOM 6210 C CA . PHE B 1 257 ? -5.297 7.02 2.02 1 95.81 257 PHE B CA 1
ATOM 6211 C C . PHE B 1 257 ? -5.641 6.273 0.736 1 95.81 257 PHE B C 1
ATOM 6213 O O . PHE B 1 257 ? -5.777 5.047 0.742 1 95.81 257 PHE B O 1
ATOM 6220 N N . GLY B 1 258 ? -5.762 6.996 -0.332 1 94.5 258 GLY B N 1
ATOM 6221 C CA . GLY B 1 258 ? -6.137 6.445 -1.623 1 94.5 258 GLY B CA 1
ATOM 6222 C C . GLY B 1 258 ? -6.945 7.406 -2.471 1 94.5 258 GLY B C 1
ATOM 6223 O O . GLY B 1 258 ? -7.953 7.949 -2.012 1 94.5 258 GLY B O 1
ATOM 6224 N N . MET B 1 259 ? -6.504 7.652 -3.688 1 93.94 259 MET B N 1
ATOM 6225 C CA . MET B 1 259 ? -7.23 8.539 -4.59 1 93.94 259 MET B CA 1
ATOM 6226 C C . MET B 1 259 ? -7.477 7.863 -5.934 1 93.94 259 MET B C 1
ATOM 6228 O O . MET B 1 259 ? -6.875 6.828 -6.234 1 93.94 259 MET B O 1
ATOM 6232 N N . ASN B 1 260 ? -8.445 8.375 -6.629 1 90.25 260 ASN B N 1
ATOM 6233 C CA . ASN B 1 260 ? -8.734 7.828 -7.949 1 90.25 260 ASN B CA 1
ATOM 6234 C C . ASN B 1 260 ? -7.684 8.242 -8.977 1 90.25 260 ASN B C 1
ATOM 6236 O O . ASN B 1 260 ? -6.809 9.062 -8.672 1 90.25 260 ASN B O 1
ATOM 6240 N N . ARG B 1 261 ? -7.727 7.738 -10.172 1 86.06 261 ARG B N 1
ATOM 6241 C CA . ARG B 1 261 ? -6.691 7.902 -11.195 1 86.06 261 ARG B CA 1
ATOM 6242 C C . ARG B 1 261 ? -6.609 9.352 -11.656 1 86.06 261 ARG B C 1
ATOM 6244 O O . ARG B 1 261 ? -5.523 9.844 -11.977 1 86.06 261 ARG B O 1
ATOM 6251 N N . ARG B 1 262 ? -7.723 10.016 -11.75 1 87.25 262 ARG B N 1
ATOM 6252 C CA . ARG B 1 262 ? -7.734 11.406 -12.211 1 87.25 262 ARG B CA 1
ATOM 6253 C C . ARG B 1 262 ? -6.988 12.312 -11.234 1 87.25 262 ARG B C 1
ATOM 6255 O O . ARG B 1 262 ? -6.16 13.125 -11.648 1 87.25 262 ARG B O 1
ATOM 6262 N N . LEU B 1 263 ? -7.363 12.156 -10.039 1 92.44 263 LEU B N 1
ATOM 6263 C CA . LEU B 1 263 ? -6.711 12.969 -9.023 1 92.44 263 LEU B CA 1
ATOM 6264 C C . LEU B 1 263 ? -5.23 12.625 -8.914 1 92.44 263 LEU B C 1
ATOM 6266 O O . LEU B 1 263 ? -4.398 13.508 -8.711 1 92.44 263 LEU B O 1
ATOM 6270 N N . ALA B 1 264 ? -4.945 11.336 -9.008 1 92.12 264 ALA B N 1
ATOM 6271 C CA . ALA B 1 264 ? -3.543 10.922 -8.969 1 92.12 264 ALA B CA 1
ATOM 6272 C C . ALA B 1 264 ? -2.738 11.602 -10.07 1 92.12 264 ALA B C 1
ATOM 6274 O O . ALA B 1 264 ? -1.62 12.07 -9.836 1 92.12 264 ALA B O 1
ATOM 6275 N N . LYS B 1 265 ? -3.268 11.594 -11.227 1 89.44 265 LYS B N 1
ATOM 6276 C CA . LYS B 1 265 ? -2.619 12.25 -12.352 1 89.44 265 LYS B CA 1
ATOM 6277 C C . LYS B 1 265 ? -2.441 13.742 -12.094 1 89.44 265 LYS B C 1
ATOM 6279 O O . LYS B 1 265 ? -1.399 14.32 -12.414 1 89.44 265 LYS B O 1
ATOM 6284 N N . THR B 1 266 ? -3.453 14.297 -11.57 1 93.38 266 THR B N 1
ATOM 6285 C CA . THR B 1 266 ? -3.422 15.719 -11.227 1 93.38 266 THR B CA 1
ATOM 6286 C C . THR B 1 266 ? -2.33 16 -10.195 1 93.38 266 THR B C 1
ATOM 6288 O O . THR B 1 266 ? -1.557 16.953 -10.352 1 93.38 266 THR B O 1
ATOM 6291 N N . MET B 1 267 ? -2.285 15.203 -9.18 1 96.44 267 MET B N 1
ATOM 6292 C CA . MET B 1 267 ? -1.296 15.398 -8.125 1 96.44 267 MET B CA 1
ATOM 6293 C C . MET B 1 267 ? 0.119 15.211 -8.656 1 96.44 267 MET B C 1
ATOM 6295 O O . MET B 1 267 ? 1.049 15.891 -8.227 1 96.44 267 MET B O 1
ATOM 6299 N N . GLU B 1 268 ? 0.25 14.312 -9.555 1 93.31 268 GLU B N 1
ATOM 6300 C CA . GLU B 1 268 ? 1.553 14.133 -10.188 1 93.31 268 GLU B CA 1
ATOM 6301 C C . GLU B 1 268 ? 1.986 15.398 -10.922 1 93.31 268 GLU B C 1
ATOM 6303 O O . GLU B 1 268 ? 3.162 15.766 -10.891 1 93.31 268 GLU B O 1
ATOM 6308 N N . TYR B 1 269 ? 1.117 15.984 -11.648 1 94.62 269 TYR B N 1
ATOM 6309 C CA . TYR B 1 269 ? 1.371 17.234 -12.359 1 94.62 269 TYR B CA 1
ATOM 6310 C C . TYR B 1 269 ? 1.932 18.297 -11.414 1 94.62 269 TYR B C 1
ATOM 6312 O O . TYR B 1 269 ? 2.959 18.906 -11.711 1 94.62 269 TYR B O 1
ATOM 6320 N N . TYR B 1 270 ? 1.312 18.484 -10.289 1 98.06 270 TYR B N 1
ATOM 6321 C CA . TYR B 1 270 ? 1.737 19.516 -9.336 1 98.06 270 TYR B CA 1
ATOM 6322 C C . TYR B 1 270 ? 3.016 19.094 -8.625 1 98.06 270 TYR B C 1
ATOM 6324 O O . TYR B 1 270 ? 3.828 19.953 -8.25 1 98.06 270 TYR B O 1
ATOM 6332 N N . THR B 1 271 ? 3.143 17.812 -8.414 1 97.38 271 THR B N 1
ATOM 6333 C CA . THR B 1 271 ? 4.367 17.312 -7.797 1 97.38 271 THR B CA 1
ATOM 6334 C C . THR B 1 271 ? 5.574 17.609 -8.68 1 97.38 271 THR B C 1
ATOM 6336 O O . THR B 1 271 ? 6.625 18.016 -8.188 1 97.38 271 THR B O 1
ATOM 6339 N N . LYS B 1 272 ? 5.465 17.438 -9.969 1 93.75 272 LYS B N 1
ATOM 6340 C CA . LYS B 1 272 ? 6.543 17.703 -10.914 1 93.75 272 LYS B CA 1
ATOM 6341 C C . LYS B 1 272 ? 6.926 19.172 -10.914 1 93.75 272 LYS B C 1
ATOM 6343 O O . LYS B 1 272 ? 8.078 19.531 -11.164 1 93.75 272 LYS B O 1
ATOM 6348 N N . LYS B 1 273 ? 6.008 19.969 -10.555 1 96.75 273 LYS B N 1
ATOM 6349 C CA . LYS B 1 273 ? 6.25 21.406 -10.492 1 96.75 273 LYS B CA 1
ATOM 6350 C C . LYS B 1 273 ? 6.824 21.812 -9.141 1 96.75 273 LYS B C 1
ATOM 6352 O O . LYS B 1 273 ? 7.176 22.969 -8.93 1 96.75 273 LYS B O 1
ATOM 6357 N N . GLY B 1 274 ? 6.863 20.875 -8.195 1 96.62 274 GLY B N 1
ATOM 6358 C CA . GLY B 1 274 ? 7.41 21.141 -6.871 1 96.62 274 GLY B CA 1
ATOM 6359 C C . GLY B 1 274 ? 6.422 21.828 -5.945 1 96.62 274 GLY B C 1
ATOM 6360 O O . GLY B 1 274 ? 6.805 22.344 -4.891 1 96.62 274 GLY B O 1
ATOM 6361 N N . LEU B 1 275 ? 5.141 21.797 -6.281 1 98.56 275 LEU B N 1
ATOM 6362 C CA . LEU B 1 275 ? 4.145 22.578 -5.566 1 98.56 275 LEU B CA 1
ATOM 6363 C C . LEU B 1 275 ? 3.369 21.703 -4.582 1 98.56 275 LEU B C 1
ATOM 6365 O O . LEU B 1 275 ? 2.777 22.219 -3.629 1 98.56 275 LEU B O 1
ATOM 6369 N N . VAL B 1 276 ? 3.328 20.422 -4.887 1 98.56 276 VAL B N 1
ATOM 6370 C CA . VAL B 1 276 ? 2.605 19.484 -4.031 1 98.56 276 VAL B CA 1
ATOM 6371 C C . VAL B 1 276 ? 3.49 18.281 -3.721 1 98.56 276 VAL B C 1
ATOM 6373 O O . VAL B 1 276 ? 4.277 17.844 -4.562 1 98.56 276 VAL B O 1
ATOM 6376 N N . GLU B 1 277 ? 3.48 17.812 -2.553 1 97.81 277 GLU B N 1
ATOM 6377 C CA . GLU B 1 277 ? 4.02 16.516 -2.162 1 97.81 277 GLU B CA 1
ATOM 6378 C C . GLU B 1 277 ? 2.92 15.586 -1.642 1 97.81 277 GLU B C 1
ATOM 6380 O O . GLU B 1 277 ? 2.236 15.922 -0.67 1 97.81 277 GLU B O 1
ATOM 6385 N N . VAL B 1 278 ? 2.75 14.539 -2.354 1 97.56 278 VAL B N 1
ATOM 6386 C CA . VAL B 1 278 ? 1.772 13.547 -1.912 1 97.56 278 VAL B CA 1
ATOM 6387 C C . VAL B 1 278 ? 2.443 12.531 -0.992 1 97.56 278 VAL B C 1
ATOM 6389 O O . VAL B 1 278 ? 3.465 11.938 -1.352 1 97.56 278 VAL B O 1
ATOM 6392 N N . ILE B 1 279 ? 1.886 12.312 0.169 1 97.38 279 ILE B N 1
ATOM 6393 C CA . ILE B 1 279 ? 2.447 11.398 1.158 1 97.38 279 ILE B CA 1
ATOM 6394 C C . ILE B 1 279 ? 1.476 10.25 1.41 1 97.38 279 ILE B C 1
ATOM 6396 O O . ILE B 1 279 ? 0.415 10.445 2.01 1 97.38 279 ILE B O 1
ATOM 6400 N N . PRO B 1 280 ? 1.826 9.047 0.956 1 95.88 280 PRO B N 1
ATOM 6401 C CA . PRO B 1 280 ? 0.956 7.914 1.273 1 95.88 280 PRO B CA 1
ATOM 6402 C C . PRO B 1 280 ? 0.837 7.66 2.775 1 95.88 280 PRO B C 1
ATOM 6404 O O . PRO B 1 280 ? 1.823 7.785 3.504 1 95.88 280 PRO B O 1
ATOM 6407 N N . LEU B 1 281 ? -0.355 7.312 3.197 1 96.62 281 LEU B N 1
ATOM 6408 C CA . LEU B 1 281 ? -0.668 7.16 4.613 1 96.62 281 LEU B CA 1
ATOM 6409 C C . LEU B 1 281 ? -1.418 5.855 4.867 1 96.62 281 LEU B C 1
ATOM 6411 O O . LEU B 1 281 ? -2.184 5.398 4.016 1 96.62 281 LEU B O 1
ATOM 6415 N N . THR B 1 282 ? -1.179 5.18 5.992 1 96.81 282 THR B N 1
ATOM 6416 C CA . THR B 1 282 ? -1.942 4.02 6.449 1 96.81 282 THR B CA 1
ATOM 6417 C C . THR B 1 282 ? -2.309 4.16 7.922 1 96.81 282 THR B C 1
ATOM 6419 O O . THR B 1 282 ? -1.688 4.938 8.648 1 96.81 282 THR B O 1
ATOM 6422 N N . LEU B 1 283 ? -3.354 3.494 8.281 1 96.69 283 LEU B N 1
ATOM 6423 C CA . LEU B 1 283 ? -3.695 3.355 9.695 1 96.69 283 LEU B CA 1
ATOM 6424 C C . LEU B 1 283 ? -2.885 2.238 10.344 1 96.69 283 LEU B C 1
ATOM 6426 O O . LEU B 1 283 ? -2.562 1.242 9.688 1 96.69 283 LEU B O 1
ATOM 6430 N N . PRO B 1 284 ? -2.541 2.387 11.594 1 96.56 284 PRO B N 1
ATOM 6431 C CA . PRO B 1 284 ? -1.762 1.356 12.281 1 96.56 284 PRO B CA 1
ATOM 6432 C C . PRO B 1 284 ? -2.631 0.233 12.844 1 96.56 284 PRO B C 1
ATOM 6434 O O . PRO B 1 284 ? -3.854 0.254 12.68 1 96.56 284 PRO B O 1
ATOM 6437 N N . ASP B 1 285 ? -2.014 -0.712 13.5 1 96 285 ASP B N 1
ATOM 6438 C CA . ASP B 1 285 ? -2.656 -1.794 14.234 1 96 285 ASP B CA 1
ATOM 6439 C C . ASP B 1 285 ? -3.461 -2.693 13.305 1 96 285 ASP B C 1
ATOM 6441 O O . ASP B 1 285 ? -3.006 -3.025 12.203 1 96 285 ASP B O 1
ATOM 6445 N N . GLU B 1 286 ? -4.633 -3.162 13.758 1 96.44 286 GLU B N 1
ATOM 6446 C CA . GLU B 1 286 ? -5.438 -4.102 12.984 1 96.44 286 GLU B CA 1
ATOM 6447 C C . GLU B 1 286 ? -6.504 -3.373 12.172 1 96.44 286 GLU B C 1
ATOM 6449 O O . GLU B 1 286 ? -7.547 -3.945 11.852 1 96.44 286 GLU B O 1
ATOM 6454 N N . GLN B 1 287 ? -6.234 -2.141 11.867 1 96 287 GLN B N 1
ATOM 6455 C CA . GLN B 1 287 ? -7.203 -1.315 11.156 1 96 287 GLN B CA 1
ATOM 6456 C C . GLN B 1 287 ? -7.098 -1.525 9.648 1 96 287 GLN B C 1
ATOM 6458 O O . GLN B 1 287 ? -6.039 -1.911 9.141 1 96 287 GLN B O 1
ATOM 6463 N N . PRO B 1 288 ? -8.164 -1.292 8.906 1 95.94 288 PRO B N 1
ATOM 6464 C CA . PRO B 1 288 ? -8.141 -1.495 7.457 1 95.94 288 PRO B CA 1
ATOM 6465 C C . PRO B 1 288 ? -7.426 -0.374 6.711 1 95.94 288 PRO B C 1
ATOM 6467 O O . PRO B 1 288 ? -7.516 0.792 7.105 1 95.94 288 PRO B O 1
ATOM 6470 N N . ASN B 1 289 ? -6.742 -0.725 5.672 1 96.94 289 ASN B N 1
ATOM 6471 C CA . ASN B 1 289 ? -6.078 0.24 4.801 1 96.94 289 ASN B CA 1
ATOM 6472 C C . ASN B 1 289 ? -6.402 -0.012 3.332 1 96.94 289 ASN B C 1
ATOM 6474 O O . ASN B 1 289 ? -5.551 0.182 2.461 1 96.94 289 ASN B O 1
ATOM 6478 N N . ILE B 1 290 ? -7.605 -0.465 3.066 1 96 290 ILE B N 1
ATOM 6479 C CA . ILE B 1 290 ? -8.133 -0.635 1.718 1 96 290 ILE B CA 1
ATOM 6480 C C . ILE B 1 290 ? -8.688 0.692 1.211 1 96 290 ILE B C 1
ATOM 6482 O O . ILE B 1 290 ? -9.578 1.281 1.836 1 96 290 ILE B O 1
ATOM 6486 N N . PRO B 1 291 ? -8.18 1.105 0.037 1 94.19 291 PRO B N 1
ATOM 6487 C CA . PRO B 1 291 ? -8.727 2.365 -0.478 1 94.19 291 PRO B CA 1
ATOM 6488 C C . PRO B 1 291 ? -10.242 2.338 -0.617 1 94.19 291 PRO B C 1
ATOM 6490 O O . PRO B 1 291 ? -10.797 1.39 -1.176 1 94.19 291 PRO B O 1
ATOM 6493 N N . GLY B 1 292 ? -10.914 3.398 -0.116 1 93.06 292 GLY B N 1
ATOM 6494 C CA . GLY B 1 292 ? -12.367 3.502 -0.165 1 93.06 292 GLY B CA 1
ATOM 6495 C C . GLY B 1 292 ? -13.039 3.018 1.104 1 93.06 292 GLY B C 1
ATOM 6496 O O . GLY B 1 292 ? -14.227 3.275 1.319 1 93.06 292 GLY B O 1
ATOM 6497 N N . LEU B 1 293 ? -12.266 2.365 1.939 1 94.06 293 LEU B N 1
ATOM 6498 C CA . LEU B 1 293 ? -12.852 1.795 3.148 1 94.06 293 LEU B CA 1
ATOM 6499 C C . LEU B 1 293 ? -12.383 2.551 4.387 1 94.06 293 LEU B C 1
ATOM 6501 O O . LEU B 1 293 ? -13.016 2.477 5.441 1 94.06 293 LEU B O 1
ATOM 6505 N N . VAL B 1 294 ? -11.328 3.303 4.309 1 93.62 294 VAL B N 1
ATOM 6506 C CA . VAL B 1 294 ? -10.656 3.885 5.465 1 93.62 294 VAL B CA 1
ATOM 6507 C C . VAL B 1 294 ? -11.57 4.91 6.133 1 93.62 294 VAL B C 1
ATOM 6509 O O . VAL B 1 294 ? -11.82 4.844 7.336 1 93.62 294 VAL B O 1
ATOM 6512 N N . TYR B 1 295 ? -12.133 5.793 5.383 1 89 295 TYR B N 1
ATOM 6513 C CA . TYR B 1 295 ? -12.945 6.852 5.965 1 89 295 TYR B CA 1
ATOM 6514 C C . TYR B 1 295 ? -14.242 6.285 6.535 1 89 295 TYR B C 1
ATOM 6516 O O . TYR B 1 295 ? -14.758 6.781 7.539 1 89 295 TYR B O 1
ATOM 6524 N N . LYS B 1 296 ? -14.766 5.305 5.82 1 88 296 LYS B N 1
ATOM 6525 C CA . LYS B 1 296 ? -15.961 4.656 6.363 1 88 296 LYS B CA 1
ATOM 6526 C C . LYS B 1 296 ? -15.672 4.02 7.719 1 88 296 LYS B C 1
ATOM 6528 O O . LYS B 1 296 ? -16.484 4.109 8.641 1 88 296 LYS B O 1
ATOM 6533 N N . TYR B 1 297 ? -14.594 3.443 7.785 1 91.81 297 TYR B N 1
ATOM 6534 C CA . TYR B 1 297 ? -14.164 2.836 9.039 1 91.81 297 TYR B CA 1
ATOM 6535 C C . TYR B 1 297 ? -13.969 3.895 10.117 1 91.81 297 TYR B C 1
ATOM 6537 O O . TYR B 1 297 ? -14.438 3.734 11.25 1 91.81 297 TYR B O 1
ATOM 6545 N N . LEU B 1 298 ? -13.227 4.961 9.758 1 87.31 298 LEU B N 1
ATOM 6546 C CA . LEU B 1 298 ? -12.93 6.02 10.719 1 87.31 298 LEU B CA 1
ATOM 6547 C C . LEU B 1 298 ? -14.203 6.703 11.188 1 87.31 298 LEU B C 1
ATOM 6549 O O . LEU B 1 298 ? -14.312 7.102 12.352 1 87.31 298 LEU B O 1
ATOM 6553 N N . ASP B 1 299 ? -15.133 6.82 10.32 1 82.44 299 ASP B N 1
ATOM 6554 C CA . ASP B 1 299 ? -16.406 7.43 10.68 1 82.44 299 ASP B CA 1
ATOM 6555 C C . ASP B 1 299 ? -17.172 6.559 11.672 1 82.44 299 ASP B C 1
ATOM 6557 O O . ASP B 1 299 ? -17.906 7.07 12.516 1 82.44 299 ASP B O 1
ATOM 6561 N N . ALA B 1 300 ? -16.859 5.34 11.609 1 81.75 300 ALA B N 1
ATOM 6562 C CA . ALA B 1 300 ? -17.578 4.395 12.461 1 81.75 300 ALA B CA 1
ATOM 6563 C C . ALA B 1 300 ? -16.875 4.207 13.797 1 81.75 300 ALA B C 1
ATOM 6565 O O . ALA B 1 300 ? -17.5 3.896 14.805 1 81.75 300 ALA B O 1
ATOM 6566 N N . LYS B 1 301 ? -15.625 4.34 13.883 1 77.38 301 LYS B N 1
ATOM 6567 C CA . LYS B 1 301 ? -14.891 3.932 15.078 1 77.38 301 LYS B CA 1
ATOM 6568 C C . LYS B 1 301 ? -14.141 5.109 15.688 1 77.38 301 LYS B C 1
ATOM 6570 O O . LYS B 1 301 ? -14.312 5.422 16.859 1 77.38 301 LYS B O 1
ATOM 6575 N N . PHE B 1 302 ? -12.984 5.551 15.031 1 66.19 302 PHE B N 1
ATOM 6576 C CA . PHE B 1 302 ? -12.016 6.449 15.656 1 66.19 302 PHE B CA 1
ATOM 6577 C C . PHE B 1 302 ? -11.695 7.625 14.742 1 66.19 302 PHE B C 1
ATOM 6579 O O . PHE B 1 302 ? -10.531 8 14.594 1 66.19 302 PHE B O 1
ATOM 6586 N N . LYS B 1 303 ? -12.523 8.391 14.32 1 64 303 LYS B N 1
ATOM 6587 C CA . LYS B 1 303 ? -12.148 9.234 13.188 1 64 303 LYS B CA 1
ATOM 6588 C C . LYS B 1 303 ? -11.086 10.25 13.578 1 64 303 LYS B C 1
ATOM 6590 O O . LYS B 1 303 ? -10.023 10.32 12.953 1 64 303 LYS B O 1
ATOM 6595 N N . TYR B 1 304 ? -10.977 10.789 14.68 1 77.56 304 TYR B N 1
ATOM 6596 C CA . TYR B 1 304 ? -10.273 12.062 14.828 1 77.56 304 TYR B CA 1
ATOM 6597 C C . TYR B 1 304 ? -8.883 11.844 15.422 1 77.56 304 TYR B C 1
ATOM 6599 O O . TYR B 1 304 ? -7.969 12.633 15.18 1 77.56 304 TYR B O 1
ATOM 6607 N N . GLN B 1 305 ? -8.648 10.711 16.031 1 86.56 305 GLN B N 1
ATOM 6608 C CA . GLN B 1 305 ? -7.363 10.516 16.688 1 86.56 305 GLN B CA 1
ATOM 6609 C C . GLN B 1 305 ? -6.258 10.242 15.68 1 86.56 305 GLN B C 1
ATOM 6611 O O . GLN B 1 305 ? -5.125 10.688 15.852 1 86.56 305 GLN B O 1
ATOM 6616 N N . HIS B 1 306 ? -6.617 9.594 14.664 1 90.12 306 HIS B N 1
ATOM 6617 C CA . HIS B 1 306 ? -5.621 9.211 13.664 1 90.12 306 HIS B CA 1
ATOM 6618 C C . HIS B 1 306 ? -5.219 10.406 12.805 1 90.12 306 HIS B C 1
ATOM 6620 O O . HIS B 1 306 ? -4.141 10.414 12.211 1 90.12 306 HIS B O 1
ATOM 6626 N N . GLU B 1 307 ? -6.023 11.422 12.781 1 92.31 307 GLU B N 1
ATOM 6627 C CA . GLU B 1 307 ? -5.711 12.617 11.992 1 92.31 307 GLU B CA 1
ATOM 6628 C C . GLU B 1 307 ? -4.609 13.438 12.656 1 92.31 307 GLU B C 1
ATOM 6630 O O . GLU B 1 307 ? -3.973 14.273 12 1 92.31 307 GLU B O 1
ATOM 6635 N N . VAL B 1 308 ? -4.402 13.195 13.867 1 94.88 308 VAL B N 1
ATOM 6636 C CA . VAL B 1 308 ? -3.4 13.938 14.625 1 94.88 308 VAL B CA 1
ATOM 6637 C C . VAL B 1 308 ? -2.006 13.617 14.094 1 94.88 308 VAL B C 1
ATOM 6639 O O . VAL B 1 308 ? -1.124 14.484 14.086 1 94.88 308 VAL B O 1
ATOM 6642 N N . ILE B 1 309 ? -1.828 12.391 13.609 1 96.56 309 ILE B N 1
ATOM 6643 C CA . ILE B 1 309 ? -0.507 11.93 13.195 1 96.56 309 ILE B CA 1
ATOM 6644 C C . ILE B 1 309 ? -0.061 12.703 11.953 1 96.56 309 ILE B C 1
ATOM 6646 O O . ILE B 1 309 ? 1.014 13.305 11.945 1 96.56 309 ILE B O 1
ATOM 6650 N N . PRO B 1 310 ? -0.901 12.789 10.906 1 96.56 310 PRO B N 1
ATOM 6651 C CA . PRO B 1 310 ? -0.426 13.555 9.75 1 96.56 310 PRO B CA 1
ATOM 6652 C C . PRO B 1 310 ? -0.282 15.047 10.047 1 96.56 310 PRO B C 1
ATOM 6654 O O . PRO B 1 310 ? 0.588 15.711 9.477 1 96.56 310 PRO B O 1
ATOM 6657 N N . TYR B 1 311 ? -1.061 15.664 10.945 1 96.62 311 TYR B N 1
ATOM 6658 C CA . TYR B 1 311 ? -0.898 17.062 11.328 1 96.62 311 TYR B CA 1
ATOM 6659 C C . TYR B 1 311 ? 0.497 17.312 11.883 1 96.62 311 TYR B C 1
ATOM 6661 O O . TYR B 1 311 ? 1.188 18.234 11.445 1 96.62 311 TYR B O 1
ATOM 6669 N N . ASN B 1 312 ? 0.828 16.484 12.727 1 98.31 312 ASN B N 1
ATOM 6670 C CA . ASN B 1 312 ? 2.088 16.719 13.43 1 98.31 312 ASN B CA 1
ATOM 6671 C C . ASN B 1 312 ? 3.281 16.234 12.602 1 98.31 312 ASN B C 1
ATOM 6673 O O . ASN B 1 312 ? 4.363 16.828 12.672 1 98.31 312 ASN B O 1
ATOM 6677 N N . ASP B 1 313 ? 3.107 15.188 11.797 1 98.38 313 ASP B N 1
ATOM 6678 C CA . ASP B 1 313 ? 4.164 14.797 10.867 1 98.38 313 ASP B CA 1
ATOM 6679 C C . ASP B 1 313 ? 4.5 15.938 9.914 1 98.38 313 ASP B C 1
ATOM 6681 O O . ASP B 1 313 ? 5.672 16.266 9.703 1 98.38 313 ASP B O 1
ATOM 6685 N N . CYS B 1 314 ? 3.471 16.516 9.352 1 98.31 314 CYS B N 1
ATOM 6686 C CA . CYS B 1 314 ? 3.652 17.641 8.438 1 98.31 314 CYS B CA 1
ATOM 6687 C C . CYS B 1 314 ? 4.32 18.812 9.148 1 98.31 314 CYS B C 1
ATOM 6689 O O . CYS B 1 314 ? 5.246 19.422 8.609 1 98.31 314 CYS B O 1
ATOM 6691 N N . TYR B 1 315 ? 3.877 19.125 10.336 1 98.38 315 TYR B N 1
ATOM 6692 C CA . TYR B 1 315 ? 4.422 20.234 11.109 1 98.38 315 TYR B CA 1
ATOM 6693 C C . TYR B 1 315 ? 5.91 20.031 11.375 1 98.38 315 TYR B C 1
ATOM 6695 O O . TYR B 1 315 ? 6.73 20.875 11 1 98.38 315 TYR B O 1
ATOM 6703 N N . TYR B 1 316 ? 6.309 18.922 11.898 1 98.75 316 TYR B N 1
ATOM 6704 C CA . TYR B 1 316 ? 7.684 18.688 12.328 1 98.75 316 TYR B CA 1
ATOM 6705 C C . TYR B 1 316 ? 8.617 18.562 11.133 1 98.75 316 TYR B C 1
ATOM 6707 O O . TYR B 1 316 ? 9.781 18.969 11.195 1 98.75 316 TYR B O 1
ATOM 6715 N N . ARG B 1 317 ? 8.141 18 10.039 1 98.12 317 ARG B N 1
ATOM 6716 C CA . ARG B 1 317 ? 8.969 17.906 8.836 1 98.12 317 ARG B CA 1
ATOM 6717 C C . ARG B 1 317 ? 9.289 19.281 8.281 1 98.12 317 ARG B C 1
ATOM 6719 O O . ARG B 1 317 ? 10.219 19.438 7.484 1 98.12 317 ARG B O 1
ATOM 6726 N N . ASN B 1 318 ? 8.508 20.297 8.773 1 98.19 318 ASN B N 1
ATOM 6727 C CA . ASN B 1 318 ? 8.609 21.594 8.102 1 98.19 318 ASN B CA 1
ATOM 6728 C C . ASN B 1 318 ? 8.961 22.703 9.086 1 98.19 318 ASN B C 1
ATOM 6730 O O . ASN B 1 318 ? 8.914 23.875 8.734 1 98.19 318 ASN B O 1
ATOM 6734 N N . ILE B 1 319 ? 9.312 22.406 10.266 1 98.06 319 ILE B N 1
ATOM 6735 C CA . ILE B 1 319 ? 9.562 23.438 11.281 1 98.06 319 ILE B CA 1
ATOM 6736 C C . ILE B 1 319 ? 10.781 24.266 10.883 1 98.06 319 ILE B C 1
ATOM 6738 O O . ILE B 1 319 ? 10.898 25.422 11.273 1 98.06 319 ILE B O 1
ATOM 6742 N N . TYR B 1 320 ? 11.672 23.781 10.047 1 97.81 320 TYR B N 1
ATOM 6743 C CA . TYR B 1 320 ? 12.852 24.547 9.656 1 97.81 320 TYR B CA 1
ATOM 6744 C C . TYR B 1 320 ? 12.703 25.109 8.25 1 97.81 320 TYR B C 1
ATOM 6746 O O . TYR B 1 320 ? 13.523 25.906 7.797 1 97.81 320 TYR B O 1
ATOM 6754 N N . ARG B 1 321 ? 11.664 24.766 7.543 1 98 321 ARG B N 1
ATOM 6755 C CA . ARG B 1 321 ? 11.547 25.109 6.133 1 98 321 ARG B CA 1
ATOM 6756 C C . ARG B 1 321 ? 10.555 26.25 5.926 1 98 321 ARG B C 1
ATOM 6758 O O . ARG B 1 321 ? 10.703 27.047 4.996 1 98 321 ARG B O 1
ATOM 6765 N N . TYR B 1 322 ? 9.57 26.328 6.793 1 98.19 322 TYR B N 1
ATOM 6766 C CA . TYR B 1 322 ? 8.508 27.312 6.625 1 98.19 322 TYR B CA 1
ATOM 6767 C C . TYR B 1 322 ? 8.234 28.047 7.93 1 98.19 322 TYR B C 1
ATOM 6769 O O . TYR B 1 322 ? 8.422 27.5 9.016 1 98.19 322 TYR B O 1
ATOM 6777 N N . ARG B 1 323 ? 7.785 29.25 7.824 1 97.75 323 ARG B N 1
ATOM 6778 C CA . ARG B 1 323 ? 7.48 30.062 9 1 97.75 323 ARG B CA 1
ATOM 6779 C C . ARG B 1 323 ? 6.168 29.625 9.641 1 97.75 323 ARG B C 1
ATOM 6781 O O . ARG B 1 323 ? 6.027 29.641 10.867 1 97.75 323 ARG B O 1
ATOM 6788 N N . TYR B 1 324 ? 5.215 29.266 8.758 1 98.25 324 TYR B N 1
ATOM 6789 C CA . TYR B 1 324 ? 3.898 28.859 9.219 1 98.25 324 TYR B CA 1
ATOM 6790 C C . TYR B 1 324 ? 3.453 27.578 8.531 1 98.25 324 TYR B C 1
ATOM 6792 O O . TYR B 1 324 ? 3.723 27.375 7.34 1 98.25 324 TYR B O 1
ATOM 6800 N N . THR B 1 325 ? 2.803 26.703 9.281 1 98.06 325 THR B N 1
ATOM 6801 C CA . THR B 1 325 ? 2.008 25.656 8.664 1 98.06 325 THR B CA 1
ATOM 6802 C C . THR B 1 325 ? 0.518 25.953 8.781 1 98.06 325 THR B C 1
ATOM 6804 O O . THR B 1 325 ? 0.077 26.547 9.773 1 98.06 325 THR B O 1
ATOM 6807 N N . VAL B 1 326 ? -0.186 25.641 7.754 1 97.88 326 VAL B N 1
ATOM 6808 C CA . VAL B 1 326 ? -1.638 25.797 7.734 1 97.88 326 VAL B CA 1
ATOM 6809 C C . VAL B 1 326 ? -2.295 24.438 7.52 1 97.88 326 VAL B C 1
ATOM 6811 O O . VAL B 1 326 ? -2.088 23.797 6.488 1 97.88 326 VAL B O 1
ATOM 6814 N N . HIS B 1 327 ? -3.031 23.984 8.5 1 95.75 327 HIS B N 1
ATOM 6815 C CA . HIS B 1 327 ? -3.732 22.703 8.406 1 95.75 327 HIS B CA 1
ATOM 6816 C C . HIS B 1 327 ? -5.16 22.891 7.91 1 95.75 327 HIS B C 1
ATOM 6818 O O . HIS B 1 327 ? -5.988 23.5 8.594 1 95.75 327 HIS B O 1
ATOM 6824 N N . ALA B 1 328 ? -5.395 22.469 6.699 1 92.81 328 ALA B N 1
ATOM 6825 C CA . ALA B 1 328 ? -6.695 22.766 6.102 1 92.81 328 ALA B CA 1
ATOM 6826 C C . ALA B 1 328 ? -7.199 21.578 5.277 1 92.81 328 ALA B C 1
ATOM 6828 O O . ALA B 1 328 ? -6.418 20.906 4.605 1 92.81 328 ALA B O 1
ATOM 6829 N N . ASP B 1 329 ? -8.523 21.344 5.352 1 92.81 329 ASP B N 1
ATOM 6830 C CA . ASP B 1 329 ? -9.188 20.406 4.445 1 92.81 329 ASP B CA 1
ATOM 6831 C C . ASP B 1 329 ? -9.477 21.062 3.1 1 92.81 329 ASP B C 1
ATOM 6833 O O . ASP B 1 329 ? -9.539 22.297 2.998 1 92.81 329 ASP B O 1
ATOM 6837 N N . PRO B 1 330 ? -9.75 20.266 2.145 1 93.44 330 PRO B N 1
ATOM 6838 C CA . PRO B 1 330 ? -9.938 20.828 0.808 1 93.44 330 PRO B CA 1
ATOM 6839 C C . PRO B 1 330 ? -11.211 21.672 0.694 1 93.44 330 PRO B C 1
ATOM 6841 O O . PRO B 1 330 ? -11.391 22.391 -0.292 1 93.44 330 PRO B O 1
ATOM 6844 N N . ASP B 1 331 ? -12.086 21.609 1.646 1 94.44 331 ASP B N 1
ATOM 6845 C CA . ASP B 1 331 ? -13.281 22.438 1.613 1 94.44 331 ASP B CA 1
ATOM 6846 C C . ASP B 1 331 ? -13.125 23.656 2.508 1 94.44 331 ASP B C 1
ATOM 6848 O O . ASP B 1 331 ? -14.102 24.359 2.801 1 94.44 331 ASP B O 1
ATOM 6852 N N . GLU B 1 332 ? -11.938 23.844 2.91 1 95.88 332 GLU B N 1
ATOM 6853 C CA . GLU B 1 332 ? -11.617 24.969 3.783 1 95.88 332 GLU B CA 1
ATOM 6854 C C . GLU B 1 332 ? -10.461 25.781 3.221 1 95.88 332 GLU B C 1
ATOM 6856 O O . GLU B 1 332 ? -9.5 25.234 2.674 1 95.88 332 GLU B O 1
ATOM 6861 N N . ILE B 1 333 ? -10.625 27.141 3.416 1 97.44 333 ILE B N 1
ATOM 6862 C CA . ILE B 1 333 ? -9.523 27.969 2.955 1 97.44 333 ILE B CA 1
ATOM 6863 C C . ILE B 1 333 ? -9.555 29.312 3.678 1 97.44 333 ILE B C 1
ATOM 6865 O O . ILE B 1 333 ? -10.625 29.875 3.902 1 97.44 333 ILE B O 1
ATOM 6869 N N . ILE B 1 334 ? -8.414 29.812 4.105 1 98.12 334 ILE B N 1
ATOM 6870 C CA . ILE B 1 334 ? -8.281 31.141 4.707 1 98.12 334 ILE B CA 1
ATOM 6871 C C . ILE B 1 334 ? -8.062 32.188 3.613 1 98.12 334 ILE B C 1
ATOM 6873 O O . ILE B 1 334 ? -7.066 32.125 2.885 1 98.12 334 ILE B O 1
ATOM 6877 N N . ILE B 1 335 ? -8.938 33.156 3.555 1 98.38 335 ILE B N 1
ATOM 6878 C CA . ILE B 1 335 ? -8.828 34.188 2.529 1 98.38 335 ILE B CA 1
ATOM 6879 C C . ILE B 1 335 ? -8.547 35.531 3.186 1 98.38 335 ILE B C 1
ATOM 6881 O O . ILE B 1 335 ? -9.281 35.969 4.082 1 98.38 335 ILE B O 1
ATOM 6885 N N . PRO B 1 336 ? -7.477 36.219 2.719 1 98.5 336 PRO B N 1
ATOM 6886 C CA . PRO B 1 336 ? -7.262 37.594 3.197 1 98.5 336 PRO B CA 1
ATOM 6887 C C . PRO B 1 336 ? -8.352 38.562 2.734 1 98.5 336 PRO B C 1
ATOM 6889 O O . PRO B 1 336 ? -8.773 38.5 1.576 1 98.5 336 PRO B O 1
ATOM 6892 N N . ARG B 1 337 ? -8.781 39.375 3.637 1 97.88 337 ARG B N 1
ATOM 6893 C CA . ARG B 1 337 ? -9.781 40.375 3.273 1 97.88 337 ARG B CA 1
ATOM 6894 C C . ARG B 1 337 ? -9.125 41.719 3.023 1 97.88 337 ARG B C 1
ATOM 6896 O O . ARG B 1 337 ? -9.508 42.438 2.094 1 97.88 337 ARG B O 1
ATOM 6903 N N . ASN B 1 338 ? -8.164 42.125 3.779 1 96.75 338 ASN B N 1
ATOM 6904 C CA . ASN B 1 338 ? -7.52 43.438 3.648 1 96.75 338 ASN B CA 1
ATOM 6905 C C . ASN B 1 338 ? -6.09 43.312 3.135 1 96.75 338 ASN B C 1
ATOM 6907 O O . ASN B 1 338 ? -5.207 44.062 3.521 1 96.75 338 ASN B O 1
ATOM 6911 N N . ALA B 1 339 ? -5.785 42.219 2.475 1 98 339 ALA B N 1
ATOM 6912 C CA . ALA B 1 339 ? -4.484 41.938 1.874 1 98 339 ALA B CA 1
ATOM 6913 C C . ALA B 1 339 ? -4.633 41.125 0.591 1 98 339 ALA B C 1
ATOM 6915 O O . ALA B 1 339 ? -5.715 40.625 0.297 1 98 339 ALA B O 1
ATOM 6916 N N . ASN B 1 340 ? -3.508 41.031 -0.142 1 97.5 340 ASN B N 1
ATOM 6917 C CA . ASN B 1 340 ? -3.561 40.344 -1.423 1 97.5 340 ASN B CA 1
ATOM 6918 C C . ASN B 1 340 ? -2.701 39.062 -1.41 1 97.5 340 ASN B C 1
ATOM 6920 O O . ASN B 1 340 ? -2.467 38.469 -2.457 1 97.5 340 ASN B O 1
ATOM 6924 N N . SER B 1 341 ? -2.236 38.75 -0.228 1 98.38 341 SER B N 1
ATOM 6925 C CA . SER B 1 341 ? -1.471 37.531 -0.035 1 98.38 341 SER B CA 1
ATOM 6926 C C . SER B 1 341 ? -1.398 37.156 1.439 1 98.38 341 SER B C 1
ATOM 6928 O O . SER B 1 341 ? -1.686 37.969 2.312 1 98.38 341 SER B O 1
ATOM 6930 N N . TRP B 1 342 ? -1.083 35.906 1.7 1 98.75 342 TRP B N 1
ATOM 6931 C CA . TRP B 1 342 ? -0.869 35.469 3.074 1 98.75 342 TRP B CA 1
ATOM 6932 C C . TRP B 1 342 ? 0.315 36.219 3.703 1 98.75 342 TRP B C 1
ATOM 6934 O O . TRP B 1 342 ? 0.31 36.5 4.902 1 98.75 342 TRP B O 1
ATOM 6944 N N . HIS B 1 343 ? 1.338 36.531 2.904 1 98.38 343 HIS B N 1
ATOM 6945 C CA . HIS B 1 343 ? 2.482 37.281 3.418 1 98.38 343 HIS B CA 1
ATOM 6946 C C . HIS B 1 343 ? 2.061 38.656 3.941 1 98.38 343 HIS B C 1
ATOM 6948 O O . HIS B 1 343 ? 2.4 39.031 5.066 1 98.38 343 HIS B O 1
ATOM 6954 N N . GLU B 1 344 ? 1.35 39.312 3.082 1 98.5 344 GLU B N 1
ATOM 6955 C CA . GLU B 1 344 ? 0.867 40.656 3.48 1 98.5 344 GLU B CA 1
ATOM 6956 C C . GLU B 1 344 ? -0.074 40.562 4.68 1 98.5 344 GLU B C 1
ATOM 6958 O O . GLU B 1 344 ? -0.001 41.375 5.598 1 98.5 344 GLU B O 1
ATOM 6963 N N . LEU B 1 345 ? -0.927 39.594 4.656 1 98.69 345 LEU B N 1
ATOM 6964 C CA . LEU B 1 345 ? -1.869 39.406 5.754 1 98.69 345 LEU B CA 1
ATOM 6965 C C . LEU B 1 345 ? -1.133 39.188 7.07 1 98.69 345 LEU B C 1
ATOM 6967 O O . LEU B 1 345 ? -1.432 39.844 8.07 1 98.69 345 LEU B O 1
ATOM 6971 N N . MET B 1 346 ? -0.17 38.25 7.082 1 98.31 346 MET B N 1
ATOM 6972 C CA . MET B 1 346 ? 0.521 37.906 8.32 1 98.31 346 MET B CA 1
ATOM 6973 C C . MET B 1 346 ? 1.367 39.094 8.82 1 98.31 346 MET B C 1
ATOM 6975 O O . MET B 1 346 ? 1.523 39.281 10.023 1 98.31 346 MET B O 1
ATOM 6979 N N . ASP B 1 347 ? 1.896 39.906 7.871 1 97.62 347 ASP B N 1
ATOM 6980 C CA . ASP B 1 347 ? 2.58 41.125 8.289 1 97.62 347 ASP B CA 1
ATOM 6981 C C . ASP B 1 347 ? 1.65 42.031 9.094 1 97.62 347 ASP B C 1
ATOM 6983 O O . ASP B 1 347 ? 2.043 42.562 10.133 1 97.62 347 ASP B O 1
ATOM 6987 N N . ILE B 1 348 ? 0.464 42.156 8.641 1 98.06 348 ILE B N 1
ATOM 6988 C CA . ILE B 1 348 ? -0.537 43 9.297 1 98.06 348 ILE B CA 1
ATOM 6989 C C . ILE B 1 348 ? -0.899 42.375 10.648 1 98.06 348 ILE B C 1
ATOM 6991 O O . ILE B 1 348 ? -0.899 43.094 11.672 1 98.06 348 ILE B O 1
ATOM 6995 N N . ILE B 1 349 ? -1.184 41.125 10.664 1 97.81 349 ILE B N 1
ATOM 6996 C CA . ILE B 1 349 ? -1.693 40.438 11.836 1 97.81 349 ILE B CA 1
ATOM 6997 C C . ILE B 1 349 ? -0.627 40.406 12.93 1 97.81 349 ILE B C 1
ATOM 6999 O O . ILE B 1 349 ? -0.927 40.625 14.109 1 97.81 349 ILE B O 1
ATOM 7003 N N . VAL B 1 350 ? 0.58 40.062 12.539 1 96.25 350 VAL B N 1
ATOM 7004 C CA . VAL B 1 350 ? 1.662 40 13.516 1 96.25 350 VAL B CA 1
ATOM 7005 C C . VAL B 1 350 ? 1.914 41.375 14.133 1 96.25 350 VAL B C 1
ATOM 7007 O O . VAL B 1 350 ? 2.129 41.469 15.336 1 96.25 350 VAL B O 1
ATOM 7010 N N . LYS B 1 351 ? 1.906 42.375 13.281 1 95.94 351 LYS B N 1
ATOM 7011 C CA . LYS B 1 351 ? 2.068 43.719 13.789 1 95.94 351 LYS B CA 1
ATOM 7012 C C . LYS B 1 351 ? 0.962 44.062 14.781 1 95.94 351 LYS B C 1
ATOM 7014 O O . LYS B 1 351 ? 1.231 44.625 15.844 1 95.94 351 LYS B O 1
ATOM 7019 N N . LYS B 1 352 ? -0.214 43.75 14.492 1 96.38 352 LYS B N 1
ATOM 7020 C CA . LYS B 1 352 ? -1.35 44 15.375 1 96.38 352 LYS B CA 1
ATOM 7021 C C . LYS B 1 352 ? -1.243 43.219 16.672 1 96.38 352 LYS B C 1
ATOM 7023 O O . LYS B 1 352 ? -1.59 43.719 17.75 1 96.38 352 LYS B O 1
ATOM 7028 N N . SER B 1 353 ? -0.815 42.031 16.562 1 94.31 353 SER B N 1
ATOM 7029 C CA . SER B 1 353 ? -0.769 41.125 17.703 1 94.31 353 SER B CA 1
ATOM 7030 C C . SER B 1 353 ? 0.315 41.562 18.688 1 94.31 353 SER B C 1
ATOM 7032 O O . SER B 1 353 ? 0.236 41.25 19.875 1 94.31 353 SER B O 1
ATOM 7034 N N . LYS B 1 354 ? 1.313 42.25 18.25 1 92.31 354 LYS B N 1
ATOM 7035 C CA . LYS B 1 354 ? 2.418 42.688 19.109 1 92.31 354 LYS B CA 1
ATOM 7036 C C . LYS B 1 354 ? 1.931 43.625 20.203 1 92.31 354 LYS B C 1
ATOM 7038 O O . LYS B 1 354 ? 2.564 43.75 21.25 1 92.31 354 LYS B O 1
ATOM 7043 N N . LYS B 1 355 ? 0.868 44.188 19.906 1 92.81 355 LYS B N 1
ATOM 7044 C CA . LYS B 1 355 ? 0.315 45.125 20.875 1 92.81 355 LYS B CA 1
ATOM 7045 C C . LYS B 1 355 ? -0.091 44.438 22.172 1 92.81 355 LYS B C 1
ATOM 7047 O O . LYS B 1 355 ? -0.107 45.031 23.234 1 92.81 355 LYS B O 1
ATOM 7052 N N . ASP B 1 356 ? -0.438 43.188 22.078 1 90.75 356 ASP B N 1
ATOM 7053 C CA . ASP B 1 356 ? -0.88 42.406 23.219 1 90.75 356 ASP B CA 1
ATOM 7054 C C . ASP B 1 356 ? 0.296 42.031 24.125 1 90.75 356 ASP B C 1
ATOM 7056 O O . ASP B 1 356 ? 0.103 41.656 25.281 1 90.75 356 ASP B O 1
ATOM 7060 N N . LYS B 1 357 ? 1.539 42.156 23.734 1 87.25 357 LYS B N 1
ATOM 7061 C CA . LYS B 1 357 ? 2.756 41.875 24.484 1 87.25 357 LYS B CA 1
ATOM 7062 C C . LYS B 1 357 ? 2.783 40.438 24.953 1 87.25 357 LYS B C 1
ATOM 7064 O O . LYS B 1 357 ? 3.154 40.156 26.094 1 87.25 357 LYS B O 1
ATOM 7069 N N . VAL B 1 358 ? 2.168 39.656 24.188 1 84.69 358 VAL B N 1
ATOM 7070 C CA . VAL B 1 358 ? 2.197 38.219 24.422 1 84.69 358 VAL B CA 1
ATOM 7071 C C . VAL B 1 358 ? 2.654 37.5 23.156 1 84.69 358 VAL B C 1
ATOM 7073 O O . VAL B 1 358 ? 2.576 38.031 22.062 1 84.69 358 VAL B O 1
ATOM 7076 N N . LEU B 1 359 ? 3.215 36.281 23.375 1 83.19 359 LEU B N 1
ATOM 7077 C CA . LEU B 1 359 ? 3.602 35.438 22.25 1 83.19 359 LEU B CA 1
ATOM 7078 C C . LEU B 1 359 ? 2.457 34.5 21.828 1 83.19 359 LEU B C 1
ATOM 7080 O O . LEU B 1 359 ? 1.867 33.844 22.672 1 83.19 359 LEU B O 1
ATOM 7084 N N . TYR B 1 360 ? 2.137 34.562 20.547 1 91.62 360 TYR B N 1
ATOM 7085 C CA . TYR B 1 360 ? 1.085 33.688 20.031 1 91.62 360 TYR B CA 1
ATOM 7086 C C . TYR B 1 360 ? 1.677 32.5 19.281 1 91.62 360 TYR B C 1
ATOM 7088 O O . TYR B 1 360 ? 2.672 32.656 18.562 1 91.62 360 TYR B O 1
ATOM 7096 N N . THR B 1 361 ? 1.076 31.312 19.531 1 93.31 361 THR B N 1
ATOM 7097 C CA . THR B 1 361 ? 1.49 30.094 18.859 1 93.31 361 THR B CA 1
ATOM 7098 C C . THR B 1 361 ? 0.786 29.953 17.516 1 93.31 361 THR B C 1
ATOM 7100 O O . THR B 1 361 ? 1.331 29.359 16.578 1 93.31 361 THR B O 1
ATOM 7103 N N . SER B 1 362 ? -0.436 30.5 17.469 1 94.25 362 SER B N 1
ATOM 7104 C CA . SER B 1 362 ? -1.241 30.359 16.25 1 94.25 362 SER B CA 1
ATOM 7105 C C . SER B 1 362 ? -2.09 31.594 16 1 94.25 362 SER B C 1
ATOM 7107 O O . SER B 1 362 ? -2.311 32.406 16.922 1 94.25 362 SER B O 1
ATOM 7109 N N . TYR B 1 363 ? -2.436 31.797 14.797 1 95.88 363 TYR B N 1
ATOM 7110 C CA . TYR B 1 363 ? -3.303 32.875 14.352 1 95.88 363 TYR B CA 1
ATOM 7111 C C . TYR B 1 363 ? -4.543 32.344 13.656 1 95.88 363 TYR B C 1
ATOM 7113 O O . TYR B 1 363 ? -4.465 31.828 12.531 1 95.88 363 TYR B O 1
ATOM 7121 N N . SER B 1 364 ? -5.668 32.469 14.312 1 95.5 364 SER B N 1
ATOM 7122 C CA . SER B 1 364 ? -6.902 31.812 13.906 1 95.5 364 SER B CA 1
ATOM 7123 C C . SER B 1 364 ? -7.789 32.75 13.086 1 95.5 364 SER B C 1
ATOM 7125 O O . SER B 1 364 ? -8.102 33.844 13.531 1 95.5 364 SER B O 1
ATOM 7127 N N . ALA B 1 365 ? -8.188 32.25 11.969 1 96.31 365 ALA B N 1
ATOM 7128 C CA . ALA B 1 365 ? -9.086 33.062 11.117 1 96.31 365 ALA B CA 1
ATOM 7129 C C . ALA B 1 365 ? -10.547 32.75 11.445 1 96.31 365 ALA B C 1
ATOM 7131 O O . ALA B 1 365 ? -10.914 31.609 11.695 1 96.31 365 ALA B O 1
ATOM 7132 N N . PRO B 1 366 ? -11.359 33.812 11.477 1 95.88 366 PRO B N 1
ATOM 7133 C CA . PRO B 1 366 ? -12.773 33.594 11.773 1 95.88 366 PRO B CA 1
ATOM 7134 C C . PRO B 1 366 ? -13.484 32.75 10.719 1 95.88 366 PRO B C 1
ATOM 7136 O O . PRO B 1 366 ? -13.234 32.938 9.523 1 95.88 366 PRO B O 1
ATOM 7139 N N . HIS B 1 367 ? -14.383 31.906 11.18 1 95.19 367 HIS B N 1
ATOM 7140 C CA . HIS B 1 367 ? -15.016 30.875 10.359 1 95.19 367 HIS B CA 1
ATOM 7141 C C . HIS B 1 367 ? -16.375 31.344 9.836 1 95.19 367 HIS B C 1
ATOM 7143 O O . HIS B 1 367 ? -17.141 31.984 10.562 1 95.19 367 HIS B O 1
ATOM 7149 N N . THR B 1 368 ? -16.688 31.125 8.609 1 95.62 368 THR B N 1
ATOM 7150 C CA . THR B 1 368 ? -18 31.375 8.016 1 95.62 368 THR B CA 1
ATOM 7151 C C . THR B 1 368 ? -18.344 30.297 7 1 95.62 368 THR B C 1
ATOM 7153 O O . THR B 1 368 ? -17.453 29.625 6.469 1 95.62 368 THR B O 1
ATOM 7156 N N . PHE B 1 369 ? -19.656 30.141 6.738 1 96 369 PHE B N 1
ATOM 7157 C CA . PHE B 1 369 ? -20.141 29.078 5.852 1 96 369 PHE B CA 1
ATOM 7158 C C . PHE B 1 369 ? -20.484 29.641 4.477 1 96 369 PHE B C 1
ATOM 7160 O O . PHE B 1 369 ? -21.109 30.688 4.367 1 96 369 PHE B O 1
ATOM 7167 N N . TYR B 1 370 ? -20.016 29.031 3.475 1 96.69 370 TYR B N 1
ATOM 7168 C CA . TYR B 1 370 ? -20.531 29.109 2.109 1 96.69 370 TYR B CA 1
ATOM 7169 C C . TYR B 1 370 ? -21.219 27.812 1.702 1 96.69 370 TYR B C 1
ATOM 7171 O O . TYR B 1 370 ? -20.578 26.781 1.559 1 96.69 370 TYR B O 1
ATOM 7179 N N . MET B 1 371 ? -22.547 27.875 1.507 1 95.81 371 MET B N 1
ATOM 7180 C CA . MET B 1 371 ? -23.297 26.641 1.249 1 95.81 371 MET B CA 1
ATOM 7181 C C . MET B 1 371 ? -23.844 26.625 -0.174 1 95.81 371 MET B C 1
ATOM 7183 O O . MET B 1 371 ? -24.125 27.688 -0.75 1 95.81 371 MET B O 1
ATOM 7187 N N . ASP B 1 372 ? -23.922 25.422 -0.679 1 93.56 372 ASP B N 1
ATOM 7188 C CA . ASP B 1 372 ? -24.484 25.234 -2.014 1 93.56 372 ASP B CA 1
ATOM 7189 C C . ASP B 1 372 ? -25.891 25.812 -2.1 1 93.56 372 ASP B C 1
ATOM 7191 O O . ASP B 1 372 ? -26.297 26.312 -3.148 1 93.56 372 ASP B O 1
ATOM 7195 N N . GLU B 1 373 ? -26.594 25.75 -1.089 1 92.62 373 GLU B N 1
ATOM 7196 C CA . GLU B 1 373 ? -27.969 26.219 -1.05 1 92.62 373 GLU B CA 1
ATOM 7197 C C . GLU B 1 373 ? -28.047 27.734 -1.032 1 92.62 373 GLU B C 1
ATOM 7199 O O . GLU B 1 373 ? -29.141 28.312 -1.118 1 92.62 373 GLU B O 1
ATOM 7204 N N . MET B 1 374 ? -26.938 28.391 -1.013 1 92.75 374 MET B N 1
ATOM 7205 C CA . MET B 1 374 ? -26.891 29.844 -0.97 1 92.75 374 MET B CA 1
ATOM 7206 C C . MET B 1 374 ? -26.594 30.422 -2.354 1 92.75 374 MET B C 1
ATOM 7208 O O . MET B 1 374 ? -26.5 31.641 -2.516 1 92.75 374 MET B O 1
ATOM 7212 N N . LEU B 1 375 ? -26.469 29.562 -3.303 1 88 375 LEU B N 1
ATOM 7213 C CA . LEU B 1 375 ? -26.188 30.016 -4.656 1 88 375 LEU B CA 1
ATOM 7214 C C . LEU B 1 375 ? -27.297 30.922 -5.18 1 88 375 LEU B C 1
ATOM 7216 O O . LEU B 1 375 ? -28.438 30.828 -4.73 1 88 375 LEU B O 1
ATOM 7220 N N . PRO B 1 376 ? -26.953 31.766 -6.148 1 86.31 376 PRO B N 1
ATOM 7221 C CA . PRO B 1 376 ? -27.984 32.656 -6.695 1 86.31 376 PRO B CA 1
ATOM 7222 C C . PRO B 1 376 ? -29.094 31.891 -7.434 1 86.31 376 PRO B C 1
ATOM 7224 O O . PRO B 1 376 ? -28.906 30.719 -7.789 1 86.31 376 PRO B O 1
ATOM 7227 N N . PRO B 1 377 ? -30.172 32.531 -7.652 1 81.75 377 PRO B N 1
ATOM 7228 C CA . PRO B 1 377 ? -31.328 31.875 -8.289 1 81.75 377 PRO B CA 1
ATOM 7229 C C . PRO B 1 377 ? -30.969 31.234 -9.633 1 81.75 377 PRO B C 1
ATOM 7231 O O . PRO B 1 377 ? -31.531 30.203 -9.992 1 81.75 377 PRO B O 1
ATOM 7234 N N . GLU B 1 378 ? -30.016 31.797 -10.344 1 83.38 378 GLU B N 1
ATOM 7235 C CA . GLU B 1 378 ? -29.625 31.281 -11.641 1 83.38 378 GLU B CA 1
ATOM 7236 C C . GLU B 1 378 ? -28.734 30.047 -11.5 1 83.38 378 GLU B C 1
ATOM 7238 O O . GLU B 1 378 ? -28.469 29.344 -12.477 1 83.38 378 GLU B O 1
ATOM 7243 N N . GLY B 1 379 ? -28.344 29.891 -10.344 1 83.62 379 GLY B N 1
ATOM 7244 C CA . GLY B 1 379 ? -27.531 28.719 -10.047 1 83.62 379 GLY B CA 1
ATOM 7245 C C . GLY B 1 379 ? -26.031 28.984 -10.195 1 83.62 379 GLY B C 1
ATOM 7246 O O . GLY B 1 379 ? -25.219 28.203 -9.711 1 83.62 379 GLY B O 1
ATOM 7247 N N . HIS B 1 380 ? -25.672 30.031 -10.961 1 88.75 380 HIS B N 1
ATOM 7248 C CA . HIS B 1 380 ? -24.266 30.359 -11.148 1 88.75 380 HIS B CA 1
ATOM 7249 C C . HIS B 1 380 ? -24.078 31.859 -11.375 1 88.75 380 HIS B C 1
ATOM 7251 O O . HIS B 1 380 ? -25.016 32.562 -11.781 1 88.75 380 HIS B O 1
ATOM 7257 N N . PHE B 1 381 ? -22.891 32.344 -11.055 1 91.75 381 PHE B N 1
ATOM 7258 C CA . PHE B 1 381 ? -22.516 33.719 -11.398 1 91.75 381 PHE B CA 1
ATOM 7259 C C . PHE B 1 381 ? -22 33.812 -12.828 1 91.75 381 PHE B C 1
ATOM 7261 O O . PHE B 1 381 ? -21.125 33.031 -13.227 1 91.75 381 PHE B O 1
ATOM 7268 N N . LYS B 1 382 ? -22.531 34.656 -13.656 1 85.69 382 LYS B N 1
ATOM 7269 C CA . LYS B 1 382 ? -22.328 34.719 -15.102 1 85.69 382 LYS B CA 1
ATOM 7270 C C . LYS B 1 382 ? -20.859 34.969 -15.438 1 85.69 382 LYS B C 1
ATOM 7272 O O . LYS B 1 382 ? -20.344 34.406 -16.406 1 85.69 382 LYS B O 1
ATOM 7277 N N . ASP B 1 383 ? -20.109 35.75 -14.773 1 86.38 383 ASP B N 1
ATOM 7278 C CA . ASP B 1 383 ? -18.734 36.094 -15.117 1 86.38 383 ASP B CA 1
ATOM 7279 C C . ASP B 1 383 ? -17.75 35.156 -14.422 1 86.38 383 ASP B C 1
ATOM 7281 O O . ASP B 1 383 ? -16.547 35.469 -14.367 1 86.38 383 ASP B O 1
ATOM 7285 N N . ILE B 1 384 ? -18.203 34 -13.906 1 92.38 384 ILE B N 1
ATOM 7286 C CA . ILE B 1 384 ? -17.391 32.969 -13.258 1 92.38 384 ILE B CA 1
ATOM 7287 C C . ILE B 1 384 ? -17.641 31.625 -13.938 1 92.38 384 ILE B C 1
ATOM 7289 O O . ILE B 1 384 ? -18.781 31.188 -14.07 1 92.38 384 ILE B O 1
ATOM 7293 N N . PRO B 1 385 ? -16.531 30.984 -14.422 1 90.19 385 PRO B N 1
ATOM 7294 C CA . PRO B 1 385 ? -16.734 29.656 -15.008 1 90.19 385 PRO B CA 1
ATOM 7295 C C . PRO B 1 385 ? -17.531 28.719 -14.102 1 90.19 385 PRO B C 1
ATOM 7297 O O . PRO B 1 385 ? -17.25 28.641 -12.898 1 90.19 385 PRO B O 1
ATOM 7300 N N . LYS B 1 386 ? -18.438 27.938 -14.633 1 86.56 386 LYS B N 1
ATOM 7301 C CA . LYS B 1 386 ? -19.375 27.094 -13.891 1 86.56 386 LYS B CA 1
ATOM 7302 C C . LYS B 1 386 ? -18.656 25.953 -13.18 1 86.56 386 LYS B C 1
ATOM 7304 O O . LYS B 1 386 ? -19.141 25.438 -12.172 1 86.56 386 LYS B O 1
ATOM 7309 N N . TYR B 1 387 ? -17.484 25.578 -13.719 1 87.19 387 TYR B N 1
ATOM 7310 C CA . TYR B 1 387 ? -16.797 24.422 -13.164 1 87.19 387 TYR B CA 1
ATOM 7311 C C . TYR B 1 387 ? -15.992 24.812 -11.938 1 87.19 387 TYR B C 1
ATOM 7313 O O . TYR B 1 387 ? -15.414 23.938 -11.266 1 87.19 387 TYR B O 1
ATOM 7321 N N . LEU B 1 388 ? -15.938 26.031 -11.625 1 93.19 388 LEU B N 1
ATOM 7322 C CA . LEU B 1 388 ? -15.266 26.469 -10.406 1 93.19 388 LEU B CA 1
ATOM 7323 C C . LEU B 1 388 ? -16.219 26.469 -9.227 1 93.19 388 LEU B C 1
ATOM 7325 O O . LEU B 1 388 ? -17.344 26.984 -9.328 1 93.19 388 LEU B O 1
ATOM 7329 N N . HIS B 1 389 ? -15.82 25.844 -8.188 1 93.62 389 HIS B N 1
ATOM 7330 C CA . HIS B 1 389 ? -16.688 25.703 -7.023 1 93.62 389 HIS B CA 1
ATOM 7331 C C . HIS B 1 389 ? -16.531 26.875 -6.07 1 93.62 389 HIS B C 1
ATOM 7333 O O . HIS B 1 389 ? -17.531 27.5 -5.688 1 93.62 389 HIS B O 1
ATOM 7339 N N . ILE B 1 390 ? -15.305 27.203 -5.699 1 96.5 390 ILE B N 1
ATOM 7340 C CA . ILE B 1 390 ? -15.023 28.266 -4.73 1 96.5 390 ILE B CA 1
ATOM 7341 C C . ILE B 1 390 ? -15.461 29.609 -5.297 1 96.5 390 ILE B C 1
ATOM 7343 O O . ILE B 1 390 ? -16.203 30.359 -4.645 1 96.5 390 ILE B O 1
ATOM 7347 N N . MET B 1 391 ? -15.164 29.906 -6.543 1 96.5 391 MET B N 1
ATOM 7348 C CA . MET B 1 391 ? -15.469 31.203 -7.16 1 96.5 391 MET B CA 1
ATOM 7349 C C . MET B 1 391 ? -16.969 31.344 -7.395 1 96.5 391 MET B C 1
ATOM 7351 O O . MET B 1 391 ? -17.484 32.469 -7.438 1 96.5 391 MET B O 1
ATOM 7355 N N . GLN B 1 392 ? -17.641 30.234 -7.473 1 94.88 392 GLN B N 1
ATOM 7356 C CA . GLN B 1 392 ? -19.094 30.297 -7.684 1 94.88 392 GLN B CA 1
ATOM 7357 C C . GLN B 1 392 ? -19.828 30.531 -6.371 1 94.88 392 GLN B C 1
ATOM 7359 O O . GLN B 1 392 ? -21.016 30.844 -6.371 1 94.88 392 GLN B O 1
ATOM 7364 N N . HIS B 1 393 ? -19.188 30.359 -5.289 1 96.25 393 HIS B N 1
ATOM 7365 C CA . HIS B 1 393 ? -19.812 30.578 -3.99 1 96.25 393 HIS B CA 1
ATOM 7366 C C . HIS B 1 393 ? -19.422 31.938 -3.41 1 96.25 393 HIS B C 1
ATOM 7368 O O . HIS B 1 393 ? -18.406 32.062 -2.738 1 96.25 393 HIS B O 1
ATOM 7374 N N . ALA B 1 394 ? -20.344 32.906 -3.592 1 96.25 394 ALA B N 1
ATOM 7375 C CA . ALA B 1 394 ? -20.062 34.281 -3.145 1 96.25 394 ALA B CA 1
ATOM 7376 C C . ALA B 1 394 ? -21.109 34.719 -2.133 1 96.25 394 ALA B C 1
ATOM 7378 O O . ALA B 1 394 ? -21.078 35.875 -1.681 1 96.25 394 ALA B O 1
ATOM 7379 N N . TYR B 1 395 ? -22.062 33.906 -1.822 1 96.44 395 TYR B N 1
ATOM 7380 C CA . TYR B 1 395 ? -22.938 34.156 -0.684 1 96.44 395 TYR B CA 1
ATOM 7381 C C . TYR B 1 395 ? -22.5 33.344 0.527 1 96.44 395 TYR B C 1
ATOM 7383 O O . TYR B 1 395 ? -22.203 32.156 0.405 1 96.44 395 TYR B O 1
ATOM 7391 N N . ARG B 1 396 ? -22.422 33.938 1.604 1 96.88 396 ARG B N 1
ATOM 7392 C CA . ARG B 1 396 ? -22.062 33.25 2.836 1 96.88 396 ARG B CA 1
ATOM 7393 C C . ARG B 1 396 ? -23.078 33.531 3.941 1 96.88 396 ARG B C 1
ATOM 7395 O O . ARG B 1 396 ? -23.938 34.375 3.797 1 96.88 396 ARG B O 1
ATOM 7402 N N . SER B 1 397 ? -22.922 32.781 5.004 1 96.44 397 SER B N 1
ATOM 7403 C CA . SER B 1 397 ? -23.672 33.062 6.215 1 96.44 397 SER B CA 1
ATOM 7404 C C . SER B 1 397 ? -23.406 34.5 6.691 1 96.44 397 SER B C 1
ATOM 7406 O O . SER B 1 397 ? -22.266 34.969 6.656 1 96.44 397 SER B O 1
ATOM 7408 N N . ALA B 1 398 ? -24.469 35.156 7.117 1 96.81 398 ALA B N 1
ATOM 7409 C CA . ALA B 1 398 ? -24.297 36.5 7.672 1 96.81 398 ALA B CA 1
ATOM 7410 C C . ALA B 1 398 ? -23.484 36.469 8.961 1 96.81 398 ALA B C 1
ATOM 7412 O O . ALA B 1 398 ? -22.719 37.375 9.25 1 96.81 398 ALA B O 1
ATOM 7413 N N . ASN B 1 399 ? -23.641 35.406 9.641 1 95 399 ASN B N 1
ATOM 7414 C CA . ASN B 1 399 ? -22.953 35.25 10.914 1 95 399 ASN B CA 1
ATOM 7415 C C . ASN B 1 399 ? -21.672 34.438 10.758 1 95 399 ASN B C 1
ATOM 7417 O O . ASN B 1 399 ? -21.625 33.469 10.023 1 95 399 ASN B O 1
ATOM 7421 N N . TYR B 1 400 ? -20.672 34.969 11.375 1 94.81 400 TYR B N 1
ATOM 7422 C CA . TYR B 1 400 ? -19.5 34.125 11.641 1 94.81 400 TYR B CA 1
ATOM 7423 C C . TYR B 1 400 ? -19.75 33.219 12.812 1 94.81 400 TYR B C 1
ATOM 7425 O O . TYR B 1 400 ? -20.641 33.469 13.641 1 94.81 400 TYR B O 1
ATOM 7433 N N . THR B 1 401 ? -19.016 32.094 12.82 1 92 401 THR B N 1
ATOM 7434 C CA . THR B 1 401 ? -19.047 31.281 14.031 1 92 401 THR B CA 1
ATOM 7435 C C . THR B 1 401 ? -18.312 31.984 15.172 1 92 401 THR B C 1
ATOM 7437 O O . THR B 1 401 ? -17.453 32.844 14.938 1 92 401 THR B O 1
ATOM 7440 N N . PRO B 1 402 ? -18.641 31.578 16.391 1 87.38 402 PRO B N 1
ATOM 7441 C CA . PRO B 1 402 ? -17.922 32.188 17.516 1 87.38 402 PRO B CA 1
ATOM 7442 C C . PRO B 1 402 ? -16.422 31.953 17.453 1 87.38 402 PRO B C 1
ATOM 7444 O O . PRO B 1 402 ? -15.977 30.938 16.922 1 87.38 402 PRO B O 1
ATOM 7447 N N . PRO B 1 403 ? -15.75 32.938 18.047 1 79.44 403 PRO B N 1
ATOM 7448 C CA . PRO B 1 403 ? -14.297 32.75 18.078 1 79.44 403 PRO B CA 1
ATOM 7449 C C . PRO B 1 403 ? -13.883 31.406 18.703 1 79.44 403 PRO B C 1
ATOM 7451 O O . PRO B 1 403 ? -14.406 31.031 19.75 1 79.44 403 PRO B O 1
ATOM 7454 N N . GLY B 1 404 ? -12.961 30.734 17.984 1 76.19 404 GLY B N 1
ATOM 7455 C CA . GLY B 1 404 ? -12.453 29.469 18.5 1 76.19 404 GLY B CA 1
ATOM 7456 C C . GLY B 1 404 ? -13.211 28.266 17.969 1 76.19 404 GLY B C 1
ATOM 7457 O O . GLY B 1 404 ? -12.742 27.141 18.078 1 76.19 404 GLY B O 1
ATOM 7458 N N . ALA B 1 405 ? -14.312 28.531 17.359 1 75.69 405 ALA B N 1
ATOM 7459 C CA . ALA B 1 405 ? -15.125 27.422 16.859 1 75.69 405 ALA B CA 1
ATOM 7460 C C . ALA B 1 405 ? -14.852 27.188 15.375 1 75.69 405 ALA B C 1
ATOM 7462 O O . ALA B 1 405 ? -14.961 28.094 14.555 1 75.69 405 ALA B O 1
ATOM 7463 N N . SER B 1 406 ? -14.461 25.953 15.062 1 72.12 406 SER B N 1
ATOM 7464 C CA . SER B 1 406 ? -14.312 25.484 13.688 1 72.12 406 SER B CA 1
ATOM 7465 C C . SER B 1 406 ? -13.273 26.297 12.93 1 72.12 406 SER B C 1
ATOM 7467 O O . SER B 1 406 ? -13.453 26.609 11.75 1 72.12 406 SER B O 1
ATOM 7469 N N . ILE B 1 407 ? -12.305 26.688 13.617 1 78.62 407 ILE B N 1
ATOM 7470 C CA . ILE B 1 407 ? -11.336 27.609 13.039 1 78.62 407 ILE B CA 1
ATOM 7471 C C . ILE B 1 407 ? -10.188 26.828 12.414 1 78.62 407 ILE B C 1
ATOM 7473 O O . ILE B 1 407 ? -10.055 25.625 12.633 1 78.62 407 ILE B O 1
ATOM 7477 N N . LYS B 1 408 ? -9.516 27.5 11.531 1 90.75 408 LYS B N 1
ATOM 7478 C CA . LYS B 1 408 ? -8.211 27.078 11.023 1 90.75 408 LYS B CA 1
ATOM 7479 C C . LYS B 1 408 ? -7.148 28.141 11.281 1 90.75 408 LYS B C 1
ATOM 7481 O O . LYS B 1 408 ? -7.461 29.344 11.336 1 90.75 408 LYS B O 1
ATOM 7486 N N . CYS B 1 409 ? -5.953 27.766 11.453 1 94.56 409 CYS B N 1
ATOM 7487 C CA . CYS B 1 409 ? -4.918 28.672 11.938 1 94.56 409 CYS B CA 1
ATOM 7488 C C . CYS B 1 409 ? -3.684 28.609 11.047 1 94.56 409 CYS B C 1
ATOM 7490 O O . CYS B 1 409 ? -3.441 27.609 10.375 1 94.56 409 CYS B O 1
ATOM 7492 N N . PHE B 1 410 ? -3.002 29.766 11.086 1 97.31 410 PHE B N 1
ATOM 7493 C CA . PHE B 1 410 ? -1.568 29.766 10.82 1 97.31 410 PHE B CA 1
ATOM 7494 C C . PHE B 1 410 ? -0.789 29.359 12.062 1 97.31 410 PHE B C 1
ATOM 7496 O O . PHE B 1 410 ? -0.807 30.078 13.07 1 97.31 410 PHE B O 1
ATOM 7503 N N . HIS B 1 411 ? -0.096 28.281 12.039 1 96.69 411 HIS B N 1
ATOM 7504 C CA . HIS B 1 411 ? 0.686 27.844 13.188 1 96.69 411 HIS B CA 1
ATOM 7505 C C . HIS B 1 411 ? 2.146 28.266 13.055 1 96.69 411 HIS B C 1
ATOM 7507 O O . HIS B 1 411 ? 2.805 27.922 12.062 1 96.69 411 HIS B O 1
ATOM 7513 N N . ASP B 1 412 ? 2.627 28.969 14.023 1 95.5 412 ASP B N 1
ATOM 7514 C CA . ASP B 1 412 ? 4.035 29.344 14.07 1 95.5 412 ASP B CA 1
ATOM 7515 C C . ASP B 1 412 ? 4.926 28.141 14.312 1 95.5 412 ASP B C 1
ATOM 7517 O O . ASP B 1 412 ? 4.789 27.453 15.32 1 95.5 412 ASP B O 1
ATOM 7521 N N . THR B 1 413 ? 5.883 27.844 13.469 1 96.81 413 THR B N 1
ATOM 7522 C CA . THR B 1 413 ? 6.668 26.609 13.5 1 96.81 413 THR B CA 1
ATOM 7523 C C . THR B 1 413 ? 7.707 26.656 14.617 1 96.81 413 THR B C 1
ATOM 7525 O O . THR B 1 413 ? 8.375 25.672 14.891 1 96.81 413 THR B O 1
ATOM 7528 N N . GLU B 1 414 ? 7.734 27.766 15.359 1 95.12 414 GLU B N 1
ATOM 7529 C CA . GLU B 1 414 ? 8.711 27.875 16.438 1 95.12 414 GLU B CA 1
ATOM 7530 C C . GLU B 1 414 ? 8.07 27.547 17.797 1 95.12 414 GLU B C 1
ATOM 7532 O O . GLU B 1 414 ? 8.773 27.453 18.797 1 95.12 414 GLU B O 1
ATOM 7537 N N . ARG B 1 415 ? 6.777 27.234 17.781 1 94.25 415 ARG B N 1
ATOM 7538 C CA . ARG B 1 415 ? 6.156 27.391 19.094 1 94.25 415 ARG B CA 1
ATOM 7539 C C . ARG B 1 415 ? 5.352 26.141 19.453 1 94.25 415 ARG B C 1
ATOM 7541 O O . ARG B 1 415 ? 5.152 25.859 20.641 1 94.25 415 ARG B O 1
ATOM 7548 N N . ALA B 1 416 ? 4.812 25.484 18.531 1 95.12 416 ALA B N 1
ATOM 7549 C CA . ALA B 1 416 ? 3.9 24.391 18.844 1 95.12 416 ALA B CA 1
ATOM 7550 C C . ALA B 1 416 ? 4.668 23.109 19.188 1 95.12 416 ALA B C 1
ATOM 7552 O O . ALA B 1 416 ? 5.727 22.844 18.609 1 95.12 416 ALA B O 1
ATOM 7553 N N . LEU B 1 417 ? 4.152 22.344 20.141 1 95.81 417 LEU B N 1
ATOM 7554 C CA . LEU B 1 417 ? 4.668 21.016 20.453 1 95.81 417 LEU B CA 1
ATOM 7555 C C . LEU B 1 417 ? 3.754 19.922 19.891 1 95.81 417 LEU B C 1
ATOM 7557 O O . LEU B 1 417 ? 4.227 18.938 19.328 1 95.81 417 LEU B O 1
ATOM 7561 N N . GLY B 1 418 ? 2.496 20.031 20.047 1 95.69 418 GLY B N 1
ATOM 7562 C CA . GLY B 1 418 ? 1.476 19.125 19.531 1 95.69 418 GLY B CA 1
ATOM 7563 C C . GLY B 1 418 ? 0.272 19.859 18.969 1 95.69 418 GLY B C 1
ATOM 7564 O O . GLY B 1 418 ? -0.314 20.719 19.641 1 95.69 418 GLY B O 1
ATOM 7565 N N . LEU B 1 419 ? -0.048 19.469 17.719 1 94.5 419 LEU B N 1
ATOM 7566 C CA . LEU B 1 419 ? -1.107 20.188 17.016 1 94.5 419 LEU B CA 1
ATOM 7567 C C . LEU B 1 419 ? -2.322 19.297 16.812 1 94.5 419 LEU B C 1
ATOM 7569 O O . LEU B 1 419 ? -2.176 18.094 16.562 1 94.5 419 LEU B O 1
ATOM 7573 N N . HIS B 1 420 ? -3.451 19.906 16.938 1 90.12 420 HIS B N 1
ATOM 7574 C CA . HIS B 1 420 ? -4.691 19.422 16.344 1 90.12 420 HIS B CA 1
ATOM 7575 C C . HIS B 1 420 ? -5.035 20.188 15.078 1 90.12 420 HIS B C 1
ATOM 7577 O O . HIS B 1 420 ? -4.285 21.078 14.656 1 90.12 420 HIS B O 1
ATOM 7583 N N . ASN B 1 421 ? -6.152 19.875 14.453 1 84 421 ASN B N 1
ATOM 7584 C CA . ASN B 1 421 ? -6.531 20.5 13.188 1 84 421 ASN B CA 1
ATOM 7585 C C . ASN B 1 421 ? -6.871 21.969 13.375 1 84 421 ASN B C 1
ATOM 7587 O O . ASN B 1 421 ? -6.676 22.781 12.469 1 84 421 ASN B O 1
ATOM 7591 N N . HIS B 1 422 ? -7.316 22.406 14.555 1 85.19 422 HIS B N 1
ATOM 7592 C CA . HIS B 1 422 ? -7.844 23.75 14.75 1 85.19 422 HIS B CA 1
ATOM 7593 C C . HIS B 1 422 ? -6.895 24.594 15.586 1 85.19 422 HIS B C 1
ATOM 7595 O O . HIS B 1 422 ? -6.883 25.828 15.469 1 85.19 422 HIS B O 1
ATOM 7601 N N . PHE B 1 423 ? -6.195 23.969 16.484 1 88.62 423 PHE B N 1
ATOM 7602 C CA . PHE B 1 423 ? -5.391 24.734 17.438 1 88.62 423 PHE B CA 1
ATOM 7603 C C . PHE B 1 423 ? -4.27 23.859 18.016 1 88.62 423 PHE B C 1
ATOM 7605 O O . PHE B 1 423 ? -4.309 22.641 17.906 1 88.62 423 PHE B O 1
ATOM 7612 N N . PRO B 1 424 ? -3.303 24.547 18.594 1 91.94 424 PRO B N 1
ATOM 7613 C CA . PRO B 1 424 ? -2.27 23.766 19.281 1 91.94 424 PRO B CA 1
ATOM 7614 C C . PRO B 1 424 ? -2.748 23.203 20.625 1 91.94 424 PRO B C 1
ATOM 7616 O O . PRO B 1 424 ? -3.453 23.891 21.359 1 91.94 424 PRO B O 1
ATOM 7619 N N . ILE B 1 425 ? -2.422 22 20.875 1 92 425 ILE B N 1
ATOM 7620 C CA . ILE B 1 425 ? -2.787 21.359 22.125 1 92 425 ILE B CA 1
ATOM 7621 C C . ILE B 1 425 ? -1.688 21.562 23.156 1 92 425 ILE B C 1
ATOM 7623 O O . ILE B 1 425 ? -1.971 21.812 24.328 1 92 425 ILE B O 1
ATOM 7627 N N . HIS B 1 426 ? -0.483 21.406 22.75 1 93.5 426 HIS B N 1
ATOM 7628 C CA . HIS B 1 426 ? 0.697 21.672 23.562 1 93.5 426 HIS B CA 1
ATOM 7629 C C . HIS B 1 426 ? 1.64 22.656 22.875 1 93.5 426 HIS B C 1
ATOM 7631 O O . HIS B 1 426 ? 1.757 22.641 21.641 1 93.5 426 HIS B O 1
ATOM 7637 N N . CYS B 1 427 ? 2.273 23.484 23.688 1 94.25 427 CYS B N 1
ATOM 7638 C CA . CYS B 1 427 ? 3.154 24.5 23.125 1 94.25 427 CYS B CA 1
ATOM 7639 C C . CYS B 1 427 ? 4.473 24.562 23.891 1 94.25 427 CYS B C 1
ATOM 7641 O O . CYS B 1 427 ? 4.562 24.094 25.031 1 94.25 427 CYS B O 1
ATOM 7643 N N . LEU B 1 428 ? 5.422 25 23.188 1 93.25 428 LEU B N 1
ATOM 7644 C CA . LEU B 1 428 ? 6.73 25.219 23.797 1 93.25 428 LEU B CA 1
ATOM 7645 C C . LEU B 1 428 ? 6.766 26.547 24.562 1 93.25 428 LEU B C 1
ATOM 7647 O O . LEU B 1 428 ? 5.965 27.438 24.281 1 93.25 428 LEU B O 1
ATOM 7651 N N . GLY B 1 429 ? 7.734 26.75 25.484 1 80.75 429 GLY B N 1
ATOM 7652 C CA . GLY B 1 429 ? 7.949 28.031 26.156 1 80.75 429 GLY B CA 1
ATOM 7653 C C . GLY B 1 429 ? 7.215 28.141 27.484 1 80.75 429 GLY B C 1
ATOM 7654 O O . GLY B 1 429 ? 7.09 29.234 28.047 1 80.75 429 GLY B O 1
ATOM 7655 N N . GLY B 1 430 ? 6.809 27.047 28.203 1 66 430 GLY B N 1
ATOM 7656 C CA . GLY B 1 430 ? 6.258 27.047 29.547 1 66 430 GLY B CA 1
ATOM 7657 C C . GLY B 1 430 ? 4.746 27.172 29.578 1 66 430 GLY B C 1
ATOM 7658 O O . GLY B 1 430 ? 4.082 26.953 28.562 1 66 430 GLY B O 1
ATOM 7659 N N . LYS B 1 431 ? 4.02 27.328 30.766 1 55.5 431 LYS B N 1
ATOM 7660 C CA . LYS B 1 431 ? 2.621 27.156 31.156 1 55.5 431 LYS B CA 1
ATOM 7661 C C . LYS B 1 431 ? 1.701 28.016 30.297 1 55.5 431 LYS B C 1
ATOM 7663 O O . LYS B 1 431 ? 0.566 27.625 30.016 1 55.5 431 LYS B O 1
ATOM 7668 N N . TYR B 1 432 ? 1.862 29.234 30.047 1 54.25 432 TYR B N 1
ATOM 7669 C CA . TYR B 1 432 ? 0.846 30.156 29.547 1 54.25 432 TYR B CA 1
ATOM 7670 C C . TYR B 1 432 ? 0.836 30.156 28.016 1 54.25 432 TYR B C 1
ATOM 7672 O O . TYR B 1 432 ? 0.266 31.062 27.391 1 54.25 432 TYR B O 1
ATOM 7680 N N . ASN B 1 433 ? 1.272 28.891 27.297 1 65.12 433 ASN B N 1
ATOM 7681 C CA . ASN B 1 433 ? 1.935 29.281 26.062 1 65.12 433 ASN B CA 1
ATOM 7682 C C . ASN B 1 433 ? 1.13 28.875 24.828 1 65.12 433 ASN B C 1
ATOM 7684 O O . ASN B 1 433 ? 1.411 29.312 23.719 1 65.12 433 ASN B O 1
ATOM 7688 N N . CYS B 1 434 ? -0.037 28.094 25.031 1 84.75 434 CYS B N 1
ATOM 7689 C CA . CYS B 1 434 ? -0.607 27.797 23.719 1 84.75 434 CYS B CA 1
ATOM 7690 C C . CYS B 1 434 ? -1.691 28.797 23.359 1 84.75 434 CYS B C 1
ATOM 7692 O O . CYS B 1 434 ? -2.875 28.453 23.328 1 84.75 434 CYS B O 1
ATOM 7694 N N . ARG B 1 435 ? -1.342 30.031 23.125 1 86.69 435 ARG B N 1
ATOM 7695 C CA . ARG B 1 435 ? -2.299 31.078 22.812 1 86.69 435 ARG B CA 1
ATOM 7696 C C . ARG B 1 435 ? -2.488 31.219 21.297 1 86.69 435 ARG B C 1
ATOM 7698 O O . ARG B 1 435 ? -1.529 31.094 20.531 1 86.69 435 ARG B O 1
ATOM 7705 N N . SER B 1 436 ? -3.734 31.469 20.969 1 91.06 436 SER B N 1
ATOM 7706 C CA . SER B 1 436 ? -4.074 31.75 19.578 1 91.06 436 SER B CA 1
ATOM 7707 C C . SER B 1 436 ? -4.609 33.188 19.422 1 91.06 436 SER B C 1
ATOM 7709 O O . SER B 1 436 ? -5.445 33.625 20.203 1 91.06 436 SER B O 1
ATOM 7711 N N . TYR B 1 437 ? -4.047 33.906 18.547 1 94 437 TYR B N 1
ATOM 7712 C CA . TYR B 1 437 ? -4.555 35.219 18.203 1 94 437 TYR B CA 1
ATOM 7713 C C . TYR B 1 437 ? -5.785 35.094 17.312 1 94 437 TYR B C 1
ATOM 7715 O O . TYR B 1 437 ? -5.75 34.438 16.281 1 94 437 TYR B O 1
ATOM 7723 N N . PHE B 1 438 ? -6.836 35.719 17.672 1 95.12 438 PHE B N 1
ATOM 7724 C CA . PHE B 1 438 ? -8.047 35.719 16.859 1 95.12 438 PHE B CA 1
ATOM 7725 C C . PHE B 1 438 ? -8.023 36.844 15.844 1 95.12 438 PHE B C 1
ATOM 7727 O O . PHE B 1 438 ? -8.203 38.031 16.203 1 95.12 438 PHE B O 1
ATOM 7734 N N . ILE B 1 439 ? -7.867 36.5 14.656 1 96.44 439 ILE B N 1
ATOM 7735 C CA . ILE B 1 439 ? -7.82 37.469 13.57 1 96.44 439 ILE B CA 1
ATOM 7736 C C . ILE B 1 439 ? -9.188 38.156 13.414 1 96.44 439 ILE B C 1
ATOM 7738 O O . ILE B 1 439 ? -10.219 37.469 13.508 1 96.44 439 ILE B O 1
ATOM 7742 N N . SER B 1 440 ? -9.18 39.438 13.148 1 95.75 440 SER B N 1
ATOM 7743 C CA . SER B 1 440 ? -10.438 40.156 12.953 1 95.75 440 SER B CA 1
ATOM 7744 C C . SER B 1 440 ? -11.07 39.781 11.617 1 95.75 440 SER B C 1
ATOM 7746 O O . SER B 1 440 ? -10.367 39.469 10.656 1 95.75 440 SER B O 1
ATOM 7748 N N . THR B 1 441 ? -12.445 39.938 11.516 1 95.81 441 THR B N 1
ATOM 7749 C CA . THR B 1 441 ? -13.18 39.625 10.289 1 95.81 441 THR B CA 1
ATOM 7750 C C . THR B 1 441 ? -12.812 40.625 9.188 1 95.81 441 THR B C 1
ATOM 7752 O O . THR B 1 441 ? -13.055 40.375 8.008 1 95.81 441 THR B O 1
ATOM 7755 N N . GLU B 1 442 ? -12.234 41.719 9.531 1 96.88 442 GLU B N 1
ATOM 7756 C CA . GLU B 1 442 ? -11.82 42.719 8.555 1 96.88 442 GLU B CA 1
ATOM 7757 C C . GLU B 1 442 ? -10.523 42.312 7.863 1 96.88 442 GLU B C 1
ATOM 7759 O O . GLU B 1 442 ? -10.258 42.719 6.73 1 96.88 442 GLU B O 1
ATOM 7764 N N . ASP B 1 443 ? -9.805 41.5 8.555 1 98 443 ASP B N 1
ATOM 7765 C CA . ASP B 1 443 ? -8.477 41.156 8.047 1 98 443 ASP B CA 1
ATOM 7766 C C . ASP B 1 443 ? -8.516 39.844 7.246 1 98 443 ASP B C 1
ATOM 7768 O O . ASP B 1 443 ? -7.832 39.719 6.227 1 98 443 ASP B O 1
ATOM 7772 N N . ALA B 1 444 ? -9.195 38.875 7.758 1 97.88 444 ALA B N 1
ATOM 7773 C CA . ALA B 1 444 ? -9.25 37.594 7.07 1 97.88 444 ALA B CA 1
ATOM 7774 C C . ALA B 1 444 ? -10.516 36.812 7.441 1 97.88 444 ALA B C 1
ATOM 7776 O O . ALA B 1 444 ? -11.211 37.188 8.398 1 97.88 444 ALA B O 1
ATOM 7777 N N . GLN B 1 445 ? -10.797 35.812 6.688 1 97.25 445 GLN B N 1
ATOM 7778 C CA . GLN B 1 445 ? -11.859 34.875 7.027 1 97.25 445 GLN B CA 1
ATOM 7779 C C . GLN B 1 445 ? -11.523 33.469 6.539 1 97.25 445 GLN B C 1
ATOM 7781 O O . GLN B 1 445 ? -10.797 33.312 5.555 1 97.25 445 GLN B O 1
ATOM 7786 N N . MET B 1 446 ? -11.945 32.5 7.285 1 97 446 MET B N 1
ATOM 7787 C CA . MET B 1 446 ? -11.883 31.078 6.891 1 97 446 MET B CA 1
ATOM 7788 C C . MET B 1 446 ? -13.195 30.641 6.258 1 97 446 MET B C 1
ATOM 7790 O O . MET B 1 446 ? -14.234 30.594 6.922 1 97 446 MET B O 1
ATOM 7794 N N . GLN B 1 447 ? -13.141 30.375 4.977 1 97.44 447 GLN B N 1
ATOM 7795 C CA . GLN B 1 447 ? -14.328 29.984 4.23 1 97.44 447 GLN B CA 1
ATOM 7796 C C . GLN B 1 447 ? -14.484 28.469 4.219 1 97.44 447 GLN B C 1
ATOM 7798 O O . GLN B 1 447 ? -13.578 27.75 3.807 1 97.44 447 GLN B O 1
ATOM 7803 N N . HIS B 1 448 ? -15.586 28.016 4.695 1 96.31 448 HIS B N 1
ATOM 7804 C CA . HIS B 1 448 ? -15.938 26.609 4.707 1 96.31 448 HIS B CA 1
ATOM 7805 C C . HIS B 1 448 ? -17.078 26.312 3.73 1 96.31 448 HIS B C 1
ATOM 7807 O O . HIS B 1 448 ? -18.203 26.781 3.92 1 96.31 448 HIS B O 1
ATOM 7813 N N . TYR B 1 449 ? -16.766 25.578 2.736 1 96.06 449 TYR B N 1
ATOM 7814 C CA . TYR B 1 449 ? -17.734 25.266 1.69 1 96.06 449 TYR B CA 1
ATOM 7815 C C . TYR B 1 449 ? -18.453 23.953 1.992 1 96.06 449 TYR B C 1
ATOM 7817 O O . TYR B 1 449 ? -17.812 22.906 2.141 1 96.06 449 TYR B O 1
ATOM 7825 N N . ARG B 1 450 ? -19.734 24.047 2.072 1 93.94 450 ARG B N 1
ATOM 7826 C CA . ARG B 1 450 ? -20.562 22.891 2.398 1 93.94 450 ARG B CA 1
ATOM 7827 C C . ARG B 1 450 ? -21.797 22.844 1.51 1 93.94 450 ARG B C 1
ATOM 7829 O O . ARG B 1 450 ? -22.203 23.844 0.923 1 93.94 450 ARG B O 1
ATOM 7836 N N . ARG B 1 451 ? -22.281 21.594 1.437 1 91.06 451 ARG B N 1
ATOM 7837 C CA . ARG B 1 451 ? -23.531 21.469 0.71 1 91.06 451 ARG B CA 1
ATOM 7838 C C . ARG B 1 451 ? -24.672 22.156 1.458 1 91.06 451 ARG B C 1
ATOM 7840 O O . ARG B 1 451 ? -25.453 22.891 0.859 1 91.06 451 ARG B O 1
ATOM 7847 N N . THR B 1 452 ? -24.781 21.844 2.713 1 93.12 452 THR B N 1
ATOM 7848 C CA . THR B 1 452 ? -25.828 22.359 3.588 1 93.12 452 THR B CA 1
ATOM 7849 C C . THR B 1 452 ? -25.391 22.281 5.051 1 93.12 452 THR B C 1
ATOM 7851 O O . THR B 1 452 ? -24.219 22.031 5.344 1 93.12 452 THR B O 1
ATOM 7854 N N . CYS B 1 453 ? -26.359 22.625 5.898 1 90.38 453 CYS B N 1
ATOM 7855 C CA . CYS B 1 453 ? -26.125 22.531 7.332 1 90.38 453 CYS B CA 1
ATOM 7856 C C . CYS B 1 453 ? -25.781 21.094 7.727 1 90.38 453 CYS B C 1
ATOM 7858 O O . CYS B 1 453 ? -26.453 20.156 7.293 1 90.38 453 CYS B O 1
ATOM 7860 N N . GLN B 1 454 ? -24.609 21.062 8.367 1 81.44 454 GLN B N 1
ATOM 7861 C CA . GLN B 1 454 ? -24.25 19.75 8.898 1 81.44 454 GLN B CA 1
ATOM 7862 C C . GLN B 1 454 ? -25.078 19.422 10.141 1 81.44 454 GLN B C 1
ATOM 7864 O O . GLN B 1 454 ? -25.406 20.312 10.93 1 81.44 454 GLN B O 1
ATOM 7869 N N . GLY B 1 455 ? -25.344 18.25 10.312 1 72.06 455 GLY B N 1
ATOM 7870 C CA . GLY B 1 455 ? -26.266 17.781 11.344 1 72.06 455 GLY B CA 1
ATOM 7871 C C . GLY B 1 455 ? -25.781 18.094 12.75 1 72.06 455 GLY B C 1
ATOM 7872 O O . GLY B 1 455 ? -26.609 18.312 13.648 1 72.06 455 GLY B O 1
ATOM 7873 N N . PHE B 1 456 ? -24.5 18.266 12.914 1 71.69 456 PHE B N 1
ATOM 7874 C CA . PHE B 1 456 ? -24.016 18.391 14.289 1 71.69 456 PHE B CA 1
ATOM 7875 C C . PHE B 1 456 ? -23.984 19.859 14.711 1 71.69 456 PHE B C 1
ATOM 7877 O O . PHE B 1 456 ? -23.812 20.156 15.891 1 71.69 456 PHE B O 1
ATOM 7884 N N . VAL B 1 457 ? -24.234 20.812 13.828 1 81.31 457 VAL B N 1
ATOM 7885 C CA . VAL B 1 457 ? -24.266 22.219 14.172 1 81.31 457 VAL B CA 1
ATOM 7886 C C . VAL B 1 457 ? -25.656 22.594 14.688 1 81.31 457 VAL B C 1
ATOM 7888 O O . VAL B 1 457 ? -26.641 22.531 13.945 1 81.31 457 VAL B O 1
ATOM 7891 N N . GLN B 1 458 ? -25.75 22.938 15.938 1 83.06 458 GLN B N 1
ATOM 7892 C CA . GLN B 1 458 ? -27.016 23.297 16.562 1 83.06 458 GLN B CA 1
ATOM 7893 C C . GLN B 1 458 ? -27.625 24.531 15.93 1 83.06 458 GLN B C 1
ATOM 7895 O O . GLN B 1 458 ? -26.922 25.531 15.695 1 83.06 458 GLN B O 1
ATOM 7900 N N . ASN B 1 459 ? -28.938 24.469 15.602 1 91.31 459 ASN B N 1
ATOM 7901 C CA . ASN B 1 459 ? -29.703 25.578 15.039 1 91.31 459 ASN B CA 1
ATOM 7902 C C . ASN B 1 459 ? -29.016 26.156 13.812 1 91.31 459 ASN B C 1
ATOM 7904 O O . ASN B 1 459 ? -28.906 27.391 13.672 1 91.31 459 ASN B O 1
ATOM 7908 N N . CYS B 1 460 ? -28.484 25.344 13.078 1 92 460 CYS B N 1
ATOM 7909 C CA . CYS B 1 460 ? -27.688 25.75 11.93 1 92 460 CYS B CA 1
ATOM 7910 C C . CYS B 1 460 ? -28.5 26.609 10.969 1 92 460 CYS B C 1
ATOM 7912 O O . CYS B 1 460 ? -28.016 27.625 10.469 1 92 460 CYS B O 1
ATOM 7914 N N . TYR B 1 461 ? -29.734 26.25 10.734 1 93.75 461 TYR B N 1
ATOM 7915 C CA . TYR B 1 461 ? -30.562 27 9.797 1 93.75 461 TYR B CA 1
ATOM 7916 C C . TYR B 1 461 ? -30.797 28.422 10.297 1 93.75 461 TYR B C 1
ATOM 7918 O O . TYR B 1 461 ? -30.516 29.391 9.586 1 93.75 461 TYR B O 1
ATOM 7926 N N . GLU B 1 462 ? -31.25 28.562 11.484 1 94.62 462 GLU B N 1
ATOM 7927 C CA . GLU B 1 462 ? -31.578 29.875 12.047 1 94.62 462 GLU B CA 1
ATOM 7928 C C . GLU B 1 462 ? -30.328 30.75 12.203 1 94.62 462 GLU B C 1
ATOM 7930 O O . GLU B 1 462 ? -30.391 31.953 12 1 94.62 462 GLU B O 1
ATOM 7935 N N . THR B 1 463 ? -29.266 30.109 12.445 1 94.31 463 THR B N 1
ATOM 7936 C CA . THR B 1 463 ? -28.078 30.875 12.836 1 94.31 463 THR B CA 1
ATOM 7937 C C . THR B 1 463 ? -27.219 31.188 11.617 1 94.31 463 THR B C 1
ATOM 7939 O O . THR B 1 463 ? -26.625 32.281 11.539 1 94.31 463 THR B O 1
ATOM 7942 N N . TYR B 1 464 ? -27.125 30.219 10.68 1 94.81 464 TYR B N 1
ATOM 7943 C CA . TYR B 1 464 ? -26.078 30.391 9.68 1 94.81 464 TYR B CA 1
ATOM 7944 C C . TYR B 1 464 ? -26.656 30.344 8.266 1 94.81 464 TYR B C 1
ATOM 7946 O O . TYR B 1 464 ? -26.031 30.812 7.316 1 94.81 464 TYR B O 1
ATOM 7954 N N . LYS B 1 465 ? -27.812 29.781 8.086 1 94.5 465 LYS B N 1
ATOM 7955 C CA . LYS B 1 465 ? -28.281 29.562 6.727 1 94.5 465 LYS B CA 1
ATOM 7956 C C . LYS B 1 465 ? -29.391 30.547 6.363 1 94.5 465 LYS B C 1
ATOM 7958 O O . LYS B 1 465 ? -29.5 30.969 5.211 1 94.5 465 LYS B O 1
ATOM 7963 N N . LYS B 1 466 ? -30.25 30.922 7.242 1 93.69 466 LYS B N 1
ATOM 7964 C CA . LYS B 1 466 ? -31.438 31.734 7.02 1 93.69 466 LYS B CA 1
ATOM 7965 C C . LYS B 1 466 ? -31.078 33.094 6.449 1 93.69 466 LYS B C 1
ATOM 7967 O O . LYS B 1 466 ? -31.734 33.594 5.535 1 93.69 466 LYS B O 1
ATOM 7972 N N . ASN B 1 467 ? -30.109 33.781 7.008 1 95.38 467 ASN B N 1
ATOM 7973 C CA . ASN B 1 467 ? -29.656 35.062 6.551 1 95.38 467 ASN B CA 1
ATOM 7974 C C . ASN B 1 467 ? -28.297 34.969 5.867 1 95.38 467 ASN B C 1
ATOM 7976 O O . ASN B 1 467 ? -27.328 34.5 6.461 1 95.38 467 ASN B O 1
ATOM 7980 N N . THR B 1 468 ? -28.25 35.438 4.641 1 95.94 468 THR B N 1
ATOM 7981 C CA . THR B 1 468 ? -27.016 35.344 3.867 1 95.94 468 THR B CA 1
ATOM 7982 C C . THR B 1 468 ? -26.594 36.719 3.389 1 95.94 468 THR B C 1
ATOM 7984 O O . THR B 1 468 ? -27.391 37.656 3.369 1 95.94 468 THR B O 1
ATOM 7987 N N . VAL B 1 469 ? -25.344 36.938 3.129 1 96.81 469 VAL B N 1
ATOM 7988 C CA . VAL B 1 469 ? -24.797 38.156 2.588 1 96.81 469 VAL B CA 1
ATOM 7989 C C . VAL B 1 469 ? -23.891 37.844 1.397 1 96.81 469 VAL B C 1
ATOM 7991 O O . VAL B 1 469 ? -23.172 36.844 1.403 1 96.81 469 VAL B O 1
ATOM 7994 N N . LEU B 1 470 ? -23.984 38.656 0.36 1 96.56 470 LEU B N 1
ATOM 7995 C CA . LEU B 1 470 ? -23.047 38.562 -0.758 1 96.56 470 LEU B CA 1
ATOM 7996 C C . LEU B 1 470 ? -21.641 38.969 -0.332 1 96.56 470 LEU B C 1
ATOM 7998 O O . LEU B 1 470 ? -21.453 40.094 0.163 1 96.56 470 LEU B O 1
ATOM 8002 N N . ASP B 1 471 ? -20.672 38.125 -0.435 1 96.81 471 ASP B N 1
ATOM 8003 C CA . ASP B 1 471 ? -19.281 38.344 -0.072 1 96.81 471 ASP B CA 1
ATOM 8004 C C . ASP B 1 471 ? -18.328 37.75 -1.108 1 96.81 471 ASP B C 1
ATOM 8006 O O . ASP B 1 471 ? -17.828 36.625 -0.926 1 96.81 471 ASP B O 1
ATOM 8010 N N . PRO B 1 472 ? -17.969 38.5 -2.111 1 95.81 472 PRO B N 1
ATOM 8011 C CA . PRO B 1 472 ? -17.094 38 -3.184 1 95.81 472 PRO B CA 1
ATOM 8012 C C . PRO B 1 472 ? -15.617 38.219 -2.895 1 95.81 472 PRO B C 1
ATOM 8014 O O . PRO B 1 472 ? -14.844 38.5 -3.807 1 95.81 472 PRO B O 1
ATOM 8017 N N . THR B 1 473 ? -15.188 38.188 -1.656 1 96.56 473 THR B N 1
ATOM 8018 C CA . THR B 1 473 ? -13.82 38.469 -1.244 1 96.56 473 THR B CA 1
ATOM 8019 C C . THR B 1 473 ? -12.828 37.594 -2.025 1 96.56 473 THR B C 1
ATOM 8021 O O . THR B 1 473 ? -11.758 38.094 -2.406 1 96.56 473 THR B O 1
ATOM 8024 N N . ALA B 1 474 ? -13.18 36.406 -2.371 1 97.69 474 ALA B N 1
ATOM 8025 C CA . ALA B 1 474 ? -12.273 35.469 -3.061 1 97.69 474 ALA B CA 1
ATOM 8026 C C . ALA B 1 474 ? -12.047 35.906 -4.504 1 97.69 474 ALA B C 1
ATOM 8028 O O . ALA B 1 474 ? -11.055 35.531 -5.129 1 97.69 474 ALA B O 1
ATOM 8029 N N . TRP B 1 475 ? -12.922 36.781 -5.078 1 97.5 475 TRP B N 1
ATOM 8030 C CA . TRP B 1 475 ? -12.883 37.156 -6.484 1 97.5 475 TRP B CA 1
ATOM 8031 C C . TRP B 1 475 ? -11.656 38 -6.789 1 97.5 475 TRP B C 1
ATOM 8033 O O . TRP B 1 475 ? -11.281 38.188 -7.953 1 97.5 475 TRP B O 1
ATOM 8043 N N . LYS B 1 476 ? -11.078 38.594 -5.844 1 96.94 476 LYS B N 1
ATOM 8044 C CA . LYS B 1 476 ? -9.859 39.375 -6.113 1 96.94 476 LYS B CA 1
ATOM 8045 C C . LYS B 1 476 ? -8.773 38.469 -6.703 1 96.94 476 LYS B C 1
ATOM 8047 O O . LYS B 1 476 ? -7.84 38.969 -7.344 1 96.94 476 LYS B O 1
ATOM 8052 N N . PHE B 1 477 ? -8.898 37.156 -6.508 1 98.06 477 PHE B N 1
ATOM 8053 C CA . PHE B 1 477 ? -7.914 36.219 -7.039 1 98.06 477 PHE B CA 1
ATOM 8054 C C . PHE B 1 477 ? -8.461 35.5 -8.266 1 98.06 477 PHE B C 1
ATOM 8056 O O . PHE B 1 477 ? -7.809 34.594 -8.812 1 98.06 477 PHE B O 1
ATOM 8063 N N . LYS B 1 478 ? -9.648 35.781 -8.711 1 97.12 478 LYS B N 1
ATOM 8064 C CA . LYS B 1 478 ? -10.391 34.969 -9.672 1 97.12 478 LYS B CA 1
ATOM 8065 C C . LYS B 1 478 ? -9.633 34.844 -10.992 1 97.12 478 LYS B C 1
ATOM 8067 O O . LYS B 1 478 ? -9.57 33.781 -11.586 1 97.12 478 LYS B O 1
ATOM 8072 N N . ASP B 1 479 ? -9.031 35.969 -11.508 1 96.75 479 ASP B N 1
ATOM 8073 C CA . ASP B 1 479 ? -8.367 35.938 -12.812 1 96.75 479 ASP B CA 1
ATOM 8074 C C . ASP B 1 479 ? -7.168 34.969 -12.781 1 96.75 479 ASP B C 1
ATOM 8076 O O . ASP B 1 479 ? -6.988 34.188 -13.695 1 96.75 479 ASP B O 1
ATOM 8080 N N . GLN B 1 480 ? -6.41 35.094 -11.789 1 97.56 480 GLN B N 1
ATOM 8081 C CA . GLN B 1 480 ? -5.25 34.219 -11.648 1 97.56 480 GLN B CA 1
ATOM 8082 C C . GLN B 1 480 ? -5.672 32.781 -11.477 1 97.56 480 GLN B C 1
ATOM 8084 O O . GLN B 1 480 ? -5.055 31.875 -12.047 1 97.56 480 GLN B O 1
ATOM 8089 N N . VAL B 1 481 ? -6.668 32.5 -10.695 1 98.12 481 VAL B N 1
ATOM 8090 C CA . VAL B 1 481 ? -7.145 31.156 -10.422 1 98.12 481 VAL B CA 1
ATOM 8091 C C . VAL B 1 481 ? -7.711 30.547 -11.695 1 98.12 481 VAL B C 1
ATOM 8093 O O . VAL B 1 481 ? -7.418 29.391 -12.016 1 98.12 481 VAL B O 1
ATOM 8096 N N . ILE B 1 482 ? -8.508 31.344 -12.391 1 95.31 482 ILE B N 1
ATOM 8097 C CA . ILE B 1 482 ? -9.094 30.859 -13.641 1 95.31 482 ILE B CA 1
ATOM 8098 C C . ILE B 1 482 ? -7.984 30.484 -14.617 1 95.31 482 ILE B C 1
ATOM 8100 O O . ILE B 1 482 ? -8.016 29.406 -15.227 1 95.31 482 ILE B O 1
ATOM 8104 N N . ALA B 1 483 ? -7.004 31.297 -14.773 1 96 483 ALA B N 1
ATOM 8105 C CA . ALA B 1 483 ? -5.883 31.031 -15.664 1 96 483 ALA B CA 1
ATOM 8106 C C . ALA B 1 483 ? -5.137 29.766 -15.234 1 96 483 ALA B C 1
ATOM 8108 O O . ALA B 1 483 ? -4.762 28.938 -16.078 1 96 483 ALA B O 1
ATOM 8109 N N . GLY B 1 484 ? -4.902 29.656 -13.938 1 96.56 484 GLY B N 1
ATOM 8110 C CA . GLY B 1 484 ? -4.207 28.484 -13.422 1 96.56 484 GLY B CA 1
ATOM 8111 C C . GLY B 1 484 ? -4.973 27.203 -13.633 1 96.56 484 GLY B C 1
ATOM 8112 O O . GLY B 1 484 ? -4.402 26.188 -14.062 1 96.56 484 GLY B O 1
ATOM 8113 N N . VAL B 1 485 ? -6.223 27.188 -13.289 1 94.88 485 VAL B N 1
ATOM 8114 C CA . VAL B 1 485 ? -7.07 26 -13.445 1 94.88 485 VAL B CA 1
ATOM 8115 C C . VAL B 1 485 ? -7.113 25.594 -14.914 1 94.88 485 VAL B C 1
ATOM 8117 O O . VAL B 1 485 ? -6.957 24.406 -15.234 1 94.88 485 VAL B O 1
ATOM 8120 N N . ASN B 1 486 ? -7.316 26.609 -15.773 1 91.12 486 ASN B N 1
ATOM 8121 C CA . ASN B 1 486 ? -7.387 26.312 -17.203 1 91.12 486 ASN B CA 1
ATOM 8122 C C . ASN B 1 486 ? -6.082 25.703 -17.719 1 91.12 486 ASN B C 1
ATOM 8124 O O . ASN B 1 486 ? -6.102 24.781 -18.516 1 91.12 486 ASN B O 1
ATOM 8128 N N . ARG B 1 487 ? -5.004 26.219 -17.344 1 93.25 487 ARG B N 1
ATOM 8129 C CA . ARG B 1 487 ? -3.699 25.688 -17.734 1 93.25 487 ARG B CA 1
ATOM 8130 C C . ARG B 1 487 ? -3.537 24.234 -17.297 1 93.25 487 ARG B C 1
ATOM 8132 O O . ARG B 1 487 ? -3.059 23.406 -18.062 1 93.25 487 ARG B O 1
ATOM 8139 N N . THR B 1 488 ? -3.865 23.969 -16.047 1 92.69 488 THR B N 1
ATOM 8140 C CA . THR B 1 488 ? -3.734 22.625 -15.516 1 92.69 488 THR B CA 1
ATOM 8141 C C . THR B 1 488 ? -4.648 21.656 -16.266 1 92.69 488 THR B C 1
ATOM 8143 O O . THR B 1 488 ? -4.227 20.562 -16.641 1 92.69 488 THR B O 1
ATOM 8146 N N . LEU B 1 489 ? -5.902 22.062 -16.438 1 88.88 489 LEU B N 1
ATOM 8147 C CA . LEU B 1 489 ? -6.855 21.219 -17.141 1 88.88 489 LEU B CA 1
ATOM 8148 C C . LEU B 1 489 ? -6.395 20.953 -18.562 1 88.88 489 LEU B C 1
ATOM 8150 O O . LEU B 1 489 ? -6.539 19.828 -19.078 1 88.88 489 LEU B O 1
ATOM 8154 N N . ALA B 1 490 ? -5.863 21.906 -19.234 1 85.31 490 ALA B N 1
ATOM 8155 C CA . ALA B 1 490 ? -5.352 21.766 -20.594 1 85.31 490 ALA B CA 1
ATOM 8156 C C . ALA B 1 490 ? -4.16 20.812 -20.625 1 85.31 490 ALA B C 1
ATOM 8158 O O . ALA B 1 490 ? -4.07 19.953 -21.5 1 85.31 490 ALA B O 1
ATOM 8159 N N . ALA B 1 491 ? -3.279 21 -19.688 1 86.62 491 ALA B N 1
ATOM 8160 C CA . ALA B 1 491 ? -2.072 20.188 -19.609 1 86.62 491 ALA B CA 1
ATOM 8161 C C . ALA B 1 491 ? -2.416 18.719 -19.391 1 86.62 491 ALA B C 1
ATOM 8163 O O . ALA B 1 491 ? -1.729 17.828 -19.891 1 86.62 491 ALA B O 1
ATOM 8164 N N . LEU B 1 492 ? -3.381 18.469 -18.641 1 84.62 492 LEU B N 1
ATOM 8165 C CA . LEU B 1 492 ? -3.742 17.109 -18.266 1 84.62 492 LEU B CA 1
ATOM 8166 C C . LEU B 1 492 ? -4.688 16.484 -19.297 1 84.62 492 LEU B C 1
ATOM 8168 O O . LEU B 1 492 ? -5.012 15.305 -19.219 1 84.62 492 LEU B O 1
ATOM 8172 N N . ASN B 1 493 ? -4.949 17.031 -20.172 1 76.56 493 ASN B N 1
ATOM 8173 C CA . ASN B 1 493 ? -5.93 16.578 -21.156 1 76.56 493 ASN B CA 1
ATOM 8174 C C . ASN B 1 493 ? -7.137 15.93 -20.484 1 76.56 493 ASN B C 1
ATOM 8176 O O . ASN B 1 493 ? -7.555 14.836 -20.859 1 76.56 493 ASN B O 1
ATOM 8180 N N . TYR B 1 494 ? -7.41 16.281 -19.234 1 62.38 494 TYR B N 1
ATOM 8181 C CA . TYR B 1 494 ? -8.367 15.672 -18.312 1 62.38 494 TYR B CA 1
ATOM 8182 C C . TYR B 1 494 ? -9.617 15.195 -19.047 1 62.38 494 TYR B C 1
ATOM 8184 O O . TYR B 1 494 ? -10.195 14.172 -18.688 1 62.38 494 TYR B O 1
ATOM 8192 N N . PHE B 1 495 ? -10.43 15.781 -19.828 1 53.75 495 PHE B N 1
ATOM 8193 C CA . PHE B 1 495 ? -11.828 15.555 -20.172 1 53.75 495 PHE B CA 1
ATOM 8194 C C . PHE B 1 495 ? -11.961 14.484 -21.25 1 53.75 495 PHE B C 1
ATOM 8196 O O . PHE B 1 495 ? -12.992 13.82 -21.359 1 53.75 495 PHE B O 1
ATOM 8203 N N . ARG B 1 496 ? -11.133 14.289 -22.031 1 52.03 496 ARG B N 1
ATOM 8204 C CA . ARG B 1 496 ? -11.523 13.398 -23.125 1 52.03 496 ARG B CA 1
ATOM 8205 C C . ARG B 1 496 ? -11.344 11.938 -22.719 1 52.03 496 ARG B C 1
ATOM 8207 O O . ARG B 1 496 ? -12.172 11.086 -23.047 1 52.03 496 ARG B O 1
ATOM 8214 N N . ASN B 1 497 ? -10.219 11.523 -22.188 1 49.66 497 ASN B N 1
ATOM 8215 C CA . ASN B 1 497 ? -9.852 10.109 -22.234 1 49.66 497 ASN B CA 1
ATOM 8216 C C . ASN B 1 497 ? -9.547 9.57 -20.828 1 49.66 497 ASN B C 1
ATOM 8218 O O . ASN B 1 497 ? -8.82 8.586 -20.688 1 49.66 497 ASN B O 1
ATOM 8222 N N . TYR B 1 498 ? -10.203 10.273 -19.766 1 55.91 498 TYR B N 1
ATOM 8223 C CA . TYR B 1 498 ? -9.68 9.617 -18.562 1 55.91 498 TYR B CA 1
ATOM 8224 C C . TYR B 1 498 ? -10.805 9.164 -17.656 1 55.91 498 TYR B C 1
ATOM 8226 O O . TYR B 1 498 ? -11.297 9.945 -16.828 1 55.91 498 TYR B O 1
ATOM 8234 N N . PRO B 1 499 ? -11.367 8.016 -18.031 1 56.25 499 PRO B N 1
ATOM 8235 C CA . PRO B 1 499 ? -12.367 7.492 -17.094 1 56.25 499 PRO B CA 1
ATOM 8236 C C . PRO B 1 499 ? -11.859 7.449 -15.656 1 56.25 499 PRO B C 1
ATOM 8238 O O . PRO B 1 499 ? -10.648 7.422 -15.43 1 56.25 499 PRO B O 1
ATOM 8241 N N . LEU B 1 500 ? -12.859 7.672 -14.602 1 55 500 LEU B N 1
ATOM 8242 C CA . LEU B 1 500 ? -12.539 7.641 -13.18 1 55 500 LEU B CA 1
ATOM 8243 C C . LEU B 1 500 ? -11.859 6.328 -12.805 1 55 500 LEU B C 1
ATOM 8245 O O . LEU B 1 500 ? -12.242 5.262 -13.289 1 55 500 LEU B O 1
#

Solvent-accessible surface area (backbone atoms only — not comparable to full-atom values): 53428 Å² total; per-residue (Å²): 135,79,76,60,67,66,56,56,60,58,48,59,63,51,61,70,64,57,68,68,80,74,66,63,89,60,69,74,60,57,70,67,40,48,57,68,72,76,76,62,49,72,66,52,39,40,52,52,32,25,59,65,41,70,23,45,36,45,65,59,48,68,71,34,50,77,64,20,50,70,37,92,55,75,42,50,60,61,54,86,79,60,34,30,26,31,38,60,55,23,30,31,44,74,48,98,67,41,47,37,38,37,51,45,30,27,60,43,66,48,84,43,42,88,60,48,36,28,37,39,29,41,30,39,26,33,51,60,89,86,62,72,67,38,17,26,41,36,31,37,88,91,44,55,52,57,47,73,26,67,42,48,73,45,69,60,69,57,66,90,76,49,79,72,40,73,75,29,69,32,35,31,42,34,37,30,50,45,53,81,93,50,54,88,58,73,54,47,29,38,23,58,30,56,48,78,51,48,76,37,28,36,60,29,19,38,45,74,53,67,33,92,81,76,51,60,43,63,31,34,35,34,28,48,76,39,72,34,41,65,49,84,56,47,63,52,48,45,47,48,50,33,43,42,47,66,31,54,45,59,32,36,38,38,28,31,48,28,60,26,59,57,42,49,54,50,50,47,55,38,33,76,70,63,40,32,45,78,39,83,52,64,49,58,75,44,43,63,51,36,44,67,46,42,65,61,40,27,73,72,71,56,48,68,46,64,44,33,52,50,47,39,52,51,46,58,59,30,38,52,30,20,49,24,40,30,45,43,52,90,49,40,47,78,44,48,58,72,36,81,23,54,64,55,35,48,54,53,49,52,59,59,46,53,74,71,76,59,78,62,25,26,41,29,27,38,19,33,43,29,36,60,80,50,43,54,95,82,65,58,49,88,97,41,69,83,79,42,59,70,79,44,52,30,30,25,26,64,39,63,49,59,89,87,44,83,29,40,27,44,31,36,43,72,26,59,70,30,44,51,70,50,48,57,74,36,36,38,66,62,90,84,30,61,33,66,42,76,46,51,75,69,46,23,33,23,44,34,58,37,67,61,80,56,87,84,48,79,64,32,53,78,59,35,58,71,49,64,39,85,51,61,65,71,56,84,48,41,67,62,28,50,52,44,38,50,51,52,49,59,72,57,54,46,48,81,76,54,76,117,134,81,76,60,68,66,57,57,59,59,48,59,64,52,61,71,65,58,67,68,80,75,66,64,89,61,70,75,60,57,70,69,42,48,57,69,72,79,78,61,49,72,67,53,37,37,51,51,32,26,59,65,41,71,23,44,38,47,65,58,49,68,71,33,49,78,65,19,50,71,37,92,55,73,42,50,60,63,53,86,79,59,34,29,26,31,38,60,54,24,30,33,43,74,50,97,68,42,48,37,37,38,52,43,32,26,60,43,67,48,83,43,44,87,61,48,34,27,38,39,28,42,32,39,26,33,51,61,89,86,63,72,67,38,16,26,42,35,31,38,88,91,44,53,52,58,46,76,28,66,41,48,73,45,70,61,71,57,67,90,77,50,81,72,40,73,74,28,70,32,35,32,43,34,38,29,50,45,55,82,93,49,55,90,57,75,54,47,30,38,23,58,29,56,47,78,50,47,76,36,28,34,61,29,18,38,44,73,51,68,32,93,82,75,51,60,41,64,30,33,37,35,28,45,77,38,73,34,40,63,49,84,58,47,63,50,48,44,47,49,50,34,43,42,45,66,30,53,45,59,34,36,39,39,28,30,49,29,62,24,60,58,42,48,54,51,49,47,57,38,33,76,71,63,41,35,46,78,38,83,51,64,49,59,75,44,43,62,52,35,45,66,46,42,64,61,40,25,73,71,72,54,52,69,45,65,43,33,52,50,47,37,51,52,46,61,60,31,38,51,30,22,48,24,39,30,45,44,52,90,50,42,47,77,43,48,58,73,36,82,24,54,66,54,35,49,56,52,50,53,60,60,47,52,73,71,75,58,78,62,25,28,41,30,28,37,18,34,43,27,34,60,80,49,43,54,94,81,65,57,50,88,96,42,69,83,78,41,60,70,80,45,51,30,28,26,26,63,40,63,49,58,91,85,45,82,28,39,26,44,32,35,43,72,26,59,70,31,44,51,71,50,47,59,72,34,36,39,66,58,92,87,27,64,33,65,42,76,47,50,77,67,45,23,34,23,44,35,58,37,66,60,79,56,88,84,48,79,63,32,54,77,59,35,59,71,50,64,38,84,52,60,65,69,54,83,48,41,68,61,31,51,53,46,38,50,50,51,47,60,74,58,55,53,47,81,78,56,77,117

Sequence (1000 aa):
MTGTKTSLFLRNLEALVHVPENVSSEEPNMEEILVVPPTLSPEEKIRRVEKASRNLPMGFAVRSHMKKKMNNSCAHFPSMYDLHYNNMYWQTVETSNGKFHLYGAYYDNRTLEPDRPVVRMTAIINRVGEFAQTNCQIWFEDLEKPVFSEASRVLVWYKEWGHYNNHDLNPYIITCKIPASHRGLVPQAVSLVERPCDYATNLLKVIYNLPENGQKEGFAVCVKGSEFYTGDATVRIIEWLELHFAMGANKVFYYDFGMNRRLAKTMEYYTKKGLVEVIPLTLPDEQPNIPGLVYKYLDAKFKYQHEVIPYNDCYYRNIYRYRYTVHADPDEIIIPRNANSWHELMDIIVKKSKKDKVLYTSYSAPHTFYMDEMLPPEGHFKDIPKYLHIMQHAYRSANYTPPGASIKCFHDTERALGLHNHFPIHCLGGKYNCRSYFISTEDAQMQHYRRTCQGFVQNCYETYKKNTVLDPTAWKFKDQVIAGVNRTLAALNYFRNYPLMTGTKTSLFLRNLEALVHVPENVSSEEPNMEEILVVPPTLSPEEKIRRVEKASRNLPMGFAVRSHMKKKMNNSCAHFPSMYDLHYNNMYWQTVETSNGKFHLYGAYYDNRTLEPDRPVVRMTAIINRVGEFAQTNCQIWFEDLEKPVFSEASRVLVWYKEWGHYNNHDLNPYIITCKIPASHRGLVPQAVSLVERPCDYATNLLKVIYNLPENGQKEGFAVCVKGSEFYTGDATVRIIEWLELHFAMGANKVFYYDFGMNRRLAKTMEYYTKKGLVEVIPLTLPDEQPNIPGLVYKYLDAKFKYQHEVIPYNDCYYRNIYRYRYTVHADPDEIIIPRNANSWHELMDIIVKKSKKDKVLYTSYSAPHTFYMDEMLPPEGHFKDIPKYLHIMQHAYRSANYTPPGASIKCFHDTERALGLHNHFPIHCLGGKYNCRSYFISTEDAQMQHYRRTCQGFVQNCYETYKKNTVLDPTAWKFKDQVIAGVNRTLAALNYFRNYPL

Nearest PDB structures (foldseek):
  2z86-assembly2_D  TM=4.561E-01  e=1.723E-04  Escherichia coli
  5tz8-assembly1_B  TM=6.281E-01  e=2.248E-02  Staphylococcus aureus
  8wky-assembly1_A  TM=5.210E-01  e=5.784E-01  Homo sapiens
  8b62-assembly2_B  TM=5.281E-01  e=2.768E+00  Pseudomonas aeruginosa
  1v4v-assembly1_B  TM=4.734E-01  e=4.665E+00  Thermus thermophilus

pLDDT: mean 88.47, std 17.13, range [22.92, 98.88]

Secondary structure (DSSP, 8-state):
-TTSHHHHHHHHHHHHT---S---S----HHHHT--PPPPPHHHHHHHHHHHHSS--HHHHHHHHHHHHT-SSSSPPPPTTSS-EETTTEEEEEETTEEEEEEEEEEE--TT-TT-SEEEEEEEES--SS----EEEEE-TT-SSPEEEEEEEEE-S-GGGS--STTS-EEEEEEEEPPGGGTTS--SEEEEESSTTSPPS--EEEE----TTSS-EEEEEEEEEEEESS---HHHHHHHHHHHHHHT--EEEEEEEEE-HHHHHHHHHHHHTTSEEEEE----TT----TTTHHHHHHHTTHHHHHHHHHHHHHHHTTTTEEEEEE--TTEEEEESS-SSHHHHHHHHHHHHGGG-S--SEEEEPEEEEEGGGS-TTSS-TTS-TT-STTT--EEESSPPPTTSS-EEEEETTTEEEE-SSSEEEESSSTT---EEE--TTTEEEEEEESS--TTSTTHIIIIISSEEE--GGGGGHHHHHHHHHHHHHHTTHHHH---/-TTSHHHHHHHHHHHHT---S---S----HHHHT---PPPPHHHHHHHHHHHHSS--HHHHHHHHHHHHT-SSSSPPPPTTSS-EETTTEEEEEETTEEEEEEEEEEE--TT-TT-SEEEEEEEES--SS----EEEEE-TT-SSPEEEEEEEEE-S-GGGS--STTS-EEEEEEEEPPGGGTTS--SEEEEESSTTSPPS--EEEE----TTSS-EEEEEEEEEEEESS---HHHHHHHHHHHHHHT--EEEEEEEEE-HHHHHHHHHHHHTTSEEEEE----TT----TTTHHHHHHHTTHHHHHHHHHHHHHHHTTTTEEEEEE--TTEEEEESS-SSHHHHHHHHHHHHGGG-S--SEEEEPEEEEEGGGS-TTSS-TTS-TT-STTT--EEESSPPPTTSS-EEEEETTTEEEE-SSSEEEESSSTT---EEE--TTTEEEEEEESS--TTSTTHIIIIISSEEE--GGGGGHHHHHHHHHHHHHHTTHHHH---

Foldseek 3Di:
DPPPPVPPVVVVVVVVPCPPPPPPPPPPPVVVVPPPPDDDDPVRVQVVVCVQQVWALSVLCVVQVVLQQPDPDLAGDAHPVLAADWPRQWTWDDDPQKIKTWRAKAFDAFPLFPLPGKIKTKIWMQADDDDFWKKKFFAFSPDNGTDIFTKDKDWQDDPVVDQHHRRGTTIMMIIGGDDPVCRVGDTQWMFMGRDRSDHGNDITGHADDAAPVRDAAAEEEFEFEDAAQPHDCQLLLLLLLLLQVQQPHQAYEAEYLYHHPLNVLLQVVCVVVVRYDYHYDADGDPADSDGPCRCVRCVVDPVFRRRQRSVVVSLRNRLNHHQWYWYDHSQKDKFWQPDRHPVVLVVVQVVVCVVVVADEQKEKFWEWEFAQVQFDPVSFDPVADPSHDVQRGQKIFPDIDDPPPPIIITGGSSWADGDGRHFGPHTGNDDPHRHYHYDDNNTMHMYGYYHDDDPVDPPCCVRINVDIDGGSSSCVSRVSSVVSSVVSCVVSVRPPPDDD/DPPPPVPVVVVVVVVVPCPPPPPPPPPPPVVVVPPPPDDDDPVRVQVVVCVVQVWALSVLCVVQVVLQQPDPDLAGDADPVLAADWPRQWTWDDDPQKIKTWRAKAFDAFPLFPLPGKIKTKIWMQADDDDFWKKKFFAFSPDSGTDIFTKDKDWQDDPVVDQHHRRGTTIMMIIGGDDPVCRVGDTQWMFMGRDRSDHGNDITGHADDAAPVRDAAAEEEFEFEDAAQPHDCQLLLLLLLLLQVQQPHQAYEAEYLYHHPLNVLLQVVCVVVVRYDYHYDADGDPADSDGPCRCVRCVVDPVFRRRQRSVVVSLRNRLNHHQWYWYDHSQKDKFWQPDRHPVVLVVVQVVVVVVVVADEQKEKFWEWEFAQVQFDPVSFDPVADPSHDVQRGQKIFPDIDDPPPPIIITGGSSWADGDGRHFGPHTGNDDVGRHYHYDDNNTMHMYGYYHDDDPVDPPCCVRINVDMDGGSSSCVSRVSSVVSSVVSCVVSVSPDDDDD